Protein AF-0000000080324671 (afdb_homodimer)

Structure (mmCIF, N/CA/C/O backbone):
data_AF-0000000080324671-model_v1
#
loop_
_entity.id
_entity.type
_entity.pdbx_description
1 polymer 'ABC transporter ATP-binding protein'
#
loop_
_atom_site.group_PDB
_atom_site.id
_atom_site.type_symbol
_atom_site.label_atom_id
_atom_site.label_alt_id
_atom_site.label_comp_id
_atom_site.label_asym_id
_atom_site.label_entity_id
_atom_site.label_seq_id
_atom_site.pdbx_PDB_ins_code
_atom_site.Cartn_x
_atom_site.Cartn_y
_atom_site.Cartn_z
_atom_site.occupancy
_atom_site.B_iso_or_equiv
_atom_site.auth_seq_id
_atom_site.auth_comp_id
_atom_site.auth_asym_id
_atom_site.auth_atom_id
_atom_site.pdbx_PDB_model_num
ATOM 1 N N . MET A 1 1 ? -18.922 -28.234 24.234 1 49.34 1 MET A N 1
ATOM 2 C CA . MET A 1 1 ? -19.375 -27.359 23.141 1 49.34 1 MET A CA 1
ATOM 3 C C . MET A 1 1 ? -18.312 -26.328 22.781 1 49.34 1 MET A C 1
ATOM 5 O O . MET A 1 1 ? -17.609 -25.812 23.672 1 49.34 1 MET A O 1
ATOM 9 N N . SER A 1 2 ? -17.844 -26.25 21.547 1 72.81 2 SER A N 1
ATOM 10 C CA . SER A 1 2 ? -16.781 -25.391 21.047 1 72.81 2 SER A CA 1
ATOM 11 C C . SER A 1 2 ? -17.125 -23.922 21.203 1 72.81 2 SER A C 1
ATOM 13 O O . SER A 1 2 ? -18.281 -23.531 21.047 1 72.81 2 SER A O 1
ATOM 15 N N . PHE A 1 3 ? -16.328 -23.188 21.969 1 84.75 3 PHE A N 1
ATOM 16 C CA . PHE A 1 3 ? -16.547 -21.766 22.172 1 84.75 3 PHE A CA 1
ATOM 17 C C . PHE A 1 3 ? -16.766 -21.062 20.828 1 84.75 3 PHE A C 1
ATOM 19 O O . PHE A 1 3 ? -16.031 -21.297 19.875 1 84.75 3 PHE A O 1
ATOM 26 N N . PRO A 1 4 ? -17.875 -20.391 20.781 1 84.5 4 PRO A N 1
ATOM 27 C CA . PRO A 1 4 ? -18.141 -19.688 19.531 1 84.5 4 PRO A CA 1
ATOM 28 C C . PRO A 1 4 ? -17.047 -18.672 19.188 1 84.5 4 PRO A C 1
ATOM 30 O O . PRO A 1 4 ? -16.578 -17.938 20.062 1 84.5 4 PRO A O 1
ATOM 33 N N . PHE A 1 5 ? -16.609 -18.75 18.031 1 84.31 5 PHE A N 1
ATOM 34 C CA . PHE A 1 5 ? -15.539 -17.844 17.625 1 84.31 5 PHE A CA 1
ATOM 35 C C . PHE A 1 5 ? -15.992 -16.953 16.484 1 84.31 5 PHE A C 1
ATOM 37 O O . PHE A 1 5 ? -16.594 -17.422 15.516 1 84.31 5 PHE A O 1
ATOM 44 N N . TYR A 1 6 ? -15.891 -15.641 16.734 1 80.62 6 TYR A N 1
ATOM 45 C CA . TYR A 1 6 ? -16.094 -14.648 15.688 1 80.62 6 TYR A CA 1
ATOM 46 C C . TYR A 1 6 ? -14.805 -13.875 15.406 1 80.62 6 TYR A C 1
ATOM 48 O O . TYR A 1 6 ? -14.094 -13.477 16.344 1 80.62 6 TYR A O 1
ATOM 56 N N . LYS A 1 7 ? -14.461 -13.734 14.234 1 76.5 7 LYS A N 1
ATOM 57 C CA . LYS A 1 7 ? -13.273 -12.969 13.867 1 76.5 7 LYS A CA 1
ATOM 58 C C . LYS A 1 7 ? -13.594 -11.484 13.742 1 76.5 7 LYS A C 1
ATOM 60 O O . LYS A 1 7 ? -14.68 -11.109 13.297 1 76.5 7 LYS A O 1
ATOM 65 N N . GLN A 1 8 ? -12.594 -10.688 14.227 1 76.75 8 GLN A N 1
ATOM 66 C CA . GLN A 1 8 ? -12.797 -9.25 14.062 1 76.75 8 GLN A CA 1
ATOM 67 C C . GLN A 1 8 ? -12.578 -8.82 12.617 1 76.75 8 GLN A C 1
ATOM 69 O O . GLN A 1 8 ? -11.703 -9.352 11.93 1 76.75 8 GLN A O 1
ATOM 74 N N . PHE A 1 9 ? -13.391 -7.965 12.227 1 66.5 9 PHE A N 1
ATOM 75 C CA . PHE A 1 9 ? -13.312 -7.516 10.844 1 66.5 9 PHE A CA 1
ATOM 76 C C . PHE A 1 9 ? -12.422 -6.281 10.727 1 66.5 9 PHE A C 1
ATOM 78 O O . PHE A 1 9 ? -11.758 -6.086 9.711 1 66.5 9 PHE A O 1
ATOM 85 N N . ASP A 1 10 ? -12.5 -5.426 11.75 1 66.81 10 ASP A N 1
ATOM 86 C CA . ASP A 1 10 ? -11.711 -4.203 11.812 1 66.81 10 ASP A CA 1
ATOM 87 C C . ASP A 1 10 ? -10.688 -4.27 12.953 1 66.81 10 ASP A C 1
ATOM 89 O O . ASP A 1 10 ? -10.914 -4.949 13.953 1 66.81 10 ASP A O 1
ATOM 93 N N . LEU A 1 11 ? -9.594 -3.574 12.711 1 62.53 11 LEU A N 1
ATOM 94 C CA . LEU A 1 11 ? -8.555 -3.564 13.734 1 62.53 11 LEU A CA 1
ATOM 95 C C . LEU A 1 11 ? -9.102 -3.055 15.062 1 62.53 11 LEU A C 1
ATOM 97 O O . LEU A 1 11 ? -8.672 -3.506 16.125 1 62.53 11 LEU A O 1
ATOM 101 N N . MET A 1 12 ? -10.047 -2.209 14.922 1 66.5 12 MET A N 1
ATOM 102 C CA . MET A 1 12 ? -10.523 -1.56 16.141 1 66.5 12 MET A CA 1
ATOM 103 C C . MET A 1 12 ? -11.688 -2.33 16.75 1 66.5 12 MET A C 1
ATOM 105 O O . MET A 1 12 ? -12.195 -1.96 17.812 1 66.5 12 MET A O 1
ATOM 109 N N . ASP A 1 13 ? -11.984 -3.586 16.172 1 76 13 ASP A N 1
ATOM 110 C CA . ASP A 1 13 ? -13.211 -4.289 16.547 1 76 13 ASP A CA 1
ATOM 111 C C . ASP A 1 13 ? -12.922 -5.367 17.594 1 76 13 ASP A C 1
ATOM 113 O O . ASP A 1 13 ? -13.742 -6.262 17.812 1 76 13 ASP A O 1
ATOM 117 N N . CYS A 1 14 ? -11.812 -5.316 18.203 1 83.38 14 CYS A N 1
ATOM 118 C CA . CYS A 1 14 ? -11.5 -6.426 19.094 1 83.38 14 CYS A CA 1
ATOM 119 C C . CYS A 1 14 ? -12.477 -6.477 20.266 1 83.38 14 CYS A C 1
ATOM 121 O O . CYS A 1 14 ? -13 -7.539 20.609 1 83.38 14 CYS A O 1
ATOM 123 N N . GLY A 1 15 ? -12.781 -5.293 20.828 1 87.5 15 GLY A N 1
ATOM 124 C CA . GLY A 1 15 ? -13.68 -5.227 21.969 1 87.5 15 GLY A CA 1
ATOM 125 C C . GLY A 1 15 ? -15.086 -5.707 21.656 1 87.5 15 GLY A C 1
ATOM 126 O O . GLY A 1 15 ? -15.547 -6.691 22.234 1 87.5 15 GLY A O 1
ATOM 127 N N . PRO A 1 16 ? -15.664 -5.098 20.625 1 87.31 16 PRO A N 1
ATOM 128 C CA . PRO A 1 16 ? -17.016 -5.516 20.266 1 87.31 16 PRO A CA 1
ATOM 129 C C . PRO A 1 16 ? -17.094 -6.98 19.844 1 87.31 16 PRO A C 1
ATOM 131 O O . PRO A 1 16 ? -18.094 -7.66 20.125 1 87.31 16 PRO A O 1
ATOM 134 N N . THR A 1 17 ? -16.094 -7.441 19.266 1 88.56 17 THR A N 1
ATOM 135 C CA . THR A 1 17 ? -16.078 -8.828 18.812 1 88.56 17 THR A CA 1
ATOM 136 C C . THR A 1 17 ? -15.992 -9.781 20 1 88.56 17 THR A C 1
ATOM 138 O O . THR A 1 17 ? -16.609 -10.852 20 1 88.56 17 THR A O 1
ATOM 141 N N . CYS A 1 18 ? -15.242 -9.414 20.938 1 92 18 CYS A N 1
ATOM 142 C CA . CYS A 1 18 ? -15.164 -10.211 22.156 1 92 18 CYS A CA 1
ATOM 143 C C . CYS A 1 18 ? -16.531 -10.32 22.828 1 92 18 CYS A C 1
ATOM 145 O O . CYS A 1 18 ? -16.938 -11.406 23.25 1 92 18 CYS A O 1
ATOM 147 N N . LEU A 1 19 ? -17.188 -9.234 22.875 1 91.25 19 LEU A N 1
ATOM 148 C CA . LEU A 1 19 ? -18.516 -9.203 23.469 1 91.25 19 LEU A CA 1
ATOM 149 C C . LEU A 1 19 ? -19.5 -10.07 22.688 1 91.25 19 LEU A C 1
ATOM 151 O O . LEU A 1 19 ? -20.344 -10.75 23.266 1 91.25 19 LEU A O 1
ATOM 155 N N . ARG A 1 20 ? -19.297 -10.023 21.406 1 89.44 20 ARG A N 1
ATOM 156 C CA . ARG A 1 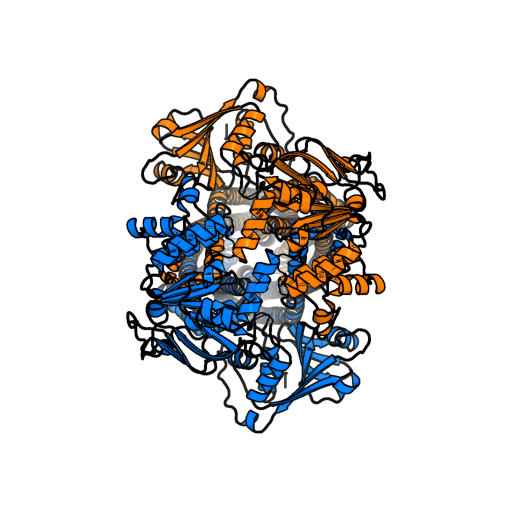20 ? -20.141 -10.844 20.547 1 89.44 20 ARG A CA 1
ATOM 157 C C . ARG A 1 20 ? -19.938 -12.328 20.828 1 89.44 20 ARG A C 1
ATOM 159 O O . ARG A 1 20 ? -20.891 -13.086 20.891 1 89.44 20 ARG A O 1
ATOM 166 N N . MET A 1 21 ? -18.781 -12.734 21.016 1 91.75 21 MET A N 1
ATOM 167 C CA . MET A 1 21 ? -18.453 -14.133 21.281 1 91.75 21 MET A CA 1
ATOM 168 C C . MET A 1 21 ? -19.047 -14.578 22.609 1 91.75 21 MET A C 1
ATOM 170 O O . MET A 1 21 ? -19.609 -15.672 22.703 1 91.75 21 MET A O 1
ATOM 174 N N . ILE A 1 22 ? -18.969 -13.773 23.562 1 92.69 22 ILE A N 1
ATOM 175 C CA . ILE A 1 22 ? -19.484 -14.117 24.891 1 92.69 22 ILE A CA 1
ATOM 176 C C . ILE A 1 22 ? -21.016 -14.172 24.859 1 92.69 22 ILE A C 1
ATOM 178 O O . ILE A 1 22 ? -21.625 -15.07 25.438 1 92.69 22 ILE A O 1
ATOM 182 N N . ALA A 1 23 ? -21.594 -13.234 24.172 1 91.19 23 ALA A N 1
ATOM 183 C CA . ALA A 1 23 ? -23.047 -13.234 24.047 1 91.19 23 ALA A CA 1
ATOM 184 C C . ALA A 1 23 ? -23.547 -14.516 23.375 1 91.19 23 ALA A C 1
ATOM 186 O O . ALA A 1 23 ? -24.531 -15.109 23.812 1 91.19 23 ALA A O 1
ATOM 187 N N . ARG A 1 24 ? -22.844 -14.836 22.406 1 89.06 24 ARG A N 1
ATOM 188 C CA . ARG A 1 24 ? -23.203 -16.062 21.703 1 89.06 24 ARG A CA 1
ATOM 189 C C . ARG A 1 24 ? -23.047 -17.281 22.594 1 89.06 24 ARG A C 1
ATOM 191 O O . ARG A 1 24 ? -23.812 -18.234 22.516 1 89.06 24 ARG A O 1
ATOM 198 N N . HIS A 1 25 ? -22.031 -17.297 23.297 1 90.62 25 HIS A N 1
ATOM 199 C CA . HIS A 1 25 ? -21.797 -18.391 24.25 1 90.62 25 HIS A CA 1
ATOM 200 C C . HIS A 1 25 ? -22.969 -18.562 25.203 1 90.62 25 HIS A C 1
ATOM 202 O O . HIS A 1 25 ? -23.359 -19.703 25.516 1 90.62 25 HIS A O 1
ATOM 208 N N . TYR A 1 26 ? -23.594 -17.531 25.578 1 90.19 26 TYR A N 1
ATOM 209 C CA . TYR A 1 26 ? -24.719 -17.594 26.5 1 90.19 26 TYR A CA 1
ATOM 210 C C . TYR A 1 26 ? -26.031 -17.703 25.734 1 90.19 26 TYR A C 1
ATOM 212 O O . TYR A 1 26 ? -27.109 -17.641 26.328 1 90.19 26 TYR A O 1
ATOM 220 N N . GLY A 1 27 ? -25.844 -17.766 24.328 1 84.94 27 GLY A N 1
ATOM 221 C CA . GLY A 1 27 ? -27 -18.203 23.547 1 84.94 27 GLY A CA 1
ATOM 222 C C . GLY A 1 27 ? -27.656 -17.078 22.766 1 84.94 27 GLY A C 1
ATOM 223 O O . GLY A 1 27 ? -28.734 -17.25 22.203 1 84.94 27 GLY A O 1
ATOM 224 N N . ARG A 1 28 ? -27.141 -15.914 22.844 1 86.62 28 ARG A N 1
ATOM 225 C CA . ARG A 1 28 ? -27.719 -14.805 22.078 1 86.62 28 ARG A CA 1
ATOM 226 C C . ARG A 1 28 ? -26.766 -14.312 21 1 86.62 28 ARG A C 1
ATOM 228 O O . ARG A 1 28 ? -25.547 -14.32 21.203 1 86.62 28 ARG A O 1
ATOM 235 N N . SER A 1 29 ? -27.344 -13.938 19.922 1 86.56 29 SER A N 1
ATOM 236 C CA . SER A 1 29 ? -26.531 -13.445 18.812 1 86.56 29 SER A CA 1
ATOM 237 C C . SER A 1 29 ? -26.781 -11.961 18.547 1 86.56 29 SER A C 1
ATOM 239 O O . SER A 1 29 ? -27.938 -11.516 18.547 1 86.56 29 SER A O 1
ATOM 241 N N . PHE A 1 30 ? -25.75 -11.188 18.5 1 85.19 30 PHE A N 1
ATOM 242 C CA . PHE A 1 30 ? -25.828 -9.766 18.188 1 85.19 30 PHE A CA 1
ATOM 243 C C . PHE A 1 30 ? -25.016 -9.445 16.938 1 85.19 30 PHE A C 1
ATOM 245 O O . PHE A 1 30 ? -24.016 -10.117 16.656 1 85.19 30 PHE A O 1
ATOM 252 N N . LYS A 1 31 ? -25.484 -8.445 16.297 1 81.06 31 LYS A N 1
ATOM 253 C CA . LYS A 1 31 ? -24.688 -7.93 15.18 1 81.06 31 LYS A CA 1
ATOM 254 C C . LYS A 1 31 ? -23.484 -7.133 15.672 1 81.06 31 LYS A C 1
ATOM 256 O O . LYS A 1 31 ? -23.578 -6.426 16.688 1 81.06 31 LYS A O 1
ATOM 261 N N . ILE A 1 32 ? -22.375 -7.285 14.914 1 81.06 32 ILE A N 1
ATOM 262 C CA . ILE A 1 32 ? -21.156 -6.594 15.328 1 81.06 32 ILE A CA 1
ATOM 263 C C . ILE A 1 32 ? -21.375 -5.082 15.266 1 81.06 32 ILE A C 1
ATOM 265 O O . ILE A 1 32 ? -20.828 -4.34 16.078 1 81.06 32 ILE A O 1
ATOM 269 N N . GLN A 1 33 ? -22.234 -4.684 14.375 1 74.5 33 GLN A N 1
ATOM 270 C CA . GLN A 1 33 ? -22.5 -3.256 14.219 1 74.5 33 GLN A CA 1
ATOM 271 C C . GLN A 1 33 ? -23.188 -2.688 15.461 1 74.5 33 GLN A C 1
ATOM 273 O O . GLN A 1 33 ? -22.875 -1.578 15.898 1 74.5 33 GLN A O 1
ATOM 278 N N . THR A 1 34 ? -24.125 -3.447 15.977 1 78.06 34 THR A N 1
ATOM 279 C CA . THR A 1 34 ? -24.828 -3.035 17.188 1 78.06 34 THR A CA 1
ATOM 280 C C . THR A 1 34 ? -23.859 -2.912 18.359 1 78.06 34 THR A C 1
ATOM 282 O O . THR A 1 34 ? -23.922 -1.942 19.109 1 78.06 34 THR A O 1
ATOM 285 N N . LEU A 1 35 ? -23 -3.836 18.375 1 85.38 35 LEU A N 1
ATOM 286 C CA . LEU A 1 35 ? -22.047 -3.834 19.484 1 85.38 35 LEU A CA 1
ATOM 287 C C . LEU A 1 35 ? -21.031 -2.709 19.328 1 85.38 35 LEU A C 1
ATOM 289 O O . LEU A 1 35 ? -20.562 -2.143 20.312 1 85.38 35 LEU A O 1
ATOM 293 N N . ARG A 1 36 ? -20.719 -2.387 18.141 1 80.44 36 ARG A N 1
ATOM 294 C CA . ARG A 1 36 ? -19.828 -1.258 17.875 1 80.44 36 ARG A CA 1
ATOM 295 C C . ARG A 1 36 ? -20.438 0.048 18.375 1 80.44 36 ARG A C 1
ATOM 297 O O . ARG A 1 36 ? -19.75 0.859 19 1 80.44 36 ARG A O 1
ATOM 304 N N . GLN A 1 37 ? -21.625 0.102 18.031 1 75.19 37 GLN A N 1
ATOM 305 C CA . GLN A 1 37 ? -22.344 1.313 18.422 1 75.19 37 GLN A CA 1
ATOM 306 C C . GLN A 1 37 ? -22.438 1.432 19.938 1 75.19 37 GLN A C 1
ATOM 308 O O . GLN A 1 37 ? -22.234 2.512 20.484 1 75.19 37 GLN A O 1
ATOM 313 N N . TYR A 1 38 ? -22.719 0.294 20.531 1 80.56 38 TYR A N 1
ATOM 314 C CA . TYR A 1 38 ? -22.859 0.305 21.984 1 80.56 38 TYR A CA 1
ATOM 315 C C . TYR A 1 38 ? -21.531 0.576 22.672 1 80.56 38 TYR A C 1
ATOM 317 O O . TYR A 1 38 ? -21.484 1.217 23.719 1 80.56 38 TYR A O 1
ATOM 325 N N . CYS A 1 39 ? -20.422 0.132 22 1 81.06 39 CYS A N 1
ATOM 326 C CA . CYS A 1 39 ? -19.094 0.336 22.562 1 81.06 39 CYS A CA 1
ATOM 327 C C . CYS A 1 39 ? -18.594 1.742 22.266 1 81.06 39 CYS A C 1
ATOM 329 O O . CYS A 1 39 ? -17.594 2.182 22.844 1 81.06 39 CYS A O 1
ATOM 331 N N . GLU A 1 40 ? -19.25 2.414 21.422 1 71 40 GLU A N 1
ATOM 332 C CA . GLU A 1 40 ? -18.859 3.752 20.984 1 71 40 GLU A CA 1
ATOM 333 C C . GLU A 1 40 ? -17.438 3.762 20.453 1 71 40 GLU A C 1
ATOM 335 O O . GLU A 1 40 ? -16.594 4.551 20.906 1 71 40 GLU A O 1
ATOM 340 N N . ILE A 1 41 ? -17.25 2.957 19.5 1 69 41 ILE A N 1
ATOM 341 C CA . ILE A 1 41 ? -15.93 2.742 18.922 1 69 41 ILE A CA 1
ATOM 342 C C . ILE A 1 41 ? -15.469 4.004 18.203 1 69 41 ILE A C 1
ATOM 344 O O . ILE A 1 41 ? -16.281 4.723 17.609 1 69 41 ILE A O 1
ATOM 348 N N . ASN A 1 42 ? -14.234 4.445 18.453 1 63.5 42 ASN A N 1
ATOM 349 C CA . ASN A 1 42 ? -13.617 5.555 17.734 1 63.5 42 ASN A CA 1
ATOM 350 C C . ASN A 1 42 ? -12.336 5.121 17.031 1 63.5 42 ASN A C 1
ATOM 352 O O . ASN A 1 42 ? -12.055 3.926 16.938 1 63.5 42 ASN A O 1
ATOM 356 N N . ARG A 1 43 ? -11.672 6.059 16.344 1 59.22 43 ARG A N 1
ATOM 357 C CA . ARG A 1 43 ? -10.453 5.762 15.594 1 59.22 43 ARG A CA 1
ATOM 358 C C . ARG A 1 43 ? -9.398 5.137 16.5 1 59.22 43 ARG A C 1
ATOM 360 O O . ARG A 1 43 ? -8.516 4.414 16.016 1 59.22 43 ARG A O 1
ATOM 367 N N . GLU A 1 44 ? -9.617 5.41 17.781 1 57.56 44 GLU A N 1
ATOM 368 C CA . GLU A 1 44 ? -8.641 4.883 18.734 1 57.56 44 GLU A CA 1
ATOM 369 C C . GLU A 1 44 ? -9.055 3.508 19.25 1 57.56 44 GLU A C 1
ATOM 371 O O . GLU A 1 44 ? -8.297 2.855 19.969 1 57.56 44 GLU A O 1
ATOM 376 N N . GLY A 1 45 ? -10.094 3.035 18.781 1 62.25 45 GLY A N 1
ATOM 377 C CA . GLY A 1 45 ? -10.609 1.754 19.25 1 62.25 45 GLY A CA 1
ATOM 378 C C . GLY A 1 45 ? -11.594 1.884 20.391 1 62.25 45 GLY A C 1
ATOM 379 O O . GLY A 1 45 ? -12.359 2.852 20.453 1 62.25 45 GLY A O 1
ATOM 380 N N . VAL A 1 46 ? -11.797 0.762 21.141 1 69.44 46 VAL A N 1
ATOM 381 C CA . VAL A 1 46 ? -12.758 0.733 22.234 1 69.44 46 VAL A CA 1
ATOM 382 C C . VAL A 1 46 ? -12.023 0.637 23.578 1 69.44 46 VAL A C 1
ATOM 384 O O . VAL A 1 46 ? -10.953 0.03 23.656 1 69.44 46 VAL A O 1
ATOM 387 N N . SER A 1 47 ? -12.484 1.449 24.5 1 73.31 47 SER A N 1
ATOM 388 C CA . SER A 1 47 ? -11.969 1.351 25.859 1 73.31 47 SER A CA 1
ATOM 389 C C . SER A 1 47 ? -12.68 0.256 26.656 1 73.31 47 SER A C 1
ATOM 391 O O . SER A 1 47 ? -13.727 -0.233 26.234 1 73.31 47 SER A O 1
ATOM 393 N N . LEU A 1 48 ? -12 -0.218 27.688 1 80.56 48 LEU A N 1
ATOM 394 C CA . LEU A 1 48 ? -12.633 -1.199 28.562 1 80.56 48 LEU A CA 1
ATOM 395 C C . LEU A 1 48 ? -13.977 -0.684 29.078 1 80.56 48 LEU A C 1
ATOM 397 O O . LEU A 1 48 ? -14.922 -1.455 29.234 1 80.56 48 LEU A O 1
ATOM 401 N N . LEU A 1 49 ? -13.961 0.593 29.266 1 77.56 49 LEU A N 1
ATOM 402 C CA . LEU A 1 49 ? -15.203 1.22 29.688 1 77.56 49 LEU A CA 1
ATOM 403 C C . LEU A 1 49 ? -16.266 1.113 28.609 1 77.56 49 LEU A C 1
ATOM 405 O O . LEU A 1 49 ? -17.438 0.882 28.906 1 77.56 49 LEU A O 1
ATOM 409 N N . GLY A 1 50 ? -15.859 1.314 27.469 1 81.38 50 GLY A N 1
ATOM 410 C CA . GLY A 1 50 ? -16.797 1.175 26.359 1 81.38 50 GLY A CA 1
ATOM 411 C C . GLY A 1 50 ? -17.391 -0.212 26.266 1 81.38 50 GLY A C 1
ATOM 412 O O . GLY A 1 50 ? -18.594 -0.354 26.016 1 81.38 50 GLY A O 1
ATOM 413 N N . ILE A 1 51 ? -16.562 -1.168 26.516 1 87.75 51 ILE A N 1
ATOM 414 C CA . ILE A 1 51 ? -17.031 -2.549 26.469 1 87.75 51 ILE A CA 1
ATOM 415 C C . ILE A 1 51 ? -17.984 -2.816 27.641 1 87.75 51 ILE A C 1
ATOM 417 O O . ILE A 1 51 ? -19 -3.498 27.484 1 87.75 51 ILE A O 1
ATOM 421 N N . HIS A 1 52 ? -17.609 -2.285 28.781 1 86.69 52 HIS A N 1
ATOM 422 C CA . HIS A 1 52 ? -18.438 -2.414 29.969 1 86.69 52 HIS A CA 1
ATOM 423 C C . HIS A 1 52 ? -19.844 -1.859 29.719 1 86.69 52 HIS A C 1
ATOM 425 O O . HIS A 1 52 ? -20.844 -2.529 30 1 86.69 52 HIS A O 1
ATOM 431 N N . ASN A 1 53 ? -19.828 -0.775 29.156 1 85.44 53 ASN A N 1
ATOM 432 C CA . ASN A 1 53 ? -21.109 -0.131 28.891 1 85.44 53 ASN A CA 1
ATOM 433 C C . ASN A 1 53 ? -21.938 -0.923 27.875 1 85.44 53 ASN A C 1
ATOM 435 O O . ASN A 1 53 ? -23.156 -1.072 28.031 1 85.44 53 ASN A O 1
ATOM 439 N N . ALA A 1 54 ? -21.266 -1.285 26.875 1 88.5 54 ALA A N 1
ATOM 440 C CA . ALA A 1 54 ? -21.953 -2.074 25.859 1 88.5 54 ALA A CA 1
ATOM 441 C C . ALA A 1 54 ? -22.5 -3.369 26.438 1 88.5 54 ALA A C 1
ATOM 443 O O . ALA A 1 54 ? -23.625 -3.773 26.125 1 88.5 54 ALA A O 1
ATOM 444 N N . ALA A 1 55 ? -21.766 -4.004 27.234 1 92 55 ALA A N 1
ATOM 445 C CA . ALA A 1 55 ? -22.172 -5.246 27.875 1 92 55 ALA A CA 1
ATOM 446 C C . ALA A 1 55 ? -23.391 -5.023 28.766 1 92 55 ALA A C 1
ATOM 448 O O . ALA A 1 55 ? -24.328 -5.836 28.766 1 92 55 ALA A O 1
ATOM 449 N N . GLU A 1 56 ? -23.422 -3.957 29.438 1 89.19 56 GLU A N 1
ATOM 450 C CA . GLU A 1 56 ? -24.547 -3.637 30.297 1 89.19 56 GLU A CA 1
ATOM 451 C C . GLU A 1 56 ? -25.797 -3.35 29.484 1 89.19 56 GLU A C 1
ATOM 453 O O . GLU A 1 56 ? -26.906 -3.723 29.875 1 89.19 56 GLU A O 1
ATOM 458 N N . LYS A 1 57 ? -25.578 -2.762 28.375 1 87 57 LYS A N 1
ATOM 459 C CA . LYS A 1 57 ? -26.703 -2.426 27.516 1 87 57 LYS A CA 1
ATOM 460 C C . LYS A 1 57 ? -27.359 -3.684 26.953 1 87 57 LYS A C 1
ATOM 462 O O . LYS A 1 57 ? -28.562 -3.705 26.703 1 87 57 LYS A O 1
ATOM 467 N N . ILE A 1 58 ? -26.578 -4.676 26.812 1 89.5 58 ILE A N 1
ATOM 468 C CA . ILE A 1 58 ? -27.156 -5.887 26.234 1 89.5 58 ILE A CA 1
ATOM 469 C C . ILE A 1 58 ? -27.609 -6.832 27.344 1 89.5 58 ILE A C 1
ATOM 471 O O . ILE A 1 58 ? -28.109 -7.922 27.062 1 89.5 58 ILE A O 1
ATOM 475 N N . GLY A 1 59 ? -27.391 -6.469 28.594 1 88.56 59 GLY A N 1
ATOM 476 C CA . GLY A 1 59 ? -28.031 -7.191 29.672 1 88.56 59 GLY A CA 1
ATOM 477 C C . GLY A 1 59 ? -27.047 -7.934 30.562 1 88.56 59 GLY A C 1
ATOM 478 O O . GLY A 1 59 ? -27.453 -8.805 31.344 1 88.56 59 GLY A O 1
ATOM 479 N N . PHE A 1 60 ? -25.812 -7.688 30.422 1 92.25 60 PHE A N 1
ATOM 480 C CA . PHE A 1 60 ? -24.828 -8.32 31.297 1 92.25 60 PHE A CA 1
ATOM 481 C C . PHE A 1 60 ? -24.562 -7.453 32.531 1 92.25 60 PHE A C 1
ATOM 483 O O . PHE A 1 60 ? -24.688 -6.23 32.469 1 92.25 60 PHE A O 1
ATOM 490 N N . GLU A 1 61 ? -24.297 -8.047 33.594 1 92.12 61 GLU A N 1
ATOM 491 C CA . GLU A 1 61 ? -23.625 -7.391 34.688 1 92.12 61 GLU A CA 1
ATOM 492 C C . GLU A 1 61 ? -22.109 -7.582 34.625 1 92.12 61 GLU A C 1
ATOM 494 O O . GLU A 1 61 ? -21.641 -8.68 34.312 1 92.12 61 GLU A O 1
ATOM 499 N N . THR A 1 62 ? -21.422 -6.473 34.625 1 91.31 62 THR A N 1
ATOM 500 C CA . THR A 1 62 ? -19.984 -6.574 34.406 1 91.31 62 THR A CA 1
ATOM 501 C C . THR A 1 62 ? -19.219 -6.156 35.656 1 91.31 62 THR A C 1
ATOM 503 O O . THR A 1 62 ? -19.719 -5.383 36.469 1 91.31 62 THR A O 1
ATOM 506 N N . ASP A 1 63 ? -18.078 -6.781 35.938 1 88.75 63 ASP A N 1
ATOM 507 C CA . ASP A 1 63 ? -17.125 -6.434 36.969 1 88.75 63 ASP A CA 1
ATOM 508 C C . ASP A 1 63 ? -15.711 -6.32 36.406 1 88.75 63 ASP A C 1
ATOM 510 O O . ASP A 1 63 ? -15.148 -7.309 35.938 1 88.75 63 ASP A O 1
ATOM 514 N N . ALA A 1 64 ? -15.25 -5.027 36.312 1 88.94 64 ALA A N 1
ATOM 515 C CA . ALA A 1 64 ? -13.875 -4.824 35.844 1 88.94 64 ALA A CA 1
ATOM 516 C C . ALA A 1 64 ? -12.891 -5.004 37 1 88.94 64 ALA A C 1
ATOM 518 O O . ALA A 1 64 ? -12.969 -4.293 38 1 88.94 64 ALA A O 1
ATOM 519 N N . ILE A 1 65 ? -11.953 -5.977 36.938 1 84.75 65 ILE A N 1
ATOM 520 C CA . ILE A 1 65 ? -11.062 -6.266 38.062 1 84.75 65 ILE A CA 1
ATOM 521 C C . ILE A 1 65 ? -9.617 -6.234 37.594 1 84.75 65 ILE A C 1
ATOM 523 O O . ILE A 1 65 ? -9.32 -6.555 36.438 1 84.75 65 ILE A O 1
ATOM 527 N N . ARG A 1 66 ? -8.836 -5.707 38.375 1 86.94 66 ARG A N 1
ATOM 528 C CA . ARG A 1 66 ? -7.387 -5.871 38.25 1 86.94 66 ARG A CA 1
ATOM 529 C C . ARG A 1 66 ? -6.883 -6.98 39.156 1 86.94 66 ARG A C 1
ATOM 531 O O . ARG A 1 66 ? -7.023 -6.898 40.406 1 86.94 66 ARG A O 1
ATOM 538 N N . THR A 1 67 ? -6.508 -8.023 38.625 1 86 67 THR A N 1
ATOM 539 C CA . THR A 1 67 ? -6.168 -9.18 39.438 1 86 67 THR A CA 1
ATOM 540 C C . THR A 1 67 ? -4.906 -9.867 38.906 1 86 67 THR A C 1
ATOM 542 O O . THR A 1 67 ? -4.41 -9.523 37.844 1 86 67 THR A O 1
ATOM 545 N N . ASP A 1 68 ? -4.32 -10.664 39.812 1 86.44 68 ASP A N 1
ATOM 546 C CA . ASP A 1 68 ? -3.182 -11.484 39.406 1 86.44 68 ASP A CA 1
ATOM 547 C C . ASP A 1 68 ? -3.643 -12.828 38.844 1 86.44 68 ASP A C 1
ATOM 549 O O . ASP A 1 68 ? -4.84 -13.055 38.656 1 86.44 68 ASP A O 1
ATOM 553 N N . LEU A 1 69 ? -2.727 -13.68 38.5 1 87.75 69 LEU A N 1
ATOM 554 C CA . LEU A 1 69 ? -3.008 -14.953 37.844 1 87.75 69 LEU A CA 1
ATOM 555 C C . LEU A 1 69 ? -3.895 -15.836 38.719 1 87.75 69 LEU A C 1
ATOM 557 O O . LEU A 1 69 ? -4.801 -16.5 38.219 1 87.75 69 LEU A O 1
ATOM 561 N N . GLU A 1 70 ? -3.627 -15.898 40.031 1 85.62 70 GLU A N 1
ATOM 562 C CA . GLU A 1 70 ? -4.406 -16.719 40.938 1 85.62 70 GLU A CA 1
ATOM 563 C C . GLU A 1 70 ? -5.848 -16.219 41.031 1 85.62 70 GLU A C 1
ATOM 565 O O . GLU A 1 70 ? -6.781 -17.031 41.125 1 85.62 70 GLU A O 1
ATOM 570 N N . GLY A 1 71 ? -6.004 -14.961 41.031 1 87.38 71 GLY A N 1
ATOM 571 C CA . GLY A 1 71 ? -7.34 -14.391 41.031 1 87.38 71 GLY A CA 1
ATOM 572 C C . GLY A 1 71 ? -8.133 -14.68 39.781 1 87.38 71 GLY A C 1
ATOM 573 O O . GLY A 1 71 ? -9.352 -14.852 39.844 1 87.38 71 GLY A O 1
ATOM 574 N N . LEU A 1 72 ? -7.465 -14.711 38.75 1 88.81 72 LEU A N 1
ATOM 575 C CA . LEU A 1 72 ? -8.109 -14.977 37.469 1 88.81 72 LEU A CA 1
ATOM 576 C C . LEU A 1 72 ? -8.609 -16.406 37.375 1 88.81 72 LEU A C 1
ATOM 578 O O . LEU A 1 72 ? -9.656 -16.688 36.781 1 88.81 72 LEU A O 1
ATOM 582 N N . LYS A 1 73 ? -7.891 -17.344 38 1 88.69 73 LYS A N 1
ATOM 583 C CA . LYS A 1 73 ? -8.273 -18.75 38 1 88.69 73 LYS A CA 1
ATOM 584 C C . LYS A 1 73 ? -9.578 -18.953 38.781 1 88.69 73 LYS A C 1
ATOM 586 O O . LYS A 1 73 ? -10.336 -19.891 38.469 1 88.69 73 LYS A O 1
ATOM 591 N N . ASP A 1 74 ? -9.836 -18.062 39.719 1 86.69 74 ASP A N 1
ATOM 592 C CA . ASP A 1 74 ? -11.031 -18.188 40.562 1 86.69 74 ASP A CA 1
ATOM 593 C C . ASP A 1 74 ? -12.211 -17.438 39.938 1 86.69 74 ASP A C 1
ATOM 595 O O . ASP A 1 74 ? -13.336 -17.531 40.406 1 86.69 74 ASP A O 1
ATOM 599 N N . ALA A 1 75 ? -11.93 -16.75 38.906 1 88.94 75 ALA A N 1
ATOM 600 C CA . ALA A 1 75 ? -12.969 -15.922 38.281 1 88.94 75 ALA A CA 1
ATOM 601 C C . ALA A 1 75 ? -13.883 -16.766 37.406 1 88.94 75 ALA A C 1
ATOM 603 O O . ALA A 1 75 ? -13.484 -17.812 36.906 1 88.94 75 ALA A O 1
ATOM 604 N N . GLU A 1 76 ? -15.078 -16.312 37.25 1 89 76 GLU A N 1
ATOM 605 C CA . GLU A 1 76 ? -16.031 -16.984 36.375 1 89 76 GLU A CA 1
ATOM 606 C C . GLU A 1 76 ? -15.727 -16.703 34.906 1 89 76 GLU A C 1
ATOM 608 O O . GLU A 1 76 ? -15.57 -15.547 34.531 1 89 76 GLU A O 1
ATOM 613 N N . LEU A 1 77 ? -15.648 -17.688 34.156 1 91.25 77 LEU A N 1
ATOM 614 C CA . LEU A 1 77 ? -15.375 -17.594 32.719 1 91.25 77 LEU A CA 1
ATOM 615 C C . LEU A 1 77 ? -16.625 -17.859 31.906 1 91.25 77 LEU A C 1
ATOM 617 O O . LEU A 1 77 ? -17.547 -18.547 32.375 1 91.25 77 LEU A O 1
ATOM 621 N N . PRO A 1 78 ? -16.719 -17.156 30.797 1 93.31 78 PRO A N 1
ATOM 622 C CA . PRO A 1 78 ? -15.703 -16.438 30.031 1 93.31 78 PRO A CA 1
ATOM 623 C C . PRO A 1 78 ? -15.555 -14.977 30.453 1 93.31 78 PRO A C 1
ATOM 625 O O . PRO A 1 78 ? -16.516 -14.359 30.906 1 93.31 78 PRO A O 1
ATOM 628 N N . ALA A 1 79 ? -14.289 -14.469 30.266 1 94.12 79 ALA A N 1
ATOM 629 C CA . ALA A 1 79 ? -13.984 -13.086 30.625 1 94.12 79 ALA A CA 1
ATOM 630 C C . ALA A 1 79 ? -13.188 -12.398 29.5 1 94.12 79 ALA A C 1
ATOM 632 O O . ALA A 1 79 ? -12.5 -13.062 28.734 1 94.12 79 ALA A O 1
ATOM 633 N N . ILE A 1 80 ? -13.367 -11.078 29.359 1 93.56 80 ILE A N 1
ATOM 634 C CA . ILE A 1 80 ? -12.609 -10.297 28.375 1 93.56 80 ILE A CA 1
ATOM 635 C C . ILE A 1 80 ? -11.336 -9.766 29.031 1 93.56 80 ILE A C 1
ATOM 637 O O . ILE A 1 80 ? -11.383 -9.164 30.109 1 93.56 80 ILE A O 1
ATOM 641 N N . LEU A 1 81 ? -10.227 -10.023 28.406 1 92.25 81 LEU A N 1
ATOM 642 C CA . LEU A 1 81 ? -8.938 -9.594 28.938 1 92.25 81 LEU A CA 1
ATOM 643 C C . LEU A 1 81 ? -8.359 -8.469 28.094 1 92.25 81 LEU A C 1
ATOM 645 O O . LEU A 1 81 ? -8.5 -8.469 26.859 1 92.25 81 LEU A O 1
ATOM 649 N N . HIS A 1 82 ? -7.875 -7.523 28.719 1 87.31 82 HIS A N 1
ATOM 650 C CA . HIS A 1 82 ? -7.055 -6.547 28.016 1 87.31 82 HIS A CA 1
ATOM 651 C C . HIS A 1 82 ? -5.703 -7.137 27.641 1 87.31 82 HIS A C 1
ATOM 653 O O . HIS A 1 82 ? -4.934 -7.555 28.5 1 87.31 82 HIS A O 1
ATOM 659 N N . TRP A 1 83 ? -5.492 -7.172 26.344 1 81.81 83 TRP A N 1
ATOM 660 C CA . TRP A 1 83 ? -4.398 -7.969 25.797 1 81.81 83 TRP A CA 1
ATOM 661 C C . TRP A 1 83 ? -3.34 -7.074 25.156 1 81.81 83 TRP A C 1
ATOM 663 O O . TRP A 1 83 ? -3.654 -6.242 24.297 1 81.81 83 TRP A O 1
ATOM 673 N N . ARG A 1 84 ? -2.162 -7.219 25.594 1 72.06 84 ARG A N 1
ATOM 674 C CA . ARG A 1 84 ? -1.011 -6.504 25.062 1 72.06 84 ARG A CA 1
ATOM 675 C C . ARG A 1 84 ? -1.277 -5.004 25 1 72.06 84 ARG A C 1
ATOM 677 O O . ARG A 1 84 ? -0.939 -4.352 24 1 72.06 84 ARG A O 1
ATOM 684 N N . GLN A 1 85 ? -2.051 -4.523 25.875 1 63.25 85 GLN A N 1
ATOM 685 C CA . GLN A 1 85 ? -2.342 -3.113 26.109 1 63.25 85 GLN A CA 1
ATOM 686 C C . GLN A 1 85 ? -3.068 -2.492 24.922 1 63.25 85 GLN A C 1
ATOM 688 O O . GLN A 1 85 ? -3.344 -1.29 24.922 1 63.25 85 GLN A O 1
ATOM 693 N N . ASN A 1 86 ? -3.221 -3.156 23.938 1 68 86 ASN A N 1
ATOM 694 C CA . ASN A 1 86 ? -3.871 -2.541 22.781 1 68 86 ASN A CA 1
ATOM 695 C C . ASN A 1 86 ? -4.855 -3.498 22.125 1 68 86 ASN A C 1
ATOM 697 O O . ASN A 1 86 ? -5.172 -3.348 20.938 1 68 86 ASN A O 1
ATOM 701 N N . HIS A 1 87 ? -5.191 -4.535 22.859 1 79.56 87 HIS A N 1
ATOM 702 C CA . HIS A 1 87 ? -6.051 -5.566 22.297 1 79.56 87 HIS A CA 1
ATOM 703 C C . HIS A 1 87 ? -6.914 -6.223 23.359 1 79.56 87 HIS A C 1
ATOM 705 O O . HIS A 1 87 ? -6.664 -6.051 24.562 1 79.56 87 HIS A O 1
ATOM 711 N N . PHE A 1 88 ? -8.039 -6.727 22.969 1 88 88 PHE A N 1
ATOM 712 C CA . PHE A 1 88 ? -8.906 -7.465 23.875 1 88 88 PHE A CA 1
ATOM 713 C C . PHE A 1 88 ? -9.102 -8.898 23.406 1 88 88 PHE A C 1
ATOM 715 O O . PHE A 1 88 ? -9.188 -9.156 22.203 1 88 88 PHE A O 1
ATOM 722 N N . VAL A 1 89 ? -9.07 -9.805 24.344 1 91.25 89 VAL A N 1
ATOM 723 C CA . VAL A 1 89 ? -9.297 -11.219 24.031 1 91.25 89 VAL A CA 1
ATOM 724 C C . VAL A 1 89 ? -10.258 -11.82 25.047 1 91.25 89 VAL A C 1
ATOM 726 O O . VAL A 1 89 ? -10.5 -11.242 26.109 1 91.25 89 VAL A O 1
ATOM 729 N N . VAL A 1 90 ? -10.883 -13.016 24.672 1 93.5 90 VAL A N 1
ATOM 730 C CA . VAL A 1 90 ? -11.797 -13.703 25.578 1 93.5 90 VAL A CA 1
ATOM 731 C C . VAL A 1 90 ? -11.125 -14.945 26.156 1 93.5 90 VAL A C 1
ATOM 733 O O . VAL A 1 90 ? -10.625 -15.797 25.406 1 93.5 90 VAL A O 1
ATOM 736 N N . LEU A 1 91 ? -10.969 -14.953 27.438 1 93.81 91 LEU A N 1
ATOM 737 C CA . LEU A 1 91 ? -10.57 -16.172 28.125 1 93.81 91 LEU A CA 1
ATOM 738 C C . LEU A 1 91 ? -11.781 -17.031 28.469 1 93.81 91 LEU A C 1
ATOM 740 O O . LEU A 1 91 ? -12.633 -16.641 29.266 1 93.81 91 LEU A O 1
ATOM 744 N N . TYR A 1 92 ? -11.867 -18.25 27.812 1 92.5 92 TYR A N 1
ATOM 745 C CA . TYR A 1 92 ? -13.117 -18.984 28 1 92.5 92 TYR A CA 1
ATOM 746 C C . TYR A 1 92 ? -12.891 -20.266 28.781 1 92.5 92 TYR A C 1
ATOM 748 O O . TYR A 1 92 ? -13.836 -20.875 29.281 1 92.5 92 TYR A O 1
ATOM 756 N N . LYS A 1 93 ? -11.656 -20.734 28.875 1 91.25 93 LYS A N 1
ATOM 757 C CA . LYS A 1 93 ? -11.422 -21.969 29.609 1 91.25 93 LYS A CA 1
ATOM 758 C C . LYS A 1 93 ? -10 -22.031 30.156 1 91.25 93 LYS A C 1
ATOM 760 O O . LYS A 1 93 ? -9.062 -21.562 29.516 1 91.25 93 LYS A O 1
ATOM 765 N N . ILE A 1 94 ? -9.867 -22.453 31.438 1 91.25 94 ILE A N 1
ATOM 766 C CA . ILE A 1 94 ? -8.57 -22.75 32.031 1 91.25 94 ILE A CA 1
ATOM 767 C C . ILE A 1 94 ? -8.516 -24.203 32.469 1 91.25 94 ILE A C 1
ATOM 769 O O . ILE A 1 94 ? -9.344 -24.656 33.25 1 91.25 94 ILE A O 1
ATOM 773 N N . LYS A 1 95 ? -7.652 -24.984 31.781 1 87.25 95 LYS A N 1
ATOM 774 C CA . LYS A 1 95 ? -7.527 -26.406 32.156 1 87.25 95 LYS A CA 1
ATOM 775 C C . LYS A 1 95 ? -6.059 -26.812 32.219 1 87.25 95 LYS A C 1
ATOM 777 O O . LYS A 1 95 ? -5.281 -26.578 31.312 1 87.25 95 LYS A O 1
ATOM 782 N N . ASN A 1 96 ? -5.648 -27.484 33.219 1 85.69 96 ASN A N 1
ATOM 783 C CA . ASN A 1 96 ? -4.309 -28.016 33.438 1 85.69 96 ASN A CA 1
ATOM 784 C C . ASN A 1 96 ? -3.238 -26.953 33.188 1 85.69 96 ASN A C 1
ATOM 786 O O . ASN A 1 96 ? -2.266 -27.188 32.469 1 85.69 96 ASN A O 1
ATOM 790 N N . ASN A 1 97 ? -3.412 -25.75 33.625 1 83.38 97 ASN A N 1
ATOM 791 C CA . ASN A 1 97 ? -2.492 -24.625 33.562 1 83.38 97 ASN A CA 1
ATOM 792 C C . ASN A 1 97 ? -2.309 -24.141 32.125 1 83.38 97 ASN A C 1
ATOM 794 O O . ASN A 1 97 ? -1.27 -23.578 31.781 1 83.38 97 ASN A O 1
ATOM 798 N N . LYS A 1 98 ? -3.287 -24.594 31.391 1 90.25 98 LYS A N 1
ATOM 799 C CA . LYS A 1 98 ? -3.346 -24.047 30.031 1 90.25 98 LYS A CA 1
ATOM 800 C C . LYS A 1 98 ? -4.52 -23.078 29.875 1 90.25 98 LYS A C 1
ATOM 802 O O . LYS A 1 98 ? -5.598 -23.312 30.422 1 90.25 98 LYS A O 1
ATOM 807 N N . PHE A 1 99 ? -4.27 -22.047 29.156 1 91.88 99 PHE A N 1
ATOM 808 C CA . PHE A 1 99 ? -5.258 -20.984 28.984 1 91.88 99 PHE A CA 1
ATOM 809 C C . PHE A 1 99 ? -5.809 -20.984 27.562 1 91.88 99 PHE A C 1
ATOM 811 O O . PHE A 1 99 ? -5.055 -20.859 26.594 1 91.88 99 PHE A O 1
ATOM 818 N N . TYR A 1 100 ? -7.137 -21.156 27.469 1 91.56 100 TYR A N 1
ATOM 819 C CA . TYR A 1 100 ? -7.816 -21.141 26.172 1 91.56 100 TYR A CA 1
ATOM 820 C C . TYR A 1 100 ? -8.406 -19.766 25.875 1 91.56 100 TYR A C 1
ATOM 822 O O . TYR A 1 100 ? -9.297 -19.297 26.578 1 91.56 100 TYR A O 1
ATOM 830 N N . LEU A 1 101 ? -7.863 -19.156 24.844 1 91.5 101 LEU A N 1
ATOM 831 C CA . LEU A 1 101 ? -8.266 -17.797 24.484 1 91.5 101 LEU A CA 1
ATOM 832 C C . LEU A 1 101 ? -8.945 -17.766 23.125 1 91.5 101 LEU A C 1
ATOM 834 O O . LEU A 1 101 ? -8.594 -18.547 22.234 1 91.5 101 LEU A O 1
ATOM 838 N N . ALA A 1 102 ? -9.984 -16.922 23.062 1 91.12 102 ALA A N 1
ATOM 839 C CA . ALA A 1 102 ? -10.57 -16.547 21.781 1 91.12 102 ALA A CA 1
ATOM 840 C C . ALA A 1 102 ? -10.148 -15.148 21.375 1 91.12 102 ALA A C 1
ATOM 842 O O . ALA A 1 102 ? -10.633 -14.156 21.938 1 91.12 102 ALA A O 1
ATOM 843 N N . ASP A 1 103 ? -9.297 -15.062 20.469 1 86.69 103 ASP A N 1
ATOM 844 C CA . ASP A 1 103 ? -8.797 -13.781 19.984 1 86.69 103 ASP A CA 1
ATOM 845 C C . ASP A 1 103 ? -9.516 -13.367 18.703 1 86.69 103 ASP A C 1
ATOM 847 O O . ASP A 1 103 ? -9.406 -14.047 17.672 1 86.69 103 ASP A O 1
ATOM 851 N N . PRO A 1 104 ? -10.227 -12.242 18.859 1 84.12 104 PRO A N 1
ATOM 852 C CA . PRO A 1 104 ? -10.938 -11.797 17.656 1 84.12 104 PRO A CA 1
ATOM 853 C C . PRO A 1 104 ? -10.016 -11.648 16.438 1 84.12 104 PRO A C 1
ATOM 855 O O . PRO A 1 104 ? -10.453 -11.836 15.305 1 84.12 104 PRO A O 1
ATOM 858 N N . GLY A 1 105 ? -8.883 -11.375 16.734 1 73.38 105 GLY A N 1
ATOM 859 C CA . GLY A 1 105 ? -7.938 -11.203 15.641 1 73.38 105 GLY A CA 1
ATOM 860 C C . GLY A 1 105 ? -7.285 -12.5 15.219 1 73.38 105 GLY A C 1
ATOM 861 O O . GLY A 1 105 ? -6.98 -12.695 14.039 1 73.38 105 GLY A O 1
ATOM 862 N N . ASN A 1 106 ? -7.086 -13.422 16.219 1 69.62 106 ASN A N 1
ATOM 863 C CA . ASN A 1 106 ? -6.199 -14.547 15.953 1 69.62 106 ASN A CA 1
ATOM 864 C C . ASN A 1 106 ? -6.918 -15.883 16.141 1 69.62 106 ASN A C 1
ATOM 866 O O . ASN A 1 106 ? -6.316 -16.953 16 1 69.62 106 ASN A O 1
ATOM 870 N N . GLY A 1 107 ? -8.094 -15.891 16.422 1 76.88 107 GLY A N 1
ATOM 871 C CA . GLY A 1 107 ? -8.852 -17.125 16.578 1 76.88 107 GLY A CA 1
ATOM 872 C C . GLY A 1 107 ? -8.727 -17.734 17.953 1 76.88 107 GLY A C 1
ATOM 873 O O . GLY A 1 107 ? -8.453 -17.031 18.922 1 76.88 107 GLY A O 1
ATOM 874 N N . LEU A 1 108 ? -9.039 -19.125 17.984 1 83.38 108 LEU A N 1
ATOM 875 C CA . LEU A 1 108 ? -8.961 -19.828 19.25 1 83.38 108 LEU A CA 1
ATOM 876 C C . LEU A 1 108 ? -7.535 -20.297 19.531 1 83.38 108 LEU A C 1
ATOM 878 O O . LEU A 1 108 ? -6.953 -21.031 18.719 1 83.38 108 LEU A O 1
ATOM 882 N N . ILE A 1 109 ? -6.945 -19.797 20.547 1 81.69 109 ILE A N 1
ATOM 883 C CA . ILE A 1 109 ? -5.543 -20.094 20.828 1 81.69 109 ILE A CA 1
ATOM 884 C C . ILE A 1 109 ? -5.41 -20.703 22.219 1 81.69 109 ILE A C 1
ATOM 886 O O . ILE A 1 109 ? -6.23 -20.438 23.094 1 81.69 109 ILE A O 1
ATOM 890 N N . ARG A 1 110 ? -4.445 -21.609 22.422 1 87.25 110 ARG A N 1
ATOM 891 C CA . ARG A 1 110 ? -4.074 -22.203 23.703 1 87.25 110 ARG A CA 1
ATOM 892 C C . ARG A 1 110 ? -2.686 -21.75 24.141 1 87.25 110 ARG A C 1
ATOM 894 O O . ARG A 1 110 ? -1.723 -21.859 23.375 1 87.25 110 ARG A O 1
ATOM 901 N N . LEU A 1 111 ? -2.559 -21.094 25.203 1 86.31 111 LEU A N 1
ATOM 902 C CA . LEU A 1 111 ? -1.275 -20.562 25.656 1 86.31 111 LEU A CA 1
ATOM 903 C C . LEU A 1 111 ? -0.868 -21.203 26.984 1 86.31 111 LEU A C 1
ATOM 905 O O . LEU A 1 111 ? -1.725 -21.609 27.766 1 86.31 111 LEU A O 1
ATOM 909 N N . ASN A 1 112 ? 0.456 -21.344 27.156 1 86.38 112 ASN A N 1
ATOM 910 C CA . ASN A 1 112 ? 0.991 -21.734 28.453 1 86.38 112 ASN A CA 1
ATOM 911 C C . ASN A 1 112 ? 1.01 -20.578 29.438 1 86.38 112 ASN A C 1
ATOM 913 O O . ASN A 1 112 ? 0.74 -19.438 29.047 1 86.38 112 ASN A O 1
ATOM 917 N N . THR A 1 113 ? 1.239 -20.891 30.641 1 87.44 113 THR A N 1
ATOM 918 C CA . THR A 1 113 ? 1.166 -19.891 31.719 1 87.44 113 THR A CA 1
ATOM 919 C C . THR A 1 113 ? 2.145 -18.75 31.469 1 87.44 113 THR A C 1
ATOM 921 O O . THR A 1 113 ? 1.798 -17.578 31.641 1 87.44 113 THR A O 1
ATOM 924 N N . GLU A 1 114 ? 3.246 -19.078 30.938 1 82.06 114 GLU A N 1
ATOM 925 C CA . GLU A 1 114 ? 4.266 -18.047 30.734 1 82.06 114 GLU A CA 1
ATOM 926 C C . GLU A 1 114 ? 3.863 -17.078 29.625 1 82.06 114 GLU A C 1
ATOM 928 O O . GLU A 1 114 ? 3.932 -15.867 29.797 1 82.06 114 GLU A O 1
ATOM 933 N N . ASP A 1 115 ? 3.42 -17.672 28.641 1 81.94 115 ASP A N 1
ATOM 934 C CA . ASP A 1 115 ? 3.025 -16.844 27.5 1 81.94 115 ASP A CA 1
ATOM 935 C C . ASP A 1 115 ? 1.8 -15.992 27.844 1 81.94 115 ASP A C 1
ATOM 937 O O . ASP A 1 115 ? 1.692 -14.852 27.406 1 81.94 115 ASP A O 1
ATOM 941 N N . PHE A 1 116 ? 1.024 -16.531 28.562 1 87.56 116 PHE A N 1
ATOM 942 C CA . PHE A 1 116 ? -0.206 -15.836 28.938 1 87.56 116 PHE A CA 1
ATOM 943 C C . PHE A 1 116 ? 0.095 -14.617 29.812 1 87.56 116 PHE A C 1
ATOM 945 O O . PHE A 1 116 ? -0.396 -13.523 29.531 1 87.56 116 PHE A O 1
ATOM 952 N N . VAL A 1 117 ? 0.973 -14.797 30.766 1 84.69 117 VAL A N 1
ATOM 953 C CA . VAL A 1 117 ? 1.267 -13.734 31.719 1 84.69 117 VAL A CA 1
ATOM 954 C C . VAL A 1 117 ? 2.014 -12.602 31.031 1 84.69 117 VAL A C 1
ATOM 956 O O . VAL A 1 117 ? 1.757 -11.422 31.297 1 84.69 117 VAL A O 1
ATOM 959 N N . ASN A 1 118 ? 2.742 -12.977 30.094 1 78.44 118 ASN A N 1
ATOM 960 C CA . ASN A 1 118 ? 3.543 -11.984 29.375 1 78.44 118 ASN A CA 1
ATOM 961 C C . ASN A 1 118 ? 2.672 -11.078 28.516 1 78.44 118 ASN A C 1
ATOM 963 O O . ASN A 1 118 ? 3.002 -9.906 28.312 1 78.44 118 ASN A O 1
ATOM 967 N N . ASN A 1 119 ? 1.598 -11.609 28.094 1 81.56 119 ASN A N 1
ATOM 968 C CA . ASN A 1 119 ? 0.753 -10.844 27.188 1 81.56 119 ASN A CA 1
ATOM 969 C C . ASN A 1 119 ? -0.375 -10.133 27.922 1 81.56 119 ASN A C 1
ATOM 971 O O . ASN A 1 119 ? -0.888 -9.117 27.453 1 81.56 119 ASN A O 1
ATOM 975 N N . TRP A 1 120 ? -0.705 -10.664 29.031 1 85.06 120 TRP A N 1
ATOM 976 C CA . TRP A 1 120 ? -1.868 -10.141 29.734 1 85.06 120 TRP A CA 1
ATOM 977 C C . TRP A 1 120 ? -1.456 -9.078 30.75 1 85.06 120 TRP A C 1
ATOM 979 O O . TRP A 1 120 ? -2.141 -8.062 30.906 1 85.06 120 TRP A O 1
ATOM 989 N N . THR A 1 121 ? -0.283 -9.266 31.344 1 76.69 121 THR A N 1
ATOM 990 C CA . THR A 1 121 ? 0.095 -8.367 32.438 1 76.69 121 THR A CA 1
ATOM 991 C C . THR A 1 121 ? 0.71 -7.086 31.875 1 76.69 121 THR A C 1
ATOM 993 O O . THR A 1 121 ? 1.349 -7.094 30.828 1 76.69 121 THR A O 1
ATOM 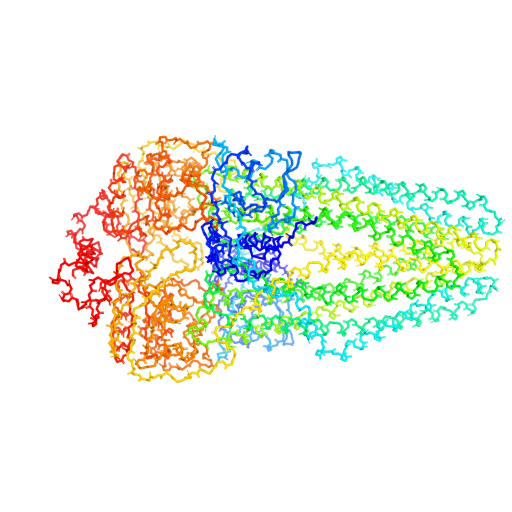996 N N . ASP A 1 122 ? 0.164 -5.961 32.25 1 59.47 122 ASP A N 1
ATOM 997 C CA . ASP A 1 122 ? 0.59 -4.625 31.828 1 59.47 122 ASP A CA 1
ATOM 998 C C . ASP A 1 122 ? 2.059 -4.387 32.188 1 59.47 122 ASP A C 1
ATOM 1000 O O . ASP A 1 122 ? 2.797 -3.783 31.391 1 59.47 122 ASP A O 1
ATOM 1004 N N . ARG A 1 123 ? 2.486 -4.387 33.75 1 51.22 123 ARG A N 1
ATOM 1005 C CA . ARG A 1 123 ? 3.795 -4.02 34.281 1 51.22 123 ARG A CA 1
ATOM 1006 C C . ARG A 1 123 ? 4.582 -5.254 34.688 1 51.22 123 ARG A C 1
ATOM 1008 O O . ARG A 1 123 ? 4.016 -6.199 35.25 1 51.22 123 ARG A O 1
ATOM 1015 N N . GLU A 1 124 ? 5.738 -5.457 34.156 1 50.28 124 GLU A N 1
ATOM 1016 C CA . GLU A 1 124 ? 6.648 -6.469 34.656 1 50.28 124 GLU A CA 1
ATOM 1017 C C . GLU A 1 124 ? 6.5 -6.617 36.188 1 50.28 124 GLU A C 1
ATOM 1019 O O . GLU A 1 124 ? 6.59 -7.727 36.719 1 50.28 124 GLU A O 1
ATOM 1024 N N . GLU A 1 125 ? 6.223 -5.449 36.875 1 51.94 125 GLU A N 1
ATOM 1025 C CA . GLU A 1 125 ? 6.449 -5.488 38.312 1 51.94 125 GLU A CA 1
ATOM 1026 C C . GLU A 1 125 ? 5.211 -5.996 39.031 1 51.94 125 GLU A C 1
ATOM 1028 O O . GLU A 1 125 ? 5.328 -6.652 40.094 1 51.94 125 GLU A O 1
ATOM 1033 N N . SER A 1 126 ? 3.992 -5.617 38.656 1 57.72 126 SER A N 1
ATOM 1034 C CA . SER A 1 126 ? 2.887 -5.938 39.562 1 57.72 126 SER A CA 1
ATOM 1035 C C . SER A 1 126 ? 2.256 -7.281 39.188 1 57.72 126 SER A C 1
ATOM 1037 O O . SER A 1 126 ? 1.538 -7.867 40 1 57.72 126 SER A O 1
ATOM 1039 N N . GLY A 1 127 ? 2.582 -7.863 38.188 1 67.06 127 GLY A N 1
ATOM 1040 C CA . GLY A 1 127 ? 2.039 -9.164 37.812 1 67.06 127 GLY A CA 1
ATOM 1041 C C . GLY A 1 127 ? 0.532 -9.148 37.656 1 67.06 127 GLY A C 1
ATOM 1042 O O . GLY A 1 127 ? -0.113 -10.195 37.719 1 67.06 127 GLY A O 1
ATOM 1043 N N . GLU A 1 128 ? -0.113 -8 37.688 1 81.06 128 GLU A N 1
ATOM 1044 C CA . GLU A 1 128 ? -1.568 -7.926 37.594 1 81.06 128 GLU A CA 1
ATOM 1045 C C . GLU A 1 128 ? -2.018 -7.512 36.188 1 81.06 128 GLU A C 1
ATOM 1047 O O . GLU A 1 128 ? -1.296 -6.805 35.5 1 81.06 128 GLU A O 1
ATOM 1052 N N . GLY A 1 129 ? -3.141 -8.086 35.781 1 85.44 129 GLY A N 1
ATOM 1053 C CA . GLY A 1 129 ? -3.771 -7.738 34.5 1 85.44 129 GLY A CA 1
ATOM 1054 C C . GLY A 1 129 ? -5.223 -7.316 34.656 1 85.44 129 GLY A C 1
ATOM 1055 O O . GLY A 1 129 ? -5.793 -7.426 35.75 1 85.44 129 GLY A O 1
ATOM 1056 N N . LEU A 1 130 ? -5.73 -6.664 33.594 1 87.5 130 LEU A N 1
ATOM 1057 C CA . LEU A 1 130 ? -7.109 -6.199 33.594 1 87.5 130 LEU A CA 1
ATOM 1058 C C . LEU A 1 130 ? -8.031 -7.23 32.969 1 87.5 130 LEU A C 1
ATOM 1060 O O . LEU A 1 130 ? -7.691 -7.832 31.953 1 87.5 130 LEU A O 1
ATOM 1064 N N . ALA A 1 131 ? -9.109 -7.535 33.688 1 91.12 131 ALA A N 1
ATOM 1065 C CA . ALA A 1 131 ? -10.117 -8.461 33.156 1 91.12 131 ALA A CA 1
ATOM 1066 C C . ALA A 1 131 ? -11.523 -7.926 33.406 1 91.12 131 ALA A C 1
ATOM 1068 O O . ALA A 1 131 ? -11.789 -7.27 34.406 1 91.12 131 ALA A O 1
ATOM 1069 N N . LEU A 1 132 ? -12.367 -8.109 32.438 1 92.69 132 LEU A N 1
ATOM 1070 C CA . LEU A 1 132 ? -13.781 -7.766 32.531 1 92.69 132 LEU A CA 1
ATOM 1071 C C . LEU A 1 132 ? -14.633 -9.023 32.656 1 92.69 132 LEU A C 1
ATOM 1073 O O . LEU A 1 132 ? -14.719 -9.812 31.719 1 92.69 132 LEU A O 1
ATOM 1077 N N . LEU A 1 133 ? -15.188 -9.211 33.812 1 94 133 LEU A N 1
ATOM 1078 C CA . LEU A 1 133 ? -16.062 -10.352 34.062 1 94 133 LEU A CA 1
ATOM 1079 C C . LEU A 1 133 ? -17.5 -10.023 33.656 1 94 133 LEU A C 1
ATOM 1081 O O . LEU A 1 133 ? -17.969 -8.906 33.906 1 94 133 LEU A O 1
ATOM 1085 N N . LEU A 1 134 ? -18.141 -10.922 33 1 93.56 134 LEU A N 1
ATOM 1086 C CA . LEU A 1 134 ? -19.5 -10.719 32.5 1 93.56 134 LEU A CA 1
ATOM 1087 C C . LEU A 1 134 ? -20.438 -11.781 33.062 1 93.56 134 LEU A C 1
ATOM 1089 O O . LEU A 1 134 ? -20.125 -12.977 33.031 1 93.56 134 LEU A O 1
ATOM 1093 N N . TYR A 1 135 ? -21.625 -11.344 33.625 1 91.56 135 TYR A N 1
ATOM 1094 C CA . TYR A 1 135 ? -22.656 -12.219 34.156 1 91.56 135 TYR A CA 1
ATOM 1095 C C . TYR A 1 135 ? -24 -11.961 33.469 1 91.56 135 TYR A C 1
ATOM 1097 O O . TYR A 1 135 ? -24.516 -10.844 33.531 1 91.56 135 TYR A O 1
ATOM 1105 N N . PRO A 1 136 ? -24.5 -12.977 32.844 1 92.44 136 PRO A N 1
ATOM 1106 C CA . PRO A 1 136 ? -25.797 -12.75 32.188 1 92.44 136 PRO A CA 1
ATOM 1107 C C . PRO A 1 136 ? -26.922 -12.5 33.188 1 92.44 136 PRO A C 1
ATOM 1109 O O . PRO A 1 136 ? -26.969 -13.141 34.25 1 92.44 136 PRO A O 1
ATOM 1112 N N . THR A 1 137 ? -27.719 -11.531 32.875 1 90.12 137 THR A N 1
ATOM 1113 C CA . THR A 1 137 ? -28.875 -11.219 33.688 1 90.12 137 THR A CA 1
ATOM 1114 C C . THR A 1 137 ? -30.172 -11.602 32.969 1 90.12 137 THR A C 1
ATOM 1116 O O . THR A 1 137 ? -30.125 -12.156 31.875 1 90.12 137 THR A O 1
ATOM 1119 N N . GLU A 1 138 ? -31.281 -11.414 33.625 1 85 138 GLU A N 1
ATOM 1120 C CA . GLU A 1 138 ? -32.594 -11.695 33.031 1 85 138 GLU A CA 1
ATOM 1121 C C . GLU A 1 138 ? -32.844 -10.828 31.797 1 85 138 GLU A C 1
ATOM 1123 O O . GLU A 1 138 ? -33.469 -11.266 30.844 1 85 138 GLU A O 1
ATOM 1128 N N . GLN A 1 139 ? -32.281 -9.742 31.828 1 86.69 139 GLN A N 1
ATOM 1129 C CA . GLN A 1 139 ? -32.438 -8.828 30.703 1 86.69 139 GLN A CA 1
ATOM 1130 C C . GLN A 1 139 ? -31.719 -9.359 29.453 1 86.69 139 GLN A C 1
ATOM 1132 O O . GLN A 1 139 ? -32.188 -9.172 28.344 1 86.69 139 GLN A O 1
ATOM 1137 N N . PHE A 1 140 ? -30.641 -9.977 29.719 1 90.69 140 PHE A N 1
ATOM 1138 C CA . PHE A 1 140 ? -29.906 -10.57 28.609 1 90.69 140 PHE A CA 1
ATOM 1139 C C . PHE A 1 140 ? -30.703 -11.688 27.953 1 90.69 140 PHE A C 1
ATOM 1141 O O . PHE A 1 140 ? -30.766 -11.781 26.734 1 90.69 140 PHE A O 1
ATOM 1148 N N . GLU A 1 141 ? -31.312 -12.461 28.781 1 85.44 141 GLU A N 1
ATOM 1149 C CA . GLU A 1 141 ? -32.062 -13.594 28.281 1 85.44 141 GLU A CA 1
ATOM 1150 C C . GLU A 1 141 ? -33.344 -13.133 27.531 1 85.44 141 GLU A C 1
ATOM 1152 O O . GLU A 1 141 ? -33.812 -13.836 26.656 1 85.44 141 GLU A O 1
ATOM 1157 N N . ALA A 1 142 ? -33.75 -11.945 27.797 1 78.44 142 ALA A N 1
ATOM 1158 C CA . ALA A 1 142 ? -34.969 -11.414 27.188 1 78.44 142 ALA A CA 1
ATOM 1159 C C . ALA A 1 142 ? -34.656 -10.766 25.844 1 78.44 142 ALA A C 1
ATOM 1161 O O . ALA A 1 142 ? -35.562 -10.5 25.062 1 78.44 142 ALA A O 1
ATOM 1162 N N . GLN A 1 143 ? -33.406 -10.555 25.516 1 80.31 143 GLN A N 1
ATOM 1163 C CA . GLN A 1 143 ? -33.031 -9.891 24.266 1 80.31 143 GLN A CA 1
ATOM 1164 C C . GLN A 1 143 ? -33.25 -10.812 23.078 1 80.31 143 GLN A C 1
ATOM 1166 O O . GLN A 1 143 ? -33.094 -12.031 23.188 1 80.31 143 GLN A O 1
ATOM 1171 N N . ALA A 1 144 ? -33.875 -10.273 21.953 1 74.12 144 ALA A N 1
ATOM 1172 C CA . ALA A 1 144 ? -34.094 -11.039 20.719 1 74.12 144 ALA A CA 1
ATOM 1173 C C . ALA A 1 144 ? -32.781 -11.234 19.969 1 74.12 144 ALA A C 1
ATOM 1175 O O . ALA A 1 144 ? -31.891 -10.383 20.016 1 74.12 144 ALA A O 1
ATOM 1176 N N . ASN A 1 145 ? -32.531 -12.328 19.359 1 73.81 145 ASN A N 1
ATOM 1177 C CA . ASN A 1 145 ? -31.375 -12.617 18.516 1 73.81 145 ASN A CA 1
ATOM 1178 C C . ASN A 1 145 ? -31.359 -11.734 17.266 1 73.81 145 ASN A C 1
ATOM 1180 O O . ASN A 1 145 ? -32.406 -11.578 16.609 1 73.81 145 ASN A O 1
ATOM 1184 N N . GLU A 1 146 ? -30.344 -10.922 17.141 1 68.56 146 GLU A N 1
ATOM 1185 C CA . GLU A 1 146 ? -30.203 -10.18 15.891 1 68.56 146 GLU A CA 1
ATOM 1186 C C . GLU A 1 146 ? -29.75 -11.086 14.758 1 68.56 146 GLU A C 1
ATOM 1188 O O . GLU A 1 146 ? -28.891 -11.953 14.953 1 68.56 146 GLU A O 1
ATOM 1193 N N . GLN A 1 147 ? -30.594 -11.375 13.836 1 54.22 147 GLN A N 1
ATOM 1194 C CA . GLN A 1 147 ? -30.203 -12.195 12.695 1 54.22 147 GLN A CA 1
ATOM 1195 C C . GLN A 1 147 ? -28.906 -11.68 12.07 1 54.22 147 GLN A C 1
ATOM 1197 O O . GLN A 1 147 ? -28.766 -10.484 11.797 1 54.22 147 GLN A O 1
ATOM 1202 N N . GLY A 1 148 ? -27.844 -12.258 12.453 1 51.5 148 GLY A N 1
ATOM 1203 C CA . GLY A 1 148 ? -26.531 -11.906 11.945 1 51.5 148 GLY A CA 1
ATOM 1204 C C . GLY A 1 148 ? -26.5 -11.688 10.445 1 51.5 148 GLY A C 1
ATOM 1205 O O . GLY A 1 148 ? -27.359 -12.195 9.727 1 51.5 148 GLY A O 1
ATOM 1206 N N . SER A 1 149 ? -26.094 -10.641 9.961 1 49.5 149 SER A N 1
ATOM 1207 C CA . SER A 1 149 ? -25.969 -10.422 8.523 1 49.5 149 SER A CA 1
ATOM 1208 C C . SER A 1 149 ? -25.109 -11.508 7.875 1 49.5 149 SER A C 1
ATOM 1210 O O . SER A 1 149 ? -23.922 -11.609 8.141 1 49.5 149 SER A O 1
ATOM 1212 N N . GLU A 1 150 ? -25.609 -12.727 7.77 1 52.28 150 GLU A N 1
ATOM 1213 C CA . GLU A 1 150 ? -24.922 -13.797 7.055 1 52.28 150 GLU A CA 1
ATOM 1214 C C . GLU A 1 150 ? -24.297 -13.273 5.766 1 52.28 150 GLU A C 1
ATOM 1216 O O . GLU A 1 150 ? -24.75 -12.289 5.195 1 52.28 150 GLU A O 1
ATOM 1221 N N . VAL A 1 151 ? -23.094 -13.734 5.57 1 57.91 151 VAL A N 1
ATOM 1222 C CA . VAL A 1 151 ? -22.438 -13.508 4.293 1 57.91 151 VAL A CA 1
ATOM 1223 C C . VAL A 1 151 ? -23.422 -13.711 3.15 1 57.91 151 VAL A C 1
ATOM 1225 O O . VAL A 1 151 ? -23.984 -14.797 2.994 1 57.91 151 VAL A O 1
ATOM 1228 N N . ARG A 1 152 ? -24.062 -12.742 2.598 1 61.69 152 ARG A N 1
ATOM 1229 C CA . ARG A 1 152 ? -25.031 -12.836 1.521 1 61.69 152 ARG A CA 1
ATOM 1230 C C . ARG A 1 152 ? -24.359 -13.133 0.188 1 61.69 152 ARG A C 1
ATOM 1232 O O . ARG A 1 152 ? -24.078 -12.211 -0.588 1 61.69 152 ARG A O 1
ATOM 1239 N N . TRP A 1 153 ? -23.703 -14.398 0.169 1 68.94 153 TRP A N 1
ATOM 1240 C CA . TRP A 1 153 ? -23.203 -14.805 -1.145 1 68.94 153 TRP A CA 1
ATOM 1241 C C . TRP A 1 153 ? -24.25 -14.508 -2.225 1 68.94 153 TRP A C 1
ATOM 1243 O O . TRP A 1 153 ? -23.906 -14.367 -3.4 1 68.94 153 TRP A O 1
ATOM 1253 N N . SER A 1 154 ? -25.484 -14.398 -1.794 1 67.38 154 SER A N 1
ATOM 1254 C CA . SER A 1 154 ? -26.594 -14.164 -2.715 1 67.38 154 SER A CA 1
ATOM 1255 C C . SER A 1 154 ? -26.438 -12.828 -3.439 1 67.38 154 SER A C 1
ATOM 1257 O O . SER A 1 154 ? -26.766 -12.719 -4.621 1 67.38 154 SER A O 1
ATOM 1259 N N . PHE A 1 155 ? -25.844 -11.961 -2.68 1 68.75 155 PHE A N 1
ATOM 1260 C CA . PHE A 1 155 ? -25.656 -10.656 -3.297 1 68.75 155 PHE A CA 1
ATOM 1261 C C . PHE A 1 155 ? -24.656 -10.742 -4.445 1 68.75 155 PHE A C 1
ATOM 1263 O O . PHE A 1 155 ? -24.844 -10.125 -5.496 1 68.75 155 PHE A O 1
ATOM 1270 N N . LEU A 1 156 ? -23.672 -11.531 -4.305 1 74 156 LEU A N 1
ATOM 1271 C CA . LEU A 1 156 ? -22.656 -11.68 -5.34 1 74 156 LEU A CA 1
ATOM 1272 C C . LEU A 1 156 ? -23.203 -12.469 -6.527 1 74 156 LEU A C 1
ATOM 1274 O O . LEU A 1 156 ? -22.859 -12.18 -7.676 1 74 156 LEU A O 1
ATOM 1278 N N . PHE A 1 157 ? -24.109 -13.414 -6.191 1 76.31 157 PHE A N 1
ATOM 1279 C CA . PHE A 1 157 ? -24.688 -14.227 -7.254 1 76.31 157 PHE A CA 1
ATOM 1280 C C . PHE A 1 157 ? -25.578 -13.383 -8.164 1 76.31 157 PHE A C 1
ATOM 1282 O O . PHE A 1 157 ? -25.75 -13.711 -9.336 1 76.31 157 PHE A O 1
ATOM 1289 N N . GLY A 1 158 ? -26.047 -12.312 -7.547 1 75.75 158 GLY A N 1
ATOM 1290 C CA . GLY A 1 158 ? -26.875 -11.406 -8.336 1 75.75 158 GLY A CA 1
ATOM 1291 C C . GLY A 1 158 ? -26.125 -10.773 -9.492 1 75.75 158 GLY A C 1
ATOM 1292 O O . GLY A 1 158 ? -26.672 -10.609 -10.578 1 75.75 158 GLY A O 1
ATOM 1293 N N . TYR A 1 159 ? -24.844 -10.531 -9.32 1 78.38 159 TYR A N 1
ATOM 1294 C CA . TYR A 1 159 ? -24.031 -9.93 -10.367 1 78.38 159 TYR A CA 1
ATOM 1295 C C . TYR A 1 159 ? -23.781 -10.914 -11.5 1 78.38 159 TYR A C 1
ATOM 1297 O O . TYR A 1 159 ? -23.703 -10.516 -12.672 1 78.38 159 TYR A O 1
ATOM 1305 N N . PHE A 1 160 ? -23.797 -12.195 -11.156 1 79.69 160 PHE A N 1
ATOM 1306 C CA . PHE A 1 160 ? -23.531 -13.219 -12.164 1 79.69 160 PHE A CA 1
ATOM 1307 C C . PHE A 1 160 ? -24.812 -13.57 -12.922 1 79.69 160 PHE A C 1
ATOM 1309 O O . PHE A 1 160 ? -24.766 -13.93 -14.102 1 79.69 160 PHE A O 1
ATOM 1316 N N . MET A 1 161 ? -25.969 -13.375 -12.273 1 80.88 161 MET A N 1
ATOM 1317 C CA . MET A 1 161 ? -27.25 -13.727 -12.875 1 80.88 161 MET A CA 1
ATOM 1318 C C . MET A 1 161 ? -27.609 -12.75 -13.992 1 80.88 161 MET A C 1
ATOM 1320 O O . MET A 1 161 ? -28.391 -13.078 -14.875 1 80.88 161 MET A O 1
ATOM 1324 N N . ALA A 1 162 ? -26.938 -11.578 -13.906 1 81.56 162 ALA A N 1
ATOM 1325 C CA . ALA A 1 162 ? -27.156 -10.617 -14.984 1 81.56 162 ALA A CA 1
ATOM 1326 C C . ALA A 1 162 ? -26.594 -11.125 -16.312 1 81.56 162 ALA A C 1
ATOM 1328 O O . ALA A 1 162 ? -27.031 -10.719 -17.375 1 81.56 162 ALA A O 1
ATOM 1329 N N . TYR A 1 163 ? -25.656 -12.055 -16.219 1 84.12 163 TYR A N 1
ATOM 1330 C CA . TYR A 1 163 ? -25.016 -12.633 -17.391 1 84.12 163 TYR A CA 1
ATOM 1331 C C . TYR A 1 163 ? -25.328 -14.125 -17.5 1 84.12 163 TYR A C 1
ATOM 1333 O O . TYR A 1 163 ? -24.453 -14.922 -17.859 1 84.12 163 TYR A O 1
ATOM 1341 N N . ARG A 1 164 ? -26.531 -14.516 -17.25 1 86.19 164 ARG A N 1
ATOM 1342 C CA . ARG A 1 164 ? -26.938 -15.914 -17.188 1 86.19 164 ARG A CA 1
ATOM 1343 C C . ARG A 1 164 ? -26.734 -16.594 -18.531 1 86.19 164 ARG A C 1
ATOM 1345 O O . ARG A 1 164 ? -26.312 -17.766 -18.594 1 86.19 164 ARG A O 1
ATOM 1352 N N . LYS A 1 165 ? -26.953 -15.859 -19.625 1 89.69 165 LYS A N 1
ATOM 1353 C CA . LYS A 1 165 ? -26.797 -16.453 -20.953 1 89.69 165 LYS A CA 1
ATOM 1354 C C . LYS A 1 165 ? -25.328 -16.812 -21.219 1 89.69 165 LYS A C 1
ATOM 1356 O O . LYS A 1 165 ? -25.047 -17.891 -21.734 1 89.69 165 LYS A O 1
ATOM 1361 N N . LEU A 1 166 ? -24.484 -15.969 -20.812 1 88.31 166 LEU A N 1
ATOM 1362 C CA . LEU A 1 166 ? -23.062 -16.219 -21.016 1 88.31 166 LEU A CA 1
ATOM 1363 C C . LEU A 1 166 ? -22.562 -17.328 -20.109 1 88.31 166 LEU A C 1
ATOM 1365 O O . LEU A 1 166 ? -21.688 -18.109 -20.484 1 88.31 166 LEU A O 1
ATOM 1369 N N . ILE A 1 167 ? -23.156 -17.453 -18.984 1 86.19 167 ILE A N 1
ATOM 1370 C CA . ILE A 1 167 ? -22.75 -18.5 -18.047 1 86.19 167 ILE A CA 1
ATOM 1371 C C . ILE A 1 167 ? -23.203 -19.875 -18.578 1 86.19 167 ILE A C 1
ATOM 1373 O O . ILE A 1 167 ? -22.469 -20.844 -18.484 1 86.19 167 ILE A O 1
ATOM 1377 N N . ILE A 1 168 ? -24.344 -19.922 -19.172 1 88.56 168 ILE A N 1
ATOM 1378 C CA . ILE A 1 168 ? -24.844 -21.156 -19.734 1 88.56 168 ILE A CA 1
ATOM 1379 C C . ILE A 1 168 ? -23.969 -21.578 -20.922 1 88.56 168 ILE A C 1
ATOM 1381 O O . ILE A 1 168 ? -23.656 -22.766 -21.078 1 88.56 168 ILE A O 1
ATOM 1385 N N . GLN A 1 169 ? -23.562 -20.562 -21.625 1 88.88 169 GLN A N 1
ATOM 1386 C CA . GLN A 1 169 ? -22.656 -20.859 -22.734 1 88.88 169 GLN A CA 1
ATOM 1387 C C . GLN A 1 169 ? -21.312 -21.375 -22.219 1 88.88 169 GLN A C 1
ATOM 1389 O O . GLN A 1 169 ? -20.703 -22.234 -22.844 1 88.88 169 GLN A O 1
ATOM 1394 N N . LEU A 1 170 ? -20.938 -20.844 -21.141 1 86.81 170 LEU A N 1
ATOM 1395 C CA . LEU A 1 170 ? -19.688 -21.297 -20.531 1 86.81 170 LEU A CA 1
ATOM 1396 C C . LEU A 1 170 ? -19.797 -22.734 -20.047 1 86.81 170 LEU A C 1
ATOM 1398 O O . LEU A 1 170 ? -18.875 -23.516 -20.219 1 86.81 170 LEU A O 1
ATOM 1402 N N . LEU A 1 171 ? -20.922 -23.125 -19.5 1 85.69 171 LEU A N 1
ATOM 1403 C CA . LEU A 1 171 ? -21.141 -24.484 -19.016 1 85.69 171 LEU A CA 1
ATOM 1404 C C . LEU A 1 171 ? -21.219 -25.484 -20.172 1 85.69 171 LEU A C 1
ATOM 1406 O O . LEU A 1 171 ? -20.719 -26.594 -20.062 1 85.69 171 LEU A O 1
ATOM 1410 N N . PHE A 1 172 ? -21.734 -25 -21.219 1 88.38 172 PHE A N 1
ATOM 1411 C CA . PHE A 1 172 ? -21.797 -25.828 -22.422 1 88.38 172 PHE A CA 1
ATOM 1412 C C . PHE A 1 172 ? -20.406 -26.031 -23 1 88.38 172 PHE A C 1
ATOM 1414 O O . PHE A 1 172 ? -20.078 -27.125 -23.484 1 88.38 172 PHE A O 1
ATOM 1421 N N . GLY A 1 173 ? -19.703 -24.969 -23 1 86.06 173 GLY A N 1
ATOM 1422 C CA . GLY A 1 173 ? -18.328 -25.094 -23.453 1 86.06 173 GLY A CA 1
ATOM 1423 C C . GLY A 1 173 ? -17.484 -26.016 -22.594 1 86.06 173 GLY A C 1
ATOM 1424 O O . GLY A 1 173 ? -16.641 -26.75 -23.109 1 86.06 173 GLY A O 1
ATOM 1425 N N . LEU A 1 174 ? -17.781 -26 -21.375 1 84.44 174 LEU A N 1
ATOM 1426 C CA . LEU A 1 174 ? -17.078 -26.875 -20.453 1 84.44 174 LEU A CA 1
ATOM 1427 C C . LEU A 1 174 ? -17.422 -28.344 -20.734 1 84.44 174 LEU A C 1
ATOM 1429 O O . LEU A 1 174 ? -16.531 -29.203 -20.734 1 84.44 174 LEU A O 1
ATOM 1433 N N . ALA A 1 175 ? -18.672 -28.594 -20.938 1 85.25 175 ALA A N 1
ATOM 1434 C CA . ALA A 1 175 ? -19.125 -29.953 -21.234 1 85.25 175 ALA A CA 1
ATOM 1435 C C . ALA A 1 175 ? -18.562 -30.438 -22.562 1 85.25 175 ALA A C 1
ATOM 1437 O O . ALA A 1 175 ? -18.094 -31.578 -22.656 1 85.25 175 ALA A O 1
ATOM 1438 N N . ALA A 1 176 ? -18.562 -29.562 -23.453 1 87.75 176 ALA A N 1
ATOM 1439 C CA . ALA A 1 176 ? -18.047 -29.922 -24.781 1 87.75 176 ALA A CA 1
ATOM 1440 C C . ALA A 1 176 ? -16.547 -30.188 -24.719 1 87.75 176 ALA A C 1
ATOM 1442 O O . ALA A 1 176 ? -16.062 -31.141 -25.328 1 87.75 176 ALA A O 1
ATOM 1443 N N . GLY A 1 177 ? -15.875 -29.344 -24.047 1 84.44 177 GLY A N 1
ATOM 1444 C CA . GLY A 1 177 ? -14.445 -29.547 -23.906 1 84.44 177 GLY A CA 1
ATOM 1445 C C . GLY A 1 177 ? -14.086 -30.828 -23.188 1 84.44 177 GLY A C 1
ATOM 1446 O O . GLY A 1 177 ? -13.164 -31.547 -23.594 1 84.44 177 GLY A O 1
ATOM 1447 N N . SER A 1 178 ? -14.844 -31.172 -22.188 1 82.56 178 SER A N 1
ATOM 1448 C CA . SER A 1 178 ? -14.609 -32.406 -21.422 1 82.56 178 SER A CA 1
ATOM 1449 C C . SER A 1 178 ? -14.922 -33.625 -22.25 1 82.56 178 SER A C 1
ATOM 1451 O O . SER A 1 178 ? -14.227 -34.656 -22.156 1 82.56 178 SER A O 1
ATOM 1453 N N . LEU A 1 179 ? -15.906 -33.531 -23.062 1 83.75 179 LEU A N 1
ATOM 1454 C CA . LEU A 1 179 ? -16.281 -34.656 -23.922 1 83.75 179 LEU A CA 1
ATOM 1455 C C . LEU A 1 179 ? -15.219 -34.938 -24.984 1 83.75 179 LEU A C 1
ATOM 1457 O O . LEU A 1 179 ? -14.922 -36.062 -25.297 1 83.75 179 LEU A O 1
ATOM 1461 N N . LEU A 1 180 ? -14.727 -33.844 -25.469 1 86.12 180 LEU A N 1
ATOM 1462 C CA . LEU A 1 180 ? -13.664 -33.969 -26.453 1 86.12 180 LEU A CA 1
ATOM 1463 C C . LEU A 1 180 ? -12.414 -34.594 -25.828 1 86.12 180 LEU A C 1
ATOM 1465 O O . LEU A 1 180 ? -11.703 -35.344 -26.484 1 86.12 180 LEU A O 1
ATOM 1469 N N . GLN A 1 181 ? -12.164 -34.312 -24.641 1 82.25 181 GLN A N 1
ATOM 1470 C CA . GLN A 1 181 ? -11 -34.844 -23.938 1 82.25 181 GLN A CA 1
ATOM 1471 C C . GLN A 1 181 ? -11.172 -36.312 -23.609 1 82.25 181 GLN A C 1
ATOM 1473 O O . GLN A 1 181 ? -10.195 -37.062 -23.562 1 82.25 181 GLN A O 1
ATOM 1478 N N . LEU A 1 182 ? -12.461 -36.719 -23.438 1 83.06 182 LEU A N 1
ATOM 1479 C CA . LEU A 1 182 ? -12.789 -38.094 -23.078 1 83.06 182 LEU A CA 1
ATOM 1480 C C . LEU A 1 182 ? -12.5 -39.031 -24.234 1 83.06 182 LEU A C 1
ATOM 1482 O O . LEU A 1 182 ? -12.273 -40.219 -24.031 1 83.06 182 LEU A O 1
ATOM 1486 N N . ILE A 1 183 ? -12.367 -38.469 -25.391 1 86.19 183 ILE A N 1
ATOM 1487 C CA . ILE A 1 183 ? -12.203 -39.312 -26.578 1 86.19 183 ILE A CA 1
ATOM 1488 C C . ILE A 1 183 ? -10.734 -39.688 -26.734 1 86.19 183 ILE A C 1
ATOM 1490 O O . ILE A 1 183 ? -10.422 -40.75 -27.266 1 86.19 183 ILE A O 1
ATOM 1494 N N . ALA A 1 184 ? -9.836 -39 -26.141 1 83.56 184 ALA A N 1
ATOM 1495 C CA . ALA A 1 184 ? -8.398 -39.156 -26.375 1 83.56 184 ALA A CA 1
ATOM 1496 C C . ALA A 1 184 ? -7.91 -40.531 -25.859 1 83.56 184 ALA A C 1
ATOM 1498 O O . ALA A 1 184 ? -7.195 -41.25 -26.578 1 83.56 184 ALA A O 1
ATOM 1499 N N . PRO A 1 185 ? -8.336 -40.938 -24.703 1 81.38 185 PRO A N 1
ATOM 1500 C CA . PRO A 1 185 ? -7.863 -42.25 -24.219 1 81.38 185 PRO A CA 1
ATOM 1501 C C . PRO A 1 185 ? -8.336 -43.406 -25.094 1 81.38 185 PRO A C 1
ATOM 1503 O O . PRO A 1 185 ? -7.602 -44.375 -25.281 1 81.38 185 PRO A O 1
ATOM 1506 N N . PHE A 1 186 ? -9.469 -43.344 -25.703 1 84.69 186 PHE A N 1
ATOM 1507 C CA . PHE A 1 186 ? -9.984 -44.406 -26.547 1 84.69 186 PHE A CA 1
ATOM 1508 C C . PHE A 1 186 ? -9.227 -44.469 -27.859 1 84.69 186 PHE A C 1
ATOM 1510 O O . PHE A 1 186 ? -9 -45.562 -28.391 1 84.69 186 PHE A O 1
ATOM 1517 N N . LEU A 1 187 ? -8.867 -43.312 -28.281 1 84.88 187 LEU A N 1
ATOM 1518 C CA . LEU A 1 187 ? -8.07 -43.281 -29.5 1 84.88 187 LEU A CA 1
ATOM 1519 C C . LEU A 1 187 ? -6.676 -43.875 -29.25 1 84.88 187 LEU A C 1
ATOM 1521 O O . LEU A 1 187 ? -6.129 -44.594 -30.094 1 84.88 187 LEU A O 1
ATOM 1525 N N . THR A 1 188 ? -6.141 -43.562 -28.109 1 82.12 188 THR A N 1
ATOM 1526 C CA . THR A 1 188 ? -4.832 -44.094 -27.75 1 82.12 188 THR A CA 1
ATOM 1527 C C . THR A 1 188 ? -4.895 -45.625 -27.578 1 82.12 188 THR A C 1
ATOM 1529 O O . THR A 1 188 ? -3.971 -46.344 -27.984 1 82.12 188 THR A O 1
ATOM 1532 N N . GLN A 1 189 ? -5.949 -46.062 -27 1 84.62 189 GLN A N 1
ATOM 1533 C CA . GLN A 1 189 ? -6.168 -47.5 -26.875 1 84.62 189 GLN A CA 1
ATOM 1534 C C . GLN A 1 189 ? -6.215 -48.188 -28.234 1 84.62 189 GLN A C 1
ATOM 1536 O O . GLN A 1 189 ? -5.621 -49.25 -28.422 1 84.62 189 GLN A O 1
ATOM 1541 N N . SER A 1 190 ? -6.867 -47.562 -29.203 1 86.75 190 SER A N 1
ATOM 1542 C CA . SER A 1 190 ? -7.039 -48.125 -30.531 1 86.75 190 SER A CA 1
ATOM 1543 C C . SER A 1 190 ? -5.715 -48.188 -31.281 1 86.75 190 SER A C 1
ATOM 1545 O O . SER A 1 190 ? -5.496 -49.062 -32.094 1 86.75 190 SER A O 1
ATOM 1547 N N . ILE A 1 191 ? -4.867 -47.312 -30.984 1 84.5 191 ILE A N 1
ATOM 1548 C CA . ILE A 1 191 ? -3.551 -47.312 -31.609 1 84.5 191 ILE A CA 1
ATOM 1549 C C . ILE A 1 191 ? -2.787 -48.562 -31.219 1 84.5 191 ILE A C 1
ATOM 1551 O O . ILE A 1 191 ? -2.17 -49.219 -32.062 1 84.5 191 ILE A O 1
ATOM 1555 N N . VAL A 1 192 ? -2.887 -48.938 -29.922 1 81.62 192 VAL A N 1
ATOM 1556 C CA . VAL A 1 192 ? -2.105 -50.031 -29.406 1 81.62 192 VAL A CA 1
ATOM 1557 C C . VAL A 1 192 ? -2.807 -51.375 -29.734 1 81.62 192 VAL A C 1
ATOM 1559 O O . VAL A 1 192 ? -2.201 -52.281 -30.312 1 81.62 192 VAL A O 1
ATOM 1562 N N . ASP A 1 193 ? -4.066 -51.438 -29.484 1 84.56 193 ASP A N 1
ATOM 1563 C CA . ASP A 1 193 ? -4.785 -52.688 -29.594 1 84.56 193 ASP A CA 1
ATOM 1564 C C . ASP A 1 193 ? -4.992 -53.062 -31.062 1 84.56 193 ASP A C 1
ATOM 1566 O O . ASP A 1 193 ? -4.922 -54.25 -31.422 1 84.56 193 ASP A O 1
ATOM 1570 N N . ILE A 1 194 ? -5.258 -52.062 -31.875 1 84.44 194 ILE A N 1
ATOM 1571 C CA . ILE A 1 194 ? -5.574 -52.375 -33.25 1 84.44 194 ILE A CA 1
ATOM 1572 C C . ILE A 1 194 ? -4.41 -51.938 -34.156 1 84.44 194 ILE A C 1
ATOM 1574 O O . ILE A 1 194 ? -3.947 -52.719 -35 1 84.44 194 ILE A O 1
ATOM 1578 N N . GLY A 1 195 ? -3.924 -50.875 -34.062 1 80.81 195 GLY A N 1
ATOM 1579 C CA . GLY A 1 195 ? -2.889 -50.344 -34.969 1 80.81 195 GLY A CA 1
ATOM 1580 C C . GLY A 1 195 ? -1.587 -51.125 -34.875 1 80.81 195 GLY A C 1
ATOM 1581 O O . GLY A 1 195 ? -1.151 -51.75 -35.844 1 80.81 195 GLY A O 1
ATOM 1582 N N . ILE A 1 196 ? -1.03 -51.219 -33.656 1 78 196 ILE A N 1
ATOM 1583 C CA . ILE A 1 196 ? 0.286 -51.812 -33.438 1 78 196 ILE A CA 1
ATOM 1584 C C . ILE A 1 196 ? 0.18 -53.344 -33.531 1 78 196 ILE A C 1
ATOM 1586 O O . ILE A 1 196 ? 0.994 -54 -34.188 1 78 196 ILE A O 1
ATOM 1590 N N . ASN A 1 197 ? -0.869 -53.844 -32.906 1 80 197 ASN A N 1
ATOM 1591 C CA . ASN A 1 197 ? -1.006 -55.281 -32.844 1 80 197 ASN A CA 1
ATOM 1592 C C . ASN A 1 197 ? -1.233 -55.906 -34.219 1 80 197 ASN A C 1
ATOM 1594 O O . ASN A 1 197 ? -0.745 -57 -34.531 1 80 197 ASN A O 1
ATOM 1598 N N . THR A 1 198 ? -1.942 -55.125 -35.125 1 83.88 198 THR A N 1
ATOM 1599 C CA . THR A 1 198 ? -2.219 -55.656 -36.438 1 83.88 198 THR A CA 1
ATOM 1600 C C . THR A 1 198 ? -1.228 -55.094 -37.469 1 83.88 198 THR A C 1
ATOM 1602 O O . THR A 1 198 ? -1.321 -55.406 -38.656 1 83.88 198 THR A O 1
ATOM 1605 N N . ARG A 1 199 ? -0.221 -54.344 -37.125 1 84.94 199 ARG A N 1
ATOM 1606 C CA . ARG A 1 199 ? 0.801 -53.719 -37.969 1 84.94 199 ARG A CA 1
ATOM 1607 C C . ARG A 1 199 ? 0.169 -52.969 -39.125 1 84.94 199 ARG A C 1
ATOM 1609 O O . ARG A 1 199 ? 0.588 -53.094 -40.281 1 84.94 199 ARG A O 1
ATOM 1616 N N . ASN A 1 200 ? -1.02 -52.312 -38.812 1 88.56 200 ASN A N 1
ATOM 1617 C CA . ASN A 1 200 ? -1.756 -51.531 -39.812 1 88.56 200 ASN A CA 1
ATOM 1618 C C . ASN A 1 200 ? -1.416 -50.062 -39.719 1 88.56 200 ASN A C 1
ATOM 1620 O O . ASN A 1 200 ? -2.027 -49.312 -38.938 1 88.56 200 ASN A O 1
ATOM 1624 N N . LEU A 1 201 ? -0.577 -49.562 -40.656 1 86.5 201 LEU A N 1
ATOM 1625 C CA . LEU A 1 201 ? -0.12 -48.188 -40.625 1 86.5 201 LEU A CA 1
ATOM 1626 C C . LEU A 1 201 ? -1.238 -47.25 -41.062 1 86.5 201 LEU A C 1
ATOM 1628 O O . LEU A 1 201 ? -1.303 -46.094 -40.594 1 86.5 201 LEU A O 1
ATOM 1632 N N . ASN A 1 202 ? -2.084 -47.719 -41.969 1 87.94 202 ASN A N 1
ATOM 1633 C CA . ASN A 1 202 ? -3.195 -46.875 -42.406 1 87.94 202 ASN A CA 1
ATOM 1634 C C . ASN A 1 202 ? -4.145 -46.531 -41.25 1 87.94 202 ASN A C 1
ATOM 1636 O O . ASN A 1 202 ? -4.68 -45.438 -41.188 1 87.94 202 ASN A O 1
ATOM 1640 N N . PHE A 1 203 ? -4.277 -47.469 -40.406 1 88.94 203 PHE A N 1
ATOM 1641 C CA . PHE A 1 203 ? -5.125 -47.25 -39.219 1 88.94 203 PHE A CA 1
ATOM 1642 C C . PHE A 1 203 ? -4.488 -46.219 -38.281 1 88.94 203 PHE A C 1
ATOM 1644 O O . PHE A 1 203 ? -5.18 -45.375 -37.719 1 88.94 203 PHE A O 1
ATOM 1651 N N . ILE A 1 204 ? -3.26 -46.281 -38.188 1 88.69 204 ILE A N 1
ATOM 1652 C CA . ILE A 1 204 ? -2.547 -45.344 -37.312 1 88.69 204 ILE A CA 1
ATOM 1653 C C . ILE A 1 204 ? -2.65 -43.938 -37.875 1 88.69 204 ILE A C 1
ATOM 1655 O O . ILE A 1 204 ? -2.83 -42.969 -37.125 1 88.69 204 ILE A O 1
ATOM 1659 N N . TYR A 1 205 ? -2.596 -43.781 -39.188 1 89.06 205 TYR A N 1
ATOM 1660 C CA . TYR A 1 205 ? -2.76 -42.469 -39.812 1 89.06 205 TYR A CA 1
ATOM 1661 C C . TYR A 1 205 ? -4.16 -41.938 -39.562 1 89.06 205 TYR A C 1
ATOM 1663 O O . TYR A 1 205 ? -4.332 -40.719 -39.312 1 89.06 205 TYR A O 1
ATOM 1671 N N . MET A 1 206 ? -5.09 -42.812 -39.625 1 89.81 206 MET A N 1
ATOM 1672 C CA . MET A 1 206 ? -6.469 -42.375 -39.406 1 89.81 206 MET A CA 1
ATOM 1673 C C . MET A 1 206 ? -6.648 -41.875 -37.969 1 89.81 206 MET A C 1
ATOM 1675 O O . MET A 1 206 ? -7.344 -40.906 -37.719 1 89.81 206 MET A O 1
ATOM 1679 N N . ILE A 1 207 ? -6.047 -42.531 -37.031 1 89.5 207 ILE A N 1
ATOM 1680 C CA . ILE A 1 207 ? -6.16 -42.125 -35.625 1 89.5 207 ILE A CA 1
ATOM 1681 C C . ILE A 1 207 ? -5.422 -40.812 -35.375 1 89.5 207 ILE A C 1
ATOM 1683 O O . ILE A 1 207 ? -5.859 -39.969 -34.594 1 89.5 207 ILE A O 1
ATOM 1687 N N . LEU A 1 208 ? -4.281 -40.656 -36.062 1 88.06 208 LEU A N 1
ATOM 1688 C CA . LEU A 1 208 ? -3.525 -39.406 -35.938 1 88.06 208 LEU A CA 1
ATOM 1689 C C . LEU A 1 208 ? -4.363 -38.219 -36.406 1 88.06 208 LEU A C 1
ATOM 1691 O O . LEU A 1 208 ? -4.348 -37.156 -35.781 1 88.06 208 LEU A O 1
ATOM 1695 N N . ILE A 1 209 ? -5.027 -38.406 -37.469 1 90.69 209 ILE A N 1
ATOM 1696 C CA . ILE A 1 209 ? -5.879 -37.344 -38 1 90.69 209 ILE A CA 1
ATOM 1697 C C . ILE A 1 209 ? -7.035 -37.094 -37.031 1 90.69 209 ILE A C 1
ATOM 1699 O O . ILE A 1 209 ? -7.395 -35.938 -36.781 1 90.69 209 ILE A O 1
ATOM 1703 N N . ALA A 1 210 ? -7.559 -38.156 -36.5 1 90.81 210 ALA A N 1
ATOM 1704 C CA . ALA A 1 210 ? -8.648 -38.031 -35.562 1 90.81 210 ALA A CA 1
ATOM 1705 C C . ALA A 1 210 ? -8.188 -37.281 -34.312 1 90.81 210 ALA A C 1
ATOM 1707 O O . ALA A 1 210 ? -8.906 -36.406 -33.781 1 90.81 210 ALA A O 1
ATOM 1708 N N . GLN A 1 211 ? -7.027 -37.625 -33.812 1 89.06 211 GLN A N 1
ATOM 1709 C CA . GLN A 1 211 ? -6.48 -36.938 -32.625 1 89.06 211 GLN A CA 1
ATOM 1710 C C . GLN A 1 211 ? -6.152 -35.5 -32.938 1 89.06 211 GLN A C 1
ATOM 1712 O O . GLN A 1 211 ? -6.328 -34.625 -32.094 1 89.06 211 GLN A O 1
ATOM 1717 N N . GLY A 1 212 ? -5.605 -35.219 -34.125 1 89.06 212 GLY A N 1
ATOM 1718 C CA . GLY A 1 212 ? -5.359 -33.844 -34.531 1 89.06 212 GLY A CA 1
ATOM 1719 C C . GLY A 1 212 ? -6.617 -33 -34.562 1 89.06 212 GLY A C 1
ATOM 1720 O O . GLY A 1 212 ? -6.613 -31.859 -34.094 1 89.06 212 GLY A O 1
ATOM 1721 N N . ALA A 1 213 ? -7.676 -33.625 -35.094 1 90.88 213 ALA A N 1
ATOM 1722 C CA . ALA A 1 213 ? -8.961 -32.938 -35.156 1 90.88 213 ALA A CA 1
ATOM 1723 C C . ALA A 1 213 ? -9.5 -32.656 -33.75 1 90.88 213 ALA A C 1
ATOM 1725 O O . ALA A 1 213 ? -10.102 -31.609 -33.5 1 90.88 213 ALA A O 1
ATOM 1726 N N . LEU A 1 214 ? -9.281 -33.562 -32.875 1 88.94 214 LEU A N 1
ATOM 1727 C CA . LEU A 1 214 ? -9.727 -33.406 -31.5 1 88.94 214 LEU A CA 1
ATOM 1728 C C . LEU A 1 214 ? -8.977 -32.281 -30.812 1 88.94 214 LEU A C 1
ATOM 1730 O O . LEU A 1 214 ? -9.562 -31.531 -30.031 1 88.94 214 LEU A O 1
ATOM 1734 N N . ILE A 1 215 ? -7.691 -32.219 -31.062 1 88.19 215 ILE A N 1
ATOM 1735 C CA . ILE A 1 215 ? -6.871 -31.172 -30.453 1 88.19 215 ILE A CA 1
ATOM 1736 C C . ILE A 1 215 ? -7.34 -29.797 -30.922 1 88.19 215 ILE A C 1
ATOM 1738 O O . ILE A 1 215 ? -7.488 -28.875 -30.125 1 88.19 215 ILE A O 1
ATOM 1742 N N . ILE A 1 216 ? -7.59 -29.688 -32.188 1 89.06 216 ILE A N 1
ATOM 1743 C CA . ILE A 1 216 ? -8.062 -28.422 -32.75 1 89.06 216 ILE A CA 1
ATOM 1744 C C . ILE A 1 216 ? -9.414 -28.062 -32.125 1 89.06 216 ILE A C 1
ATOM 1746 O O . ILE A 1 216 ? -9.664 -26.906 -31.797 1 89.06 216 ILE A O 1
ATOM 1750 N N . GLY A 1 217 ? -10.289 -29.062 -32.062 1 88.25 217 GLY A N 1
ATOM 1751 C CA . GLY A 1 217 ? -11.578 -28.844 -31.438 1 88.25 217 GLY A CA 1
ATOM 1752 C C . GLY A 1 217 ? -11.469 -28.406 -29.984 1 88.25 217 GLY A C 1
ATOM 1753 O O . GLY A 1 217 ? -12.141 -27.453 -29.578 1 88.25 217 GLY A O 1
ATOM 1754 N N . ARG A 1 218 ? -10.648 -28.984 -29.266 1 84.94 218 ARG A N 1
ATOM 1755 C CA . ARG A 1 218 ? -10.469 -28.672 -27.844 1 84.94 218 ARG A CA 1
ATOM 1756 C C . ARG A 1 218 ? -9.891 -27.281 -27.656 1 84.94 218 ARG A C 1
ATOM 1758 O O . ARG A 1 218 ? -10.328 -26.531 -26.781 1 84.94 218 ARG A O 1
ATOM 1765 N N . VAL A 1 219 ? -8.891 -26.953 -28.453 1 85.38 219 VAL A N 1
ATOM 1766 C CA . VAL A 1 219 ? -8.242 -25.656 -28.359 1 85.38 219 VAL A CA 1
ATOM 1767 C C . VAL A 1 219 ? -9.25 -24.562 -28.719 1 85.38 219 VAL A C 1
ATOM 1769 O O . VAL A 1 219 ? -9.266 -23.5 -28.094 1 85.38 219 VAL A O 1
ATOM 1772 N N . SER A 1 220 ? -10.062 -24.844 -29.688 1 88.75 220 SER A N 1
ATOM 1773 C CA . SER A 1 220 ? -11.086 -23.891 -30.094 1 88.75 220 SER A CA 1
ATOM 1774 C C . SER A 1 220 ? -12.094 -23.641 -28.984 1 88.75 220 SER A C 1
ATOM 1776 O O . SER A 1 220 ? -12.445 -22.5 -28.703 1 88.75 220 SER A O 1
ATOM 1778 N N . VAL A 1 221 ? -12.555 -24.656 -28.406 1 87.62 221 VAL A N 1
ATOM 1779 C CA . VAL A 1 221 ? -13.516 -24.547 -27.312 1 87.62 221 VAL A CA 1
ATOM 1780 C C . VAL A 1 221 ? -12.875 -23.812 -26.125 1 87.62 221 VAL A C 1
ATOM 1782 O O . VAL A 1 221 ? -13.523 -22.969 -25.5 1 87.62 221 VAL A O 1
ATOM 1785 N N . GLU A 1 222 ? -11.68 -24.125 -25.906 1 83.62 222 GLU A N 1
ATOM 1786 C CA . GLU A 1 222 ? -10.961 -23.484 -24.812 1 83.62 222 GLU A CA 1
ATOM 1787 C C . GLU A 1 222 ? -10.805 -21.984 -25.047 1 83.62 222 GLU A C 1
ATOM 1789 O O . GLU A 1 222 ? -10.93 -21.172 -24.125 1 83.62 222 GLU A O 1
ATOM 1794 N N . PHE A 1 223 ? -10.578 -21.672 -26.281 1 84.38 223 PHE A N 1
ATOM 1795 C CA . PHE A 1 223 ? -10.422 -20.266 -26.641 1 84.38 223 PHE A CA 1
ATOM 1796 C C . PHE A 1 223 ? -11.727 -19.5 -26.453 1 84.38 223 PHE A C 1
ATOM 1798 O O . PHE A 1 223 ? -11.734 -18.391 -25.922 1 84.38 223 PHE A O 1
ATOM 1805 N N . ILE A 1 224 ? -12.75 -20.047 -26.875 1 87.62 224 ILE A N 1
ATOM 1806 C CA . ILE A 1 224 ? -14.055 -19.422 -26.766 1 87.62 224 ILE A CA 1
ATOM 1807 C C . ILE A 1 224 ? -14.445 -19.266 -25.297 1 87.62 224 ILE A C 1
ATOM 1809 O O . ILE A 1 224 ? -14.93 -18.219 -24.875 1 87.62 224 ILE A O 1
ATOM 1813 N N . ARG A 1 225 ? -14.242 -20.25 -24.578 1 83.75 225 ARG A N 1
ATOM 1814 C CA . ARG A 1 225 ? -14.547 -20.234 -23.156 1 83.75 225 ARG A CA 1
ATOM 1815 C C . ARG A 1 225 ? -13.734 -19.156 -22.438 1 83.75 225 ARG A C 1
ATOM 1817 O O . ARG A 1 225 ? -14.258 -18.453 -21.578 1 83.75 225 ARG A O 1
ATOM 1824 N N . SER A 1 226 ? -12.5 -19.094 -22.766 1 81.69 226 SER A N 1
ATOM 1825 C CA . SER A 1 226 ? -11.625 -18.125 -22.109 1 81.69 226 SER A CA 1
ATOM 1826 C C . SER A 1 226 ? -12.062 -16.703 -22.406 1 81.69 226 SER A C 1
ATOM 1828 O O . SER A 1 226 ? -11.977 -15.828 -21.547 1 81.69 226 SER A O 1
ATOM 1830 N N . TRP A 1 227 ? -12.594 -16.562 -23.625 1 82.38 227 TRP A N 1
ATOM 1831 C CA . TRP A 1 227 ? -13.07 -15.242 -24.016 1 82.38 227 TRP A CA 1
ATOM 1832 C C . TRP A 1 227 ? -14.344 -14.875 -23.266 1 82.38 227 TRP A C 1
ATOM 1834 O O . TRP A 1 227 ? -14.516 -13.727 -22.844 1 82.38 227 TRP A O 1
ATOM 1844 N N . ILE A 1 228 ? -15.18 -15.789 -23.156 1 86 228 ILE A N 1
ATOM 1845 C CA . ILE A 1 228 ? -16.438 -15.555 -22.438 1 86 228 ILE A CA 1
ATOM 1846 C C . ILE A 1 228 ? -16.141 -15.273 -20.969 1 86 228 ILE A C 1
ATOM 1848 O O . ILE A 1 228 ? -16.719 -14.359 -20.375 1 86 228 ILE A O 1
ATOM 1852 N N . LEU A 1 229 ? -15.25 -16 -20.438 1 81.75 229 LEU A N 1
ATOM 1853 C CA . LEU A 1 229 ? -14.883 -15.82 -19.031 1 81.75 229 LEU A CA 1
ATOM 1854 C C . LEU A 1 229 ? -14.273 -14.445 -18.797 1 81.75 229 LEU A C 1
ATOM 1856 O O . LEU A 1 229 ? -14.562 -13.797 -17.797 1 81.75 229 LEU A O 1
ATOM 1860 N N . LEU A 1 230 ? -13.461 -14.039 -19.703 1 78.56 230 LEU A N 1
ATOM 1861 C CA . LEU A 1 230 ? -12.852 -12.719 -19.609 1 78.56 230 LEU A CA 1
ATOM 1862 C C . LEU A 1 230 ? -13.914 -11.625 -19.625 1 78.56 230 LEU A C 1
ATOM 1864 O O . LEU A 1 230 ? -13.859 -10.688 -18.828 1 78.56 230 LEU A O 1
ATOM 1868 N N . HIS A 1 231 ? -14.844 -11.797 -20.5 1 80.25 231 HIS A N 1
ATOM 1869 C CA . HIS A 1 231 ? -15.914 -10.812 -20.641 1 80.25 231 HIS A CA 1
ATOM 1870 C C . HIS A 1 231 ? -16.75 -10.719 -19.359 1 80.25 231 HIS A C 1
ATOM 1872 O O . HIS A 1 231 ? -17.047 -9.625 -18.891 1 80.25 231 HIS A O 1
ATOM 1878 N N . ILE A 1 232 ? -17.094 -11.781 -18.844 1 82.06 232 ILE A N 1
ATOM 1879 C CA . ILE A 1 232 ? -17.906 -11.82 -17.625 1 82.06 232 ILE A CA 1
ATOM 1880 C C . ILE A 1 232 ? -17.094 -11.273 -16.453 1 82.06 232 ILE A C 1
ATOM 1882 O O . ILE A 1 232 ? -17.609 -10.492 -15.648 1 82.06 232 ILE A O 1
ATOM 1886 N N . SER A 1 233 ? -15.82 -11.719 -16.344 1 78.81 233 SER A N 1
ATOM 1887 C CA . SER A 1 233 ? -14.969 -11.352 -15.219 1 78.81 233 SER A CA 1
ATOM 1888 C C . SER A 1 233 ? -14.773 -9.844 -15.141 1 78.81 233 SER A C 1
ATOM 1890 O O . SER A 1 233 ? -14.914 -9.242 -14.078 1 78.81 233 SER A O 1
ATOM 1892 N N . ILE A 1 234 ? -14.578 -9.242 -16.25 1 77.94 234 ILE A N 1
ATOM 1893 C CA . ILE A 1 234 ? -14.281 -7.812 -16.297 1 77.94 234 ILE A CA 1
ATOM 1894 C C . ILE A 1 234 ? -15.547 -7.02 -15.984 1 77.94 234 ILE A C 1
ATOM 1896 O O . ILE A 1 234 ? -15.516 -6.07 -15.195 1 77.94 234 ILE A O 1
ATOM 1900 N N . ARG A 1 235 ? -16.656 -7.391 -16.531 1 78.81 235 ARG A N 1
ATOM 1901 C CA . ARG A 1 235 ? -17.906 -6.66 -16.328 1 78.81 235 ARG A CA 1
ATOM 1902 C C . ARG A 1 235 ? -18.406 -6.797 -14.891 1 78.81 235 ARG A C 1
ATOM 1904 O O . ARG A 1 235 ? -18.875 -5.828 -14.297 1 78.81 235 ARG A O 1
ATOM 1911 N N . VAL A 1 236 ? -18.344 -7.918 -14.391 1 81.19 236 VAL A N 1
ATOM 1912 C CA . VAL A 1 236 ? -18.781 -8.156 -13.016 1 81.19 236 VAL A CA 1
ATOM 1913 C C . VAL A 1 236 ? -17.875 -7.406 -12.047 1 81.19 236 VAL A C 1
ATOM 1915 O O . VAL A 1 236 ? -18.344 -6.824 -11.062 1 81.19 236 VAL A O 1
ATOM 1918 N N . ASN A 1 237 ? -16.594 -7.43 -12.266 1 79.44 237 ASN A N 1
ATOM 1919 C CA . ASN A 1 237 ? -15.633 -6.727 -11.414 1 79.44 237 ASN A CA 1
ATOM 1920 C C . ASN A 1 237 ? -15.93 -5.23 -11.359 1 79.44 237 ASN A C 1
ATOM 1922 O O . ASN A 1 237 ? -15.93 -4.633 -10.281 1 79.44 237 ASN A O 1
ATOM 1926 N N . ILE A 1 238 ? -16.219 -4.656 -12.508 1 80.19 238 ILE A N 1
ATOM 1927 C CA . ILE A 1 238 ? -16.484 -3.225 -12.57 1 80.19 238 ILE A CA 1
ATOM 1928 C C . ILE A 1 238 ? -17.781 -2.904 -11.828 1 80.19 238 ILE A C 1
ATOM 1930 O O . ILE A 1 238 ? -17.859 -1.896 -11.125 1 80.19 238 ILE A O 1
ATOM 1934 N N . SER A 1 239 ? -18.719 -3.758 -12.016 1 82.88 239 SER A N 1
ATOM 1935 C CA . SER A 1 239 ? -20 -3.52 -11.375 1 82.88 239 SER A CA 1
ATOM 1936 C C . SER A 1 239 ? -19.891 -3.592 -9.859 1 82.88 239 SER A C 1
ATOM 1938 O O . SER A 1 239 ? -20.453 -2.762 -9.141 1 82.88 239 SER A O 1
ATOM 1940 N N . ILE A 1 240 ? -19.156 -4.523 -9.359 1 82 240 ILE A N 1
ATOM 1941 C CA . ILE A 1 240 ? -19 -4.688 -7.922 1 82 240 ILE A CA 1
ATOM 1942 C C . ILE A 1 240 ? -18.234 -3.492 -7.352 1 82 240 ILE A C 1
ATOM 1944 O O . ILE A 1 240 ? -18.625 -2.932 -6.324 1 82 240 ILE A O 1
ATOM 1948 N N . LEU A 1 241 ? -17.188 -3.096 -8 1 83.56 241 LEU A N 1
ATOM 1949 C CA . LEU A 1 241 ? -16.359 -1.992 -7.523 1 83.56 241 LEU A CA 1
ATOM 1950 C C . LEU A 1 241 ? -17.125 -0.678 -7.566 1 83.56 241 LEU A C 1
ATOM 1952 O O . LEU A 1 241 ? -17.016 0.148 -6.66 1 83.56 241 LEU A O 1
ATOM 1956 N N . THR A 1 242 ? -17.891 -0.51 -8.664 1 84.94 242 THR A N 1
ATOM 1957 C CA . THR A 1 242 ? -18.688 0.702 -8.805 1 84.94 242 THR A CA 1
ATOM 1958 C C . THR A 1 242 ? -19.734 0.779 -7.703 1 84.94 242 THR A C 1
ATOM 1960 O O . THR A 1 242 ? -19.953 1.837 -7.105 1 84.94 242 THR A O 1
ATOM 1963 N N . ASP A 1 243 ? -20.312 -0.299 -7.461 1 84.56 243 ASP A N 1
ATOM 1964 C CA . ASP A 1 243 ? -21.328 -0.33 -6.41 1 84.56 243 ASP A CA 1
ATOM 1965 C C . ASP A 1 243 ? -20.703 -0.038 -5.043 1 84.56 243 ASP A C 1
ATOM 1967 O O . ASP A 1 243 ? -21.344 0.589 -4.191 1 84.56 243 ASP A O 1
ATOM 1971 N N . PHE A 1 244 ? -19.562 -0.487 -4.852 1 86.44 244 PHE A N 1
ATOM 1972 C CA . PHE A 1 244 ? -18.875 -0.254 -3.592 1 86.44 244 PHE A CA 1
ATOM 1973 C C . PHE A 1 244 ? -18.562 1.228 -3.408 1 86.44 244 PHE A C 1
ATOM 1975 O O . PHE A 1 244 ? -18.781 1.783 -2.33 1 86.44 244 PHE A O 1
ATOM 1982 N N . ILE A 1 245 ? -18.125 1.855 -4.441 1 87.5 245 ILE A N 1
ATOM 1983 C CA . ILE A 1 245 ? -17.781 3.273 -4.367 1 87.5 245 ILE A CA 1
ATOM 1984 C C . ILE A 1 245 ? -19.062 4.094 -4.172 1 87.5 245 ILE A C 1
ATOM 1986 O O . ILE A 1 245 ? -19.062 5.078 -3.426 1 87.5 245 ILE A O 1
ATOM 1990 N N . ILE A 1 246 ? -20.094 3.709 -4.809 1 88.69 246 ILE A N 1
ATOM 1991 C CA . ILE A 1 246 ? -21.375 4.387 -4.652 1 88.69 246 ILE A CA 1
ATOM 1992 C C . ILE A 1 246 ? -21.844 4.27 -3.205 1 88.69 246 ILE A C 1
ATOM 1994 O O . ILE A 1 246 ? -22.312 5.254 -2.615 1 88.69 246 ILE A O 1
ATOM 1998 N N . LYS A 1 247 ? -21.703 3.104 -2.688 1 88.88 247 LYS A N 1
ATOM 1999 C CA . LYS A 1 247 ? -22.094 2.893 -1.296 1 88.88 247 LYS A CA 1
ATOM 2000 C C . LYS A 1 247 ? -21.25 3.752 -0.356 1 88.88 247 LYS A C 1
ATOM 2002 O O . LYS A 1 247 ? -21.781 4.34 0.591 1 88.88 247 LYS A O 1
ATOM 2007 N N . LEU A 1 248 ? -20.016 3.82 -0.581 1 89.06 248 LEU A N 1
ATOM 2008 C CA . LEU A 1 248 ? -19.125 4.629 0.24 1 89.06 248 LEU A CA 1
ATOM 2009 C C . LEU A 1 248 ? -19.547 6.094 0.223 1 89.06 248 LEU A C 1
ATOM 2011 O O . LEU A 1 248 ? -19.516 6.766 1.258 1 89.06 248 LEU A O 1
ATOM 2015 N N . MET A 1 249 ? -19.984 6.574 -0.961 1 90.38 249 MET A N 1
ATOM 2016 C CA . MET A 1 249 ? -20.359 7.977 -1.112 1 90.38 249 MET A CA 1
ATOM 2017 C C . MET A 1 249 ? -21.688 8.258 -0.426 1 90.38 249 MET A C 1
ATOM 2019 O O . MET A 1 249 ? -22 9.414 -0.105 1 90.38 249 MET A O 1
ATOM 2023 N N . LYS A 1 250 ? -22.406 7.223 -0.124 1 91.12 250 LYS A N 1
ATOM 2024 C CA . LYS A 1 250 ? -23.719 7.387 0.504 1 91.12 250 LYS A CA 1
ATOM 2025 C C . LYS A 1 250 ? -23.625 7.23 2.02 1 91.12 250 LYS A C 1
ATOM 2027 O O . LYS A 1 250 ? -24.594 7.488 2.736 1 91.12 250 LYS A O 1
ATOM 2032 N N . LEU A 1 251 ? -22.469 6.859 2.533 1 91.06 251 LEU A N 1
ATOM 2033 C CA . LEU A 1 251 ? -22.297 6.652 3.967 1 91.06 251 LEU A CA 1
ATOM 2034 C C . LEU A 1 251 ? -22.156 7.984 4.691 1 91.06 251 LEU A C 1
ATOM 2036 O O . LEU A 1 251 ? -21.734 8.977 4.098 1 91.06 251 LEU A O 1
ATOM 2040 N N . PRO A 1 252 ? -22.5 8.023 5.906 1 90.69 252 PRO A N 1
ATOM 2041 C CA . PRO A 1 252 ? -22.391 9.266 6.672 1 90.69 252 PRO A CA 1
ATOM 2042 C C . PRO A 1 252 ? -20.938 9.648 6.961 1 90.69 252 PRO A C 1
ATOM 2044 O O . PRO A 1 252 ? -20.062 8.789 6.949 1 90.69 252 PRO A O 1
ATOM 2047 N N . MET A 1 253 ? -20.766 10.875 7.258 1 88.06 253 MET A N 1
ATOM 2048 C CA . MET A 1 253 ? -19.438 11.406 7.523 1 88.06 253 MET A CA 1
ATOM 2049 C C . MET A 1 253 ? -18.828 10.781 8.773 1 88.06 253 MET A C 1
ATOM 2051 O O . MET A 1 253 ? -17.609 10.664 8.898 1 88.06 253 MET A O 1
ATOM 2055 N N . GLY A 1 254 ? -19.734 10.43 9.695 1 82.56 254 GLY A N 1
ATOM 2056 C CA . GLY A 1 254 ? -19.266 9.789 10.914 1 82.56 254 GLY A CA 1
ATOM 2057 C C . GLY A 1 254 ? -18.453 8.531 10.656 1 82.56 254 GLY A C 1
ATOM 2058 O O . GLY A 1 254 ? -17.516 8.219 11.398 1 82.56 254 GLY A O 1
ATOM 2059 N N . PHE A 1 255 ? -18.797 7.941 9.539 1 81.38 255 PHE A N 1
ATOM 2060 C CA . PHE A 1 255 ? -18.078 6.73 9.141 1 81.38 255 PHE A CA 1
ATOM 2061 C C . PHE A 1 255 ? -16.641 7.043 8.781 1 81.38 255 PHE A C 1
ATOM 2063 O O . PHE A 1 255 ? -15.719 6.32 9.188 1 81.38 255 PHE A O 1
ATOM 2070 N N . PHE A 1 256 ? -16.391 8.062 8.078 1 80.94 256 PHE A N 1
ATOM 2071 C CA . PHE A 1 256 ? -15.07 8.398 7.559 1 80.94 256 PHE A CA 1
ATOM 2072 C C . PHE A 1 256 ? -14.188 8.984 8.656 1 80.94 256 PHE A C 1
ATOM 2074 O O . PHE A 1 256 ? -12.961 8.938 8.57 1 80.94 256 PHE A O 1
ATOM 2081 N N . ASP A 1 257 ? -14.828 9.461 9.664 1 73.25 257 ASP A N 1
ATOM 2082 C CA . ASP A 1 257 ? -14.094 10.023 10.789 1 73.25 257 ASP A CA 1
ATOM 2083 C C . ASP A 1 257 ? -13.539 8.914 11.688 1 73.25 257 ASP A C 1
ATOM 2085 O O . ASP A 1 257 ? -12.547 9.125 12.398 1 73.25 257 ASP A O 1
ATOM 2089 N N . THR A 1 258 ? -14.227 7.793 11.688 1 65.44 258 THR A N 1
ATOM 2090 C CA . THR A 1 258 ? -13.875 6.715 12.609 1 65.44 258 THR A CA 1
ATOM 2091 C C . THR A 1 258 ? -12.953 5.707 11.93 1 65.44 258 THR A C 1
ATOM 2093 O O . THR A 1 258 ? -12.273 4.93 12.602 1 65.44 258 THR A O 1
ATOM 2096 N N . LYS A 1 259 ? -12.977 5.809 10.633 1 68.25 259 LYS A N 1
ATOM 2097 C CA . LYS A 1 259 ? -12.203 4.809 9.906 1 68.25 259 LYS A CA 1
ATOM 2098 C C . LYS A 1 259 ? -10.922 5.41 9.336 1 68.25 259 LYS A C 1
ATOM 2100 O O . LYS A 1 259 ? -10.898 6.59 8.969 1 68.25 259 LYS A O 1
ATOM 2105 N N . MET A 1 260 ? -9.953 4.609 9.344 1 61.81 260 MET A N 1
ATOM 2106 C CA . MET A 1 260 ? -8.711 5.027 8.695 1 61.81 260 MET A CA 1
ATOM 2107 C C . MET A 1 260 ? -8.805 4.848 7.184 1 61.81 260 MET A C 1
ATOM 2109 O O . MET A 1 260 ? -9.453 3.914 6.703 1 61.81 260 MET A O 1
ATOM 2113 N N . THR A 1 261 ? -8.203 5.785 6.453 1 72.31 261 THR A N 1
ATOM 2114 C CA . THR A 1 261 ? -8.172 5.715 4.996 1 72.31 261 THR A CA 1
ATOM 2115 C C . THR A 1 261 ? -7.613 4.371 4.531 1 72.31 261 THR A C 1
ATOM 2117 O O . THR A 1 261 ? -8.133 3.771 3.588 1 72.31 261 THR A O 1
ATOM 2120 N N . GLY A 1 262 ? -6.621 3.906 5.277 1 65.31 262 GLY A N 1
ATOM 2121 C CA . GLY A 1 262 ? -6.02 2.627 4.938 1 65.31 262 GLY A CA 1
ATOM 2122 C C . GLY A 1 262 ? -6.984 1.463 5.047 1 65.31 262 GLY A C 1
ATOM 2123 O O . GLY A 1 262 ? -6.941 0.533 4.238 1 65.31 262 GLY A O 1
ATOM 2124 N N . ASP A 1 263 ? -7.879 1.522 5.949 1 68.31 263 ASP A N 1
ATOM 2125 C CA . ASP A 1 263 ? -8.859 0.459 6.141 1 68.31 263 ASP A CA 1
ATOM 2126 C C . ASP A 1 263 ? -9.852 0.406 4.977 1 68.31 263 ASP A C 1
ATOM 2128 O O . ASP A 1 263 ? -10.219 -0.677 4.523 1 68.31 263 ASP A O 1
ATOM 2132 N N . ILE A 1 264 ? -10.211 1.596 4.605 1 79.69 264 ILE A N 1
ATOM 2133 C CA . ILE A 1 264 ? -11.148 1.663 3.492 1 79.69 264 ILE A CA 1
ATOM 2134 C C . ILE A 1 264 ? -10.477 1.163 2.215 1 79.69 264 ILE A C 1
ATOM 2136 O O . ILE A 1 264 ? -11.086 0.437 1.427 1 79.69 264 ILE A O 1
ATOM 2140 N N . MET A 1 265 ? -9.219 1.483 2.09 1 77.62 265 MET A N 1
ATOM 2141 C CA . MET A 1 265 ? -8.469 1.018 0.927 1 77.62 265 MET A CA 1
ATOM 2142 C C . MET A 1 265 ? -8.32 -0.5 0.947 1 77.62 265 MET A C 1
ATOM 2144 O O . MET A 1 265 ? -8.383 -1.148 -0.098 1 77.62 265 MET A O 1
ATOM 2148 N N . GLN A 1 266 ? -8.102 -1.072 2.088 1 71.94 266 GLN A N 1
ATOM 2149 C CA . GLN A 1 266 ? -7.973 -2.52 2.219 1 71.94 266 GLN A CA 1
ATOM 2150 C C . GLN A 1 266 ? -9.273 -3.223 1.854 1 71.94 266 GLN A C 1
ATOM 2152 O O . GLN A 1 266 ? -9.258 -4.301 1.257 1 71.94 266 GLN A O 1
ATOM 2157 N N . ARG A 1 267 ? -10.359 -2.625 2.184 1 75.94 267 ARG A N 1
ATOM 2158 C CA . ARG A 1 267 ? -11.648 -3.203 1.825 1 75.94 267 ARG A CA 1
ATOM 2159 C C . ARG A 1 267 ? -11.844 -3.201 0.313 1 75.94 267 ARG A C 1
ATOM 2161 O O . ARG A 1 267 ? -12.438 -4.129 -0.241 1 75.94 267 ARG A O 1
ATOM 2168 N N . MET A 1 268 ? -11.328 -2.143 -0.215 1 79 268 MET A N 1
ATOM 2169 C CA . MET A 1 268 ? -11.406 -2.088 -1.673 1 79 268 MET A CA 1
ATOM 2170 C C . MET A 1 268 ? -10.547 -3.18 -2.301 1 79 268 MET A C 1
ATOM 2172 O O . MET A 1 268 ? -10.938 -3.783 -3.303 1 79 268 MET A O 1
ATOM 2176 N N . ASN A 1 269 ? -9.438 -3.461 -1.674 1 75.25 269 ASN A N 1
ATOM 2177 C CA . ASN A 1 269 ? -8.562 -4.523 -2.152 1 75.25 269 ASN A CA 1
ATOM 2178 C C . ASN A 1 269 ? -9.18 -5.902 -1.927 1 75.25 269 ASN A C 1
ATOM 2180 O O . ASN A 1 269 ? -8.875 -6.848 -2.656 1 75.25 269 ASN A O 1
ATOM 2184 N N . ASP A 1 270 ? -9.945 -6.023 -0.902 1 76.19 270 ASP A N 1
ATOM 2185 C CA . ASP A 1 270 ? -10.664 -7.27 -0.641 1 76.19 270 ASP A CA 1
ATOM 2186 C C . ASP A 1 270 ? -11.578 -7.629 -1.811 1 76.19 270 ASP A C 1
ATOM 2188 O O . ASP A 1 270 ? -11.773 -8.812 -2.109 1 76.19 270 ASP A O 1
ATOM 2192 N N . GLN A 1 271 ? -12.055 -6.582 -2.414 1 77.31 271 GLN A N 1
ATOM 2193 C CA . GLN A 1 271 ? -12.898 -6.816 -3.584 1 77.31 271 GLN A CA 1
ATOM 2194 C C . GLN A 1 271 ? -12.117 -7.516 -4.691 1 77.31 271 GLN A C 1
ATOM 2196 O O . GLN A 1 271 ? -12.664 -8.359 -5.41 1 77.31 271 GLN A O 1
ATOM 2201 N N . LYS A 1 272 ? -10.828 -7.25 -4.789 1 74.69 272 LYS A N 1
ATOM 2202 C CA . LYS A 1 272 ? -9.992 -7.883 -5.805 1 74.69 272 LYS A CA 1
ATOM 2203 C C . LYS A 1 272 ? -9.836 -9.375 -5.531 1 74.69 272 LYS A C 1
ATOM 2205 O O . LYS A 1 272 ? -9.805 -10.188 -6.461 1 74.69 272 LYS A O 1
ATOM 2210 N N . LYS A 1 273 ? -9.758 -9.727 -4.32 1 76.12 273 LYS A N 1
ATOM 2211 C CA . LYS A 1 273 ? -9.656 -11.133 -3.939 1 76.12 273 LYS A CA 1
ATOM 2212 C C . LYS A 1 273 ? -10.922 -11.898 -4.32 1 76.12 273 LYS A C 1
ATOM 2214 O O . LYS A 1 273 ? -10.844 -13.031 -4.797 1 76.12 273 LYS A O 1
ATOM 2219 N N . ILE A 1 274 ? -12.023 -11.242 -4.094 1 79.12 274 ILE A N 1
ATOM 2220 C CA . ILE A 1 274 ? -13.305 -11.852 -4.43 1 79.12 274 ILE A CA 1
ATOM 2221 C C . ILE A 1 274 ? -13.414 -12.031 -5.941 1 79.12 274 ILE A C 1
ATOM 2223 O O . ILE A 1 274 ? -13.852 -13.078 -6.422 1 79.12 274 ILE A O 1
ATOM 2227 N N . GLU A 1 275 ? -12.938 -11.086 -6.574 1 76.19 275 GLU A N 1
ATOM 2228 C CA . GLU A 1 275 ? -12.969 -11.125 -8.031 1 76.19 275 GLU A CA 1
ATOM 2229 C C . GLU A 1 275 ? -12.078 -12.25 -8.57 1 76.19 275 GLU A C 1
ATOM 2231 O O . GLU A 1 275 ? -12.5 -13.008 -9.453 1 76.19 275 GLU A O 1
ATOM 2236 N N . THR A 1 276 ? -10.859 -12.305 -8.086 1 74.5 276 THR A N 1
ATOM 2237 C CA . THR A 1 276 ? -9.906 -13.312 -8.539 1 74.5 276 THR A CA 1
ATOM 2238 C C . THR A 1 276 ? -10.438 -14.719 -8.258 1 74.5 276 THR A C 1
ATOM 2240 O O . THR A 1 276 ? -10.242 -15.625 -9.07 1 74.5 276 THR A O 1
ATOM 2243 N N . PHE A 1 277 ? -11.148 -14.797 -7.176 1 80.94 277 PHE A N 1
ATOM 2244 C CA . PHE A 1 277 ? -11.719 -16.094 -6.816 1 80.94 277 PHE A CA 1
ATOM 2245 C C . PHE A 1 277 ? -12.867 -16.469 -7.746 1 80.94 277 PHE A C 1
ATOM 2247 O O . PHE A 1 277 ? -12.906 -17.578 -8.273 1 80.94 277 PHE A O 1
ATOM 2254 N N . LEU A 1 278 ? -13.727 -15.547 -7.938 1 74.38 278 LEU A N 1
ATOM 2255 C CA . LEU A 1 278 ? -14.938 -15.82 -8.688 1 74.38 278 LEU A CA 1
ATOM 2256 C C . LEU A 1 278 ? -14.633 -16 -10.172 1 74.38 278 LEU A C 1
ATOM 2258 O O . LEU A 1 278 ? -15.242 -16.844 -10.836 1 74.38 278 LEU A O 1
ATOM 2262 N N . THR A 1 279 ? -13.688 -15.242 -10.648 1 70.06 279 THR A N 1
ATOM 2263 C CA . THR A 1 279 ? -13.453 -15.25 -12.086 1 70.06 279 THR A CA 1
ATOM 2264 C C . THR A 1 279 ? -12.281 -16.172 -12.43 1 70.06 279 THR A C 1
ATOM 2266 O O . THR A 1 279 ? -12.117 -16.562 -13.586 1 70.06 279 THR A O 1
ATOM 2269 N N . GLY A 1 280 ? -11.453 -16.484 -11.469 1 73.69 280 GLY A N 1
ATOM 2270 C CA . GLY A 1 280 ? -10.297 -17.312 -11.742 1 73.69 280 GLY A CA 1
ATOM 2271 C C . GLY A 1 280 ? -10.43 -18.719 -11.188 1 73.69 280 GLY A C 1
ATOM 2272 O O . GLY A 1 280 ? -10.906 -19.625 -11.875 1 73.69 280 GLY A O 1
ATOM 2273 N N . THR A 1 281 ? -10.32 -18.844 -9.961 1 75.94 281 THR A N 1
ATOM 2274 C CA . THR A 1 281 ? -10.164 -20.125 -9.289 1 75.94 281 THR A CA 1
ATOM 2275 C C . THR A 1 281 ? -11.484 -20.891 -9.266 1 75.94 281 THR A C 1
ATOM 2277 O O . THR A 1 281 ? -11.508 -22.109 -9.492 1 75.94 281 THR A O 1
ATOM 2280 N N . ALA A 1 282 ? -12.609 -20.188 -9.078 1 77.06 282 ALA A N 1
ATOM 2281 C CA . ALA A 1 282 ? -13.898 -20.859 -8.945 1 77.06 282 ALA A CA 1
ATOM 2282 C C . ALA A 1 282 ? -14.328 -21.469 -10.273 1 77.06 282 ALA A C 1
ATOM 2284 O O . ALA A 1 282 ? -14.766 -22.625 -10.32 1 77.06 282 ALA A O 1
ATOM 2285 N N . LEU A 1 283 ? -14.18 -20.828 -11.289 1 72.31 283 LEU A N 1
ATOM 2286 C CA . LEU A 1 283 ? -14.609 -21.297 -12.594 1 72.31 283 LEU A CA 1
ATOM 2287 C C . LEU A 1 283 ? -13.703 -22.438 -13.086 1 72.31 283 LEU A C 1
ATOM 2289 O O . LEU A 1 283 ? -14.188 -23.422 -13.648 1 72.31 283 LEU A O 1
ATOM 2293 N N . THR A 1 284 ? -12.422 -22.312 -12.914 1 74.12 284 THR A N 1
ATOM 2294 C CA . THR A 1 284 ? -11.484 -23.344 -13.336 1 74.12 284 THR A CA 1
ATOM 2295 C C . THR A 1 284 ? -11.688 -24.625 -12.508 1 74.12 284 THR A C 1
ATOM 2297 O O . THR A 1 284 ? -11.547 -25.734 -13.031 1 74.12 284 THR A O 1
ATOM 2300 N N . THR A 1 285 ? -12.062 -24.422 -11.242 1 81.25 285 THR A N 1
ATOM 2301 C CA . THR A 1 285 ? -12.312 -25.578 -10.391 1 81.25 285 THR A CA 1
ATOM 2302 C C . THR A 1 285 ? -13.586 -26.312 -10.812 1 81.25 285 THR A C 1
ATOM 2304 O O . THR A 1 285 ? -13.656 -27.531 -10.734 1 81.25 285 THR A O 1
ATOM 2307 N N . LEU A 1 286 ? -14.477 -25.547 -11.266 1 77.38 286 LEU A N 1
ATOM 2308 C CA . LEU A 1 286 ? -15.695 -26.172 -11.773 1 77.38 286 LEU A CA 1
ATOM 2309 C C . LEU A 1 286 ? -15.391 -27.078 -12.969 1 77.38 286 LEU A C 1
ATOM 2311 O O . LEU A 1 286 ? -15.938 -28.172 -13.07 1 77.38 286 LEU A O 1
ATOM 2315 N N . PHE A 1 287 ? -14.523 -26.641 -13.781 1 76 287 PHE A N 1
ATOM 2316 C CA . PHE A 1 287 ? -14.078 -27.438 -14.914 1 76 287 PHE A CA 1
ATOM 2317 C C . PHE A 1 287 ? -13.352 -28.688 -14.438 1 76 287 PHE A C 1
ATOM 2319 O O . PHE A 1 287 ? -13.539 -29.781 -14.984 1 76 287 PHE A O 1
ATOM 2326 N N . SER A 1 288 ? -12.516 -28.484 -13.484 1 81.75 288 SER A N 1
ATOM 2327 C CA . SER A 1 288 ? -11.727 -29.594 -12.961 1 81.75 288 SER A CA 1
ATOM 2328 C C . SER A 1 288 ? -12.625 -30.641 -12.305 1 81.75 288 SER A C 1
ATOM 2330 O O . SER A 1 288 ? -12.391 -31.844 -12.453 1 81.75 288 SER A O 1
ATOM 2332 N N . ILE A 1 289 ? -13.656 -30.188 -11.656 1 83.31 289 ILE A N 1
ATOM 2333 C CA . ILE A 1 289 ? -14.586 -31.109 -11.008 1 83.31 289 ILE A CA 1
ATOM 2334 C C . ILE A 1 289 ? -15.352 -31.906 -12.062 1 83.31 289 ILE A C 1
ATOM 2336 O O . ILE A 1 289 ? -15.547 -33.125 -11.906 1 83.31 289 ILE A O 1
ATOM 2340 N N . PHE A 1 290 ? -15.703 -31.281 -13.078 1 82.75 290 PHE A N 1
ATOM 2341 C CA . PHE A 1 290 ? -16.391 -31.938 -14.172 1 82.75 290 PHE A CA 1
ATOM 2342 C C . PHE A 1 290 ? -15.5 -33 -14.812 1 82.75 290 PHE A C 1
ATOM 2344 O O . PHE A 1 290 ? -15.953 -34.125 -15.078 1 82.75 290 PHE A O 1
ATOM 2351 N N . ASN A 1 291 ? -14.281 -32.656 -15.055 1 82.44 291 ASN A N 1
ATOM 2352 C CA . ASN A 1 291 ? -13.328 -33.594 -15.625 1 82.44 291 ASN A CA 1
ATOM 2353 C C . ASN A 1 291 ? -13.086 -34.781 -14.688 1 82.44 291 ASN A C 1
ATOM 2355 O O . ASN A 1 291 ? -12.945 -35.906 -15.141 1 82.44 291 ASN A O 1
ATOM 2359 N N . LEU A 1 292 ? -12.977 -34.438 -13.445 1 85.81 292 LEU A N 1
ATOM 2360 C CA . LEU A 1 292 ? -12.766 -35.469 -12.453 1 85.81 292 LEU A CA 1
ATOM 2361 C C . LEU A 1 292 ? -13.922 -36.469 -12.469 1 85.81 292 LEU A C 1
ATOM 2363 O O . LEU A 1 292 ? -13.703 -37.688 -12.43 1 85.81 292 LEU A O 1
ATOM 2367 N N . LEU A 1 293 ? -15.117 -36 -12.586 1 85.25 293 LEU A N 1
ATOM 2368 C CA . LEU A 1 293 ? -16.297 -36.844 -12.578 1 85.25 293 LEU A CA 1
ATOM 2369 C C . LEU A 1 293 ? -16.359 -37.719 -13.836 1 85.25 293 LEU A C 1
ATOM 2371 O O . LEU A 1 293 ? -16.594 -38.906 -13.766 1 85.25 293 LEU A O 1
ATOM 2375 N N . ILE A 1 294 ? -16.109 -37.125 -14.945 1 84.81 294 ILE A N 1
ATOM 2376 C CA . ILE A 1 294 ? -16.219 -37.812 -16.234 1 84.81 294 ILE A CA 1
ATOM 2377 C C . ILE A 1 294 ? -15.148 -38.906 -16.312 1 84.81 294 ILE A C 1
ATOM 2379 O O . ILE A 1 294 ? -15.445 -40.031 -16.672 1 84.81 294 ILE A O 1
ATOM 2383 N N . PHE A 1 295 ? -13.898 -38.594 -16.031 1 87.5 295 PHE A N 1
ATOM 2384 C CA . PHE A 1 295 ? -12.812 -39.562 -16.125 1 87.5 295 PHE A CA 1
ATOM 2385 C C . PHE A 1 295 ? -12.977 -40.656 -15.078 1 87.5 295 PHE A C 1
ATOM 2387 O O . PHE A 1 295 ? -12.586 -41.812 -15.312 1 87.5 295 PHE A O 1
ATOM 2394 N N . SER A 1 296 ? -13.562 -40.25 -13.945 1 88.19 296 SER A N 1
ATOM 2395 C CA . SER A 1 296 ? -13.828 -41.281 -12.93 1 88.19 296 SER A CA 1
ATOM 2396 C C . SER A 1 296 ? -14.836 -42.312 -13.438 1 88.19 296 SER A C 1
ATOM 2398 O O . SER A 1 296 ? -14.695 -43.5 -13.18 1 88.19 296 SER A O 1
ATOM 2400 N N . ILE A 1 297 ? -15.773 -41.875 -14.203 1 88.06 297 ILE A N 1
ATOM 2401 C CA . ILE A 1 297 ? -16.781 -42.75 -14.766 1 88.06 297 ILE A CA 1
ATOM 2402 C C . ILE A 1 297 ? -16.141 -43.688 -15.812 1 88.06 297 ILE A C 1
ATOM 2404 O O . ILE A 1 297 ? -16.438 -44.875 -15.859 1 88.06 297 ILE A O 1
ATOM 2408 N N . VAL A 1 298 ? -15.25 -43.156 -16.578 1 88.5 298 VAL A N 1
ATOM 2409 C CA . VAL A 1 298 ? -14.578 -43.938 -17.609 1 88.5 298 VAL A CA 1
ATOM 2410 C C . VAL A 1 298 ? -13.703 -45 -16.969 1 88.5 298 VAL A C 1
ATOM 2412 O O . VAL A 1 298 ? -13.656 -46.156 -17.453 1 88.5 298 VAL A O 1
ATOM 2415 N N . ILE A 1 299 ? -12.984 -44.656 -15.93 1 89.94 299 ILE A N 1
ATOM 2416 C CA . ILE A 1 299 ? -12.133 -45.625 -15.242 1 89.94 299 ILE A CA 1
ATOM 2417 C C . ILE A 1 299 ? -12.977 -46.75 -14.648 1 89.94 299 ILE A C 1
ATOM 2419 O O . ILE A 1 299 ? -12.586 -47.906 -14.68 1 89.94 299 ILE A O 1
ATOM 2423 N N . ALA A 1 300 ? -14.141 -46.406 -14.172 1 91.19 300 ALA A N 1
ATOM 2424 C CA . ALA A 1 300 ? -15.062 -47.406 -13.617 1 91.19 300 ALA A CA 1
ATOM 2425 C C . ALA A 1 300 ? -15.523 -48.375 -14.703 1 91.19 300 ALA A C 1
ATOM 2427 O O . ALA A 1 300 ? -15.719 -49.562 -14.43 1 91.19 300 ALA A O 1
ATOM 2428 N N . TYR A 1 301 ? -15.641 -47.844 -15.906 1 88.12 301 TYR A N 1
ATOM 2429 C CA . TYR A 1 301 ? -16.047 -48.656 -17.031 1 88.12 301 TYR A CA 1
ATOM 2430 C C . TYR A 1 301 ? -14.945 -49.625 -17.422 1 88.12 301 TYR A C 1
ATOM 2432 O O . TYR A 1 301 ? -15.219 -50.781 -17.781 1 88.12 301 TYR A O 1
ATOM 2440 N N . TYR A 1 302 ? -13.672 -49.25 -17.328 1 87.25 302 TYR A N 1
ATOM 2441 C CA . TYR A 1 302 ? -12.555 -50.125 -17.672 1 87.25 302 TYR A CA 1
ATOM 2442 C C . TYR A 1 302 ? -12.367 -51.219 -16.625 1 87.25 302 TYR A C 1
ATOM 2444 O O . TYR A 1 302 ? -12.258 -52.406 -16.953 1 87.25 302 TYR A O 1
ATOM 2452 N N . ASN A 1 303 ? -12.227 -50.812 -15.344 1 92.06 303 ASN A N 1
ATOM 2453 C CA . ASN A 1 303 ? -12.008 -51.75 -14.242 1 92.06 303 ASN A CA 1
ATOM 2454 C C . ASN A 1 303 ? -12.453 -51.156 -12.906 1 92.06 303 ASN A C 1
ATOM 2456 O O . ASN A 1 303 ? -11.953 -50.125 -12.492 1 92.06 303 ASN A O 1
ATOM 2460 N N . LEU A 1 304 ? -13.258 -51.781 -12.172 1 92 304 LEU A N 1
ATOM 2461 C CA . LEU A 1 304 ? -13.836 -51.312 -10.922 1 92 304 LEU A CA 1
ATOM 2462 C C . LEU A 1 304 ? -12.797 -51.281 -9.805 1 92 304 LEU A C 1
ATOM 2464 O O . LEU A 1 304 ? -12.867 -50.469 -8.898 1 92 304 LEU A O 1
ATOM 2468 N N . THR A 1 305 ? -11.898 -52.25 -9.891 1 93.19 305 THR A N 1
ATOM 2469 C CA . THR A 1 305 ? -10.859 -52.281 -8.867 1 93.19 305 THR A CA 1
ATOM 2470 C C . THR A 1 305 ? -9.977 -51.062 -8.945 1 93.19 305 THR A C 1
ATOM 2472 O O . THR A 1 305 ? -9.633 -50.469 -7.914 1 93.19 305 THR A O 1
ATOM 2475 N N . ILE A 1 306 ? -9.633 -50.656 -10.188 1 93.5 306 ILE A N 1
ATOM 2476 C CA . ILE A 1 306 ? -8.812 -49.469 -10.398 1 93.5 306 ILE A CA 1
ATOM 2477 C C . ILE A 1 306 ? -9.586 -48.219 -9.953 1 93.5 306 ILE A C 1
ATOM 2479 O O . ILE A 1 306 ? -9.008 -47.312 -9.344 1 93.5 306 ILE A O 1
ATOM 2483 N N . PHE A 1 307 ? -10.859 -48.25 -10.125 1 93.19 307 PHE A N 1
ATOM 2484 C CA . PHE A 1 307 ? -11.719 -47.125 -9.742 1 93.19 307 PHE A CA 1
ATOM 2485 C C . PHE A 1 307 ? -11.727 -46.938 -8.234 1 93.19 307 PHE A C 1
ATOM 2487 O O . PHE A 1 307 ? -11.594 -45.812 -7.734 1 93.19 307 PHE A O 1
ATOM 2494 N N . PHE A 1 308 ? -11.812 -47.906 -7.516 1 93.94 308 PHE A N 1
ATOM 2495 C CA . PHE A 1 308 ? -11.875 -47.812 -6.062 1 93.94 308 PHE A CA 1
ATOM 2496 C C . PHE A 1 308 ? -10.531 -47.406 -5.484 1 93.94 308 PHE A C 1
ATOM 2498 O O . PHE A 1 308 ? -10.484 -46.688 -4.488 1 93.94 308 PHE A O 1
ATOM 2505 N N . VAL A 1 309 ? -9.461 -47.844 -6.086 1 93.31 309 VAL A N 1
ATOM 2506 C CA . VAL A 1 309 ? -8.141 -47.438 -5.637 1 93.31 309 VAL A CA 1
ATOM 2507 C C . VAL A 1 309 ? -7.965 -45.938 -5.883 1 93.31 309 VAL A C 1
ATOM 2509 O O . VAL A 1 309 ? -7.422 -45.219 -5.039 1 93.31 309 VAL A O 1
ATOM 2512 N N . PHE A 1 310 ? -8.484 -45.531 -7.039 1 91.62 310 PHE A N 1
ATOM 2513 C CA . PHE A 1 310 ? -8.414 -44.125 -7.367 1 91.62 310 PHE A CA 1
ATOM 2514 C C . PHE A 1 310 ? -9.25 -43.281 -6.395 1 91.62 310 PHE A C 1
ATOM 2516 O O . PHE A 1 310 ? -8.797 -42.25 -5.902 1 91.62 310 PHE A O 1
ATOM 2523 N N . LEU A 1 311 ? -10.375 -43.688 -6.055 1 91.06 311 LEU A N 1
ATOM 2524 C CA . LEU A 1 311 ? -11.281 -43 -5.164 1 91.06 311 LEU A CA 1
ATOM 2525 C C . LEU A 1 311 ? -10.711 -42.938 -3.748 1 91.06 311 LEU A C 1
ATOM 2527 O O . LEU A 1 311 ? -10.742 -41.875 -3.111 1 91.06 311 LEU A O 1
ATOM 2531 N N . THR A 1 312 ? -10.242 -44.031 -3.332 1 93.38 312 THR A N 1
ATOM 2532 C CA . THR A 1 312 ? -9.688 -44.094 -1.982 1 93.38 312 THR A CA 1
ATOM 2533 C C . THR A 1 312 ? -8.461 -43.219 -1.854 1 93.38 312 THR A C 1
ATOM 2535 O O . THR A 1 312 ? -8.297 -42.5 -0.85 1 93.38 312 THR A O 1
ATOM 2538 N N . SER A 1 313 ? -7.602 -43.219 -2.85 1 91.31 313 SER A N 1
ATOM 2539 C CA . SER A 1 313 ? -6.406 -42.406 -2.83 1 91.31 313 SER A CA 1
ATOM 2540 C C . SER A 1 313 ? -6.766 -40.906 -2.893 1 91.31 313 SER A C 1
ATOM 2542 O O . SER A 1 313 ? -6.102 -40.094 -2.271 1 91.31 313 SER A O 1
ATOM 2544 N N . SER A 1 314 ? -7.809 -40.594 -3.654 1 88.44 314 SER A N 1
ATOM 2545 C CA . SER A 1 314 ? -8.258 -39.219 -3.756 1 88.44 314 SER A CA 1
ATOM 2546 C C . SER A 1 314 ? -8.797 -38.719 -2.422 1 88.44 314 SER A C 1
ATOM 2548 O O . SER A 1 314 ? -8.539 -37.562 -2.035 1 88.44 314 SER A O 1
ATOM 2550 N N . VAL A 1 315 ? -9.5 -39.5 -1.719 1 89.19 315 VAL A N 1
ATOM 2551 C CA . VAL A 1 315 ? -10.039 -39.156 -0.41 1 89.19 315 VAL A CA 1
ATOM 2552 C C . VAL A 1 315 ? -8.898 -38.969 0.587 1 89.19 315 VAL A C 1
ATOM 2554 O O . VAL A 1 315 ? -8.922 -38.031 1.404 1 89.19 315 VAL A O 1
ATOM 2557 N N . LEU A 1 316 ? -7.926 -39.875 0.448 1 91.81 316 LEU A N 1
ATOM 2558 C CA . LEU A 1 316 ? -6.754 -39.75 1.31 1 91.81 316 LEU A CA 1
ATOM 2559 C C . LEU A 1 316 ? -5.98 -38.469 1.033 1 91.81 316 LEU A C 1
ATOM 2561 O O . LEU A 1 316 ? -5.477 -37.844 1.96 1 91.81 316 LEU A O 1
ATOM 2565 N N . TYR A 1 317 ? -5.91 -38.156 -0.206 1 88.38 317 TYR A N 1
ATOM 2566 C CA . TYR A 1 317 ? -5.227 -36.938 -0.613 1 88.38 317 TYR A CA 1
ATOM 2567 C C . TYR A 1 317 ? -5.918 -35.688 -0.039 1 88.38 317 TYR A C 1
ATOM 2569 O O . TYR A 1 317 ? -5.27 -34.844 0.561 1 88.38 317 TYR A O 1
ATOM 2577 N N . ILE A 1 318 ? -7.191 -35.594 -0.16 1 84.5 318 ILE A N 1
ATOM 2578 C CA . ILE A 1 318 ? -7.969 -34.469 0.331 1 84.5 318 ILE A CA 1
ATOM 2579 C C . ILE A 1 318 ? -7.902 -34.438 1.855 1 84.5 318 ILE A C 1
ATOM 2581 O O . ILE A 1 318 ? -7.781 -33.344 2.441 1 84.5 318 ILE A O 1
ATOM 2585 N N . GLY A 1 319 ? -8.023 -35.594 2.461 1 87.5 319 GLY A N 1
ATOM 2586 C CA . GLY A 1 319 ? -7.91 -35.688 3.908 1 87.5 319 GLY A CA 1
ATOM 2587 C C . GLY A 1 319 ? -6.57 -35.188 4.426 1 87.5 319 GLY A C 1
ATOM 2588 O O . GLY A 1 319 ? -6.508 -34.469 5.434 1 87.5 319 GLY A O 1
ATOM 2589 N N . TRP A 1 320 ? -5.469 -35.5 3.701 1 88.75 320 TRP A N 1
ATOM 2590 C CA . TRP A 1 320 ? -4.121 -35.062 4.059 1 88.75 320 TRP A CA 1
ATOM 2591 C C . TRP A 1 320 ? -4.004 -33.562 3.994 1 88.75 320 TRP A C 1
ATOM 2593 O O . TRP A 1 320 ? -3.445 -32.938 4.902 1 88.75 320 TRP A O 1
ATOM 2603 N N . ILE A 1 321 ? -4.598 -33 3.076 1 83.81 321 ILE A N 1
ATOM 2604 C CA . ILE A 1 321 ? -4.508 -31.547 2.881 1 83.81 321 ILE A CA 1
ATOM 2605 C C . ILE A 1 321 ? -5.324 -30.828 3.953 1 83.81 321 ILE A C 1
ATOM 2607 O O . ILE A 1 321 ? -4.887 -29.812 4.5 1 83.81 321 ILE A O 1
ATOM 2611 N N . THR A 1 322 ? -6.496 -31.359 4.309 1 83.62 322 THR A N 1
ATOM 2612 C CA . THR A 1 322 ? -7.402 -30.703 5.246 1 83.62 322 THR A CA 1
ATOM 2613 C C . THR A 1 322 ? -6.84 -30.75 6.664 1 83.62 322 THR A C 1
ATOM 2615 O O . THR A 1 322 ? -7.141 -29.891 7.488 1 83.62 322 THR A O 1
ATOM 2618 N N . LEU A 1 323 ? -6.031 -31.734 6.875 1 87 323 LEU A N 1
ATOM 2619 C CA . LEU A 1 323 ? -5.453 -31.906 8.203 1 87 323 LEU A CA 1
ATOM 2620 C C . LEU A 1 323 ? -4.535 -30.734 8.547 1 87 323 LEU A C 1
ATOM 2622 O O . LEU A 1 323 ? -4.395 -30.375 9.711 1 87 323 LEU A O 1
ATOM 2626 N N . PHE A 1 324 ? -3.898 -30.109 7.578 1 86.25 324 PHE A N 1
ATOM 2627 C CA . PHE A 1 324 ? -2.918 -29.062 7.797 1 86.25 324 PHE A CA 1
ATOM 2628 C C . PHE A 1 324 ? -3.57 -27.688 7.695 1 86.25 324 PHE A C 1
ATOM 2630 O O . PHE A 1 324 ? -2.941 -26.672 8 1 86.25 324 PHE A O 1
ATOM 2637 N N . LEU A 1 325 ? -4.781 -27.672 7.34 1 79.88 325 LEU A N 1
ATOM 2638 C CA . LEU A 1 325 ? -5.453 -26.406 7.102 1 79.88 325 LEU A CA 1
ATOM 2639 C C . LEU A 1 325 ? -5.562 -25.594 8.391 1 79.88 325 LEU A C 1
ATOM 2641 O O . LEU A 1 325 ? -5.352 -24.375 8.391 1 79.88 325 LEU A O 1
ATOM 2645 N N . LYS A 1 326 ? -5.832 -26.219 9.445 1 75.88 326 LYS A N 1
ATOM 2646 C CA . LYS A 1 326 ? -6.004 -25.531 10.727 1 75.88 326 LYS A CA 1
ATOM 2647 C C . LYS A 1 326 ? -4.688 -24.922 11.203 1 75.88 326 LYS A C 1
ATOM 2649 O O . LYS A 1 326 ? -4.652 -23.781 11.672 1 75.88 326 LYS A O 1
ATOM 2654 N N . ARG A 1 327 ? -3.646 -25.688 11.102 1 80.75 327 ARG A N 1
ATOM 2655 C CA . ARG A 1 327 ? -2.336 -25.203 11.523 1 80.75 327 ARG A CA 1
ATOM 2656 C C . ARG A 1 327 ? -1.86 -24.062 10.625 1 80.75 327 ARG A C 1
ATOM 2658 O O . ARG A 1 327 ? -1.245 -23.109 11.094 1 80.75 327 ARG A O 1
ATOM 2665 N N . ARG A 1 328 ? -2.158 -24.156 9.438 1 80.56 328 ARG A N 1
ATOM 2666 C CA . ARG A 1 328 ? -1.787 -23.125 8.484 1 80.56 328 ARG A CA 1
ATOM 2667 C C . ARG A 1 328 ? -2.5 -21.812 8.805 1 80.56 328 ARG A C 1
ATOM 2669 O O . ARG A 1 328 ? -1.905 -20.734 8.703 1 80.56 328 ARG A O 1
ATOM 2676 N N . LYS A 1 329 ? -3.701 -22 9.148 1 72.88 329 LYS A N 1
ATOM 2677 C CA . LYS A 1 329 ? -4.492 -20.812 9.492 1 72.88 329 LYS A CA 1
ATOM 2678 C C . LYS A 1 329 ? -3.861 -20.047 10.648 1 72.88 329 LYS A C 1
ATOM 2680 O O . LYS A 1 329 ? -3.768 -18.828 10.609 1 72.88 329 LYS A O 1
ATOM 2685 N N . VAL A 1 330 ? -3.377 -20.766 11.633 1 74.31 330 VAL A N 1
ATOM 2686 C CA . VAL A 1 330 ? -2.777 -20.156 12.812 1 74.31 330 VAL A CA 1
ATOM 2687 C C . VAL A 1 330 ? -1.463 -19.469 12.43 1 74.31 330 VAL A C 1
ATOM 2689 O O . VAL A 1 330 ? -1.202 -18.344 12.836 1 74.31 330 VAL A O 1
ATOM 2692 N N . LEU A 1 331 ? -0.645 -20.141 11.672 1 80.75 331 LEU A N 1
ATOM 2693 C CA . LEU A 1 331 ? 0.654 -19.609 11.273 1 80.75 331 LEU A CA 1
ATOM 2694 C C . LEU A 1 331 ? 0.49 -18.406 10.352 1 80.75 331 LEU A C 1
ATOM 2696 O O . LEU A 1 331 ? 1.249 -17.438 10.438 1 80.75 331 LEU A O 1
ATOM 2700 N N . ASN A 1 332 ? -0.483 -18.484 9.516 1 75.19 332 ASN A N 1
ATOM 2701 C CA . ASN A 1 332 ? -0.736 -17.375 8.602 1 75.19 332 ASN A CA 1
ATOM 2702 C C . ASN A 1 332 ? -1.171 -16.125 9.359 1 75.19 332 ASN A C 1
ATOM 2704 O O . ASN A 1 332 ? -0.765 -15.016 9.008 1 75.19 332 ASN A O 1
ATOM 2708 N N . TYR A 1 333 ? -1.87 -16.359 10.32 1 63.34 333 TYR A N 1
ATOM 2709 C CA . TYR A 1 333 ? -2.316 -15.242 11.141 1 63.34 333 TYR A CA 1
ATOM 2710 C C . TYR A 1 333 ? -1.14 -14.586 11.852 1 63.34 333 TYR A C 1
ATOM 2712 O O . TYR A 1 333 ? -1.022 -13.359 11.867 1 63.34 333 TYR A O 1
ATOM 2720 N N . LYS A 1 334 ? -0.344 -15.422 12.438 1 75.75 334 LYS A N 1
ATOM 2721 C CA . LYS A 1 334 ? 0.836 -14.898 13.117 1 75.75 334 LYS A CA 1
ATOM 2722 C C . LYS A 1 334 ? 1.76 -14.18 12.141 1 75.75 334 LYS A C 1
ATOM 2724 O O . LYS A 1 334 ? 2.32 -13.133 12.469 1 75.75 334 LYS A O 1
ATOM 2729 N N . SER A 1 335 ? 1.854 -14.742 11.016 1 81.06 335 SER A N 1
ATOM 2730 C CA . SER A 1 335 ? 2.689 -14.133 9.984 1 81.06 335 SER A CA 1
ATOM 2731 C C . SER A 1 335 ? 2.145 -12.773 9.57 1 81.06 335 SER A C 1
ATOM 2733 O O . SER A 1 335 ? 2.91 -11.82 9.383 1 81.06 335 SER A O 1
ATOM 2735 N N . PHE A 1 336 ? 0.872 -12.672 9.531 1 68.62 336 PHE A N 1
ATOM 2736 C CA . PHE A 1 336 ? 0.237 -11.422 9.141 1 68.62 336 PHE A CA 1
ATOM 2737 C C . PHE A 1 336 ? 0.439 -10.359 10.211 1 68.62 336 PHE A C 1
ATOM 2739 O O . PHE A 1 336 ? 0.718 -9.195 9.898 1 68.62 336 PHE A O 1
ATOM 2746 N N . GLU A 1 337 ? 0.292 -10.773 11.352 1 69.75 337 GLU A N 1
ATOM 2747 C CA . GLU A 1 337 ? 0.445 -9.852 12.469 1 69.75 337 GLU A CA 1
ATOM 2748 C C . GLU A 1 337 ? 1.857 -9.273 12.523 1 69.75 337 GLU A C 1
ATOM 2750 O O . GLU A 1 337 ? 2.035 -8.062 12.641 1 69.75 337 GLU A O 1
ATOM 2755 N N . ILE A 1 338 ? 2.824 -10.086 12.438 1 81.06 338 ILE A N 1
ATOM 2756 C CA . ILE A 1 338 ? 4.215 -9.656 12.523 1 81.06 338 ILE A CA 1
ATOM 2757 C C . ILE A 1 338 ? 4.582 -8.859 11.273 1 81.06 338 ILE A C 1
ATOM 2759 O O . ILE A 1 338 ? 5.348 -7.895 11.344 1 81.06 338 ILE A O 1
ATOM 2763 N N . SER A 1 339 ? 4.027 -9.258 10.18 1 81.62 339 SER A N 1
ATOM 2764 C CA . SER A 1 339 ? 4.281 -8.531 8.938 1 81.62 339 SER A CA 1
ATOM 2765 C C . SER A 1 339 ? 3.713 -7.113 9 1 81.62 339 SER A C 1
ATOM 2767 O O . SER A 1 339 ? 4.336 -6.172 8.508 1 81.62 339 SER A O 1
ATOM 2769 N N . ALA A 1 340 ? 2.533 -6.984 9.602 1 71.06 340 ALA A N 1
ATOM 2770 C CA . ALA A 1 340 ? 1.932 -5.668 9.773 1 71.06 340 ALA A CA 1
ATOM 2771 C C . ALA A 1 340 ? 2.797 -4.785 10.672 1 71.06 340 ALA A C 1
ATOM 2773 O O . ALA A 1 340 ? 3.012 -3.607 10.367 1 71.06 340 ALA A O 1
ATOM 2774 N N . LYS A 1 341 ? 3.242 -5.391 11.711 1 78.5 341 LYS A N 1
ATOM 2775 C CA . LYS A 1 341 ? 4.145 -4.676 12.609 1 78.5 341 LYS A CA 1
ATOM 2776 C C . LYS A 1 341 ? 5.426 -4.27 11.891 1 78.5 341 LYS A C 1
ATOM 2778 O O . LYS A 1 341 ? 5.941 -3.17 12.102 1 78.5 341 LYS A O 1
ATOM 2783 N N . ASN A 1 342 ? 5.918 -5.184 11.141 1 84.38 342 ASN A N 1
ATOM 2784 C CA . ASN A 1 342 ? 7.129 -4.91 10.367 1 84.38 342 ASN A CA 1
ATOM 2785 C C . ASN A 1 342 ? 6.918 -3.758 9.391 1 84.38 342 ASN A C 1
ATOM 2787 O O . ASN A 1 342 ? 7.773 -2.879 9.273 1 84.38 342 ASN A O 1
ATOM 2791 N N . GLN A 1 343 ? 5.867 -3.777 8.742 1 78.12 343 GLN A N 1
ATOM 2792 C CA . GLN A 1 343 ? 5.559 -2.719 7.781 1 78.12 343 GLN A CA 1
ATOM 2793 C C . GLN A 1 343 ? 5.422 -1.369 8.477 1 78.12 343 GLN A C 1
ATOM 2795 O O . GLN A 1 343 ? 5.914 -0.355 7.98 1 78.12 343 GLN A O 1
ATOM 2800 N N . SER A 1 344 ? 4.742 -1.362 9.57 1 77.5 344 SER A N 1
ATOM 2801 C CA . SER A 1 344 ? 4.582 -0.136 10.344 1 77.5 344 SER A CA 1
ATOM 2802 C C . SER A 1 344 ? 5.934 0.408 10.805 1 77.5 344 SER A C 1
ATOM 2804 O O . SER A 1 344 ? 6.172 1.616 10.75 1 77.5 344 SER A O 1
ATOM 2806 N N . THR A 1 345 ? 6.754 -0.489 11.258 1 85.25 345 THR A N 1
ATOM 2807 C CA . THR A 1 345 ? 8.07 -0.087 11.75 1 85.25 345 THR A CA 1
ATOM 2808 C C . THR A 1 345 ? 8.914 0.497 10.617 1 85.25 345 THR A C 1
ATOM 2810 O O . THR A 1 345 ? 9.641 1.472 10.82 1 85.25 345 THR A O 1
ATOM 2813 N N . VAL A 1 346 ? 8.828 -0.053 9.531 1 85.69 346 VAL A N 1
ATOM 2814 C CA . VAL A 1 346 ? 9.586 0.44 8.383 1 85.69 346 VAL A CA 1
ATOM 2815 C C . VAL A 1 346 ? 9.109 1.841 8.008 1 85.69 346 VAL A C 1
ATOM 2817 O O . VAL A 1 346 ? 9.922 2.727 7.727 1 85.69 346 VAL A O 1
ATOM 2820 N N . VAL A 1 347 ? 7.863 2.055 8.008 1 81.5 347 VAL A N 1
ATOM 2821 C CA . VAL A 1 347 ? 7.301 3.367 7.711 1 81.5 347 VAL A CA 1
ATOM 2822 C C . VAL A 1 347 ? 7.801 4.387 8.727 1 81.5 347 VAL A C 1
ATOM 2824 O O . VAL A 1 347 ? 8.156 5.512 8.367 1 81.5 347 VAL A O 1
ATOM 2827 N N . GLN A 1 348 ? 7.828 3.986 9.938 1 85.44 348 GLN A N 1
ATOM 2828 C CA . GLN A 1 348 ? 8.312 4.867 11 1 85.44 348 GLN A CA 1
ATOM 2829 C C . GLN A 1 348 ? 9.797 5.18 10.812 1 85.44 348 GLN A C 1
ATOM 2831 O O . GLN A 1 348 ? 10.234 6.305 11.07 1 85.44 348 GLN A O 1
ATOM 2836 N N . LEU A 1 349 ? 10.531 4.172 10.453 1 89.5 349 LEU A N 1
ATOM 2837 C CA . LEU A 1 349 ? 11.969 4.371 10.258 1 89.5 349 LEU A CA 1
ATOM 2838 C C . LEU A 1 349 ? 12.227 5.391 9.148 1 89.5 349 LEU A C 1
ATOM 2840 O O . LEU A 1 349 ? 13.094 6.25 9.289 1 89.5 349 LEU A O 1
ATOM 2844 N N . ILE A 1 350 ? 11.43 5.336 8.156 1 86.38 350 ILE A N 1
ATOM 2845 C CA . ILE A 1 350 ? 11.633 6.227 7.016 1 86.38 350 ILE A CA 1
ATOM 2846 C C . ILE A 1 350 ? 11.109 7.621 7.352 1 86.38 350 ILE A C 1
ATOM 2848 O O . ILE A 1 350 ? 11.797 8.617 7.121 1 86.38 350 ILE A O 1
ATOM 2852 N N . ALA A 1 351 ? 9.945 7.66 7.922 1 82.94 351 ALA A N 1
ATOM 2853 C CA . ALA A 1 351 ? 9.336 8.945 8.273 1 82.94 351 ALA A CA 1
ATOM 2854 C C . ALA A 1 351 ? 10.117 9.633 9.391 1 82.94 351 ALA A C 1
ATOM 2856 O O . ALA A 1 351 ? 10.18 10.859 9.445 1 82.94 351 ALA A O 1
ATOM 2857 N N . GLY A 1 352 ? 10.68 8.852 10.281 1 89.88 352 GLY A N 1
ATOM 2858 C CA . GLY A 1 352 ? 11.391 9.383 11.43 1 89.88 352 GLY A CA 1
ATOM 2859 C C . GLY A 1 352 ? 12.898 9.461 11.219 1 89.88 352 GLY A C 1
ATOM 2860 O O . GLY A 1 352 ? 13.656 9.586 12.18 1 89.88 352 GLY A O 1
ATOM 2861 N N . MET A 1 353 ? 13.32 9.445 9.992 1 91.25 353 MET A N 1
ATOM 2862 C CA . MET A 1 353 ? 14.75 9.391 9.711 1 91.25 353 MET A CA 1
ATOM 2863 C C . MET A 1 353 ? 15.453 10.641 10.25 1 91.25 353 MET A C 1
ATOM 2865 O O . MET A 1 353 ? 16.578 10.555 10.742 1 91.25 353 MET A O 1
ATOM 2869 N N . GLN A 1 354 ? 14.781 11.758 10.133 1 91.38 354 GLN A N 1
ATOM 2870 C CA . GLN A 1 354 ? 15.336 13 10.648 1 91.38 354 GLN A CA 1
ATOM 2871 C C . GLN A 1 354 ? 15.633 12.883 12.141 1 91.38 354 GLN A C 1
ATOM 2873 O O . GLN A 1 354 ? 16.734 13.195 12.586 1 91.38 354 GLN A O 1
ATOM 2878 N N . GLU A 1 355 ? 14.633 12.414 12.883 1 92.88 355 GLU A N 1
ATOM 2879 C CA . GLU A 1 355 ? 14.789 12.258 14.328 1 92.88 355 GLU A CA 1
ATOM 2880 C C . GLU A 1 355 ? 15.859 11.219 14.648 1 92.88 355 GLU A C 1
ATOM 2882 O O . GLU A 1 355 ? 16.594 11.359 15.625 1 92.88 355 GLU A O 1
ATOM 2887 N N . ILE A 1 356 ? 15.945 10.188 13.891 1 93.56 356 ILE A N 1
ATOM 2888 C CA . ILE A 1 356 ? 16.891 9.102 14.109 1 93.56 356 ILE A CA 1
ATOM 2889 C C . ILE A 1 356 ? 18.328 9.625 13.961 1 93.56 356 ILE A C 1
ATOM 2891 O O . ILE A 1 356 ? 19.188 9.336 14.797 1 93.56 356 ILE A O 1
ATOM 2895 N N . LYS A 1 357 ? 18.547 10.438 13.016 1 92.88 357 LYS A N 1
ATOM 2896 C CA . LYS A 1 357 ? 19.875 10.977 12.758 1 92.88 357 LYS A CA 1
ATOM 2897 C C . LYS A 1 357 ? 20.234 12.062 13.766 1 92.88 357 LYS A C 1
ATOM 2899 O O . LYS A 1 357 ? 21.391 12.148 14.203 1 92.88 357 LYS A O 1
ATOM 2904 N N . LEU A 1 358 ? 19.25 12.852 14.062 1 93.94 358 LEU A N 1
ATOM 2905 C CA . LEU A 1 358 ? 19.484 13.945 15 1 93.94 358 LEU A CA 1
ATOM 2906 C C . LEU A 1 358 ? 19.797 13.406 16.391 1 93.94 358 LEU A C 1
ATOM 2908 O O . LEU A 1 358 ? 20.516 14.039 17.172 1 93.94 358 LEU A O 1
ATOM 2912 N N . ASN A 1 359 ? 19.297 12.227 16.672 1 92.69 359 ASN A N 1
ATOM 2913 C CA . ASN A 1 359 ? 19.484 11.656 18 1 92.69 359 ASN A CA 1
ATOM 2914 C C . ASN A 1 359 ? 20.453 10.469 17.969 1 92.69 359 ASN A C 1
ATOM 2916 O O . ASN A 1 359 ? 20.609 9.773 18.969 1 92.69 359 ASN A O 1
ATOM 2920 N N . ASN A 1 360 ? 21.062 10.164 16.922 1 89.25 360 ASN A N 1
ATOM 2921 C CA . ASN A 1 360 ? 22.062 9.125 16.766 1 89.25 360 ASN A CA 1
ATOM 2922 C C . ASN A 1 360 ? 21.562 7.766 17.25 1 89.25 360 ASN A C 1
ATOM 2924 O O . ASN A 1 360 ? 22.25 7.074 18 1 89.25 360 ASN A O 1
ATOM 2928 N N . CYS A 1 361 ? 20.328 7.469 16.922 1 90.44 361 CYS A N 1
ATOM 2929 C CA . CYS A 1 361 ? 19.781 6.199 17.391 1 90.44 361 CYS A CA 1
ATOM 2930 C C . CYS A 1 361 ? 19.578 5.238 16.234 1 90.44 361 CYS A C 1
ATOM 2932 O O . CYS A 1 361 ? 18.625 4.445 16.234 1 90.44 361 CYS A O 1
ATOM 2934 N N . GLU A 1 362 ? 20.375 5.312 15.219 1 89.56 362 GLU A N 1
ATOM 2935 C CA . GLU A 1 362 ? 20.266 4.457 14.039 1 89.56 362 GLU A CA 1
ATOM 2936 C C . GLU A 1 362 ? 20.422 2.984 14.406 1 89.56 362 GLU A C 1
ATOM 2938 O O . GLU A 1 362 ? 19.625 2.145 13.977 1 89.56 362 GLU A O 1
ATOM 2943 N N . GLN A 1 363 ? 21.406 2.705 15.234 1 85.88 363 GLN A N 1
ATOM 2944 C CA . GLN A 1 363 ? 21.688 1.319 15.594 1 85.88 363 GLN A CA 1
ATOM 2945 C C . GLN A 1 363 ? 20.562 0.72 16.422 1 85.88 363 GLN A C 1
ATOM 2947 O O . GLN A 1 363 ? 20.141 -0.418 16.172 1 85.88 363 GLN A O 1
ATOM 2952 N N . GLN A 1 364 ? 20.109 1.499 17.297 1 87.19 364 GLN A N 1
ATOM 2953 C CA . GLN A 1 364 ? 19.031 1.01 18.156 1 87.19 364 GLN A CA 1
ATOM 2954 C C . GLN A 1 364 ? 17.781 0.724 17.344 1 87.19 364 GLN A C 1
ATOM 2956 O O . GLN A 1 364 ? 17.125 -0.311 17.531 1 87.19 364 GLN A O 1
ATOM 2961 N N . LYS A 1 365 ? 17.422 1.656 16.531 1 90.19 365 LYS A N 1
ATOM 2962 C CA . LYS A 1 365 ? 16.219 1.479 15.719 1 90.19 365 LYS A CA 1
ATOM 2963 C C . LYS A 1 365 ? 16.391 0.329 14.727 1 90.19 365 LYS A C 1
ATOM 2965 O O . LYS A 1 365 ? 15.43 -0.393 14.438 1 90.19 365 LYS A O 1
ATOM 2970 N N . ARG A 1 366 ? 17.625 0.122 14.297 1 87.19 366 ARG A N 1
ATOM 2971 C CA . ARG A 1 366 ? 17.922 -1.006 13.422 1 87.19 366 ARG A CA 1
ATOM 2972 C C . ARG A 1 366 ? 17.75 -2.332 14.148 1 87.19 366 ARG A C 1
ATOM 2974 O O . ARG A 1 366 ? 17.156 -3.271 13.609 1 87.19 366 ARG A O 1
ATOM 2981 N N . TRP A 1 367 ? 18.234 -2.367 15.312 1 86.62 367 TRP A N 1
ATOM 2982 C CA . TRP A 1 367 ? 18.125 -3.594 16.094 1 86.62 367 TRP A CA 1
ATOM 2983 C C . TRP A 1 367 ? 16.672 -3.939 16.391 1 86.62 367 TRP A C 1
ATOM 2985 O O . TRP A 1 367 ? 16.297 -5.113 16.359 1 86.62 367 TRP A O 1
ATOM 2995 N N . GLU A 1 368 ? 15.961 -2.918 16.672 1 87 368 GLU A N 1
ATOM 2996 C CA . GLU A 1 368 ? 14.539 -3.141 16.922 1 87 368 GLU A CA 1
ATOM 2997 C C . GLU A 1 368 ? 13.859 -3.732 15.68 1 87 368 GLU A C 1
ATOM 2999 O O . GLU A 1 368 ? 13.047 -4.656 15.797 1 87 368 GLU A O 1
ATOM 3004 N N . TRP A 1 369 ? 14.141 -3.199 14.578 1 89 369 TRP A N 1
ATOM 3005 C CA . TRP A 1 369 ? 13.57 -3.691 13.328 1 89 369 TRP A CA 1
ATOM 3006 C C . TRP A 1 369 ? 14.047 -5.109 13.031 1 89 369 TRP A C 1
ATOM 3008 O O . TRP A 1 369 ? 13.273 -5.949 12.57 1 89 369 TRP A O 1
ATOM 3018 N N . GLU A 1 370 ? 15.406 -5.363 13.281 1 86.56 370 GLU A N 1
ATOM 3019 C CA . GLU A 1 370 ? 15.969 -6.688 13.031 1 86.56 370 GLU A CA 1
ATOM 3020 C C . GLU A 1 370 ? 15.289 -7.75 13.891 1 86.56 370 GLU A C 1
ATOM 3022 O O . GLU A 1 370 ? 15.125 -8.891 13.453 1 86.56 370 GLU A O 1
ATOM 3027 N N . ASP A 1 371 ? 14.93 -7.301 14.977 1 86.25 371 ASP A N 1
ATOM 3028 C CA . ASP A 1 371 ? 14.25 -8.234 15.867 1 86.25 371 ASP A CA 1
ATOM 3029 C C . ASP A 1 371 ? 12.875 -8.625 15.32 1 86.25 371 ASP A C 1
ATOM 3031 O O . ASP A 1 371 ? 12.484 -9.789 15.367 1 86.25 371 ASP A O 1
ATOM 3035 N N . ILE A 1 372 ? 12.156 -7.648 14.883 1 87.44 372 ILE A N 1
ATOM 3036 C CA . ILE A 1 372 ? 10.844 -7.914 14.289 1 87.44 372 ILE A CA 1
ATOM 3037 C C . ILE A 1 372 ? 11.008 -8.773 13.047 1 87.44 372 ILE A C 1
ATOM 3039 O O . ILE A 1 372 ? 10.242 -9.719 12.828 1 87.44 372 ILE A O 1
ATOM 3043 N N . GLN A 1 373 ? 12.016 -8.484 12.344 1 85.62 373 GLN A N 1
ATOM 3044 C CA . GLN A 1 373 ? 12.297 -9.242 11.125 1 85.62 373 GLN A CA 1
ATOM 3045 C C . GLN A 1 373 ? 12.656 -10.688 11.445 1 85.62 373 GLN A C 1
ATOM 3047 O O . GLN A 1 373 ? 12.281 -11.609 10.711 1 85.62 373 GLN A O 1
ATOM 3052 N N . ALA A 1 374 ? 13.438 -10.859 12.477 1 82.94 374 ALA A N 1
ATOM 3053 C CA . ALA A 1 374 ? 13.797 -12.203 12.914 1 82.94 374 ALA A CA 1
ATOM 3054 C C . ALA A 1 374 ? 12.555 -12.992 13.32 1 82.94 374 ALA A C 1
ATOM 3056 O O . ALA A 1 374 ? 12.445 -14.188 13.023 1 82.94 374 ALA A O 1
ATOM 3057 N N . GLY A 1 375 ? 11.641 -12.32 13.945 1 85.44 375 GLY A N 1
ATOM 3058 C CA . GLY A 1 375 ? 10.375 -12.953 14.281 1 85.44 375 GLY A CA 1
ATOM 3059 C C . GLY A 1 375 ? 9.578 -13.383 13.07 1 85.44 375 GLY A C 1
ATOM 3060 O O . GLY A 1 375 ? 9.031 -14.484 13.031 1 85.44 375 GLY A O 1
ATOM 3061 N N . LEU A 1 376 ? 9.516 -12.539 12.125 1 83.81 376 LEU A N 1
ATOM 3062 C CA . LEU A 1 376 ? 8.82 -12.844 10.875 1 83.81 376 LEU A CA 1
ATOM 3063 C C . LEU A 1 376 ? 9.477 -14.023 10.164 1 83.81 376 LEU A C 1
ATOM 3065 O O . LEU A 1 376 ? 8.781 -14.891 9.625 1 83.81 376 LEU A O 1
ATOM 3069 N N . PHE A 1 377 ? 10.742 -14.039 10.289 1 80.75 377 PHE A N 1
ATOM 3070 C CA . PHE A 1 377 ? 11.508 -15.117 9.688 1 80.75 377 PHE A CA 1
ATOM 3071 C C . PHE A 1 377 ? 11.172 -16.453 10.336 1 80.75 377 PHE A C 1
ATOM 3073 O O . PHE A 1 377 ? 10.938 -17.453 9.641 1 80.75 377 PHE A O 1
ATOM 3080 N N . ASN A 1 378 ? 11.117 -16.438 11.531 1 85.56 378 ASN A N 1
ATOM 3081 C CA . ASN A 1 378 ? 10.852 -17.672 12.258 1 85.56 378 ASN A CA 1
ATOM 3082 C C . ASN A 1 378 ? 9.469 -18.234 11.93 1 85.56 378 ASN A C 1
ATOM 3084 O O . ASN A 1 378 ? 9.312 -19.438 11.766 1 85.56 378 ASN A O 1
ATOM 3088 N N . ILE A 1 379 ? 8.547 -17.391 11.797 1 85.12 379 ILE A N 1
ATOM 3089 C CA . ILE A 1 379 ? 7.191 -17.828 11.477 1 85.12 379 ILE A CA 1
ATOM 3090 C C . ILE A 1 379 ? 7.133 -18.297 10.023 1 85.12 379 ILE A C 1
ATOM 3092 O O . ILE A 1 379 ? 6.445 -19.266 9.711 1 85.12 379 ILE A O 1
ATOM 3096 N N . ASN A 1 380 ? 7.816 -17.656 9.133 1 81.38 380 ASN A N 1
ATOM 3097 C CA . ASN A 1 380 ? 7.848 -18.047 7.73 1 81.38 380 ASN A CA 1
ATOM 3098 C C . ASN A 1 380 ? 8.516 -19.406 7.539 1 81.38 380 ASN A C 1
ATOM 3100 O O . ASN A 1 380 ? 8.109 -20.188 6.68 1 81.38 380 ASN A O 1
ATOM 3104 N N . VAL A 1 381 ? 9.555 -19.688 8.375 1 81.62 381 VAL A N 1
ATOM 3105 C CA . VAL A 1 381 ? 10.211 -21 8.336 1 81.62 381 VAL A CA 1
ATOM 3106 C C . VAL A 1 381 ? 9.227 -22.078 8.75 1 81.62 381 VAL A C 1
ATOM 3108 O O . VAL A 1 381 ? 9.164 -23.141 8.133 1 81.62 381 VAL A O 1
ATOM 3111 N N . LYS A 1 382 ? 8.445 -21.766 9.719 1 86.19 382 LYS A N 1
ATOM 3112 C CA . LYS A 1 382 ? 7.445 -22.734 10.156 1 86.19 382 LYS A CA 1
ATOM 3113 C C . LYS A 1 382 ? 6.387 -22.953 9.086 1 86.19 382 LYS A C 1
ATOM 3115 O O . LYS A 1 382 ? 5.941 -24.078 8.875 1 86.19 382 LYS A O 1
ATOM 3120 N N . ASN A 1 383 ? 6.027 -21.891 8.422 1 82.62 383 ASN A N 1
ATOM 3121 C CA . ASN A 1 383 ? 5.07 -22 7.324 1 82.62 383 ASN A CA 1
ATOM 3122 C C . ASN A 1 383 ? 5.637 -22.812 6.164 1 82.62 383 ASN A C 1
ATOM 3124 O O . ASN A 1 383 ? 4.93 -23.641 5.574 1 82.62 383 ASN A O 1
ATOM 3128 N N . LEU A 1 384 ? 6.84 -22.562 5.906 1 76.81 384 LEU A N 1
ATOM 3129 C CA . LEU A 1 384 ? 7.496 -23.281 4.812 1 76.81 384 LEU A CA 1
ATOM 3130 C C . LEU A 1 384 ? 7.66 -24.75 5.148 1 76.81 384 LEU A C 1
ATOM 3132 O O . LEU A 1 384 ? 7.484 -25.609 4.281 1 76.81 384 LEU A O 1
ATOM 3136 N N . ALA A 1 385 ? 8 -25 6.379 1 83.5 385 ALA A N 1
ATOM 3137 C CA . ALA A 1 385 ? 8.109 -26.391 6.816 1 83.5 385 ALA A CA 1
ATOM 3138 C C . ALA A 1 385 ? 6.77 -27.109 6.691 1 83.5 385 ALA A C 1
ATOM 3140 O O . ALA A 1 385 ? 6.711 -28.25 6.211 1 83.5 385 ALA A O 1
ATOM 3141 N N . LEU A 1 386 ? 5.758 -26.453 7.102 1 86.38 386 LEU A N 1
ATOM 3142 C CA . LEU A 1 386 ? 4.426 -27.031 6.992 1 86.38 386 LEU A CA 1
ATOM 3143 C C . LEU A 1 386 ? 4.059 -27.281 5.535 1 86.38 386 LEU A C 1
ATOM 3145 O O . LEU A 1 386 ? 3.469 -28.312 5.215 1 86.38 386 LEU A O 1
ATOM 3149 N N . ASN A 1 387 ? 4.391 -26.406 4.676 1 82.25 387 ASN A N 1
ATOM 3150 C CA . ASN A 1 387 ? 4.148 -26.578 3.248 1 82.25 387 ASN A CA 1
ATOM 3151 C C . ASN A 1 387 ? 4.93 -27.766 2.682 1 82.25 387 ASN A C 1
ATOM 3153 O O . ASN A 1 387 ? 4.422 -28.5 1.834 1 82.25 387 ASN A O 1
ATOM 3157 N N . GLN A 1 388 ? 6.121 -27.938 3.199 1 77.75 388 GLN A N 1
ATOM 3158 C CA . GLN A 1 388 ? 6.953 -29.031 2.74 1 77.75 388 GLN A CA 1
ATOM 3159 C C . GLN A 1 388 ? 6.383 -30.375 3.186 1 77.75 388 GLN A C 1
ATOM 3161 O O . GLN A 1 388 ? 6.379 -31.344 2.418 1 77.75 388 GLN A O 1
ATOM 3166 N N . TYR A 1 389 ? 5.859 -30.375 4.348 1 85.44 389 TYR A N 1
ATOM 3167 C CA . TYR A 1 389 ? 5.227 -31.594 4.824 1 85.44 389 TYR A CA 1
ATOM 3168 C C . TYR A 1 389 ? 3.977 -31.922 4.016 1 85.44 389 TYR A C 1
ATOM 3170 O O . TYR A 1 389 ? 3.74 -33.062 3.662 1 85.44 389 TYR A O 1
ATOM 3178 N N . GLN A 1 390 ? 3.324 -30.922 3.799 1 84.31 390 GLN A N 1
ATOM 3179 C CA . GLN A 1 390 ? 2.104 -31.109 3.021 1 84.31 390 GLN A CA 1
ATOM 3180 C C . GLN A 1 390 ? 2.422 -31.562 1.602 1 84.31 390 GLN A C 1
ATOM 3182 O O . GLN A 1 390 ? 1.807 -32.5 1.094 1 84.31 390 GLN A O 1
ATOM 3187 N N . GLN A 1 391 ? 3.354 -30.938 0.961 1 80.31 391 GLN A N 1
ATOM 3188 C CA . GLN A 1 391 ? 3.723 -31.281 -0.408 1 80.31 391 GLN A CA 1
ATOM 3189 C C . GLN A 1 391 ? 4.355 -32.656 -0.477 1 80.31 391 GLN A C 1
ATOM 3191 O O . GLN A 1 391 ? 4.07 -33.438 -1.393 1 80.31 391 GLN A O 1
ATOM 3196 N N . GLY A 1 392 ? 5.277 -32.906 0.483 1 81.56 392 GLY A N 1
ATOM 3197 C CA . GLY A 1 392 ? 5.898 -34.219 0.529 1 81.56 392 GLY A CA 1
ATOM 3198 C C . GLY A 1 392 ? 4.898 -35.375 0.688 1 81.56 392 GLY A C 1
ATOM 3199 O O . GLY A 1 392 ? 4.957 -36.344 -0.035 1 81.56 392 GLY A O 1
ATOM 3200 N N . GLY A 1 393 ? 3.945 -35.156 1.606 1 84.81 393 GLY A N 1
ATOM 3201 C CA . GLY A 1 393 ? 2.906 -36.156 1.791 1 84.81 393 GLY A CA 1
ATOM 3202 C C . GLY A 1 393 ? 1.992 -36.312 0.589 1 84.81 393 GLY A C 1
ATOM 3203 O O . GLY A 1 393 ? 1.599 -37.406 0.228 1 84.81 393 GLY A O 1
ATOM 3204 N N . SER A 1 394 ? 1.69 -35.188 -0.001 1 85.12 394 SER A N 1
ATOM 3205 C CA . SER A 1 394 ? 0.84 -35.219 -1.187 1 85.12 394 SER A CA 1
ATOM 3206 C C . SER A 1 394 ? 1.523 -35.938 -2.344 1 85.12 394 SER A C 1
ATOM 3208 O O . SER A 1 394 ? 0.88 -36.688 -3.084 1 85.12 394 SER A O 1
ATOM 3210 N N . LEU A 1 395 ? 2.795 -35.719 -2.537 1 82.75 395 LEU A N 1
ATOM 3211 C CA . LEU A 1 395 ? 3.559 -36.375 -3.582 1 82.75 395 LEU A CA 1
ATOM 3212 C C . LEU A 1 395 ? 3.596 -37.906 -3.348 1 82.75 395 LEU A C 1
ATOM 3214 O O . LEU A 1 395 ? 3.469 -38.688 -4.293 1 82.75 395 LEU A O 1
ATOM 3218 N N . PHE A 1 396 ? 3.736 -38.219 -2.145 1 84.88 396 PHE A N 1
ATOM 3219 C CA . PHE A 1 396 ? 3.779 -39.625 -1.782 1 84.88 396 PHE A CA 1
ATOM 3220 C C . PHE A 1 396 ? 2.455 -40.312 -2.102 1 84.88 396 PHE A C 1
ATOM 3222 O O . PHE A 1 396 ? 2.434 -41.406 -2.684 1 84.88 396 PHE A O 1
ATOM 3229 N N . ILE A 1 397 ? 1.399 -39.688 -1.766 1 88.62 397 ILE A N 1
ATOM 3230 C CA . ILE A 1 397 ? 0.08 -40.281 -1.991 1 88.62 397 ILE A CA 1
ATOM 3231 C C . ILE A 1 397 ? -0.195 -40.375 -3.49 1 88.62 397 ILE A C 1
ATOM 3233 O O . ILE A 1 397 ? -0.658 -41.406 -3.984 1 88.62 397 ILE A O 1
ATOM 3237 N N . ASN A 1 398 ? 0.156 -39.312 -4.199 1 85.75 398 ASN A N 1
ATOM 3238 C CA . ASN A 1 398 ? -0.109 -39.281 -5.633 1 85.75 398 ASN A CA 1
ATOM 3239 C C . ASN A 1 398 ? 0.749 -40.312 -6.387 1 85.75 398 ASN A C 1
ATOM 3241 O O . ASN A 1 398 ? 0.25 -41.031 -7.258 1 85.75 398 ASN A O 1
ATOM 3245 N N . GLU A 1 399 ? 1.989 -40.312 -6.133 1 83.25 399 GLU A N 1
ATOM 3246 C CA . GLU A 1 399 ? 2.877 -41.281 -6.789 1 83.25 399 GLU A CA 1
ATOM 3247 C C . GLU A 1 399 ? 2.529 -42.719 -6.402 1 83.25 399 GLU A C 1
ATOM 3249 O O . GLU A 1 399 ? 2.609 -43.625 -7.23 1 83.25 399 GLU A O 1
ATOM 3254 N N . GLY A 1 400 ? 2.229 -42.844 -5.09 1 86.19 400 GLY A N 1
ATOM 3255 C CA . GLY A 1 400 ? 1.773 -44.156 -4.656 1 86.19 400 GLY A CA 1
ATOM 3256 C C . GLY A 1 400 ? 0.523 -44.625 -5.375 1 86.19 400 GLY A C 1
ATOM 3257 O O . GLY A 1 400 ? 0.427 -45.781 -5.773 1 86.19 400 GLY A O 1
ATOM 3258 N N . LYS A 1 401 ? -0.38 -43.75 -5.52 1 89.62 401 LYS A N 1
ATOM 3259 C CA . LYS A 1 401 ? -1.603 -44.031 -6.262 1 89.62 401 LYS A CA 1
ATOM 3260 C C . LYS A 1 401 ? -1.29 -44.438 -7.703 1 89.62 401 LYS A C 1
ATOM 3262 O O . LYS A 1 401 ? -1.824 -45.406 -8.211 1 89.62 401 LYS A O 1
ATOM 3267 N N . ASN A 1 402 ? -0.448 -43.688 -8.391 1 85.75 402 ASN A N 1
ATOM 3268 C CA . ASN A 1 402 ? -0.085 -43.969 -9.773 1 85.75 402 ASN A CA 1
ATOM 3269 C C . ASN A 1 402 ? 0.582 -45.344 -9.906 1 85.75 402 ASN A C 1
ATOM 3271 O O . ASN A 1 402 ? 0.31 -46.094 -10.859 1 85.75 402 ASN A O 1
ATOM 3275 N N . LEU A 1 403 ? 1.421 -45.656 -8.961 1 86.12 403 LEU A N 1
ATOM 3276 C CA . LEU A 1 403 ? 2.123 -46.938 -8.969 1 86.12 403 LEU A CA 1
ATOM 3277 C C . LEU A 1 403 ? 1.146 -48.094 -8.773 1 86.12 403 LEU A C 1
ATOM 3279 O O . LEU A 1 403 ? 1.228 -49.125 -9.469 1 86.12 403 LEU A O 1
ATOM 3283 N N . LEU A 1 404 ? 0.293 -47.938 -7.84 1 89.69 404 LEU A N 1
ATOM 3284 C CA . LEU A 1 404 ? -0.674 -49 -7.543 1 89.69 404 LEU A CA 1
ATOM 3285 C C . LEU A 1 404 ? -1.599 -49.219 -8.734 1 89.69 404 LEU A C 1
ATOM 3287 O O . LEU A 1 404 ? -1.933 -50.375 -9.047 1 89.69 404 LEU A O 1
ATOM 3291 N N . ILE A 1 405 ? -1.992 -48.188 -9.328 1 90.31 405 ILE A N 1
ATOM 3292 C CA . ILE A 1 405 ? -2.889 -48.312 -10.477 1 90.31 405 ILE A CA 1
ATOM 3293 C C . ILE A 1 405 ? -2.148 -48.969 -11.648 1 90.31 405 ILE A C 1
ATOM 3295 O O . ILE A 1 405 ? -2.711 -49.812 -12.359 1 90.31 405 ILE A O 1
ATOM 3299 N N . ALA A 1 406 ? -0.931 -48.5 -11.867 1 84.5 406 ALA A N 1
ATOM 3300 C CA . ALA A 1 406 ? -0.126 -49.125 -12.914 1 84.5 406 ALA A CA 1
ATOM 3301 C C . ALA A 1 406 ? 0.011 -50.625 -12.688 1 84.5 406 ALA A C 1
ATOM 3303 O O . ALA A 1 406 ? -0.076 -51.438 -13.633 1 84.5 406 ALA A O 1
ATOM 3304 N N . PHE A 1 407 ? 0.196 -51 -11.477 1 86.38 407 PHE A N 1
ATOM 3305 C CA . PHE A 1 407 ? 0.323 -52.406 -11.117 1 86.38 407 PHE A CA 1
ATOM 3306 C C . PHE A 1 407 ? -0.982 -53.156 -11.367 1 86.38 407 PHE A C 1
ATOM 3308 O O . PHE A 1 407 ? -0.982 -54.25 -11.961 1 86.38 407 PHE A O 1
ATOM 3315 N N . LEU A 1 408 ? -2.002 -52.656 -10.93 1 90.12 408 LEU A N 1
ATOM 3316 C CA . LEU A 1 408 ? -3.297 -53.312 -11.094 1 90.12 408 LEU A CA 1
ATOM 3317 C C . LEU A 1 408 ? -3.672 -53.406 -12.57 1 90.12 408 LEU A C 1
ATOM 3319 O O . LEU A 1 408 ? -4.289 -54.375 -12.992 1 90.12 408 LEU A O 1
ATOM 3323 N N . SER A 1 409 ? -3.318 -52.406 -13.32 1 89 409 SER A N 1
ATOM 3324 C CA . SER A 1 409 ? -3.59 -52.438 -14.758 1 89 409 SER A CA 1
ATOM 3325 C C . SER A 1 409 ? -2.771 -53.531 -15.453 1 89 409 SER A C 1
ATOM 3327 O O . SER A 1 409 ? -3.283 -54.25 -16.312 1 89 409 SER A O 1
ATOM 3329 N N . ALA A 1 410 ? -1.484 -53.625 -15.102 1 85.81 410 ALA A N 1
ATOM 3330 C CA . ALA A 1 410 ? -0.625 -54.656 -15.664 1 85.81 410 ALA A CA 1
ATOM 3331 C C . ALA A 1 410 ? -1.143 -56.062 -15.32 1 85.81 410 ALA A C 1
ATOM 3333 O O . ALA A 1 410 ? -1.142 -56.969 -16.156 1 85.81 410 ALA A O 1
ATOM 3334 N N . ARG A 1 411 ? -1.496 -56.188 -14.062 1 87.81 411 ARG A N 1
ATOM 3335 C CA . ARG A 1 411 ? -2.055 -57.469 -13.625 1 87.81 411 ARG A CA 1
ATOM 3336 C C . ARG A 1 411 ? -3.332 -57.812 -14.391 1 87.81 411 ARG A C 1
ATOM 3338 O O . ARG A 1 411 ? -3.551 -58.969 -14.773 1 87.81 411 ARG A O 1
ATOM 3345 N N . ALA A 1 412 ? -4.145 -56.844 -14.648 1 90.06 412 ALA A N 1
ATOM 3346 C CA . ALA A 1 412 ? -5.395 -57.062 -15.375 1 90.06 412 ALA A CA 1
ATOM 3347 C C . ALA A 1 412 ? -5.129 -57.438 -16.828 1 90.06 412 ALA A C 1
ATOM 3349 O O . ALA A 1 412 ? -5.891 -58.219 -17.422 1 90.06 412 ALA A O 1
ATOM 3350 N N . VAL A 1 413 ? -4.109 -56.969 -17.391 1 87.19 413 VAL A N 1
ATOM 3351 C CA . VAL A 1 413 ? -3.746 -57.312 -18.766 1 87.19 413 VAL A CA 1
ATOM 3352 C C . VAL A 1 413 ? -3.246 -58.75 -18.812 1 87.19 413 VAL A C 1
ATOM 3354 O O . VAL A 1 413 ? -3.604 -59.5 -19.734 1 87.19 413 VAL A O 1
ATOM 3357 N N . ILE A 1 414 ? -2.389 -59.188 -17.859 1 86.56 414 ILE A N 1
ATOM 3358 C CA . ILE A 1 414 ? -1.808 -60.531 -17.828 1 86.56 414 ILE A CA 1
ATOM 3359 C C . ILE A 1 414 ? -2.914 -61.562 -17.656 1 86.56 414 ILE A C 1
ATOM 3361 O O . ILE A 1 414 ? -2.891 -62.625 -18.297 1 86.56 414 ILE A O 1
ATOM 3365 N N . TYR A 1 415 ? -3.848 -61.219 -16.766 1 88.69 415 TYR A N 1
ATOM 3366 C CA . TYR A 1 415 ? -4.93 -62.188 -16.516 1 88.69 415 TYR A CA 1
ATOM 3367 C C . TYR A 1 415 ? -5.984 -62.094 -17.609 1 88.69 415 TYR A C 1
ATOM 3369 O O . TYR A 1 415 ? -6.934 -62.906 -17.625 1 88.69 415 TYR A O 1
ATOM 3377 N N . GLY A 1 416 ? -5.938 -61.156 -18.594 1 86 416 GLY A N 1
ATOM 3378 C CA . GLY A 1 416 ? -6.809 -61.094 -19.75 1 86 416 GLY A CA 1
ATOM 3379 C C . GLY A 1 416 ? -8.039 -60.25 -19.531 1 86 416 GLY A C 1
ATOM 3380 O O . GLY A 1 416 ? -8.953 -60.219 -20.359 1 86 416 GLY A O 1
ATOM 3381 N N . ASP A 1 417 ? -8.125 -59.562 -18.438 1 88.12 417 ASP A N 1
ATOM 3382 C CA . ASP A 1 417 ? -9.289 -58.75 -18.109 1 88.12 417 ASP A CA 1
ATOM 3383 C C . ASP A 1 417 ? -9.258 -57.406 -18.859 1 88.12 417 ASP A C 1
ATOM 3385 O O . ASP A 1 417 ? -10.289 -56.75 -19.016 1 88.12 417 ASP A O 1
ATOM 3389 N N . MET A 1 418 ? -8.102 -57 -19.266 1 88.5 418 MET A N 1
ATOM 3390 C CA . MET A 1 418 ? -7.906 -55.75 -20 1 88.5 418 MET A CA 1
ATOM 3391 C C . MET A 1 418 ? -6.887 -55.938 -21.109 1 88.5 418 MET A C 1
ATOM 3393 O O . MET A 1 418 ? -6.035 -56.812 -21.047 1 88.5 418 MET A O 1
ATOM 3397 N N . THR A 1 419 ? -7.133 -55.125 -22.141 1 87.38 419 THR A N 1
ATOM 3398 C CA . THR A 1 419 ? -6.156 -55.156 -23.219 1 87.38 419 THR A CA 1
ATOM 3399 C C . THR A 1 419 ? -4.977 -54.25 -22.922 1 87.38 419 THR A C 1
ATOM 3401 O O . THR A 1 419 ? -5.039 -53.438 -22 1 87.38 419 THR A O 1
ATOM 3404 N N . LEU A 1 420 ? -3.898 -54.469 -23.641 1 84.06 420 LEU A N 1
ATOM 3405 C CA . LEU A 1 420 ? -2.734 -53.594 -23.484 1 84.06 420 LEU A CA 1
ATOM 3406 C C . LEU A 1 420 ? -3.078 -52.156 -23.828 1 84.06 420 LEU A C 1
ATOM 3408 O O . LEU A 1 420 ? -2.598 -51.219 -23.172 1 84.06 420 LEU A O 1
ATOM 3412 N N . GLY A 1 421 ? -3.859 -51.969 -24.812 1 83.56 421 GLY A N 1
ATOM 3413 C CA . GLY A 1 421 ? -4.324 -50.625 -25.156 1 83.56 421 GLY A CA 1
ATOM 3414 C C . GLY A 1 421 ? -5.145 -49.969 -24.047 1 83.56 421 GLY A C 1
ATOM 3415 O O . GLY A 1 421 ? -5.027 -48.781 -23.797 1 83.56 421 GLY A O 1
ATOM 3416 N N . ALA A 1 422 ? -5.922 -50.812 -23.422 1 87.06 422 ALA A N 1
ATOM 3417 C CA . ALA A 1 422 ? -6.723 -50.312 -22.312 1 87.06 422 ALA A CA 1
ATOM 3418 C C . ALA A 1 422 ? -5.832 -49.844 -21.156 1 87.06 422 ALA A C 1
ATOM 3420 O O . ALA A 1 422 ? -6.16 -48.875 -20.453 1 87.06 422 ALA A O 1
ATOM 3421 N N . MET A 1 423 ? -4.777 -50.531 -20.953 1 86.44 423 MET A N 1
ATOM 3422 C CA . MET A 1 423 ? -3.836 -50.125 -19.906 1 86.44 423 MET A CA 1
ATOM 3423 C C . MET A 1 423 ? -3.223 -48.781 -20.219 1 86.44 423 MET A C 1
ATOM 3425 O O . MET A 1 423 ? -3.115 -47.938 -19.328 1 86.44 423 MET A O 1
ATOM 3429 N N . VAL A 1 424 ? -2.818 -48.531 -21.438 1 82.25 424 VAL A N 1
ATOM 3430 C CA . VAL A 1 424 ? -2.229 -47.25 -21.844 1 82.25 424 VAL A CA 1
ATOM 3431 C C . VAL A 1 424 ? -3.262 -46.156 -21.703 1 82.25 424 VAL A C 1
ATOM 3433 O O . VAL A 1 424 ? -2.932 -45.031 -21.266 1 82.25 424 VAL A O 1
ATOM 3436 N N . ALA A 1 425 ? -4.48 -46.469 -22 1 85 425 ALA A N 1
ATOM 3437 C CA . ALA A 1 425 ? -5.562 -45.5 -21.859 1 85 425 ALA A CA 1
ATOM 3438 C C . ALA A 1 425 ? -5.773 -45.125 -20.391 1 85 425 ALA A C 1
ATOM 3440 O O . ALA A 1 425 ? -5.98 -43.969 -20.062 1 85 425 ALA A O 1
ATOM 3441 N N . VAL A 1 426 ? -5.766 -46.094 -19.531 1 86.38 426 VAL A N 1
ATOM 3442 C CA . VAL A 1 426 ? -5.949 -45.875 -18.094 1 86.38 426 VAL A CA 1
ATOM 3443 C C . VAL A 1 426 ? -4.805 -45 -17.562 1 86.38 426 VAL A C 1
ATOM 3445 O O . VAL A 1 426 ? -5.023 -44.125 -16.734 1 86.38 426 VAL A O 1
ATOM 3448 N N . GLN A 1 427 ? -3.621 -45.25 -18.031 1 81.5 427 GLN A N 1
ATOM 3449 C CA . GLN A 1 427 ? -2.477 -44.438 -17.609 1 81.5 427 GLN A CA 1
ATOM 3450 C C . GLN A 1 427 ? -2.633 -43 -18.047 1 81.5 427 GLN A C 1
ATOM 3452 O O . GLN A 1 427 ? -2.268 -42.062 -17.312 1 81.5 427 GLN A O 1
ATOM 3457 N N . TYR A 1 428 ? -3.104 -42.781 -19.219 1 78.12 428 TYR A N 1
ATOM 3458 C CA . TYR A 1 428 ? -3.373 -41.438 -19.719 1 78.12 428 TYR A CA 1
ATOM 3459 C C . TYR A 1 428 ? -4.391 -40.719 -18.844 1 78.12 428 TYR A C 1
ATOM 3461 O O . TYR A 1 428 ? -4.203 -39.562 -18.484 1 78.12 428 TYR A O 1
ATOM 3469 N N . ILE A 1 429 ? -5.418 -41.406 -18.484 1 85.19 429 ILE A N 1
ATOM 3470 C CA . ILE A 1 429 ? -6.5 -40.844 -17.688 1 85.19 429 ILE A CA 1
ATOM 3471 C C . ILE A 1 429 ? -5.973 -40.438 -16.312 1 85.19 429 ILE A C 1
ATOM 3473 O O . ILE A 1 429 ? -6.293 -39.344 -15.797 1 85.19 429 ILE A O 1
ATOM 3477 N N . ILE A 1 430 ? -5.207 -41.25 -15.758 1 83.44 430 ILE A N 1
ATOM 3478 C CA . ILE A 1 430 ? -4.656 -40.969 -14.438 1 83.44 430 ILE A CA 1
ATOM 3479 C C . ILE A 1 430 ? -3.779 -39.719 -14.5 1 83.44 430 ILE A C 1
ATOM 3481 O O . ILE A 1 430 ? -3.789 -38.875 -13.578 1 83.44 430 ILE A O 1
ATOM 3485 N N . GLY A 1 431 ? -3.004 -39.594 -15.57 1 75.69 431 GLY A N 1
ATOM 3486 C CA . GLY A 1 431 ? -2.201 -38.406 -15.766 1 75.69 431 GLY A CA 1
ATOM 3487 C C . GLY A 1 431 ? -3.029 -37.125 -15.836 1 75.69 431 GLY A C 1
ATOM 3488 O O . GLY A 1 431 ? -2.631 -36.094 -15.305 1 75.69 431 GLY A O 1
ATOM 3489 N N . GLN A 1 432 ? -4.203 -37.219 -16.375 1 76.88 432 GLN A N 1
ATOM 3490 C CA . GLN A 1 432 ? -5.09 -36.062 -16.531 1 76.88 432 GLN A CA 1
ATOM 3491 C C . GLN A 1 432 ? -5.773 -35.719 -15.203 1 76.88 432 GLN A C 1
ATOM 3493 O O . GLN A 1 432 ? -6.164 -34.594 -14.977 1 76.88 432 GLN A O 1
ATOM 3498 N N . LEU A 1 433 ? -5.918 -36.688 -14.352 1 81.75 433 LEU A N 1
ATOM 3499 C CA . LEU A 1 433 ? -6.68 -36.5 -13.125 1 81.75 433 LEU A CA 1
ATOM 3500 C C . LEU A 1 433 ? -5.801 -35.938 -12.016 1 81.75 433 LEU A C 1
ATOM 3502 O O . LEU A 1 433 ? -6.305 -35.5 -10.969 1 81.75 433 LEU A O 1
ATOM 3506 N N . ASN A 1 434 ? -4.508 -35.812 -12.25 1 75.38 434 ASN A N 1
ATOM 3507 C CA . ASN A 1 434 ? -3.609 -35.281 -11.234 1 75.38 434 ASN A CA 1
ATOM 3508 C C . ASN A 1 434 ? -3.822 -33.781 -11.031 1 75.38 434 ASN A C 1
ATOM 3510 O O . ASN A 1 434 ? -3.857 -33.312 -9.898 1 75.38 434 ASN A O 1
ATOM 3514 N N . SER A 1 435 ? -4.066 -33.062 -12.031 1 77.56 435 SER A N 1
ATOM 3515 C CA . SER A 1 435 ? -4.176 -31.594 -11.977 1 77.56 435 SER A CA 1
ATOM 3516 C C . SER A 1 435 ? -5.453 -31.172 -11.258 1 77.56 435 SER A C 1
ATOM 3518 O O . SER A 1 435 ? -5.41 -30.328 -10.359 1 77.56 435 SER A O 1
ATOM 3520 N N . PRO A 1 436 ? -6.605 -31.797 -11.516 1 76.38 436 PRO A N 1
ATOM 3521 C CA . PRO A 1 436 ? -7.848 -31.406 -10.844 1 76.38 436 PRO A CA 1
ATOM 3522 C C . PRO A 1 436 ? -7.77 -31.547 -9.328 1 76.38 436 PRO A C 1
ATOM 3524 O O . PRO A 1 436 ? -8.32 -30.719 -8.594 1 76.38 436 PRO A O 1
ATOM 3527 N N . ILE A 1 437 ? -7.047 -32.5 -8.898 1 75.56 437 ILE A N 1
ATOM 3528 C CA . ILE A 1 437 ? -6.941 -32.719 -7.465 1 75.56 437 ILE A CA 1
ATOM 3529 C C . ILE A 1 437 ? -6.121 -31.625 -6.812 1 75.56 437 ILE A C 1
ATOM 3531 O O . ILE A 1 437 ? -6.48 -31.125 -5.742 1 75.56 437 ILE A O 1
ATOM 3535 N N . GLU A 1 438 ? -5.098 -31.203 -7.5 1 75.06 438 GLU A N 1
ATOM 3536 C CA . GLU A 1 438 ? -4.254 -30.125 -7.008 1 75.06 438 GLU A CA 1
ATOM 3537 C C . GLU A 1 438 ? -5.008 -28.797 -7.012 1 75.06 438 GLU A C 1
ATOM 3539 O O . GLU A 1 438 ? -4.832 -27.969 -6.109 1 75.06 438 GLU A O 1
ATOM 3544 N N . GLN A 1 439 ? -5.816 -28.578 -7.98 1 78.69 439 GLN A N 1
ATOM 3545 C CA . GLN A 1 439 ? -6.59 -27.359 -8.109 1 78.69 439 GLN A CA 1
ATOM 3546 C C . GLN A 1 439 ? -7.625 -27.234 -7 1 78.69 439 GLN A C 1
ATOM 3548 O O . GLN A 1 439 ? -7.992 -26.125 -6.598 1 78.69 439 GLN A O 1
ATOM 3553 N N . MET A 1 440 ? -8.055 -28.328 -6.473 1 76.31 440 MET A N 1
ATOM 3554 C CA . MET A 1 440 ? -9.031 -28.312 -5.387 1 76.31 440 MET A CA 1
ATOM 3555 C C . MET A 1 440 ? -8.445 -27.672 -4.129 1 76.31 440 MET A C 1
ATOM 3557 O O . MET A 1 440 ? -9.156 -27 -3.385 1 76.31 440 MET A O 1
ATOM 3561 N N . LEU A 1 441 ? -7.215 -27.922 -4.016 1 72.5 441 LEU A N 1
ATOM 3562 C CA . LEU A 1 441 ? -6.543 -27.281 -2.883 1 72.5 441 LEU A CA 1
ATOM 3563 C C . LEU A 1 441 ? -6.57 -25.766 -3.01 1 72.5 441 LEU A C 1
ATOM 3565 O O . LEU A 1 441 ? -6.879 -25.062 -2.043 1 72.5 441 LEU A O 1
ATOM 3569 N N . GLY A 1 442 ? -6.219 -25.281 -4.172 1 74.12 442 GLY A N 1
ATOM 3570 C CA . GLY A 1 442 ? -6.262 -23.859 -4.422 1 74.12 442 GLY A CA 1
ATOM 3571 C C . GLY A 1 442 ? -7.652 -23.266 -4.27 1 74.12 442 GLY A C 1
ATOM 3572 O O . GLY A 1 442 ? -7.805 -22.141 -3.77 1 74.12 442 GLY A O 1
ATOM 3573 N N . PHE A 1 443 ? -8.648 -24.016 -4.543 1 81.56 443 PHE A N 1
ATOM 3574 C CA . PHE A 1 443 ? -10.039 -23.578 -4.434 1 81.56 443 PHE A CA 1
ATOM 3575 C C . PHE A 1 443 ? -10.438 -23.406 -2.973 1 81.56 443 PHE A C 1
ATOM 3577 O O . PHE A 1 443 ? -11.07 -22.422 -2.611 1 81.56 443 PHE A O 1
ATOM 3584 N N . ILE A 1 444 ? -10.047 -24.391 -2.244 1 78.06 444 ILE A N 1
ATOM 3585 C CA . ILE A 1 444 ? -10.438 -24.344 -0.837 1 78.06 444 ILE A CA 1
ATOM 3586 C C . ILE A 1 444 ? -9.797 -23.125 -0.164 1 78.06 444 ILE A C 1
ATOM 3588 O O . ILE A 1 444 ? -10.469 -22.406 0.58 1 78.06 444 ILE A O 1
ATOM 3592 N N . GLN A 1 445 ? -8.617 -22.922 -0.464 1 72.31 445 GLN A N 1
ATOM 3593 C CA . GLN A 1 445 ? -7.926 -21.781 0.101 1 72.31 445 GLN A CA 1
ATOM 3594 C C . GLN A 1 445 ? -8.516 -20.469 -0.421 1 72.31 445 GLN A C 1
ATOM 3596 O O . GLN A 1 445 ? -8.758 -19.531 0.35 1 72.31 445 GLN A O 1
ATOM 3601 N N . GLY A 1 446 ? -8.727 -20.406 -1.723 1 77.88 446 GLY A N 1
ATOM 3602 C CA . GLY A 1 446 ? -9.328 -19.234 -2.328 1 77.88 446 GLY A CA 1
ATOM 3603 C C . GLY A 1 446 ? -10.719 -18.938 -1.811 1 77.88 446 GLY A C 1
ATOM 3604 O O . GLY A 1 446 ? -11.078 -17.766 -1.603 1 77.88 446 GLY A O 1
ATOM 3605 N N . PHE A 1 447 ? -11.406 -19.953 -1.502 1 78.69 447 PHE A N 1
ATOM 3606 C CA . PHE A 1 447 ? -12.773 -19.828 -1 1 78.69 447 PHE A CA 1
ATOM 3607 C C . PHE A 1 447 ? -12.773 -19.219 0.397 1 78.69 447 PHE A C 1
ATOM 3609 O O . PHE A 1 447 ? -13.594 -18.344 0.696 1 78.69 447 PHE A O 1
ATOM 3616 N N . GLN A 1 448 ? -11.992 -19.688 1.184 1 73 448 GLN A N 1
ATOM 3617 C CA . GLN A 1 448 ? -11.906 -19.172 2.545 1 73 448 GLN A CA 1
ATOM 3618 C C . GLN A 1 448 ? -11.523 -17.688 2.547 1 73 448 GLN A C 1
ATOM 3620 O O . GLN A 1 448 ? -12.102 -16.891 3.283 1 73 448 GLN A O 1
ATOM 3625 N N . ASP A 1 449 ? -10.57 -17.359 1.694 1 72.94 449 ASP A N 1
ATOM 3626 C CA . ASP A 1 449 ? -10.133 -15.969 1.601 1 72.94 449 ASP A CA 1
ATOM 3627 C C . ASP A 1 449 ? -11.25 -15.07 1.08 1 72.94 449 ASP A C 1
ATOM 3629 O O . ASP A 1 449 ? -11.453 -13.961 1.578 1 72.94 449 ASP A O 1
ATOM 3633 N N . ALA A 1 450 ? -11.906 -15.531 0.078 1 77.44 450 ALA A N 1
ATOM 3634 C CA . ALA A 1 450 ? -13.016 -14.781 -0.502 1 77.44 450 ALA A CA 1
ATOM 3635 C C . ALA A 1 450 ? -14.148 -14.609 0.506 1 77.44 450 ALA A C 1
ATOM 3637 O O . ALA A 1 450 ? -14.805 -13.562 0.534 1 77.44 450 ALA A O 1
ATOM 3638 N N . LYS A 1 451 ? -14.344 -15.625 1.276 1 76.62 451 LYS A N 1
ATOM 3639 C CA . LYS A 1 451 ? -15.398 -15.57 2.287 1 76.62 451 LYS A CA 1
ATOM 3640 C C . LYS A 1 451 ? -15.109 -14.484 3.322 1 76.62 451 LYS A C 1
ATOM 3642 O O . LYS A 1 451 ? -16 -13.711 3.676 1 76.62 451 LYS A O 1
ATOM 3647 N N . ILE A 1 452 ? -13.984 -14.43 3.783 1 70.06 452 ILE A N 1
ATOM 3648 C CA . ILE A 1 452 ? -13.578 -13.414 4.754 1 70.06 452 ILE A CA 1
ATOM 3649 C C . ILE A 1 452 ? -13.719 -12.023 4.141 1 70.06 452 ILE A C 1
ATOM 3651 O O . ILE A 1 452 ? -14.25 -11.109 4.781 1 70.06 452 ILE A O 1
ATOM 3655 N N . SER A 1 453 ? -13.195 -11.883 2.885 1 75.56 453 SER A N 1
ATOM 3656 C CA . SER A 1 453 ? -13.281 -10.609 2.189 1 75.56 453 SER A CA 1
ATOM 3657 C C . SER A 1 453 ? -14.734 -10.188 1.983 1 75.56 453 SER A C 1
ATOM 3659 O O . SER A 1 453 ? -15.062 -9 2.082 1 75.56 453 SER A O 1
ATOM 3661 N N . LEU A 1 454 ? -15.562 -11.117 1.741 1 77.44 454 LEU A N 1
ATOM 3662 C CA . LEU A 1 454 ? -16.984 -10.828 1.528 1 77.44 454 LEU A CA 1
ATOM 3663 C C . LEU A 1 454 ? -17.641 -10.391 2.824 1 77.44 454 LEU A C 1
ATOM 3665 O O . LEU A 1 454 ? -18.516 -9.508 2.814 1 77.44 454 LEU A O 1
ATOM 3669 N N . GLU A 1 455 ? -17.312 -11.008 3.826 1 71.94 455 GLU A N 1
ATOM 3670 C CA . GLU A 1 455 ? -17.859 -10.625 5.129 1 71.94 455 GLU A CA 1
ATOM 3671 C C . GLU A 1 455 ? -17.5 -9.18 5.465 1 71.94 455 GLU A C 1
ATOM 3673 O O . GLU A 1 455 ? -18.328 -8.43 5.992 1 71.94 455 GLU A O 1
ATOM 3678 N N . ARG A 1 456 ? -16.297 -8.836 5.133 1 70.94 456 ARG A N 1
ATOM 3679 C CA . ARG A 1 456 ? -15.852 -7.473 5.387 1 70.94 456 ARG A CA 1
ATOM 3680 C C . ARG A 1 456 ? -16.594 -6.473 4.5 1 70.94 456 ARG A C 1
ATOM 3682 O O . ARG A 1 456 ? -16.969 -5.391 4.957 1 70.94 456 ARG A O 1
ATOM 3689 N N . LEU A 1 457 ? -16.781 -6.82 3.33 1 76.5 457 LEU A N 1
ATOM 3690 C CA . LEU A 1 457 ? -17.516 -5.949 2.408 1 76.5 457 LEU A CA 1
ATOM 3691 C C . LEU A 1 457 ? -18.984 -5.832 2.811 1 76.5 457 LEU A C 1
ATOM 3693 O O . LEU A 1 457 ? -19.578 -4.758 2.689 1 76.5 457 LEU A O 1
ATOM 3697 N N . ASN A 1 458 ? -19.516 -6.926 3.23 1 74.88 458 ASN A N 1
ATOM 3698 C CA . ASN A 1 458 ? -20.922 -6.949 3.629 1 74.88 458 ASN A CA 1
ATOM 3699 C C . ASN A 1 458 ? -21.172 -6.035 4.824 1 74.88 458 ASN A C 1
ATOM 3701 O O . ASN A 1 458 ? -22.266 -5.477 4.957 1 74.88 458 ASN A O 1
ATOM 3705 N N . GLU A 1 459 ? -20.219 -5.875 5.586 1 72.19 459 GLU A N 1
ATOM 3706 C CA . GLU A 1 459 ? -20.344 -4.965 6.719 1 72.19 459 GLU A CA 1
ATOM 3707 C C . GLU A 1 459 ? -20.594 -3.533 6.254 1 72.19 459 GLU A C 1
ATOM 3709 O O . GLU A 1 459 ? -21.406 -2.816 6.848 1 72.19 459 GLU A O 1
ATOM 3714 N N . ILE A 1 460 ? -19.922 -3.178 5.273 1 79.06 460 ILE A N 1
ATOM 3715 C CA . ILE A 1 460 ? -20.078 -1.821 4.754 1 79.06 460 ILE A CA 1
ATOM 3716 C C . ILE A 1 460 ? -21.438 -1.683 4.062 1 79.06 460 ILE A C 1
ATOM 3718 O O . ILE A 1 460 ? -22.109 -0.657 4.195 1 79.06 460 ILE A O 1
ATOM 3722 N N . TYR A 1 461 ? -21.891 -2.715 3.418 1 77.75 461 TYR A N 1
ATOM 3723 C CA . TYR A 1 461 ? -23.141 -2.68 2.674 1 77.75 461 TYR A CA 1
ATOM 3724 C C . TYR A 1 461 ? -24.328 -2.664 3.617 1 77.75 461 TYR A C 1
ATOM 3726 O O . TYR A 1 461 ? -25.406 -2.152 3.271 1 77.75 461 TYR A O 1
ATOM 3734 N N . GLN A 1 462 ? -24.078 -3.148 4.746 1 75.06 462 GLN A N 1
ATOM 3735 C CA . GLN A 1 462 ? -25.172 -3.232 5.699 1 75.06 462 GLN A CA 1
ATOM 3736 C C . GLN A 1 462 ? -25.312 -1.939 6.496 1 75.06 462 GLN A C 1
ATOM 3738 O O . GLN A 1 462 ? -26.328 -1.721 7.164 1 75.06 462 GLN A O 1
ATOM 3743 N N . MET A 1 463 ? -24.375 -1.117 6.305 1 80 463 MET A N 1
ATOM 3744 C CA . MET A 1 463 ? -24.469 0.164 7 1 80 463 MET A CA 1
ATOM 3745 C C . MET A 1 463 ? -25.531 1.056 6.355 1 80 463 MET A C 1
ATOM 3747 O O . MET A 1 463 ? -25.719 1.016 5.141 1 80 463 MET A O 1
ATOM 3751 N N . ASP A 1 464 ? -26.125 1.805 7.211 1 82.94 464 ASP A N 1
ATOM 3752 C CA . ASP A 1 464 ? -27.172 2.682 6.711 1 82.94 464 ASP A CA 1
ATOM 3753 C C . ASP A 1 464 ? -26.594 3.863 5.941 1 82.94 464 ASP A C 1
ATOM 3755 O O . ASP A 1 464 ? -25.547 4.406 6.324 1 82.94 464 ASP A O 1
ATOM 3759 N N . ASP A 1 465 ? -27.281 4.211 4.906 1 88.19 465 ASP A N 1
ATOM 3760 C CA . ASP A 1 465 ? -26.906 5.395 4.137 1 88.19 465 ASP A CA 1
ATOM 3761 C C . ASP A 1 465 ? -27.203 6.672 4.918 1 88.19 465 ASP A C 1
ATOM 3763 O O . ASP A 1 465 ? -27.969 6.656 5.879 1 88.19 465 ASP A O 1
ATOM 3767 N N . GLU A 1 466 ? -26.453 7.684 4.539 1 89.38 466 GLU A N 1
ATOM 3768 C CA . GLU A 1 466 ? -26.719 8.977 5.156 1 89.38 466 GLU A CA 1
ATOM 3769 C C . GLU A 1 466 ? -28.188 9.383 4.977 1 89.38 466 GLU A C 1
ATOM 3771 O O . GLU A 1 466 ? -28.828 9.852 5.922 1 89.38 466 GLU A O 1
ATOM 3776 N N . GLU A 1 467 ? -28.656 9.211 3.756 1 87.38 467 GLU A N 1
ATOM 3777 C CA . GLU A 1 467 ? -30.078 9.391 3.469 1 87.38 467 GLU A CA 1
ATOM 3778 C C . GLU A 1 467 ? -30.781 8.047 3.303 1 87.38 467 GLU A C 1
ATOM 3780 O O . GLU A 1 467 ? -30.562 7.348 2.314 1 87.38 467 GLU A O 1
ATOM 3785 N N . GLN A 1 468 ? -31.5 7.691 4.262 1 81.25 468 GLN A N 1
ATOM 3786 C CA . GLN A 1 468 ? -32.188 6.406 4.191 1 81.25 468 GLN A CA 1
ATOM 3787 C C . GLN A 1 468 ? -33.219 6.387 3.061 1 81.25 468 GLN A C 1
ATOM 3789 O O . GLN A 1 468 ? -33.969 7.348 2.877 1 81.25 468 GLN A O 1
ATOM 3794 N N . PRO A 1 469 ? -33.062 5.258 2.412 1 75.38 469 PRO A N 1
ATOM 3795 C CA . PRO A 1 469 ? -34.031 5.141 1.322 1 75.38 469 PRO A CA 1
ATOM 3796 C C . PRO A 1 469 ? -35.469 5.035 1.823 1 75.38 469 PRO A C 1
ATOM 3798 O O . PRO A 1 469 ? -35.719 4.402 2.852 1 75.38 469 PRO A O 1
ATOM 3801 N N . GLY A 1 470 ? -36.344 5.773 1.351 1 69.44 470 GLY A N 1
ATOM 3802 C CA . GLY A 1 470 ? -37.75 5.691 1.714 1 69.44 470 GLY A CA 1
ATOM 3803 C C . GLY A 1 470 ? -38.25 6.895 2.5 1 69.44 470 GLY A C 1
ATOM 3804 O O . GLY A 1 470 ? -39.438 7.145 2.58 1 69.44 470 GLY A O 1
ATOM 3805 N N . GLN A 1 471 ? -37.25 7.508 3.197 1 77.5 471 GLN A N 1
ATOM 3806 C CA . GLN A 1 471 ? -37.656 8.703 3.932 1 77.5 471 GLN A CA 1
ATOM 3807 C C . GLN A 1 471 ? -37.875 9.883 2.988 1 77.5 471 GLN A C 1
ATOM 3809 O O . GLN A 1 471 ? -37.156 10.039 2.006 1 77.5 471 GLN A O 1
ATOM 3814 N N . GLU A 1 472 ? -39.031 10.5 3.172 1 80.38 472 GLU A N 1
ATOM 3815 C CA . GLU A 1 472 ? -39.312 11.695 2.381 1 80.38 472 GLU A CA 1
ATOM 3816 C C . GLU A 1 472 ? -38.5 12.891 2.881 1 80.38 472 GLU A C 1
ATOM 3818 O O . GLU A 1 472 ? -38.594 13.266 4.055 1 80.38 472 GLU A O 1
ATOM 3823 N N . TRP A 1 473 ? -37.688 13.391 2.113 1 86.06 473 TRP A N 1
ATOM 3824 C CA . TRP A 1 473 ? -36.844 14.539 2.463 1 86.06 473 TRP A CA 1
ATOM 3825 C C . TRP A 1 473 ? -37.375 15.812 1.789 1 86.06 473 TRP A C 1
ATOM 3827 O O . TRP A 1 473 ? -37.875 15.766 0.663 1 86.06 473 TRP A O 1
ATOM 3837 N N . ASN A 1 474 ? -37.281 16.875 2.535 1 86.25 474 ASN A N 1
ATOM 3838 C CA . ASN A 1 474 ? -37.531 18.188 1.931 1 86.25 474 ASN A CA 1
ATOM 3839 C C . ASN A 1 474 ? -36.344 18.656 1.113 1 86.25 474 ASN A C 1
ATOM 3841 O O . ASN A 1 474 ? -35.25 18.844 1.651 1 86.25 474 ASN A O 1
ATOM 3845 N N . GLU A 1 475 ? -36.531 18.891 -0.095 1 87.56 475 GLU A N 1
ATOM 3846 C CA . GLU A 1 475 ? -35.438 19.266 -0.985 1 87.56 475 GLU A CA 1
ATOM 3847 C C . GLU A 1 475 ? -35.281 20.781 -1.047 1 87.56 475 GLU A C 1
ATOM 3849 O O . GLU A 1 475 ? -34.281 21.281 -1.552 1 87.56 475 GLU A O 1
ATOM 3854 N N . ASN A 1 476 ? -36.219 21.469 -0.425 1 86.5 476 ASN A N 1
ATOM 3855 C CA . ASN A 1 476 ? -36.156 22.922 -0.459 1 86.5 476 ASN A CA 1
ATOM 3856 C C . ASN A 1 476 ? -35.719 23.5 0.888 1 86.5 476 ASN A C 1
ATOM 3858 O O . ASN A 1 476 ? -36.375 23.234 1.912 1 86.5 476 ASN A O 1
ATOM 3862 N N . VAL A 1 477 ? -34.688 24.203 0.861 1 89.69 477 VAL A N 1
ATOM 3863 C CA . VAL A 1 477 ? -34.219 24.891 2.053 1 89.69 477 VAL A CA 1
ATOM 3864 C C . VAL A 1 477 ? -34.906 26.25 2.16 1 89.69 477 VAL A C 1
ATOM 3866 O O . VAL A 1 477 ? -34.969 27 1.185 1 89.69 477 VAL A O 1
ATOM 3869 N N . PRO A 1 478 ? -35.5 26.469 3.311 1 85.25 478 PRO A N 1
ATOM 3870 C CA . PRO A 1 478 ? -36.125 27.797 3.457 1 85.25 478 PRO A CA 1
ATOM 3871 C C . PRO A 1 478 ? -35.125 28.938 3.256 1 85.25 478 PRO A C 1
ATOM 3873 O O . PRO A 1 478 ? -34.062 28.953 3.869 1 85.25 478 PRO A O 1
ATOM 3876 N N . ALA A 1 479 ? -35.438 29.781 2.309 1 78 479 ALA A N 1
ATOM 3877 C CA . ALA A 1 479 ? -34.531 30.859 1.938 1 78 479 ALA A CA 1
ATOM 3878 C C . ALA A 1 479 ? -34.594 31.984 2.977 1 78 479 ALA A C 1
ATOM 3880 O O . ALA A 1 479 ? -35.656 32.344 3.482 1 78 479 ALA A O 1
ATOM 3881 N N . GLY A 1 480 ? -33.469 32.438 3.326 1 78.06 480 GLY A N 1
ATOM 3882 C CA . GLY A 1 480 ? -33.375 33.656 4.109 1 78.06 480 GLY A CA 1
ATOM 3883 C C . GLY A 1 480 ? -33.844 33.5 5.543 1 78.06 480 GLY A C 1
ATOM 3884 O O . GLY A 1 480 ? -34.562 34.344 6.074 1 78.06 480 GLY A O 1
ATOM 3885 N N . GLN A 1 481 ? -33.562 32.344 6.09 1 86.81 481 GLN A N 1
ATOM 3886 C CA . GLN A 1 481 ? -33.938 32.125 7.477 1 86.81 481 GLN A CA 1
ATOM 3887 C C . GLN A 1 481 ? -32.719 31.969 8.367 1 86.81 481 GLN A C 1
ATOM 3889 O O . GLN A 1 481 ? -31.625 31.656 7.891 1 86.81 481 GLN A O 1
ATOM 3894 N N . GLY A 1 482 ? -32.906 32.375 9.594 1 93.75 482 GLY A N 1
ATOM 3895 C CA . GLY A 1 482 ? -31.844 32.188 10.578 1 93.75 482 GLY A CA 1
ATOM 3896 C C . GLY A 1 482 ? -31.766 30.75 11.086 1 93.75 482 GLY A C 1
ATOM 3897 O O . GLY A 1 482 ? -32.531 29.891 10.641 1 93.75 482 GLY A O 1
ATOM 3898 N N . LEU A 1 483 ? -30.75 30.453 11.867 1 96.3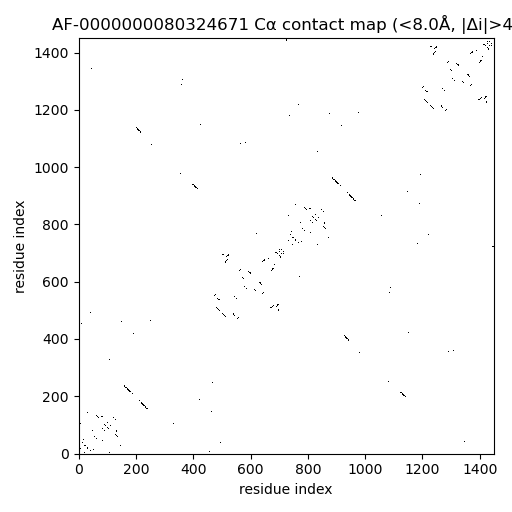1 483 LEU A N 1
ATOM 3899 C CA . LEU A 1 483 ? -30.562 29.141 12.461 1 96.31 483 LEU A CA 1
ATOM 3900 C C . LEU A 1 483 ? -30.766 29.188 13.969 1 96.31 483 LEU A C 1
ATOM 3902 O O . LEU A 1 483 ? -30.453 30.188 14.617 1 96.31 483 LEU A O 1
ATOM 3906 N N . SER A 1 484 ? -31.359 28.172 14.492 1 96 484 SER A N 1
ATOM 3907 C CA . SER A 1 484 ? -31.578 28.094 15.93 1 96 484 SER A CA 1
ATOM 3908 C C . SER A 1 484 ? -31.141 26.734 16.484 1 96 484 SER A C 1
ATOM 3910 O O . SER A 1 484 ? -31.531 25.688 15.953 1 96 484 SER A O 1
ATOM 3912 N N . ILE A 1 485 ? -30.281 26.781 17.438 1 96.69 485 ILE A N 1
ATOM 3913 C CA . ILE A 1 485 ? -29.844 25.594 18.172 1 96.69 485 ILE A CA 1
ATOM 3914 C C . ILE A 1 485 ? -30.547 25.547 19.516 1 96.69 485 ILE A C 1
ATOM 3916 O O . ILE A 1 485 ? -30.484 26.5 20.297 1 96.69 485 ILE A O 1
ATOM 3920 N N . GLU A 1 486 ? -31.234 24.453 19.766 1 96.44 486 GLU A N 1
ATOM 3921 C CA . GLU A 1 486 ? -32.031 24.328 21 1 96.44 486 GLU A CA 1
ATOM 3922 C C . GLU A 1 486 ? -31.516 23.172 21.859 1 96.44 486 GLU A C 1
ATOM 3924 O O . GLU A 1 486 ? -31.719 22 21.5 1 96.44 486 GLU A O 1
ATOM 3929 N N . HIS A 1 487 ? -30.984 23.516 23.031 1 95.81 487 HIS A N 1
ATOM 3930 C CA . HIS A 1 487 ? -30.562 22.562 24.062 1 95.81 487 HIS A CA 1
ATOM 3931 C C . HIS A 1 487 ? -29.766 21.406 23.453 1 95.81 487 HIS A C 1
ATOM 3933 O O . HIS A 1 487 ? -30.094 20.234 23.672 1 95.81 487 HIS A O 1
ATOM 3939 N N . LEU A 1 488 ? -28.812 21.828 22.75 1 95.38 488 LEU A N 1
ATOM 3940 C CA . LEU A 1 488 ? -28.031 20.859 21.969 1 95.38 488 LEU A CA 1
ATOM 3941 C C . LEU A 1 488 ? -26.922 20.25 22.828 1 95.38 488 LEU A C 1
ATOM 3943 O O . LEU A 1 488 ? -26.156 20.969 23.484 1 95.38 488 LEU A O 1
ATOM 3947 N N . SER A 1 489 ? -26.859 18.969 22.922 1 95.19 489 SER A N 1
ATOM 3948 C CA . SER A 1 489 ? -25.781 18.203 23.562 1 95.19 489 SER A CA 1
ATOM 3949 C C . SER A 1 489 ? -25.219 17.156 22.609 1 95.19 489 SER A C 1
ATOM 3951 O O . SER A 1 489 ? -25.953 16.562 21.828 1 95.19 489 SER A O 1
ATOM 3953 N N . PHE A 1 490 ? -23.938 17.062 22.625 1 92.81 490 PHE A N 1
ATOM 3954 C CA . PHE A 1 490 ? -23.297 16.141 21.703 1 92.81 490 PHE A CA 1
ATOM 3955 C C . PHE A 1 490 ? -22.047 15.539 22.312 1 92.81 490 PHE A C 1
ATOM 3957 O O . PHE A 1 490 ? -21.297 16.234 23 1 92.81 490 PHE A O 1
ATOM 3964 N N . ARG A 1 491 ? -21.938 14.297 22.094 1 84.69 491 ARG A N 1
ATOM 3965 C CA . ARG A 1 491 ? -20.734 13.547 22.484 1 84.69 491 ARG A CA 1
ATOM 3966 C C . ARG A 1 491 ? -20.219 12.703 21.312 1 84.69 491 ARG A C 1
ATOM 3968 O O . ARG A 1 491 ? -21 12.039 20.625 1 84.69 491 ARG A O 1
ATOM 3975 N N . TYR A 1 492 ? -18.875 12.891 20.953 1 76.75 492 TYR A N 1
ATOM 3976 C CA . TYR A 1 492 ? -18.297 12.031 19.922 1 76.75 492 TYR A CA 1
ATOM 3977 C C . TYR A 1 492 ? -18.328 10.57 20.344 1 76.75 492 TYR A C 1
ATOM 3979 O O . TYR A 1 492 ? -18.312 10.266 21.547 1 76.75 492 TYR A O 1
ATOM 3987 N N . PRO A 1 493 ? -18.391 9.781 19.25 1 67.5 493 PRO A N 1
ATOM 3988 C CA . PRO A 1 493 ? -18.406 8.367 19.609 1 67.5 493 PRO A CA 1
ATOM 3989 C C . PRO A 1 493 ? -17.156 7.93 20.375 1 67.5 493 PRO A C 1
ATOM 3991 O O . PRO A 1 493 ? -16.062 8.406 20.078 1 67.5 493 PRO A O 1
ATOM 3994 N N . GLY A 1 494 ? -17.203 7.184 21.453 1 58.28 494 GLY A N 1
ATOM 3995 C CA . GLY A 1 494 ? -16.141 6.699 22.312 1 58.28 494 GLY A CA 1
ATOM 3996 C C . GLY A 1 494 ? -16.516 6.656 23.781 1 58.28 494 GLY A C 1
ATOM 3997 O O . GLY A 1 494 ? -17.156 7.586 24.281 1 58.28 494 GLY A O 1
ATOM 3998 N N . THR A 1 495 ? -16.516 5.492 24.359 1 48.44 495 THR A N 1
ATOM 3999 C CA . THR A 1 495 ? -16.969 5.332 25.734 1 48.44 495 THR A CA 1
ATOM 4000 C C . THR A 1 495 ? -16.125 6.164 26.688 1 48.44 495 THR A C 1
ATOM 4002 O O . THR A 1 495 ? -14.891 6.129 26.625 1 48.44 495 THR A O 1
ATOM 4005 N N . GLY A 1 496 ? -16.734 6.957 27.438 1 51.88 496 GLY A N 1
ATOM 4006 C CA . GLY A 1 496 ? -16.047 7.773 28.438 1 51.88 496 GLY A CA 1
ATOM 4007 C C . GLY A 1 496 ? -15.805 9.195 27.969 1 51.88 496 GLY A C 1
ATOM 4008 O O . GLY A 1 496 ? -15.406 10.055 28.75 1 51.88 496 GLY A O 1
ATOM 4009 N N . ASN A 1 497 ? -16.062 9.273 26.672 1 61.25 497 ASN A N 1
ATOM 4010 C CA . ASN A 1 497 ? -15.891 10.641 26.203 1 61.25 497 ASN A CA 1
ATOM 4011 C C . ASN A 1 497 ? -16.906 11.586 26.828 1 61.25 497 ASN A C 1
ATOM 4013 O O . ASN A 1 497 ? -18.062 11.211 27.031 1 61.25 497 ASN A O 1
ATOM 4017 N N . LEU A 1 498 ? -16.312 12.547 27.344 1 66.44 498 LEU A N 1
ATOM 4018 C CA . LEU A 1 498 ? -17.172 13.586 27.891 1 66.44 498 LEU A CA 1
ATOM 4019 C C . LEU A 1 498 ? -17.891 14.352 26.781 1 66.44 498 LEU A C 1
ATOM 4021 O O . LEU A 1 498 ? -17.422 14.352 25.641 1 66.44 498 LEU A O 1
ATOM 4025 N N . ALA A 1 499 ? -19.047 14.789 27.188 1 82.31 499 ALA A N 1
ATOM 4026 C CA . ALA A 1 499 ? -19.797 15.617 26.25 1 82.31 499 ALA A CA 1
ATOM 4027 C C . ALA A 1 499 ? -18.969 16.828 25.812 1 82.31 499 ALA A C 1
ATOM 4029 O O . ALA A 1 499 ? -18.422 17.547 26.672 1 82.31 499 ALA A O 1
ATOM 4030 N N . VAL A 1 500 ? -18.812 16.938 24.562 1 85.62 500 VAL A N 1
ATOM 4031 C CA . VAL A 1 500 ? -18.062 18.062 24.031 1 85.62 500 VAL A CA 1
ATOM 4032 C C . VAL A 1 500 ? -18.922 19.328 24.094 1 85.62 500 VAL A C 1
ATOM 4034 O O . VAL A 1 500 ? -18.422 20.422 24.328 1 85.62 500 VAL A O 1
ATOM 4037 N N . LEU A 1 501 ? -20.234 19.125 23.859 1 93.19 501 LEU A N 1
ATOM 4038 C CA . LEU A 1 501 ? -21.203 20.219 23.953 1 93.19 501 LEU A CA 1
ATOM 4039 C C . LEU A 1 501 ? -22.281 19.875 24.984 1 93.19 501 LEU A C 1
ATOM 4041 O O . LEU A 1 501 ? -22.797 18.75 25 1 93.19 501 LEU A O 1
ATOM 4045 N N . LYS A 1 502 ? -22.531 20.844 25.844 1 94.25 502 LYS A N 1
ATOM 4046 C CA . LYS A 1 502 ? -23.484 20.641 26.922 1 94.25 502 LYS A CA 1
ATOM 4047 C C . LYS A 1 502 ? -24.594 21.672 26.875 1 94.25 502 LYS A C 1
ATOM 4049 O O . LYS A 1 502 ? -24.406 22.812 27.328 1 94.25 502 LYS A O 1
ATOM 4054 N N . ASP A 1 503 ? -25.688 21.297 26.484 1 94.19 503 ASP A N 1
ATOM 4055 C CA . ASP A 1 503 ? -26.922 22.094 26.547 1 94.19 503 ASP A CA 1
ATOM 4056 C C . ASP A 1 503 ? -26.703 23.469 25.922 1 94.19 503 ASP A C 1
ATOM 4058 O O . ASP A 1 503 ? -26.969 24.484 26.562 1 94.19 503 ASP A O 1
ATOM 4062 N N . ILE A 1 504 ? -26.359 23.484 24.734 1 95.56 504 ILE A N 1
ATOM 4063 C CA . ILE A 1 504 ? -26.062 24.719 24.016 1 95.56 504 ILE A CA 1
ATOM 4064 C C . ILE A 1 504 ? -27.344 25.25 23.359 1 95.56 504 ILE A C 1
ATOM 4066 O O . ILE A 1 504 ? -28.031 24.516 22.656 1 95.56 504 ILE A O 1
ATOM 4070 N N . SER A 1 505 ? -27.688 26.422 23.719 1 96.25 505 SER A N 1
ATOM 4071 C CA . SER A 1 505 ? -28.75 27.141 23.031 1 96.25 505 SER A CA 1
ATOM 4072 C C . SER A 1 505 ? -28.25 28.438 22.406 1 96.25 505 SER A C 1
ATOM 4074 O O . SER A 1 505 ? -27.688 29.281 23.109 1 96.25 505 SER A O 1
ATOM 4076 N N . LEU A 1 506 ? -28.422 28.531 21.094 1 95.94 506 LEU A N 1
ATOM 4077 C CA . LEU A 1 506 ? -27.875 29.672 20.375 1 95.94 506 LEU A CA 1
ATOM 4078 C C . LEU A 1 506 ? -28.75 30.047 19.188 1 95.94 506 LEU A C 1
ATOM 4080 O O . LEU A 1 506 ? -29.234 29.172 18.469 1 95.94 506 LEU A O 1
ATOM 4084 N N . HIS A 1 507 ? -28.969 31.312 19.109 1 95.44 507 HIS A N 1
ATOM 4085 C CA . HIS A 1 507 ? -29.703 31.828 17.953 1 95.44 507 HIS A CA 1
ATOM 4086 C C . HIS A 1 507 ? -28.797 32.594 17.016 1 95.44 507 HIS A C 1
ATOM 4088 O O . HIS A 1 507 ? -28.109 33.531 17.453 1 95.44 507 HIS A O 1
ATOM 4094 N N . ILE A 1 508 ? -28.828 32.219 15.766 1 96.12 508 ILE A N 1
ATOM 4095 C CA . ILE A 1 508 ? -28.047 32.906 14.719 1 96.12 508 ILE A CA 1
ATOM 4096 C C . ILE A 1 508 ? -28.984 33.625 13.758 1 96.12 508 ILE A C 1
ATOM 4098 O O . ILE A 1 508 ? -29.609 33 12.898 1 96.12 508 ILE A O 1
ATOM 4102 N N . PRO A 1 509 ? -28.984 34.875 13.883 1 94.44 509 PRO A N 1
ATOM 4103 C CA . PRO A 1 509 ? -29.953 35.656 13.078 1 94.44 509 PRO A CA 1
ATOM 4104 C C . PRO A 1 509 ? -29.625 35.625 11.586 1 94.44 509 PRO A C 1
ATOM 4106 O O . PRO A 1 509 ? -28.453 35.5 11.211 1 94.44 509 PRO A O 1
ATOM 4109 N N . GLN A 1 510 ? -30.641 35.812 10.742 1 94.25 510 GLN A N 1
ATOM 4110 C CA . GLN A 1 510 ? -30.5 35.844 9.289 1 94.25 510 GLN A CA 1
ATOM 4111 C C . GLN A 1 510 ? -29.688 37.062 8.836 1 94.25 510 GLN A C 1
ATOM 4113 O O . GLN A 1 510 ? -29.891 38.156 9.352 1 94.25 510 GLN A O 1
ATOM 4118 N N . GLY A 1 511 ? -28.766 36.812 7.941 1 93.31 511 GLY A N 1
ATOM 4119 C CA . GLY A 1 511 ? -28.062 37.906 7.277 1 93.31 511 GLY A CA 1
ATOM 4120 C C . GLY A 1 511 ? -27.016 38.562 8.164 1 93.31 511 GLY A C 1
ATOM 4121 O O . GLY A 1 511 ? -26.547 39.656 7.855 1 93.31 511 GLY A O 1
ATOM 4122 N N . LYS A 1 512 ? -26.75 37.906 9.281 1 94.5 512 LYS A N 1
ATOM 4123 C CA . LYS A 1 512 ? -25.766 38.469 10.211 1 94.5 512 LYS A CA 1
ATOM 4124 C C . LYS A 1 512 ? -24.594 37.531 10.398 1 94.5 512 LYS A C 1
ATOM 4126 O O . LYS A 1 512 ? -24.641 36.375 10.008 1 94.5 512 LYS A O 1
ATOM 4131 N N . THR A 1 513 ? -23.531 38.125 10.938 1 94.81 513 THR A N 1
ATOM 4132 C CA . THR A 1 513 ? -22.312 37.375 11.18 1 94.81 513 THR A CA 1
ATOM 4133 C C . THR A 1 513 ? -22.188 37 12.656 1 94.81 513 THR A C 1
ATOM 4135 O O . THR A 1 513 ? -22.219 37.906 13.516 1 94.81 513 THR A O 1
ATOM 4138 N N . THR A 1 514 ? -22.141 35.75 12.938 1 95.56 514 THR A N 1
ATOM 4139 C CA . THR A 1 514 ? -21.922 35.25 14.289 1 95.56 514 THR A CA 1
ATOM 4140 C C . THR A 1 514 ? -20.531 34.625 14.414 1 95.56 514 THR A C 1
ATOM 4142 O O . THR A 1 514 ? -20.172 33.75 13.633 1 95.56 514 THR A O 1
ATOM 4145 N N . ALA A 1 515 ? -19.734 35.062 15.367 1 94.38 515 ALA A N 1
ATOM 4146 C CA . ALA A 1 515 ? -18.406 34.531 15.602 1 94.38 515 ALA A CA 1
ATOM 4147 C C . ALA A 1 515 ? -18.359 33.688 16.859 1 94.38 515 ALA A C 1
ATOM 4149 O O . ALA A 1 515 ? -18.969 34.031 17.875 1 94.38 515 ALA A O 1
ATOM 4150 N N . ILE A 1 516 ? -17.781 32.562 16.734 1 93.19 516 ILE A N 1
ATOM 4151 C CA . ILE A 1 516 ? -17.594 31.688 17.875 1 93.19 516 ILE A CA 1
ATOM 4152 C C . ILE A 1 516 ? -16.125 31.656 18.266 1 93.19 516 ILE A C 1
ATOM 4154 O O . ILE A 1 516 ? -15.258 31.312 17.453 1 93.19 516 ILE A O 1
ATOM 4158 N N . VAL A 1 517 ? -15.859 32.031 19.531 1 88.88 517 VAL A N 1
ATOM 4159 C CA . VAL A 1 517 ? -14.484 32.062 20.016 1 88.88 517 VAL A CA 1
ATOM 4160 C C . VAL A 1 517 ? -14.359 31.25 21.281 1 88.88 517 VAL A C 1
ATOM 4162 O O . VAL A 1 517 ? -15.359 30.953 21.938 1 88.88 517 VAL A O 1
ATOM 4165 N N . GLY A 1 518 ? -13.211 30.812 21.531 1 81.81 518 GLY A N 1
ATOM 4166 C CA . GLY A 1 518 ? -12.938 30 22.703 1 81.81 518 GLY A CA 1
ATOM 4167 C C . GLY A 1 518 ? -11.602 29.281 22.641 1 81.81 518 GLY A C 1
ATOM 4168 O O . GLY A 1 518 ? -10.898 29.359 21.641 1 81.81 518 GLY A O 1
ATOM 4169 N N . MET A 1 519 ? -11.359 28.641 23.703 1 72 519 MET A N 1
ATOM 4170 C CA . MET A 1 519 ? -10.102 27.891 23.781 1 72 519 MET A CA 1
ATOM 4171 C C . MET A 1 519 ? -10.148 26.656 22.891 1 72 519 MET A C 1
ATOM 4173 O O . MET A 1 519 ? -11.219 26.25 22.438 1 72 519 MET A O 1
ATOM 4177 N N . SER A 1 520 ? -8.961 26.188 22.578 1 69 520 SER A N 1
ATOM 4178 C CA . SER A 1 520 ? -8.891 24.953 21.812 1 69 520 SER A CA 1
ATOM 4179 C C . SER A 1 520 ? -9.594 23.797 22.547 1 69 520 SER A C 1
ATOM 4181 O O . SER A 1 520 ? -9.438 23.641 23.75 1 69 520 SER A O 1
ATOM 4183 N N . GLY A 1 521 ? -10.43 23.141 21.875 1 73.19 521 GLY A N 1
ATOM 4184 C CA . GLY A 1 521 ? -11.133 22.016 22.469 1 73.19 521 GLY A CA 1
ATOM 4185 C C . GLY A 1 521 ? -12.445 22.406 23.109 1 73.19 521 GLY A C 1
ATOM 4186 O O . GLY A 1 521 ? -13.117 21.562 23.719 1 73.19 521 GLY A O 1
ATOM 4187 N N . SER A 1 522 ? -12.773 23.641 22.984 1 80.31 522 SER A N 1
ATOM 4188 C CA . SER A 1 522 ? -13.992 24.109 23.625 1 80.31 522 SER A CA 1
ATOM 4189 C C . SER A 1 522 ? -15.234 23.625 22.891 1 80.31 522 SER A C 1
ATOM 4191 O O . SER A 1 522 ? -16.344 23.688 23.422 1 80.31 522 SER A O 1
ATOM 4193 N N . GLY A 1 523 ? -15.102 23.141 21.672 1 87.12 523 GLY A N 1
ATOM 4194 C CA . GLY A 1 523 ? -16.234 22.594 20.922 1 87.12 523 GLY A CA 1
ATOM 4195 C C . GLY A 1 523 ? -16.625 23.438 19.734 1 87.12 523 GLY A C 1
ATOM 4196 O O . GLY A 1 523 ? -17.656 23.203 19.094 1 87.12 523 GLY A O 1
ATOM 4197 N N . LYS A 1 524 ? -15.867 24.422 19.391 1 89.75 524 LYS A N 1
ATOM 4198 C CA . LYS A 1 524 ? -16.172 25.344 18.297 1 89.75 524 LYS A CA 1
ATOM 4199 C C . LYS A 1 524 ? -16.391 24.594 16.984 1 89.75 524 LYS A C 1
ATOM 4201 O O . LYS A 1 524 ? -17.422 24.766 16.328 1 89.75 524 LYS A O 1
ATOM 4206 N N . THR A 1 525 ? -15.438 23.719 16.625 1 88.94 525 THR A N 1
ATOM 4207 C CA . THR A 1 525 ? -15.492 22.953 15.383 1 88.94 525 THR A CA 1
ATOM 4208 C C . THR A 1 525 ? -16.656 21.969 15.406 1 88.94 525 THR A C 1
ATOM 4210 O O . THR A 1 525 ? -17.281 21.719 14.375 1 88.94 525 THR A O 1
ATOM 4213 N N . THR A 1 526 ? -16.984 21.469 16.562 1 91.38 526 THR A N 1
ATOM 4214 C CA . THR A 1 526 ? -18.062 20.5 16.703 1 91.38 526 THR A CA 1
ATOM 4215 C C . THR A 1 526 ? -19.422 21.141 16.375 1 91.38 526 THR A C 1
ATOM 4217 O O . THR A 1 526 ? -20.281 20.5 15.766 1 91.38 526 THR A O 1
ATOM 4220 N N . ILE A 1 527 ? -19.578 22.375 16.781 1 94.38 527 ILE A N 1
ATOM 4221 C CA . ILE A 1 527 ? -20.812 23.078 16.469 1 94.38 527 ILE A CA 1
ATOM 4222 C C . ILE A 1 527 ? -21 23.172 14.961 1 94.38 527 ILE A C 1
ATOM 4224 O O . ILE A 1 527 ? -22.094 22.906 14.445 1 94.38 527 ILE A O 1
ATOM 4228 N N . LEU A 1 528 ? -19.953 23.469 14.258 1 94.56 528 LEU A N 1
ATOM 4229 C CA . LEU A 1 528 ? -20.031 23.578 12.805 1 94.56 528 LEU A CA 1
ATOM 4230 C C . LEU A 1 528 ? -20.344 22.234 12.164 1 94.56 528 LEU A C 1
ATOM 4232 O O . LEU A 1 528 ? -21.141 22.156 11.227 1 94.56 528 LEU A O 1
ATOM 4236 N N . LYS A 1 529 ? -19.734 21.234 12.672 1 93.62 529 LYS A N 1
ATOM 4237 C CA . LYS A 1 529 ? -19.953 19.891 12.125 1 93.62 529 LYS A CA 1
ATOM 4238 C C . LYS A 1 529 ? -21.406 19.469 12.305 1 93.62 529 LYS A C 1
ATOM 4240 O O . LYS A 1 529 ? -21.969 18.781 11.445 1 93.62 529 LYS A O 1
ATOM 4245 N N . LEU A 1 530 ? -21.969 19.844 13.398 1 95.12 530 LEU A N 1
ATOM 4246 C CA . LEU A 1 530 ? -23.375 19.516 13.648 1 95.12 530 LEU A CA 1
ATOM 4247 C C . LEU A 1 530 ? -24.297 20.328 12.742 1 95.12 530 LEU A C 1
ATOM 4249 O O . LEU A 1 530 ? -25.281 19.812 12.227 1 95.12 530 LEU A O 1
ATOM 4253 N N . LEU A 1 531 ? -23.906 21.578 12.586 1 96 531 LEU A N 1
ATOM 4254 C CA . LEU A 1 531 ? -24.703 22.438 11.703 1 96 531 LEU A CA 1
ATOM 4255 C C . LEU A 1 531 ? -24.656 21.922 10.266 1 96 531 LEU A C 1
ATOM 4257 O O . LEU A 1 531 ? -25.625 22.078 9.523 1 96 531 LEU A O 1
ATOM 4261 N N . LEU A 1 532 ? -23.578 21.312 9.953 1 95.62 532 LEU A N 1
ATOM 4262 C CA . LEU A 1 532 ? -23.391 20.797 8.602 1 95.62 532 LEU A CA 1
ATOM 4263 C C . LEU A 1 532 ? -23.891 19.359 8.5 1 95.62 532 LEU A C 1
ATOM 4265 O O . LEU A 1 532 ? -23.75 18.719 7.461 1 95.62 532 LEU A O 1
ATOM 4269 N N . ARG A 1 533 ? -24.312 18.812 9.57 1 94.06 533 ARG A N 1
ATOM 4270 C CA . ARG A 1 533 ? -24.953 17.5 9.672 1 94.06 533 ARG A CA 1
ATOM 4271 C C . ARG A 1 533 ? -23.938 16.391 9.438 1 94.06 533 ARG A C 1
ATOM 4273 O O . ARG A 1 533 ? -24.25 15.375 8.797 1 94.06 533 ARG A O 1
ATOM 4280 N N . PHE A 1 534 ? -22.766 16.656 9.883 1 91.56 534 PHE A N 1
ATOM 4281 C CA . PHE A 1 534 ? -21.797 15.562 9.898 1 91.56 534 PHE A CA 1
ATOM 4282 C C . PHE A 1 534 ? -22.203 14.484 10.891 1 91.56 534 PHE A C 1
ATOM 4284 O O . PHE A 1 534 ? -21.938 13.305 10.688 1 91.56 534 PHE A O 1
ATOM 4291 N N . TYR A 1 535 ? -22.812 14.984 11.992 1 90.62 535 TYR A N 1
ATOM 4292 C CA . TYR A 1 535 ? -23.266 14.133 13.078 1 90.62 535 TYR A CA 1
ATOM 4293 C C . TYR A 1 535 ? -24.688 14.492 13.492 1 90.62 535 TYR A C 1
ATOM 4295 O O . TYR A 1 535 ? -25.172 15.586 13.188 1 90.62 535 TYR A O 1
ATOM 4303 N N . LYS A 1 536 ? -25.281 13.508 14.109 1 89.69 536 LYS A N 1
ATOM 4304 C CA . LYS A 1 536 ? -26.562 13.766 14.742 1 89.69 536 LYS A CA 1
ATOM 4305 C C . LYS A 1 536 ? -26.391 14.078 16.234 1 89.69 536 LYS A C 1
ATOM 4307 O O . LYS A 1 536 ? -25.625 13.414 16.922 1 89.69 536 LYS A O 1
ATOM 4312 N N . PRO A 1 537 ? -27.016 15.172 16.594 1 93.38 537 PRO A N 1
ATOM 4313 C CA . PRO A 1 537 ? -26.906 15.492 18.031 1 93.38 537 PRO A CA 1
ATOM 4314 C C . PRO A 1 537 ? -27.547 14.43 18.922 1 93.38 537 PRO A C 1
ATOM 4316 O O . PRO A 1 537 ? -28.484 13.75 18.5 1 93.38 537 PRO A O 1
ATOM 4319 N N . ASP A 1 538 ? -27.047 14.336 20.141 1 89.75 538 ASP A N 1
ATOM 4320 C CA . ASP A 1 538 ? -27.594 13.391 21.109 1 89.75 538 ASP A CA 1
ATOM 4321 C C . ASP A 1 538 ? -28.938 13.891 21.672 1 89.75 538 ASP A C 1
ATOM 4323 O O . ASP A 1 538 ? -29.859 13.102 21.859 1 89.75 538 ASP A O 1
ATOM 4327 N N . GLN A 1 539 ? -28.875 15.094 22.062 1 93.06 539 GLN A N 1
ATOM 4328 C CA . GLN A 1 539 ? -30.062 15.773 22.547 1 93.06 539 GLN A CA 1
ATOM 4329 C C . GLN A 1 539 ? -30.219 17.156 21.906 1 93.06 539 GLN A C 1
ATOM 4331 O O . GLN A 1 539 ? -29.234 17.734 21.438 1 93.06 539 GLN A O 1
ATOM 4336 N N . GLY A 1 540 ? -31.453 17.5 21.766 1 94.62 540 GLY A N 1
ATOM 4337 C CA . GLY A 1 540 ? -31.734 18.812 21.219 1 94.62 540 GLY A CA 1
ATOM 4338 C C . GLY A 1 540 ? -32.031 18.797 19.734 1 94.62 540 GLY A C 1
ATOM 4339 O O . GLY A 1 540 ? -32.25 17.734 19.156 1 94.62 540 GLY A O 1
ATOM 4340 N N . ALA A 1 541 ? -32.156 20 19.203 1 94.75 541 ALA A N 1
ATOM 4341 C CA . ALA A 1 541 ? -32.5 20.078 17.781 1 94.75 541 ALA A CA 1
ATOM 4342 C C . ALA A 1 541 ? -31.922 21.359 17.156 1 94.75 541 ALA A C 1
ATOM 4344 O O . ALA A 1 541 ? -31.656 22.344 17.859 1 94.75 541 ALA A O 1
ATOM 4345 N N . ILE A 1 542 ? -31.734 21.25 15.914 1 96.25 542 ILE A N 1
ATOM 4346 C CA . ILE A 1 542 ? -31.328 22.391 15.102 1 96.25 542 ILE A CA 1
ATOM 4347 C C . ILE A 1 542 ? -32.438 22.734 14.094 1 96.25 542 ILE A C 1
ATOM 4349 O O . ILE A 1 542 ? -32.969 21.828 13.445 1 96.25 542 ILE A O 1
ATOM 4353 N N . LYS A 1 543 ? -32.719 24.016 14.047 1 95.56 543 LYS A N 1
ATOM 4354 C CA . LYS A 1 543 ? -33.812 24.453 13.172 1 95.56 543 LYS A CA 1
ATOM 4355 C C . LYS A 1 543 ? -33.344 25.547 12.219 1 95.56 543 LYS A C 1
ATOM 4357 O O . LYS A 1 543 ? -32.5 26.359 12.578 1 95.56 543 LYS A O 1
ATOM 4362 N N . ILE A 1 544 ? -33.875 25.516 11.047 1 94.69 544 ILE A N 1
ATOM 4363 C CA . ILE A 1 544 ? -33.781 26.609 10.078 1 94.69 544 ILE A CA 1
ATOM 4364 C C . ILE A 1 544 ? -35.125 27.328 9.961 1 94.69 544 ILE A C 1
ATOM 4366 O O . ILE A 1 544 ? -36.031 26.812 9.312 1 94.69 544 ILE A O 1
ATOM 4370 N N . GLY A 1 545 ? -35.125 28.469 10.469 1 90.75 545 GLY A N 1
ATOM 4371 C CA . GLY A 1 545 ? -36.438 29.047 10.625 1 90.75 545 GLY A CA 1
ATOM 4372 C C . GLY A 1 545 ? -37.344 28.234 11.523 1 90.75 545 GLY A C 1
ATOM 4373 O O . GLY A 1 545 ? -37.062 28.047 12.703 1 90.75 545 GLY A O 1
ATOM 4374 N N . THR A 1 546 ? -38.375 27.641 10.836 1 87.81 546 THR A N 1
ATOM 4375 C CA . THR A 1 546 ? -39.344 26.828 11.602 1 87.81 546 THR A CA 1
ATOM 4376 C C . THR A 1 546 ? -39.156 25.344 11.266 1 87.81 546 THR A C 1
ATOM 4378 O O . THR A 1 546 ? -39.656 24.484 11.992 1 87.81 546 THR A O 1
ATOM 4381 N N . ALA A 1 547 ? -38.375 25.141 10.312 1 91.62 547 ALA A N 1
ATOM 4382 C CA . ALA A 1 547 ? -38.219 23.766 9.867 1 91.62 547 ALA A CA 1
ATOM 4383 C C . ALA A 1 547 ? -37.062 23.078 10.586 1 91.62 547 ALA A C 1
ATOM 4385 O O . ALA A 1 547 ? -36.031 23.703 10.828 1 91.62 547 ALA A O 1
ATOM 4386 N N . SER A 1 548 ? -37.25 21.844 10.844 1 93.06 548 SER A N 1
ATOM 4387 C CA . SER A 1 548 ? -36.188 21.062 11.453 1 93.06 548 SER A CA 1
ATOM 4388 C C . SER A 1 548 ? -35.125 20.688 10.43 1 93.06 548 SER A C 1
ATOM 4390 O O . SER A 1 548 ? -35.438 20.312 9.305 1 93.06 548 SER A O 1
ATOM 4392 N N . LEU A 1 549 ? -33.906 20.828 10.797 1 93.75 549 LEU A N 1
ATOM 4393 C CA . LEU A 1 549 ? -32.781 20.484 9.906 1 93.75 549 LEU A CA 1
ATOM 4394 C C . LEU A 1 549 ? -32.844 19 9.531 1 93.75 549 LEU A C 1
ATOM 4396 O O . LEU A 1 549 ? -32.406 18.625 8.438 1 93.75 549 LEU A O 1
ATOM 4400 N N . ASP A 1 550 ? -33.438 18.188 10.352 1 90.88 550 ASP A N 1
ATOM 4401 C CA . ASP A 1 550 ? -33.5 16.734 10.156 1 90.88 550 ASP A CA 1
ATOM 4402 C C . ASP A 1 550 ? -34.438 16.375 9.031 1 90.88 550 ASP A C 1
ATOM 4404 O O . ASP A 1 550 ? -34.406 15.258 8.5 1 90.88 550 ASP A O 1
ATOM 4408 N N . SER A 1 551 ? -35.281 17.281 8.656 1 89.69 551 SER A N 1
ATOM 4409 C CA . SER A 1 551 ? -36.281 17.016 7.621 1 89.69 551 SER A CA 1
ATOM 4410 C C . SER A 1 551 ? -35.75 17.438 6.246 1 89.69 551 SER A C 1
ATOM 4412 O O . SER A 1 551 ? -36.344 17.062 5.223 1 89.69 551 SER A O 1
ATOM 4414 N N . ILE A 1 552 ? -34.719 18.125 6.223 1 92.44 552 ILE A N 1
ATOM 4415 C CA . ILE A 1 552 ? -34.156 18.625 4.969 1 92.44 552 ILE A CA 1
ATOM 4416 C C . ILE A 1 552 ? -33.125 17.641 4.434 1 92.44 552 ILE A C 1
ATOM 4418 O O . ILE A 1 552 ? -32.375 17.047 5.203 1 92.44 552 ILE A O 1
ATOM 4422 N N . SER A 1 553 ? -33.188 17.469 3.154 1 91.88 553 SER A N 1
ATOM 4423 C CA . SER A 1 553 ? -32.219 16.594 2.52 1 91.88 553 SER A CA 1
ATOM 4424 C C . SER A 1 553 ? -30.781 17.094 2.709 1 91.88 553 SER A C 1
ATOM 4426 O O . SER A 1 553 ? -30.547 18.312 2.721 1 91.88 553 SER A O 1
ATOM 4428 N N . TYR A 1 554 ? -29.797 16.188 2.848 1 93.56 554 TYR A N 1
ATOM 4429 C CA . TYR A 1 554 ? -28.391 16.531 3.023 1 93.56 554 TYR A CA 1
ATOM 4430 C C . TYR A 1 554 ? -27.875 17.328 1.827 1 93.56 554 TYR A C 1
ATOM 4432 O O . TYR A 1 554 ? -27.188 18.328 1.991 1 93.56 554 TYR A O 1
ATOM 4440 N N . LYS A 1 555 ? -28.281 16.859 0.677 1 90.38 555 LYS A N 1
ATOM 4441 C CA . LYS A 1 555 ? -27.812 17.484 -0.564 1 90.38 555 LYS A CA 1
ATOM 4442 C C . LYS A 1 555 ? -28.328 18.906 -0.688 1 90.38 555 LYS A C 1
ATOM 4444 O O . LYS A 1 555 ? -27.562 19.812 -1.062 1 90.38 555 LYS A O 1
ATOM 4449 N N . ALA A 1 556 ? -29.547 19.094 -0.324 1 91.38 556 ALA A N 1
ATOM 4450 C CA . ALA A 1 556 ? -30.141 20.422 -0.421 1 91.38 556 ALA A CA 1
ATOM 4451 C C . ALA A 1 556 ? -29.516 21.391 0.575 1 91.38 556 ALA A C 1
ATOM 4453 O O . ALA A 1 556 ? -29.188 22.531 0.228 1 91.38 556 ALA A O 1
ATOM 4454 N N . TRP A 1 557 ? -29.328 20.938 1.743 1 94.75 557 TRP A N 1
ATOM 4455 C CA . TRP A 1 557 ? -28.766 21.797 2.789 1 94.75 557 TRP A CA 1
ATOM 4456 C C . TRP A 1 557 ? -27.328 22.156 2.475 1 94.75 557 TRP A C 1
ATOM 4458 O O . TRP A 1 557 ? -26.969 23.344 2.469 1 94.75 557 TRP A O 1
ATOM 4468 N N . ARG A 1 558 ? -26.547 21.172 2.17 1 94.62 558 ARG A N 1
ATOM 4469 C CA . ARG A 1 558 ? -25.125 21.391 1.923 1 94.62 558 ARG A CA 1
ATOM 4470 C C . ARG A 1 558 ? -24.922 22.156 0.624 1 94.62 558 ARG A C 1
ATOM 4472 O O . ARG A 1 558 ? -23.906 22.859 0.466 1 94.62 558 ARG A O 1
ATOM 4479 N N . GLY A 1 559 ? -25.891 22.047 -0.246 1 91.94 559 GLY A N 1
ATOM 4480 C CA . GLY A 1 559 ? -25.844 22.828 -1.471 1 91.94 559 GLY A CA 1
ATOM 4481 C C . GLY A 1 559 ? -25.969 24.328 -1.229 1 91.94 559 GLY A C 1
ATOM 4482 O O . GLY A 1 559 ? -25.422 25.125 -1.991 1 91.94 559 GLY A O 1
ATOM 4483 N N . GLU A 1 560 ? -26.547 24.656 -0.126 1 93.69 560 GLU A N 1
ATOM 4484 C CA . GLU A 1 560 ? -26.766 26.062 0.207 1 93.69 560 GLU A CA 1
ATOM 4485 C C . GLU A 1 560 ? -25.703 26.562 1.185 1 93.69 560 GLU A C 1
ATOM 4487 O O . GLU A 1 560 ? -25.766 27.719 1.63 1 93.69 560 GLU A O 1
ATOM 4492 N N . CYS A 1 561 ? -24.766 25.75 1.438 1 95.62 561 CYS A N 1
ATOM 4493 C CA . CYS A 1 561 ? -23.75 26.109 2.422 1 95.62 561 CYS A CA 1
ATOM 4494 C C . CYS A 1 561 ? -22.391 26.25 1.764 1 95.62 561 CYS A C 1
ATOM 4496 O O . CYS A 1 561 ? -21.984 25.406 0.966 1 95.62 561 CYS A O 1
ATOM 4498 N N . GLY A 1 562 ? -21.75 27.359 1.921 1 95.38 562 GLY A N 1
ATOM 4499 C CA . GLY A 1 562 ? -20.328 27.516 1.641 1 95.38 562 GLY A CA 1
ATOM 4500 C C . GLY A 1 562 ? -19.453 27.266 2.852 1 95.38 562 GLY A C 1
ATOM 4501 O O . GLY A 1 562 ? -19.625 27.922 3.889 1 95.38 562 GLY A O 1
ATOM 4502 N N . VAL A 1 563 ? -18.547 26.312 2.682 1 95.75 563 VAL A N 1
ATOM 4503 C CA . VAL A 1 563 ? -17.875 25.859 3.893 1 95.75 563 VAL A CA 1
ATOM 4504 C C . VAL A 1 563 ? -16.375 25.844 3.676 1 95.75 563 VAL A C 1
ATOM 4506 O O . VAL A 1 563 ? -15.891 25.453 2.605 1 95.75 563 VAL A O 1
ATOM 4509 N N . VAL A 1 564 ? -15.641 26.359 4.625 1 94.31 564 VAL A N 1
ATOM 4510 C CA . VAL A 1 564 ? -14.195 26.203 4.73 1 94.31 564 VAL A CA 1
ATOM 4511 C C . VAL A 1 564 ? -13.836 25.578 6.078 1 94.31 564 VAL A C 1
ATOM 4513 O O . VAL A 1 564 ? -13.953 26.234 7.121 1 94.31 564 VAL A O 1
ATOM 4516 N N . MET A 1 565 ? -13.43 24.375 5.992 1 91.06 565 MET A N 1
ATOM 4517 C CA . MET A 1 565 ? -13.07 23.672 7.223 1 91.06 565 MET A CA 1
ATOM 4518 C C . MET A 1 565 ? -11.578 23.828 7.512 1 91.06 565 MET A C 1
ATOM 4520 O O . MET A 1 565 ? -10.797 24.156 6.621 1 91.06 565 MET A O 1
ATOM 4524 N N . GLN A 1 566 ? -11.258 23.516 8.734 1 79.94 566 GLN A N 1
ATOM 4525 C CA . GLN A 1 566 ? -9.859 23.562 9.156 1 79.94 566 GLN A CA 1
ATOM 4526 C C . GLN A 1 566 ? -9.016 22.578 8.367 1 79.94 566 GLN A C 1
ATOM 4528 O O . GLN A 1 566 ? -7.887 22.875 7.973 1 79.94 566 GLN A O 1
ATOM 4533 N N . ASP A 1 567 ? -9.609 21.375 8.141 1 79.12 567 ASP A N 1
ATOM 4534 C CA . ASP A 1 567 ? -8.914 20.312 7.418 1 79.12 567 ASP A CA 1
ATOM 4535 C C . ASP A 1 567 ? -9.438 20.203 5.992 1 79.12 567 ASP A C 1
ATOM 4537 O O . ASP A 1 567 ? -9.812 19.109 5.555 1 79.12 567 ASP A O 1
ATOM 4541 N N . GLY A 1 568 ? -9.312 21.328 5.266 1 86.5 568 GLY A N 1
ATOM 4542 C CA . GLY A 1 568 ? -9.781 21.297 3.889 1 86.5 568 GLY A CA 1
ATOM 4543 C C . GLY A 1 568 ? -8.898 20.453 2.979 1 86.5 568 GLY A C 1
ATOM 4544 O O . GLY A 1 568 ? -7.742 20.188 3.307 1 86.5 568 GLY A O 1
ATOM 4545 N N . PHE A 1 569 ? -9.508 19.953 1.857 1 88.56 569 PHE A N 1
ATOM 4546 C CA . PHE A 1 569 ? -8.797 19.062 0.942 1 88.56 569 PHE A CA 1
ATOM 4547 C C . PHE A 1 569 ? -8.805 19.625 -0.473 1 88.56 569 PHE A C 1
ATOM 4549 O O . PHE A 1 569 ? -9.82 20.172 -0.924 1 88.56 569 PHE A O 1
ATOM 4556 N N . ILE A 1 570 ? -7.621 19.547 -1.102 1 89.62 570 ILE A N 1
ATOM 4557 C CA . ILE A 1 570 ? -7.492 19.953 -2.498 1 89.62 570 ILE A CA 1
ATOM 4558 C C . ILE A 1 570 ? -7.281 18.719 -3.373 1 89.62 570 ILE A C 1
ATOM 4560 O O . ILE A 1 570 ? -6.426 17.891 -3.082 1 89.62 570 ILE A O 1
ATOM 4564 N N . PHE A 1 571 ? -8.07 18.641 -4.445 1 88.56 571 PHE A N 1
ATOM 4565 C CA . PHE A 1 571 ? -7.992 17.5 -5.352 1 88.56 571 PHE A CA 1
ATOM 4566 C C . PHE A 1 571 ? -6.848 17.672 -6.344 1 88.56 571 PHE A C 1
ATOM 4568 O O . PHE A 1 571 ? -6.43 18.797 -6.625 1 88.56 571 PHE A O 1
ATOM 4575 N N . SER A 1 572 ? -6.32 16.547 -6.832 1 84 572 SER A N 1
ATOM 4576 C CA . SER A 1 572 ? -5.352 16.594 -7.922 1 84 572 SER A CA 1
ATOM 4577 C C . SER A 1 572 ? -6.023 16.938 -9.25 1 84 572 SER A C 1
ATOM 4579 O O . SER A 1 572 ? -6.355 16.047 -10.031 1 84 572 SER A O 1
ATOM 4581 N N . ASP A 1 573 ? -6.195 18.078 -9.414 1 85.69 573 ASP A N 1
ATOM 4582 C CA . ASP A 1 573 ? -6.887 18.641 -10.57 1 85.69 573 ASP A CA 1
ATOM 4583 C C . ASP A 1 573 ? -6.441 20.078 -10.836 1 85.69 573 ASP A C 1
ATOM 4585 O O . ASP A 1 573 ? -5.555 20.594 -10.148 1 85.69 573 ASP A O 1
ATOM 4589 N N . THR A 1 574 ? -6.973 20.703 -11.82 1 86.56 574 THR A N 1
ATOM 4590 C CA . THR A 1 574 ? -6.625 22.078 -12.148 1 86.56 574 THR A CA 1
ATOM 4591 C C . THR A 1 574 ? -7.16 23.031 -11.086 1 86.56 574 THR A C 1
ATOM 4593 O O . THR A 1 574 ? -8.055 22.688 -10.32 1 86.56 574 THR A O 1
ATOM 4596 N N . ILE A 1 575 ? -6.586 24.234 -11.047 1 91.31 575 ILE A N 1
ATOM 4597 C CA . ILE A 1 575 ? -7.039 25.266 -10.117 1 91.31 575 ILE A CA 1
ATOM 4598 C C . ILE A 1 575 ? -8.508 25.594 -10.391 1 91.31 575 ILE A C 1
ATOM 4600 O O . ILE A 1 575 ? -9.297 25.719 -9.453 1 91.31 575 ILE A O 1
ATOM 4604 N N . GLU A 1 576 ? -8.875 25.625 -11.625 1 92.81 576 GLU A N 1
ATOM 4605 C CA . GLU A 1 576 ? -10.258 25.906 -12.008 1 92.81 576 GLU A CA 1
ATOM 4606 C C . GLU A 1 576 ? -11.211 24.875 -11.43 1 92.81 576 GLU A C 1
ATOM 4608 O O . GLU A 1 576 ? -12.242 25.219 -10.852 1 92.81 576 GLU A O 1
ATOM 4613 N N . HIS A 1 577 ? -10.859 23.641 -11.531 1 90.88 577 HIS A N 1
ATOM 4614 C CA . HIS A 1 577 ? -11.742 22.562 -11.094 1 90.88 577 HIS A CA 1
ATOM 4615 C C . HIS A 1 577 ? -11.742 22.422 -9.578 1 90.88 577 HIS A C 1
ATOM 4617 O O . HIS A 1 577 ? -12.656 21.812 -9.008 1 90.88 577 HIS A O 1
ATOM 4623 N N . ASN A 1 578 ? -10.703 22.938 -8.945 1 93 578 ASN A N 1
ATOM 4624 C CA . ASN A 1 578 ? -10.68 22.922 -7.488 1 93 578 ASN A CA 1
ATOM 4625 C C . ASN A 1 578 ? -11.539 24.047 -6.898 1 93 578 ASN A C 1
ATOM 4627 O O . ASN A 1 578 ? -12 23.938 -5.762 1 93 578 ASN A O 1
ATOM 4631 N N . ILE A 1 579 ? -11.664 25.109 -7.699 1 95.25 579 ILE A N 1
ATOM 4632 C CA . ILE A 1 579 ? -12.516 26.203 -7.25 1 95.25 579 ILE A CA 1
ATOM 4633 C C . ILE A 1 579 ? -13.969 25.922 -7.625 1 95.25 579 ILE A C 1
ATOM 4635 O O . ILE A 1 579 ? -14.859 26 -6.777 1 95.25 579 ILE A O 1
ATOM 4639 N N . ALA A 1 580 ? -14.133 25.609 -8.875 1 93.56 580 ALA A N 1
ATOM 4640 C CA . ALA A 1 580 ? -15.453 25.234 -9.367 1 93.56 580 ALA A CA 1
ATOM 4641 C C . ALA A 1 580 ? -15.656 23.734 -9.305 1 93.56 580 ALA A C 1
ATOM 4643 O O . ALA A 1 580 ? -15.844 23.078 -10.344 1 93.56 580 ALA A O 1
ATOM 4644 N N . VAL A 1 581 ? -15.766 23.266 -8.094 1 87.69 581 VAL A N 1
ATOM 4645 C CA . VAL A 1 581 ? -15.836 21.812 -7.918 1 87.69 581 VAL A CA 1
ATOM 4646 C C . VAL A 1 581 ? -17.203 21.297 -8.367 1 87.69 581 VAL A C 1
ATOM 4648 O O . VAL A 1 581 ? -18.234 21.812 -7.93 1 87.69 581 VAL A O 1
ATOM 4651 N N . GLY A 1 582 ? -17.422 20.469 -9.312 1 76.94 582 GLY A N 1
ATOM 4652 C CA . GLY A 1 582 ? -18.672 19.844 -9.719 1 76.94 582 GLY A CA 1
ATOM 4653 C C . GLY A 1 582 ? -19.281 20.5 -10.945 1 76.94 582 GLY A C 1
ATOM 4654 O O . GLY A 1 582 ? -20.297 20.031 -11.461 1 76.94 582 GLY A O 1
ATOM 4655 N N . GLU A 1 583 ? -18.766 21.672 -11.203 1 80.75 583 GLU A N 1
ATOM 4656 C CA . GLU A 1 583 ? -19.281 22.375 -12.375 1 80.75 583 GLU A CA 1
ATOM 4657 C C . GLU A 1 583 ? -18.234 22.469 -13.477 1 80.75 583 GLU A C 1
ATOM 4659 O O . GLU A 1 583 ? -17.188 23.109 -13.297 1 80.75 583 GLU A O 1
ATOM 4664 N N . SER A 1 584 ? -18.406 21.75 -14.484 1 77.5 584 SER A N 1
ATOM 4665 C CA . SER A 1 584 ? -17.531 21.828 -15.641 1 77.5 584 SER A CA 1
ATOM 4666 C C . SER A 1 584 ? -18.312 22.062 -16.922 1 77.5 584 SER A C 1
ATOM 4668 O O . SER A 1 584 ? -19.156 21.25 -17.297 1 77.5 584 SER A O 1
ATOM 4670 N N . PRO A 1 585 ? -18.141 23.344 -17.578 1 81.19 585 PRO A N 1
ATOM 4671 C CA . PRO A 1 585 ? -17.141 24.391 -17.328 1 81.19 585 PRO A CA 1
ATOM 4672 C C . PRO A 1 585 ? -17.578 25.359 -16.234 1 81.19 585 PRO A C 1
ATOM 4674 O O . PRO A 1 585 ? -18.766 25.516 -15.977 1 81.19 585 PRO A O 1
ATOM 4677 N N . ALA A 1 586 ? -16.672 25.922 -15.602 1 90.94 586 ALA A N 1
ATOM 4678 C CA . ALA A 1 586 ? -16.938 26.891 -14.539 1 90.94 586 ALA A CA 1
ATOM 4679 C C . ALA A 1 586 ? -17.531 28.172 -15.102 1 90.94 586 ALA A C 1
ATOM 4681 O O . ALA A 1 586 ? -17.281 28.531 -16.25 1 90.94 586 ALA A O 1
ATOM 4682 N N . ASP A 1 587 ? -18.422 28.797 -14.367 1 92.56 587 ASP A N 1
ATOM 4683 C CA . ASP A 1 587 ? -18.938 30.109 -14.719 1 92.56 587 ASP A CA 1
ATOM 4684 C C . ASP A 1 587 ? -17.844 31.172 -14.586 1 92.56 587 ASP A C 1
ATOM 4686 O O . ASP A 1 587 ? -17.359 31.438 -13.484 1 92.56 587 ASP A O 1
ATOM 4690 N N . PRO A 1 588 ? -17.5 31.766 -15.68 1 93.5 588 PRO A N 1
ATOM 4691 C CA . PRO A 1 588 ? -16.359 32.688 -15.664 1 93.5 588 PRO A CA 1
ATOM 4692 C C . PRO A 1 588 ? -16.562 33.844 -14.719 1 93.5 588 PRO A C 1
ATOM 4694 O O . PRO A 1 588 ? -15.617 34.281 -14.062 1 93.5 588 PRO A O 1
ATOM 4697 N N . GLU A 1 589 ? -17.766 34.375 -14.648 1 93.81 589 GLU A N 1
ATOM 4698 C CA . GLU A 1 589 ? -18.031 35.531 -13.781 1 93.81 589 GLU A CA 1
ATOM 4699 C C . GLU A 1 589 ? -17.906 35.125 -12.312 1 93.81 589 GLU A C 1
ATOM 4701 O O . GLU A 1 589 ? -17.297 35.844 -11.523 1 93.81 589 GLU A O 1
ATOM 4706 N N . LYS A 1 590 ? -18.516 34.062 -11.961 1 94.88 590 LYS A N 1
ATOM 4707 C CA . LYS A 1 590 ? -18.422 33.562 -10.594 1 94.88 590 LYS A CA 1
ATOM 4708 C C . LYS A 1 590 ? -16.969 33.25 -10.219 1 94.88 590 LYS A C 1
ATOM 4710 O O . LYS A 1 590 ? -16.547 33.5 -9.094 1 94.88 590 LYS A O 1
ATOM 4715 N N . LEU A 1 591 ? -16.312 32.719 -11.172 1 96.06 591 LEU A N 1
ATOM 4716 C CA . LEU A 1 591 ? -14.93 32.344 -10.953 1 96.06 591 LEU A CA 1
ATOM 4717 C C . LEU A 1 591 ? -14.062 33.594 -10.703 1 96.06 591 LEU A C 1
ATOM 4719 O O . LEU A 1 591 ? -13.25 33.594 -9.781 1 96.06 591 LEU A O 1
ATOM 4723 N N . LYS A 1 592 ? -14.227 34.594 -11.523 1 95.5 592 LYS A N 1
ATOM 4724 C CA . LYS A 1 592 ? -13.477 35.812 -11.359 1 95.5 592 LYS A CA 1
ATOM 4725 C C . LYS A 1 592 ? -13.766 36.469 -10.008 1 95.5 592 LYS A C 1
ATOM 4727 O O . LYS A 1 592 ? -12.859 36.969 -9.352 1 95.5 592 LYS A O 1
ATOM 4732 N N . HIS A 1 593 ? -14.992 36.438 -9.695 1 95.94 593 HIS A N 1
ATOM 4733 C CA . HIS A 1 593 ? -15.406 37 -8.414 1 95.94 593 HIS A CA 1
ATOM 4734 C C . HIS A 1 593 ? -14.773 36.25 -7.254 1 95.94 593 HIS A C 1
ATOM 4736 O O . HIS A 1 593 ? -14.258 36.875 -6.316 1 95.94 593 HIS A O 1
ATOM 4742 N N . ALA A 1 594 ? -14.844 34.938 -7.273 1 96.75 594 ALA A N 1
ATOM 4743 C CA . ALA A 1 594 ? -14.281 34.094 -6.219 1 96.75 594 ALA A CA 1
ATOM 4744 C C . ALA A 1 594 ? -12.781 34.312 -6.082 1 96.75 594 ALA A C 1
ATOM 4746 O O . ALA A 1 594 ? -12.258 34.406 -4.969 1 96.75 594 ALA A O 1
ATOM 4747 N N . ILE A 1 595 ? -12.109 34.469 -7.172 1 96.38 595 ILE A N 1
ATOM 4748 C CA . ILE A 1 595 ? -10.664 34.656 -7.203 1 96.38 595 ILE A CA 1
ATOM 4749 C C . ILE A 1 595 ? -10.312 36 -6.578 1 96.38 595 ILE A C 1
ATOM 4751 O O . ILE A 1 595 ? -9.344 36.125 -5.828 1 96.38 595 ILE A O 1
ATOM 4755 N N . ARG A 1 596 ? -11.109 36.969 -6.875 1 95.38 596 ARG A N 1
ATOM 4756 C CA . ARG A 1 596 ? -10.898 38.312 -6.336 1 95.38 596 ARG A CA 1
ATOM 4757 C C . ARG A 1 596 ? -11.102 38.312 -4.824 1 95.38 596 ARG A C 1
ATOM 4759 O O . ARG A 1 596 ? -10.266 38.844 -4.086 1 95.38 596 ARG A O 1
ATOM 4766 N N . ILE A 1 597 ? -12.156 37.719 -4.398 1 94.94 597 ILE A N 1
ATOM 4767 C CA . ILE A 1 597 ? -12.492 37.75 -2.979 1 94.94 597 ILE A CA 1
ATOM 4768 C C . ILE A 1 597 ? -11.414 37 -2.188 1 94.94 597 ILE A C 1
ATOM 4770 O O . ILE A 1 597 ? -11.023 37.438 -1.105 1 94.94 597 ILE A O 1
ATOM 4774 N N . ALA A 1 598 ? -10.945 35.906 -2.729 1 94.81 598 ALA A N 1
ATOM 4775 C CA . ALA A 1 598 ? -9.945 35.094 -2.043 1 94.81 598 ALA A CA 1
ATOM 4776 C C . ALA A 1 598 ? -8.547 35.688 -2.24 1 94.81 598 ALA A C 1
ATOM 4778 O O . ALA A 1 598 ? -7.578 35.188 -1.658 1 94.81 598 ALA A O 1
ATOM 4779 N N . ASN A 1 599 ? -8.398 36.688 -3.025 1 93.06 599 ASN A N 1
ATOM 4780 C CA . ASN A 1 599 ? -7.125 37.344 -3.299 1 93.06 599 ASN A CA 1
ATOM 4781 C C . ASN A 1 599 ? -6.066 36.344 -3.771 1 93.06 599 ASN A C 1
ATOM 4783 O O . ASN A 1 599 ? -4.965 36.312 -3.223 1 93.06 599 ASN A O 1
ATOM 4787 N N . ILE A 1 600 ? -6.402 35.562 -4.727 1 91.69 600 ILE A N 1
ATOM 4788 C CA . ILE A 1 600 ? -5.461 34.531 -5.18 1 91.69 600 ILE A CA 1
ATOM 4789 C C . ILE A 1 600 ? -5.113 34.781 -6.648 1 91.69 600 ILE A C 1
ATOM 4791 O O . ILE A 1 600 ? -4.461 33.938 -7.281 1 91.69 600 ILE A O 1
ATOM 4795 N N . GLN A 1 601 ? -5.477 35.906 -7.188 1 93 601 GLN A N 1
ATOM 4796 C CA . GLN A 1 601 ? -5.234 36.219 -8.586 1 93 601 GLN A CA 1
ATOM 4797 C C . GLN A 1 601 ? -3.742 36.281 -8.891 1 93 601 GLN A C 1
ATOM 4799 O O . GLN A 1 601 ? -3.287 35.781 -9.914 1 93 601 GLN A O 1
ATOM 4804 N N . ASP A 1 602 ? -3.062 36.906 -8 1 86.12 602 ASP A N 1
ATOM 4805 C CA . ASP A 1 602 ? -1.625 37.031 -8.203 1 86.12 602 ASP A CA 1
ATOM 4806 C C . ASP A 1 602 ? -0.936 35.688 -8.312 1 86.12 602 ASP A C 1
ATOM 4808 O O . ASP A 1 602 ? -0.026 35.5 -9.117 1 86.12 602 ASP A O 1
ATOM 4812 N N . PHE A 1 603 ? -1.317 34.75 -7.422 1 82.12 603 PHE A N 1
ATOM 4813 C CA . PHE A 1 603 ? -0.753 33.406 -7.441 1 82.12 603 PHE A CA 1
ATOM 4814 C C . PHE A 1 603 ? -1.062 32.719 -8.766 1 82.12 603 PHE A C 1
ATOM 4816 O O . PHE A 1 603 ? -0.182 32.094 -9.367 1 82.12 603 PHE A O 1
ATOM 4823 N N . ILE A 1 604 ? -2.266 32.906 -9.266 1 89.06 604 ILE A N 1
ATOM 4824 C CA . ILE A 1 604 ? -2.709 32.25 -10.5 1 89.06 604 ILE A CA 1
ATOM 4825 C C . ILE A 1 604 ? -1.949 32.844 -11.688 1 89.06 604 ILE A C 1
ATOM 4827 O O . ILE A 1 604 ? -1.521 32.094 -12.578 1 89.06 604 ILE A O 1
ATOM 4831 N N . ASP A 1 605 ? -1.733 34.094 -11.633 1 85 605 ASP A N 1
ATOM 4832 C CA . ASP A 1 605 ? -1.058 34.781 -12.734 1 85 605 ASP A CA 1
ATOM 4833 C C . ASP A 1 605 ? 0.427 34.438 -12.773 1 85 605 ASP A C 1
ATOM 4835 O O . ASP A 1 605 ? 1.063 34.531 -13.82 1 85 605 ASP A O 1
ATOM 4839 N N . SER A 1 606 ? 0.87 34.094 -11.648 1 74.56 606 SER A N 1
ATOM 4840 C CA . SER A 1 606 ? 2.287 33.75 -11.555 1 74.56 606 SER A CA 1
ATOM 4841 C C . SER A 1 606 ? 2.57 32.375 -12.141 1 74.56 606 SER A C 1
ATOM 4843 O O . SER A 1 606 ? 3.717 32.031 -12.461 1 74.56 606 SER A O 1
ATOM 4845 N N . LEU A 1 607 ? 1.529 31.672 -12.258 1 74.81 607 LEU A N 1
ATOM 4846 C CA . LEU A 1 607 ? 1.692 30.328 -12.789 1 74.81 607 LEU A CA 1
ATOM 4847 C C . LEU A 1 607 ? 1.614 30.328 -14.312 1 74.81 607 LEU A C 1
ATOM 4849 O O . LEU A 1 607 ? 0.741 30.969 -14.898 1 74.81 607 LEU A O 1
ATOM 4853 N N . PRO A 1 608 ? 2.418 29.562 -14.922 1 63.16 608 PRO A N 1
ATOM 4854 C CA . PRO A 1 608 ? 2.453 29.547 -16.391 1 63.16 608 PRO A CA 1
ATOM 4855 C C . PRO A 1 608 ? 1.124 29.125 -17 1 63.16 608 PRO A C 1
ATOM 4857 O O . PRO A 1 608 ? 0.726 29.656 -18.047 1 63.16 608 PRO A O 1
ATOM 4860 N N . ARG A 1 609 ? 0.421 28.25 -16.406 1 75.62 609 ARG A N 1
ATOM 4861 C CA . ARG A 1 609 ? -0.827 27.734 -16.953 1 75.62 609 ARG A CA 1
ATOM 4862 C C . ARG A 1 609 ? -2.033 28.375 -16.281 1 75.62 609 ARG A C 1
ATOM 4864 O O . ARG A 1 609 ? -3.17 27.953 -16.5 1 75.62 609 ARG A O 1
ATOM 4871 N N . GLY A 1 610 ? -1.695 29.172 -15.5 1 82.88 610 GLY A N 1
ATOM 4872 C CA . GLY A 1 610 ? -2.777 29.875 -14.828 1 82.88 610 GLY A CA 1
ATOM 4873 C C . GLY A 1 610 ? -3.783 28.953 -14.18 1 82.88 610 GLY A C 1
ATOM 4874 O O . GLY A 1 610 ? -3.406 28.047 -13.422 1 82.88 610 GLY A O 1
ATOM 4875 N N . LEU A 1 611 ? -5.055 29.078 -14.664 1 88.5 611 LEU A N 1
ATOM 4876 C CA . LEU A 1 611 ? -6.172 28.328 -14.086 1 88.5 611 LEU A CA 1
ATOM 4877 C C . LEU A 1 611 ? -6.082 26.844 -14.438 1 88.5 611 LEU A C 1
ATOM 4879 O O . LEU A 1 611 ? -6.664 26 -13.758 1 88.5 611 LEU A O 1
ATOM 4883 N N . ASN A 1 612 ? -5.363 26.578 -15.328 1 82.38 612 ASN A N 1
ATOM 4884 C CA . ASN A 1 612 ? -5.262 25.203 -15.797 1 82.38 612 ASN A CA 1
ATOM 4885 C C . ASN A 1 612 ? -4.09 24.469 -15.141 1 82.38 612 ASN A C 1
ATOM 4887 O O . ASN A 1 612 ? -3.826 23.312 -15.445 1 82.38 612 ASN A O 1
ATOM 4891 N N . THR A 1 613 ? -3.514 25.125 -14.219 1 79.75 613 THR A N 1
ATOM 4892 C CA . THR A 1 613 ? -2.396 24.516 -13.516 1 79.75 613 THR A CA 1
ATOM 4893 C C . THR A 1 613 ? -2.883 23.375 -12.617 1 79.75 613 THR A C 1
ATOM 4895 O O . THR A 1 613 ? -3.859 23.531 -11.883 1 79.75 613 THR A O 1
ATOM 4898 N N . MET A 1 614 ? -2.26 22.25 -12.773 1 77.5 614 MET A N 1
ATOM 4899 C CA . MET A 1 614 ? -2.58 21.109 -11.93 1 77.5 614 MET A CA 1
ATOM 4900 C C . MET A 1 614 ? -1.982 21.266 -10.539 1 77.5 614 MET A C 1
ATOM 4902 O O . MET A 1 614 ? -0.796 21.578 -10.398 1 77.5 614 MET A O 1
ATOM 4906 N N . ILE A 1 615 ? -2.807 21.078 -9.516 1 79.62 615 ILE A N 1
ATOM 4907 C CA . ILE A 1 615 ? -2.344 21.188 -8.141 1 79.62 615 ILE A CA 1
ATOM 4908 C C . ILE A 1 615 ? -2.775 19.953 -7.348 1 79.62 615 ILE A C 1
ATOM 4910 O O . ILE A 1 615 ? -3.525 19.109 -7.852 1 79.62 615 ILE A O 1
ATOM 4914 N N . GLY A 1 616 ? -2.25 19.781 -6.055 1 71.69 616 GLY A N 1
ATOM 4915 C CA . GLY A 1 616 ? -2.578 18.641 -5.211 1 71.69 616 GLY A CA 1
ATOM 4916 C C . GLY A 1 616 ? -1.42 17.688 -5.027 1 71.69 616 GLY A C 1
ATOM 4917 O O . GLY A 1 616 ? -0.265 18.047 -5.27 1 71.69 616 GLY A O 1
ATOM 4918 N N . ALA A 1 617 ? -1.785 16.547 -4.508 1 60.16 617 ALA A N 1
ATOM 4919 C CA . ALA A 1 617 ? -0.758 15.57 -4.164 1 60.16 617 ALA A CA 1
ATOM 4920 C C . ALA A 1 617 ? 0.098 15.227 -5.379 1 60.16 617 ALA A C 1
ATOM 4922 O O . ALA A 1 617 ? 1.304 15 -5.254 1 60.16 617 ALA A O 1
ATOM 4923 N N . GLU A 1 618 ? -0.549 15.234 -6.488 1 51.12 618 GLU A N 1
ATOM 4924 C CA . GLU A 1 618 ? 0.158 14.859 -7.711 1 51.12 618 GLU A CA 1
ATOM 4925 C C . GLU A 1 618 ? 0.638 16.094 -8.469 1 51.12 618 GLU A C 1
ATOM 4927 O O . GLU A 1 618 ? 1.287 15.969 -9.516 1 51.12 618 GLU A O 1
ATOM 4932 N N . GLY A 1 619 ? 0.281 17.281 -8.016 1 48.84 619 GLY A N 1
ATOM 4933 C CA . GLY A 1 619 ? 0.625 18.5 -8.719 1 48.84 619 GLY A CA 1
ATOM 4934 C C . GLY A 1 619 ? 1.633 19.359 -7.973 1 48.84 619 GLY A C 1
ATOM 4935 O O . GLY A 1 619 ? 2.383 18.844 -7.137 1 48.84 619 GLY A O 1
ATOM 4936 N N . ASN A 1 620 ? 1.646 20.547 -8.43 1 48.94 620 ASN A N 1
ATOM 4937 C CA . ASN A 1 620 ? 2.52 21.516 -7.793 1 48.94 620 ASN A CA 1
ATOM 4938 C C . ASN A 1 620 ? 2.17 21.703 -6.32 1 48.94 620 ASN A C 1
ATOM 4940 O O . ASN A 1 620 ? 0.995 21.703 -5.953 1 48.94 620 ASN A O 1
ATOM 4944 N N . GLY A 1 621 ? 3.117 21.516 -5.477 1 59.41 621 GLY A N 1
ATOM 4945 C CA . GLY A 1 621 ? 2.912 21.766 -4.059 1 59.41 621 GLY A CA 1
ATOM 4946 C C . GLY A 1 621 ? 2.469 23.172 -3.75 1 59.41 621 GLY A C 1
ATOM 4947 O O . GLY A 1 621 ? 2.92 24.125 -4.395 1 59.41 621 GLY A O 1
ATOM 4948 N N . ILE A 1 622 ? 1.234 23.359 -3.184 1 68.25 622 ILE A N 1
ATOM 4949 C CA . ILE A 1 622 ? 0.746 24.672 -2.781 1 68.25 622 ILE A CA 1
ATOM 4950 C C . ILE A 1 622 ? 1.019 24.891 -1.295 1 68.25 622 ILE A C 1
ATOM 4952 O O . ILE A 1 622 ? 1.077 23.938 -0.521 1 68.25 622 ILE A O 1
ATOM 4956 N N . SER A 1 623 ? 1.362 26.141 -0.995 1 66.38 623 SER A N 1
ATOM 4957 C CA . SER A 1 623 ? 1.562 26.484 0.407 1 66.38 623 SER A CA 1
ATOM 4958 C C . SER A 1 623 ? 0.257 26.406 1.19 1 66.38 623 SER A C 1
ATOM 4960 O O . SER A 1 623 ? -0.824 26.344 0.601 1 66.38 623 SER A O 1
ATOM 4962 N N . GLN A 1 624 ? 0.333 26.344 2.438 1 73.94 624 GLN A N 1
ATOM 4963 C CA . GLN A 1 624 ? -0.851 26.266 3.289 1 73.94 624 GLN A CA 1
ATOM 4964 C C . GLN A 1 624 ? -1.73 27.5 3.102 1 73.94 624 GLN A C 1
ATOM 4966 O O . GLN A 1 624 ? -2.959 27.406 3.143 1 73.94 624 GLN A O 1
ATOM 4971 N N . GLY A 1 625 ? -1.104 28.656 3.008 1 78.5 625 GLY A N 1
ATOM 4972 C CA . GLY A 1 625 ? -1.869 29.875 2.768 1 78.5 625 GLY A CA 1
ATOM 4973 C C . GLY A 1 625 ? -2.623 29.859 1.45 1 78.5 625 GLY A C 1
ATOM 4974 O O . GLY A 1 625 ? -3.771 30.297 1.379 1 78.5 625 GLY A O 1
ATOM 4975 N N . GLN A 1 626 ? -1.941 29.375 0.466 1 80.75 626 GLN A N 1
ATOM 4976 C CA . GLN A 1 626 ? -2.58 29.266 -0.841 1 80.75 626 GLN A CA 1
ATOM 4977 C C . GLN A 1 626 ? -3.727 28.25 -0.809 1 80.75 626 GLN A C 1
ATOM 4979 O O . GLN A 1 626 ? -4.762 28.453 -1.445 1 80.75 626 GLN A O 1
ATOM 4984 N N . LEU A 1 627 ? -3.523 27.203 -0.083 1 86.88 627 LEU A N 1
ATOM 4985 C CA . LEU A 1 627 ? -4.562 26.203 0.085 1 86.88 627 LEU A CA 1
ATOM 4986 C C . LEU A 1 627 ? -5.809 26.797 0.723 1 86.88 627 LEU A C 1
ATOM 4988 O O . LEU A 1 627 ? -6.93 26.562 0.264 1 86.88 627 LEU A O 1
ATOM 4992 N N . GLN A 1 628 ? -5.613 27.562 1.691 1 88 628 GLN A N 1
ATOM 4993 C CA . GLN A 1 628 ? -6.73 28.203 2.379 1 88 628 GLN A CA 1
ATOM 4994 C C . GLN A 1 628 ? -7.461 29.172 1.459 1 88 628 GLN A C 1
ATOM 4996 O O . GLN A 1 628 ? -8.695 29.234 1.466 1 88 628 GLN A O 1
ATOM 5001 N N . ARG A 1 629 ? -6.695 29.938 0.739 1 91.94 629 ARG A N 1
ATOM 5002 C CA . ARG A 1 629 ? -7.297 30.891 -0.191 1 91.94 629 ARG A CA 1
ATOM 5003 C C . ARG A 1 629 ? -8.102 30.172 -1.267 1 91.94 629 ARG A C 1
ATOM 5005 O O . ARG A 1 629 ? -9.164 30.641 -1.679 1 91.94 629 ARG A O 1
ATOM 5012 N N . MET A 1 630 ? -7.613 29.047 -1.656 1 92.88 630 MET A N 1
ATOM 5013 C CA . MET A 1 630 ? -8.328 28.25 -2.641 1 92.88 630 MET A CA 1
ATOM 5014 C C . MET A 1 630 ? -9.641 27.734 -2.068 1 92.88 630 MET A C 1
ATOM 5016 O O . MET A 1 630 ? -10.656 27.688 -2.768 1 92.88 630 MET A O 1
ATOM 5020 N N . LEU A 1 631 ? -9.609 27.312 -0.87 1 94.5 631 LEU A N 1
ATOM 5021 C CA . LEU A 1 631 ? -10.812 26.828 -0.214 1 94.5 631 LEU A CA 1
ATOM 5022 C C . LEU A 1 631 ? -11.836 27.938 -0.052 1 94.5 631 LEU A C 1
ATOM 5024 O O . LEU A 1 631 ? -13.047 27.719 -0.188 1 94.5 631 LEU A O 1
ATOM 5028 N N . ILE A 1 632 ? -11.32 29.109 0.255 1 95.25 632 ILE A N 1
ATOM 5029 C CA . ILE A 1 632 ? -12.211 30.266 0.364 1 95.25 632 ILE A CA 1
ATOM 5030 C C . ILE A 1 632 ? -12.844 30.547 -0.994 1 95.25 632 ILE A C 1
ATOM 5032 O O . ILE A 1 632 ? -14.055 30.781 -1.082 1 95.25 632 ILE A O 1
ATOM 5036 N N . ALA A 1 633 ? -11.992 30.516 -2.027 1 96.06 633 ALA A N 1
ATOM 5037 C CA . ALA A 1 633 ? -12.508 30.734 -3.377 1 96.06 633 ALA A CA 1
ATOM 5038 C C . ALA A 1 633 ? -13.594 29.719 -3.715 1 96.06 633 ALA A C 1
ATOM 5040 O O . ALA A 1 633 ? -14.602 30.078 -4.336 1 96.06 633 ALA A O 1
ATOM 5041 N N . ARG A 1 634 ? -13.406 28.547 -3.326 1 95.62 634 ARG A N 1
ATOM 5042 C CA . ARG A 1 634 ? -14.375 27.469 -3.564 1 95.62 634 ARG A CA 1
ATOM 5043 C C . ARG A 1 634 ? -15.703 27.766 -2.873 1 95.62 634 ARG A C 1
ATOM 5045 O O . ARG A 1 634 ? -16.766 27.594 -3.467 1 95.62 634 ARG A O 1
ATOM 5052 N N . ALA A 1 635 ? -15.641 28.172 -1.661 1 95.81 635 ALA A N 1
ATOM 5053 C CA . ALA A 1 635 ? -16.844 28.484 -0.893 1 95.81 635 ALA A CA 1
ATOM 5054 C C . ALA A 1 635 ? -17.578 29.672 -1.508 1 95.81 635 ALA A C 1
ATOM 5056 O O . ALA A 1 635 ? -18.812 29.688 -1.559 1 95.81 635 ALA A O 1
ATOM 5057 N N . VAL A 1 636 ? -16.828 30.672 -1.965 1 96.25 636 VAL A N 1
ATOM 5058 C CA . VAL A 1 636 ? -17.406 31.875 -2.541 1 96.25 636 VAL A CA 1
ATOM 5059 C C . VAL A 1 636 ? -18.062 31.547 -3.885 1 96.25 636 VAL A C 1
ATOM 5061 O O . VAL A 1 636 ? -19.125 32.062 -4.211 1 96.25 636 VAL A O 1
ATOM 5064 N N . TYR A 1 637 ? -17.375 30.719 -4.637 1 96.31 637 TYR A N 1
ATOM 5065 C CA . TYR A 1 637 ? -17.859 30.359 -5.961 1 96.31 637 TYR A CA 1
ATOM 5066 C C . TYR A 1 637 ? -19.266 29.766 -5.879 1 96.31 637 TYR A C 1
ATOM 5068 O O . TYR A 1 637 ? -20.094 29.984 -6.77 1 96.31 637 TYR A O 1
ATOM 5076 N N . LYS A 1 638 ? -19.516 29.047 -4.887 1 93.44 638 LYS A N 1
ATOM 5077 C CA . LYS A 1 638 ? -20.797 28.359 -4.699 1 93.44 638 LYS A CA 1
ATOM 5078 C C . LYS A 1 638 ? -21.938 29.359 -4.523 1 93.44 638 LYS A C 1
ATOM 5080 O O . LYS A 1 638 ? -23.109 29.047 -4.758 1 93.44 638 LYS A O 1
ATOM 5085 N N . ASP A 1 639 ? -21.594 30.609 -4.141 1 92.06 639 ASP A N 1
ATOM 5086 C CA . ASP A 1 639 ? -22.562 31.672 -3.887 1 92.06 639 ASP A CA 1
ATOM 5087 C C . ASP A 1 639 ? -23.656 31.188 -2.922 1 92.06 639 ASP A C 1
ATOM 5089 O O . ASP A 1 639 ? -24.844 31.266 -3.24 1 92.06 639 ASP A O 1
ATOM 5093 N N . PRO A 1 640 ? -23.312 30.828 -1.712 1 94.38 640 PRO A N 1
ATOM 5094 C CA . PRO A 1 640 ? -24.234 30.219 -0.742 1 94.38 640 PRO A CA 1
ATOM 5095 C C . PRO A 1 640 ? -24.984 31.25 0.081 1 94.38 640 PRO A C 1
ATOM 5097 O O . PRO A 1 640 ? -24.578 32.406 0.142 1 94.38 640 PRO A O 1
ATOM 5100 N N . GLN A 1 641 ? -26.031 30.812 0.723 1 94.44 641 GLN A N 1
ATOM 5101 C CA . GLN A 1 641 ? -26.781 31.656 1.648 1 94.44 641 GLN A CA 1
ATOM 5102 C C . GLN A 1 641 ? -26.203 31.578 3.057 1 94.44 641 GLN A C 1
ATOM 5104 O O . GLN A 1 641 ? -26.281 32.562 3.816 1 94.44 641 GLN A O 1
ATOM 5109 N N . TYR A 1 642 ? -25.719 30.469 3.303 1 96.5 642 TYR A N 1
ATOM 5110 C CA . TYR A 1 642 ? -25.094 30.234 4.605 1 96.5 642 TYR A CA 1
ATOM 5111 C C . TYR A 1 642 ? -23.594 29.984 4.461 1 96.5 642 TYR A C 1
ATOM 5113 O O . TYR A 1 642 ? -23.156 29.25 3.576 1 96.5 642 TYR A O 1
ATOM 5121 N N . ILE A 1 643 ? -22.828 30.609 5.262 1 95.81 643 ILE A N 1
ATOM 5122 C CA . ILE A 1 643 ? -21.375 30.469 5.18 1 95.81 643 ILE A CA 1
ATOM 5123 C C . ILE A 1 643 ? -20.828 29.984 6.516 1 95.81 643 ILE A C 1
ATOM 5125 O O . ILE A 1 643 ? -21.172 30.516 7.57 1 95.81 643 ILE A O 1
ATOM 5129 N N . PHE A 1 644 ? -20.062 28.938 6.484 1 96.69 644 PHE A N 1
ATOM 5130 C CA . PHE A 1 644 ? -19.422 28.391 7.664 1 96.69 644 PHE A CA 1
ATOM 5131 C C . PHE A 1 644 ? -17.906 28.391 7.492 1 96.69 644 PHE A C 1
ATOM 5133 O O . PHE A 1 644 ? -17.359 27.688 6.625 1 96.69 644 PHE A O 1
ATOM 5140 N N . PHE A 1 645 ? -17.156 29.125 8.32 1 94.25 645 PHE A N 1
ATOM 5141 C CA . PHE A 1 645 ? -15.703 29.219 8.258 1 94.25 645 PHE A CA 1
ATOM 5142 C C . PHE A 1 645 ? -15.078 28.734 9.562 1 94.25 645 PHE A C 1
ATOM 5144 O O . PHE A 1 645 ? -15.32 29.312 10.625 1 94.25 645 PHE A O 1
ATOM 5151 N N . ASP A 1 646 ? -14.312 27.656 9.477 1 91.5 646 ASP A N 1
ATOM 5152 C CA . ASP A 1 646 ? -13.602 27.109 10.641 1 91.5 646 ASP A CA 1
ATOM 5153 C C . ASP A 1 646 ? -12.109 27.438 10.57 1 91.5 646 ASP A C 1
ATOM 5155 O O . ASP A 1 646 ? -11.328 26.672 10 1 91.5 646 ASP A O 1
ATOM 5159 N N . GLU A 1 647 ? -11.664 28.469 11.227 1 81.38 647 GLU A N 1
ATOM 5160 C CA . GLU A 1 647 ? -10.281 28.938 11.258 1 81.38 647 GLU A CA 1
ATOM 5161 C C . GLU A 1 647 ? -9.719 29.078 9.844 1 81.38 647 GLU A C 1
ATOM 5163 O O . GLU A 1 647 ? -8.617 28.609 9.562 1 81.38 647 GLU A O 1
ATOM 5168 N N . ALA A 1 648 ? -10.422 29.672 9.031 1 77.81 648 ALA A N 1
ATOM 5169 C CA . ALA A 1 648 ? -10.156 29.719 7.598 1 77.81 648 ALA A CA 1
ATOM 5170 C C . ALA A 1 648 ? -9.008 30.672 7.281 1 77.81 648 ALA A C 1
ATOM 5172 O O . ALA A 1 648 ? -8.5 30.688 6.156 1 77.81 648 ALA A O 1
ATOM 5173 N N . THR A 1 649 ? -8.516 31.438 8.273 1 73.81 649 THR A N 1
ATOM 5174 C CA . THR A 1 649 ? -7.488 32.438 7.965 1 73.81 649 THR A CA 1
ATOM 5175 C C . THR A 1 649 ? -6.262 32.219 8.852 1 73.81 649 THR A C 1
ATOM 5177 O O . THR A 1 649 ? -5.41 33.125 8.945 1 73.81 649 THR A O 1
ATOM 5180 N N . ASN A 1 650 ? -6.203 31.078 9.461 1 69.5 650 ASN A N 1
ATOM 5181 C CA . ASN A 1 650 ? -5.152 30.859 10.453 1 69.5 650 ASN A CA 1
ATOM 5182 C C . ASN A 1 650 ? -3.779 30.75 9.797 1 69.5 650 ASN A C 1
ATOM 5184 O O . ASN A 1 650 ? -2.766 31.094 10.414 1 69.5 650 ASN A O 1
ATOM 5188 N N . SER A 1 651 ? -3.787 30.281 8.594 1 65.69 651 SER A N 1
ATOM 5189 C CA . SER A 1 651 ? -2.504 30.031 7.941 1 65.69 651 SER A CA 1
ATOM 5190 C C . SER A 1 651 ? -2.105 31.188 7.031 1 65.69 651 SER A C 1
ATOM 5192 O O . SER A 1 651 ? -1.11 31.094 6.309 1 65.69 651 SER A O 1
ATOM 5194 N N . LEU A 1 652 ? -2.832 32.25 7.141 1 70 652 LEU A N 1
ATOM 5195 C CA . LEU A 1 652 ? -2.564 33.375 6.273 1 70 652 LEU A CA 1
ATOM 5196 C C . LEU A 1 652 ? -1.654 34.406 6.965 1 70 652 LEU A C 1
ATOM 5198 O O . LEU A 1 652 ? -1.702 34.562 8.188 1 70 652 LEU A O 1
ATOM 5202 N N . ASP A 1 653 ? -0.805 35 6.18 1 65.56 653 ASP A N 1
ATOM 5203 C CA . ASP A 1 653 ? -0.029 36.125 6.707 1 65.56 653 ASP A CA 1
ATOM 5204 C C . ASP A 1 653 ? -0.917 37.344 6.945 1 65.56 653 ASP A C 1
ATOM 5206 O O . ASP A 1 653 ? -2.016 37.438 6.391 1 65.56 653 ASP A O 1
ATOM 5210 N N . ALA A 1 654 ? -0.379 38.281 7.715 1 64.75 654 ALA A N 1
ATOM 5211 C CA . ALA A 1 654 ? -1.163 39.406 8.211 1 64.75 654 ALA A CA 1
ATOM 5212 C C . ALA A 1 654 ? -1.693 40.25 7.055 1 64.75 654 ALA A C 1
ATOM 5214 O O . ALA A 1 654 ? -2.85 40.688 7.07 1 64.75 654 ALA A O 1
ATOM 5215 N N . ASN A 1 655 ? -0.902 40.469 6.07 1 67.19 655 ASN A N 1
ATOM 5216 C CA . ASN A 1 655 ? -1.33 41.312 4.953 1 67.19 655 ASN A CA 1
ATOM 5217 C C . ASN A 1 655 ? -2.438 40.625 4.145 1 67.19 655 ASN A C 1
ATOM 5219 O O . ASN A 1 655 ? -3.439 41.281 3.812 1 67.19 655 ASN A O 1
ATOM 5223 N N . ASN A 1 656 ? -2.246 39.469 3.826 1 75.06 656 ASN A N 1
ATOM 5224 C CA . ASN A 1 656 ? -3.254 38.719 3.086 1 75.06 656 ASN A CA 1
ATOM 5225 C C . ASN A 1 656 ? -4.531 38.531 3.9 1 75.06 656 ASN A C 1
ATOM 5227 O O . ASN A 1 656 ? -5.637 38.562 3.35 1 75.06 656 ASN A O 1
ATOM 5231 N N . GLU A 1 657 ? -4.281 38.312 5.145 1 79 657 GLU A N 1
ATOM 5232 C CA . GLU A 1 657 ? -5.441 38.188 6.016 1 79 657 GLU A CA 1
ATOM 5233 C C . GLU A 1 657 ? -6.312 39.438 5.996 1 79 657 GLU A C 1
ATOM 5235 O O . GLU A 1 657 ? -7.539 39.344 5.902 1 79 657 GLU A O 1
ATOM 5240 N N . TRP A 1 658 ? -5.645 40.5 6.07 1 76.62 658 TRP A N 1
ATOM 5241 C CA . TRP A 1 658 ? -6.367 41.781 6.082 1 76.62 658 TRP A CA 1
ATOM 5242 C C . TRP A 1 658 ? -7.141 41.969 4.781 1 76.62 658 TRP A C 1
ATOM 5244 O O . TRP A 1 658 ? -8.32 42.344 4.801 1 76.62 658 TRP A O 1
ATOM 5254 N N . MET A 1 659 ? -6.52 41.781 3.668 1 83.75 659 MET A N 1
ATOM 5255 C CA . MET A 1 659 ? -7.152 41.969 2.363 1 83.75 659 MET A CA 1
ATOM 5256 C C . MET A 1 659 ? -8.328 41 2.188 1 83.75 659 MET A C 1
ATOM 5258 O O . MET A 1 659 ? -9.398 41.406 1.729 1 83.75 659 MET A O 1
ATOM 5262 N N . ILE A 1 660 ? -8.141 39.812 2.535 1 89.31 660 ILE A N 1
ATOM 5263 C CA . ILE A 1 660 ? -9.164 38.781 2.359 1 89.31 660 ILE A CA 1
ATOM 5264 C C . ILE A 1 660 ? -10.344 39.062 3.287 1 89.31 660 ILE A C 1
ATOM 5266 O O . ILE A 1 660 ? -11.5 38.906 2.889 1 89.31 660 ILE A O 1
ATOM 5270 N N . MET A 1 661 ? -10.016 39.469 4.469 1 86 661 MET A N 1
ATOM 5271 C CA . MET A 1 661 ? -11.086 39.75 5.422 1 86 661 MET A CA 1
ATOM 5272 C C . MET A 1 661 ? -11.93 40.938 4.965 1 86 661 MET A C 1
ATOM 5274 O O . MET A 1 661 ? -13.148 40.938 5.141 1 86 661 MET A O 1
ATOM 5278 N N . ASN A 1 662 ? -11.281 41.906 4.438 1 87.19 662 ASN A N 1
ATOM 5279 C CA . ASN A 1 662 ? -12.023 43.031 3.91 1 87.19 662 ASN A CA 1
ATOM 5280 C C . ASN A 1 662 ? -12.93 42.625 2.752 1 87.19 662 ASN A C 1
ATOM 5282 O O . ASN A 1 662 ? -14.07 43.094 2.654 1 87.19 662 ASN A O 1
ATOM 5286 N N . ASN A 1 663 ? -12.406 41.844 1.885 1 92.5 663 ASN A N 1
ATOM 5287 C CA . ASN A 1 663 ? -13.203 41.344 0.773 1 92.5 663 ASN A CA 1
ATOM 5288 C C . ASN A 1 663 ? -14.352 40.469 1.262 1 92.5 663 ASN A C 1
ATOM 5290 O O . ASN A 1 663 ? -15.461 40.531 0.723 1 92.5 663 ASN A O 1
ATOM 5294 N N . LEU A 1 664 ? -14.062 39.719 2.23 1 92.5 664 LEU A N 1
ATOM 5295 C CA . LEU A 1 664 ? -15.062 38.781 2.768 1 92.5 664 LEU A CA 1
ATOM 5296 C C . LEU A 1 664 ? -16.172 39.562 3.465 1 92.5 664 LEU A C 1
ATOM 5298 O O . LEU A 1 664 ? -17.328 39.125 3.445 1 92.5 664 LEU A O 1
ATOM 5302 N N . LYS A 1 665 ? -15.828 40.656 4.094 1 89.94 665 LYS A N 1
ATOM 5303 C CA . LYS A 1 665 ? -16.859 41.469 4.742 1 89.94 665 LYS A CA 1
ATOM 5304 C C . LYS A 1 665 ? -17.938 41.875 3.754 1 89.94 665 LYS A C 1
ATOM 5306 O O . LYS A 1 665 ? -19.125 41.844 4.074 1 89.94 665 LYS A O 1
ATOM 5311 N N . GLU A 1 666 ? -17.438 42.219 2.621 1 91.56 666 GLU A N 1
ATOM 5312 C CA . GLU A 1 666 ? -18.375 42.562 1.566 1 91.56 666 GLU A CA 1
ATOM 5313 C C . GLU A 1 666 ? -19.203 41.375 1.132 1 91.56 666 GLU A C 1
ATOM 5315 O O . GLU A 1 666 ? -20.406 41.469 0.918 1 91.56 666 GLU A O 1
ATOM 5320 N N . PHE A 1 667 ? -18.609 40.312 1.024 1 94.19 667 PHE A N 1
ATOM 5321 C CA . PHE A 1 667 ? -19.266 39.094 0.577 1 94.19 667 PHE A CA 1
ATOM 5322 C C . PHE A 1 667 ? -20.25 38.562 1.631 1 94.19 667 PHE A C 1
ATOM 5324 O O . PHE A 1 667 ? -21.281 38 1.297 1 94.19 667 PHE A O 1
ATOM 5331 N N . PHE A 1 668 ? -19.969 38.812 2.893 1 94.19 668 PHE A N 1
ATOM 5332 C CA . PHE A 1 668 ? -20.781 38.344 4.012 1 94.19 668 PHE A CA 1
ATOM 5333 C C . PHE A 1 668 ? -22.078 39.125 4.121 1 94.19 668 PHE A C 1
ATOM 5335 O O . PHE A 1 668 ? -23.031 38.656 4.754 1 94.19 668 PHE A O 1
ATOM 5342 N N . THR A 1 669 ? -22.062 40.281 3.531 1 92.12 669 THR A N 1
ATOM 5343 C CA . THR A 1 669 ? -23.234 41.156 3.68 1 92.12 669 THR A CA 1
ATOM 5344 C C . THR A 1 669 ? -24.484 40.469 3.131 1 92.12 669 THR A C 1
ATOM 5346 O O . THR A 1 669 ? -24.516 40.031 1.978 1 92.12 669 THR A O 1
ATOM 5349 N N . GLY A 1 670 ? -25.438 40.344 3.939 1 91.56 670 GLY A N 1
ATOM 5350 C CA . GLY A 1 670 ? -26.719 39.781 3.529 1 91.56 670 GLY A CA 1
ATOM 5351 C C . GLY A 1 670 ? -26.766 38.281 3.68 1 91.56 670 GLY A C 1
ATOM 5352 O O . GLY A 1 670 ? -27.797 37.656 3.412 1 91.56 670 GLY A O 1
ATOM 5353 N N . ARG A 1 671 ? -25.75 37.688 4.059 1 94.38 671 ARG A N 1
ATOM 5354 C CA . ARG A 1 671 ? -25.688 36.219 4.219 1 94.38 671 ARG A CA 1
ATOM 5355 C C . ARG A 1 671 ? -25.531 35.844 5.691 1 94.38 671 ARG A C 1
ATOM 5357 O O . ARG A 1 671 ? -25.109 36.656 6.508 1 94.38 671 ARG A O 1
ATOM 5364 N N . THR A 1 672 ? -26.047 34.719 6.043 1 95.81 672 THR A N 1
ATOM 5365 C CA . THR A 1 672 ? -25.875 34.219 7.402 1 95.81 672 THR A CA 1
ATOM 5366 C C . THR A 1 672 ? -24.516 33.531 7.566 1 95.81 672 THR A C 1
ATOM 5368 O O . THR A 1 672 ? -24.234 32.531 6.926 1 95.81 672 THR A O 1
ATOM 5371 N N . VAL A 1 673 ? -23.672 34.125 8.398 1 95.44 673 VAL A N 1
ATOM 5372 C CA . VAL A 1 673 ? -22.266 33.688 8.453 1 95.44 673 VAL A CA 1
ATOM 5373 C C . VAL A 1 673 ? -21.922 33.25 9.867 1 95.44 673 VAL A C 1
ATOM 5375 O O . VAL A 1 673 ? -22.297 33.906 10.844 1 95.44 673 VAL A O 1
ATOM 5378 N N . ILE A 1 674 ? -21.359 32.094 9.969 1 95.88 674 ILE A N 1
ATOM 5379 C CA . ILE A 1 674 ? -20.797 31.594 11.219 1 95.88 674 ILE A CA 1
ATOM 5380 C C . ILE A 1 674 ? -19.281 31.406 11.07 1 95.88 674 ILE A C 1
ATOM 5382 O O . ILE A 1 674 ? -18.828 30.641 10.219 1 95.88 674 ILE A O 1
ATOM 5386 N N . ILE A 1 675 ? -18.516 32.062 11.914 1 93.69 675 ILE A N 1
ATOM 5387 C CA . ILE A 1 675 ? -17.062 32 11.812 1 93.69 675 ILE A CA 1
ATOM 5388 C C . ILE A 1 675 ? -16.469 31.562 13.148 1 93.69 675 ILE A C 1
ATOM 5390 O O . ILE A 1 675 ? -16.812 32.094 14.203 1 93.69 675 ILE A O 1
ATOM 5394 N N . VAL A 1 676 ? -15.688 30.531 13.055 1 90.69 676 VAL A N 1
ATOM 5395 C CA . VAL A 1 676 ? -14.867 30.125 14.195 1 90.69 676 VAL A CA 1
ATOM 5396 C C . VAL A 1 676 ? -13.453 30.672 14.039 1 90.69 676 VAL A C 1
ATOM 5398 O O . VAL A 1 676 ? -12.797 30.438 13.016 1 90.69 676 VAL A O 1
ATOM 5401 N N . ALA A 1 677 ? -12.992 31.531 14.922 1 77.81 677 ALA A N 1
ATOM 5402 C CA . ALA A 1 677 ? -11.672 32.125 14.773 1 77.81 677 ALA A CA 1
ATOM 5403 C C . ALA A 1 677 ? -10.961 32.219 16.125 1 77.81 677 ALA A C 1
ATOM 5405 O O . ALA A 1 677 ? -11.594 32.188 17.172 1 77.81 677 ALA A O 1
ATOM 5406 N N . HIS A 1 678 ? -9.75 32.281 15.984 1 63.38 678 HIS A N 1
ATOM 5407 C CA . HIS A 1 678 ? -8.906 32.531 17.156 1 63.38 678 HIS A CA 1
ATOM 5408 C C . HIS A 1 678 ? -8.336 33.938 17.125 1 63.38 678 HIS A C 1
ATOM 5410 O O . HIS A 1 678 ? -7.926 34.469 18.172 1 63.38 678 HIS A O 1
ATOM 5416 N N . ARG A 1 679 ? -8.422 34.469 16.016 1 65.31 679 ARG A N 1
ATOM 5417 C CA . ARG A 1 679 ? -7.797 35.75 15.852 1 65.31 679 ARG A CA 1
ATOM 5418 C C . ARG A 1 679 ? -8.812 36.875 16.016 1 65.31 679 ARG A C 1
ATOM 5420 O O . ARG A 1 679 ? -9.945 36.781 15.531 1 65.31 679 ARG A O 1
ATOM 5427 N N . LEU A 1 680 ? -8.398 37.906 16.641 1 69.62 680 LEU A N 1
ATOM 5428 C CA . LEU A 1 680 ? -9.258 39.031 16.969 1 69.62 680 LEU A CA 1
ATOM 5429 C C . LEU A 1 680 ? -9.695 39.781 15.711 1 69.62 680 LEU A C 1
ATOM 5431 O O . LEU A 1 680 ? -10.82 40.281 15.641 1 69.62 680 LEU A O 1
ATOM 5435 N N . SER A 1 681 ? -8.898 39.844 14.703 1 68.62 681 SER A N 1
ATOM 5436 C CA . SER A 1 681 ? -9.195 40.594 13.484 1 68.62 681 SER A CA 1
ATOM 5437 C C . SER A 1 681 ? -10.43 40.031 12.781 1 68.62 681 SER A C 1
ATOM 5439 O O . SER A 1 681 ? -11.172 40.781 12.148 1 68.62 681 SER A O 1
ATOM 5441 N N . THR A 1 682 ? -10.695 38.844 12.977 1 73.88 682 THR A N 1
ATOM 5442 C CA . THR A 1 682 ? -11.805 38.188 12.297 1 73.88 682 THR A CA 1
ATOM 5443 C C . THR A 1 682 ? -13.086 38.281 13.125 1 73.88 682 THR A C 1
ATOM 5445 O O . THR A 1 682 ? -14.188 38.156 12.594 1 73.88 682 THR A O 1
ATOM 5448 N N . VAL A 1 683 ? -12.867 38.562 14.398 1 81.19 683 VAL A N 1
ATOM 5449 C CA . VAL A 1 683 ? -14 38.438 15.312 1 81.19 683 VAL A CA 1
ATOM 5450 C C . VAL A 1 683 ? -14.516 39.844 15.68 1 81.19 683 VAL A C 1
ATOM 5452 O O . VAL A 1 683 ? -15.688 40 16.047 1 81.19 683 VAL A O 1
ATOM 5455 N N . LYS A 1 684 ? -13.719 40.812 15.555 1 80.5 684 LYS A N 1
ATOM 5456 C CA . LYS A 1 684 ? -14.023 42.156 16.062 1 80.5 684 LYS A CA 1
ATOM 5457 C C . LYS A 1 684 ? -15.266 42.75 15.383 1 80.5 684 LYS A C 1
ATOM 5459 O O . LYS A 1 684 ? -16.062 43.438 16.016 1 80.5 684 LYS A O 1
ATOM 5464 N N . ASP A 1 685 ? -15.469 42.438 14.141 1 82.5 685 ASP A N 1
ATOM 5465 C CA . ASP A 1 685 ? -16.547 43.062 13.367 1 82.5 685 ASP A CA 1
ATOM 5466 C C . ASP A 1 685 ? -17.781 42.188 13.336 1 82.5 685 ASP A C 1
ATOM 5468 O O . ASP A 1 685 ? -18.75 42.469 12.625 1 82.5 685 ASP A O 1
ATOM 5472 N N . ALA A 1 686 ? -17.844 41.156 14.062 1 91.62 686 ALA A N 1
ATOM 5473 C CA . ALA A 1 686 ? -19 40.25 14.078 1 91.62 686 ALA A CA 1
ATOM 5474 C C . ALA A 1 686 ? -20.188 40.906 14.789 1 91.62 686 ALA A C 1
ATOM 5476 O O . ALA A 1 686 ? -20 41.688 15.719 1 91.62 686 ALA A O 1
ATOM 5477 N N . ASP A 1 687 ? -21.375 40.562 14.359 1 93.25 687 ASP A N 1
ATOM 5478 C CA . ASP A 1 687 ? -22.594 41.094 14.969 1 93.25 687 ASP A CA 1
ATOM 5479 C C . ASP A 1 687 ? -22.844 40.438 16.328 1 93.25 687 ASP A C 1
ATOM 5481 O O . ASP A 1 687 ? -23.469 41.062 17.203 1 93.25 687 ASP A O 1
ATOM 5485 N N . ASN A 1 688 ? -22.516 39.281 16.422 1 94 688 ASN A N 1
ATOM 5486 C CA . ASN A 1 688 ? -22.656 38.5 17.656 1 94 688 ASN A CA 1
ATOM 5487 C C . ASN A 1 688 ? -21.453 37.594 17.906 1 94 688 ASN A C 1
ATOM 5489 O O . ASN A 1 688 ? -21.031 36.875 17.016 1 94 688 ASN A O 1
ATOM 5493 N N . ILE A 1 689 ? -20.906 37.781 19.047 1 94.19 689 ILE A N 1
ATOM 5494 C CA . ILE A 1 689 ? -19.75 36.969 19.438 1 94.19 689 ILE A CA 1
ATOM 5495 C C . ILE A 1 689 ? -20.156 36.031 20.562 1 94.19 689 ILE A C 1
ATOM 5497 O O . ILE A 1 689 ? -20.719 36.438 21.562 1 94.19 689 ILE A O 1
ATOM 5501 N N . VAL A 1 690 ? -19.891 34.781 20.297 1 94.69 690 VAL A N 1
ATOM 5502 C CA . VAL A 1 690 ? -20.219 33.75 21.266 1 94.69 690 VAL A CA 1
ATOM 5503 C C . VAL A 1 690 ? -18.922 33.156 21.828 1 94.69 690 VAL A C 1
ATOM 5505 O O . VAL A 1 690 ? -18.094 32.656 21.062 1 94.69 690 VAL A O 1
ATOM 5508 N N . VAL A 1 691 ? -18.781 33.219 23.141 1 93 691 VAL A N 1
ATOM 5509 C CA . VAL A 1 691 ? -17.594 32.656 23.781 1 93 691 VAL A CA 1
ATOM 5510 C C . VAL A 1 691 ? -17.922 31.281 24.359 1 93 691 VAL A C 1
ATOM 5512 O O . VAL A 1 691 ? -18.828 31.156 25.188 1 93 691 VAL A O 1
ATOM 5515 N N . LEU A 1 692 ? -17.203 30.328 23.844 1 91.75 692 LEU A N 1
ATOM 5516 C CA . LEU A 1 692 ? -17.391 28.938 24.281 1 91.75 692 LEU A CA 1
ATOM 5517 C C . LEU A 1 692 ? -16.281 28.516 25.234 1 91.75 692 LEU A C 1
ATOM 5519 O O . LEU A 1 692 ? -15.102 28.812 24.984 1 91.75 692 LEU A O 1
ATOM 5523 N N . ASP A 1 693 ? -16.688 27.922 26.328 1 88.5 693 ASP A N 1
ATOM 5524 C CA . ASP A 1 693 ? -15.734 27.359 27.281 1 88.5 693 ASP A CA 1
ATOM 5525 C C . ASP A 1 693 ? -16.203 25.984 27.766 1 88.5 693 ASP A C 1
ATOM 5527 O O . ASP A 1 693 ? -17.297 25.859 28.312 1 88.5 693 ASP A O 1
ATOM 5531 N N . LYS A 1 694 ? -15.375 25 27.625 1 85.94 694 LYS A N 1
ATOM 5532 C CA . LYS A 1 694 ? -15.617 23.641 28.062 1 85.94 694 LYS A CA 1
ATOM 5533 C C . LYS A 1 694 ? -17 23.156 27.641 1 85.94 694 LYS A C 1
ATOM 5535 O O . LYS A 1 694 ? -17.734 22.578 28.438 1 85.94 694 LYS A O 1
ATOM 5540 N N . GLY A 1 695 ? -17.422 23.562 26.5 1 91.31 695 GLY A N 1
ATOM 5541 C CA . GLY A 1 695 ? -18.641 23.016 25.906 1 91.31 695 GLY A CA 1
ATOM 5542 C C . GLY A 1 695 ? -19.875 23.828 26.234 1 91.31 695 GLY A C 1
ATOM 5543 O O . GLY A 1 695 ? -21 23.438 25.891 1 91.31 695 GLY A O 1
ATOM 5544 N N . LYS A 1 696 ? -19.672 24.953 26.953 1 93.81 696 LYS A N 1
ATOM 5545 C CA . LYS A 1 696 ? -20.797 25.812 27.328 1 93.81 696 LYS A CA 1
ATOM 5546 C C . LYS A 1 696 ? -20.578 27.25 26.859 1 93.81 696 LYS A C 1
ATOM 5548 O O . LYS A 1 696 ? -19.453 27.703 26.75 1 93.81 696 LYS A O 1
ATOM 5553 N N . ILE A 1 697 ? -21.703 27.891 26.594 1 94.75 697 ILE A N 1
ATOM 5554 C CA . ILE A 1 697 ? -21.625 29.312 26.266 1 94.75 697 ILE A CA 1
ATOM 5555 C C . ILE A 1 697 ? -21.531 30.125 27.547 1 94.75 697 ILE A C 1
ATOM 5557 O O . ILE A 1 697 ? -22.438 30.078 28.391 1 94.75 697 ILE A O 1
ATOM 5561 N N . ILE A 1 698 ? -20.516 30.922 27.656 1 93.25 698 ILE A N 1
ATOM 5562 C CA . ILE A 1 698 ? -20.297 31.656 28.891 1 93.25 698 ILE A CA 1
ATOM 5563 C C . ILE A 1 698 ? -20.594 33.125 28.688 1 93.25 698 ILE A C 1
ATOM 5565 O O . ILE A 1 698 ? -20.906 33.844 29.641 1 93.25 698 ILE A O 1
ATOM 5569 N N . GLU A 1 699 ? -20.219 33.656 27.531 1 93.88 699 GLU A N 1
ATOM 5570 C CA . GLU A 1 699 ? -20.453 35.031 27.203 1 93.88 699 GLU A CA 1
ATOM 5571 C C . GLU A 1 699 ? -20.984 35.188 25.781 1 93.88 699 GLU A C 1
ATOM 5573 O O . GLU A 1 699 ? -20.703 34.375 24.906 1 93.88 699 GLU A O 1
ATOM 5578 N N . GLN A 1 700 ? -21.891 36.156 25.594 1 94.12 700 GLN A N 1
ATOM 5579 C CA . GLN A 1 700 ? -22.438 36.469 24.281 1 94.12 700 GLN A CA 1
ATOM 5580 C C . GLN A 1 700 ? -22.703 37.969 24.125 1 94.12 700 GLN A C 1
ATOM 5582 O O . GLN A 1 700 ? -23.156 38.625 25.062 1 94.12 700 GLN A O 1
ATOM 5587 N N . GLY A 1 701 ? -22.281 38.5 23.016 1 93.06 701 GLY A N 1
ATOM 5588 C CA . GLY A 1 701 ? -22.5 39.938 22.766 1 93.06 701 GLY A CA 1
ATOM 5589 C C . GLY A 1 701 ? -21.609 40.469 21.672 1 93.06 701 GLY A C 1
ATOM 5590 O O . GLY A 1 701 ? -21.094 39.719 20.844 1 93.06 701 GLY A O 1
ATOM 5591 N N . THR A 1 702 ? -21.531 41.75 21.516 1 92.12 702 THR A N 1
ATOM 5592 C CA . THR A 1 702 ? -20.656 42.406 20.562 1 92.12 702 THR A CA 1
ATOM 5593 C C . THR A 1 702 ? -19.266 42.625 21.141 1 92.12 702 THR A C 1
ATOM 5595 O O . THR A 1 702 ? -19.047 42.406 22.328 1 92.12 702 THR A O 1
ATOM 5598 N N . HIS A 1 703 ? -18.391 43 20.312 1 89.25 703 HIS A N 1
ATOM 5599 C CA . HIS A 1 703 ? -17 43.188 20.719 1 89.25 703 HIS A CA 1
ATOM 5600 C C . HIS A 1 703 ? -16.922 44.219 21.844 1 89.25 703 HIS A C 1
ATOM 5602 O O . HIS A 1 703 ? -16.25 44 22.859 1 89.25 703 HIS A O 1
ATOM 5608 N N . GLN A 1 704 ? -17.641 45.25 21.703 1 86.94 704 GLN A N 1
ATOM 5609 C CA . GLN A 1 704 ? -17.609 46.344 22.672 1 86.94 704 GLN A CA 1
ATOM 5610 C C . GLN A 1 704 ? -18.25 45.906 23.984 1 86.94 704 GLN A C 1
ATOM 5612 O O . GLN A 1 704 ? -17.703 46.188 25.062 1 86.94 704 GLN A O 1
ATOM 5617 N N . GLU A 1 705 ? -19.312 45.219 23.859 1 91.25 705 GLU A N 1
ATOM 5618 C CA . GLU A 1 705 ? -20.031 44.781 25.047 1 91.25 705 GLU A CA 1
ATOM 5619 C C . GLU A 1 705 ? -19.203 43.781 25.859 1 91.25 705 GLU A C 1
ATOM 5621 O O . GLU A 1 705 ? -19.109 43.906 27.078 1 91.25 705 GLU A O 1
ATOM 5626 N N . LEU A 1 706 ? -18.562 42.938 25.156 1 90.12 706 LEU A N 1
ATOM 5627 C CA . LEU A 1 706 ? -17.859 41.844 25.828 1 90.12 706 LEU A CA 1
ATOM 5628 C C . LEU A 1 706 ? -16.531 42.344 26.406 1 90.12 706 LEU A C 1
ATOM 5630 O O . LEU A 1 706 ? -16.062 41.844 27.422 1 90.12 706 LEU A O 1
ATOM 5634 N N . THR A 1 707 ? -15.961 43.281 25.766 1 86.75 707 THR A N 1
ATOM 5635 C CA . THR A 1 707 ? -14.734 43.875 26.297 1 86.75 707 THR A CA 1
ATOM 5636 C C . THR A 1 707 ? -15.023 44.625 27.578 1 86.75 707 THR A C 1
ATOM 5638 O O . THR A 1 707 ? -14.203 44.656 28.5 1 86.75 707 THR A O 1
ATOM 5641 N N . ASN A 1 708 ? -16.141 45.219 27.625 1 86.12 708 ASN A N 1
ATOM 5642 C CA . ASN A 1 708 ? -16.531 46 28.781 1 86.12 708 ASN A CA 1
ATOM 5643 C C . ASN A 1 708 ? -16.906 45.125 29.969 1 86.12 708 ASN A C 1
ATOM 5645 O O . ASN A 1 708 ? -16.75 45.531 31.125 1 86.12 708 ASN A O 1
ATOM 5649 N N . LEU A 1 709 ? -17.266 43.969 29.641 1 88.38 709 LEU A N 1
ATOM 5650 C CA . LEU A 1 709 ? -17.672 43.031 30.688 1 88.38 709 LEU A CA 1
ATOM 5651 C C . LEU A 1 709 ? -16.453 42.469 31.406 1 88.38 709 LEU A C 1
ATOM 5653 O O . LEU A 1 709 ? -16.562 41.969 32.531 1 88.38 709 LEU A O 1
ATOM 5657 N N . LYS A 1 710 ? -15.18 42.594 30.875 1 83.81 710 LYS A N 1
ATOM 5658 C CA . LYS A 1 710 ? -13.914 42.125 31.438 1 83.81 710 LYS A CA 1
ATOM 5659 C C . LYS A 1 710 ? -13.992 40.688 31.875 1 83.81 710 LYS A C 1
ATOM 5661 O O . LYS A 1 710 ? -13.586 40.312 32.969 1 83.81 710 LYS A O 1
ATOM 5666 N N . GLY A 1 711 ? -14.672 39.938 31.125 1 86.75 711 GLY A N 1
ATOM 5667 C CA . GLY A 1 711 ? -14.781 38.5 31.406 1 86.75 711 GLY A CA 1
ATOM 5668 C C . GLY A 1 711 ? -13.812 37.656 30.594 1 86.75 711 GLY A C 1
ATOM 5669 O O . GLY A 1 711 ? -12.641 38.031 30.453 1 86.75 711 GLY A O 1
ATOM 5670 N N . ALA A 1 712 ? -14.305 36.5 30.125 1 83.25 712 ALA A N 1
ATOM 5671 C CA . ALA A 1 712 ? -13.461 35.531 29.406 1 83.25 712 ALA A CA 1
ATOM 5672 C C . ALA A 1 712 ? -12.992 36.125 28.078 1 83.25 712 ALA A C 1
ATOM 5674 O O . ALA A 1 712 ? -11.844 35.906 27.672 1 83.25 712 ALA A O 1
ATOM 5675 N N . TYR A 1 713 ? -13.836 36.781 27.469 1 85.69 713 TYR A N 1
ATOM 5676 C CA . TYR A 1 713 ? -13.508 37.406 26.188 1 85.69 713 TYR A CA 1
ATOM 5677 C C . TYR A 1 713 ? -12.422 38.469 26.344 1 85.69 713 TYR A C 1
ATOM 5679 O O . TYR A 1 713 ? -11.492 38.531 25.531 1 85.69 713 TYR A O 1
ATOM 5687 N N . TYR A 1 714 ? -12.602 39.219 27.328 1 81.12 714 TYR A N 1
ATOM 5688 C CA . TYR A 1 714 ? -11.625 40.25 27.609 1 81.12 714 TYR A CA 1
ATOM 5689 C C . TYR A 1 714 ? -10.242 39.656 27.844 1 81.12 714 TYR A C 1
ATOM 5691 O O . TYR A 1 714 ? -9.242 40.188 27.359 1 81.12 714 TYR A O 1
ATOM 5699 N N . LEU A 1 715 ? -10.242 38.594 28.516 1 74.88 715 LEU A N 1
ATOM 5700 C CA . LEU A 1 715 ? -8.977 37.938 28.812 1 74.88 715 LEU A CA 1
ATOM 5701 C C . LEU A 1 715 ? -8.344 37.406 27.531 1 74.88 715 LEU A C 1
ATOM 5703 O O . LEU A 1 715 ? -7.121 37.406 27.391 1 74.88 715 LEU A O 1
ATOM 5707 N N . LEU A 1 716 ? -9.211 36.875 26.734 1 74.81 716 LEU A N 1
ATOM 5708 C CA . LEU A 1 716 ? -8.719 36.344 25.469 1 74.81 716 LEU A CA 1
ATOM 5709 C C . LEU A 1 716 ? -8.102 37.469 24.625 1 74.81 716 LEU A C 1
ATOM 5711 O O . LEU A 1 716 ? -7.043 37.25 24.016 1 74.81 716 LEU A O 1
ATOM 5715 N N . VAL A 1 717 ? -8.711 38.594 24.609 1 72.19 717 VAL A N 1
ATOM 5716 C CA . VAL A 1 717 ? -8.266 39.75 23.828 1 72.19 717 VAL A CA 1
ATOM 5717 C C . VAL A 1 717 ? -7 40.344 24.438 1 72.19 717 VAL A C 1
ATOM 5719 O O . VAL A 1 717 ? -6.051 40.656 23.734 1 72.19 717 VAL A O 1
ATOM 5722 N N . LYS A 1 718 ? -7.051 40.406 25.734 1 66.62 718 LYS A N 1
ATOM 5723 C CA . LYS A 1 718 ? -5.91 40.969 26.453 1 66.62 718 LYS A CA 1
ATOM 5724 C C . LYS A 1 718 ? -4.656 40.125 26.234 1 66.62 718 LYS A C 1
ATOM 5726 O O . LYS A 1 718 ? -3.572 40.688 26 1 66.62 718 LYS A O 1
ATOM 5731 N N . ASN A 1 719 ? -4.867 38.938 26.406 1 60.91 719 ASN A N 1
ATOM 5732 C CA . ASN A 1 719 ? -3.736 38.031 26.25 1 60.91 719 ASN A CA 1
ATOM 5733 C C . ASN A 1 719 ? -3.178 38.094 24.828 1 60.91 719 ASN A C 1
ATOM 5735 O O . ASN A 1 719 ? -1.97 37.938 24.625 1 60.91 719 ASN A O 1
ATOM 5739 N N . GLN A 1 720 ? -4.004 38.219 23.953 1 60 720 GLN A N 1
ATOM 5740 C CA . GLN A 1 720 ? -3.559 38.312 22.562 1 60 720 GLN A CA 1
ATOM 5741 C C . GLN A 1 720 ? -2.854 39.625 22.312 1 60 720 GLN A C 1
ATOM 5743 O O . GLN A 1 720 ? -1.888 39.688 21.547 1 60 720 GLN A O 1
ATOM 5748 N N . LEU A 1 721 ? -3.465 40.688 23 1 52.09 721 LEU A N 1
ATOM 5749 C CA . LEU A 1 721 ? -2.869 42 22.859 1 52.09 721 LEU A CA 1
ATOM 5750 C C . LEU A 1 721 ? -1.569 42.094 23.641 1 52.09 721 LEU A C 1
ATOM 5752 O O . LEU A 1 721 ? -0.613 42.75 23.203 1 52.09 721 LEU A O 1
ATOM 5756 N N . GLU A 1 722 ? -1.674 41.625 24.938 1 44.12 722 GLU A N 1
ATOM 5757 C CA . GLU A 1 722 ? -0.455 41.688 25.75 1 44.12 722 GLU A CA 1
ATOM 5758 C C . GLU A 1 722 ? 0.667 40.875 25.078 1 44.12 722 GLU A C 1
ATOM 5760 O O . GLU A 1 722 ? 1.844 41.219 25.219 1 44.12 722 GLU A O 1
ATOM 5765 N N . LEU A 1 723 ? 0.326 39.781 24.625 1 40.88 723 LEU A N 1
ATOM 5766 C CA . LEU A 1 723 ? 1.34 39.094 23.859 1 40.88 723 LEU A CA 1
ATOM 5767 C C . LEU A 1 723 ? 1.868 39.938 22.719 1 40.88 723 LEU A C 1
ATOM 5769 O O . LEU A 1 723 ? 2.996 39.75 22.266 1 40.88 723 LEU A O 1
ATOM 5773 N N . GLY A 1 724 ? 1.159 41 22.234 1 36.94 724 GLY A N 1
ATOM 5774 C CA . GLY A 1 724 ? 1.639 41.969 21.297 1 36.94 724 GLY A CA 1
ATOM 5775 C C . GLY A 1 724 ? 2.15 43.25 21.969 1 36.94 724 GLY A C 1
ATOM 5776 O O . GLY A 1 724 ? 2.732 44.125 21.312 1 36.94 724 GLY A O 1
ATOM 5777 N N . THR A 1 725 ? 1.809 43.688 23.234 1 35.41 725 THR A N 1
ATOM 5778 C CA . THR A 1 725 ? 2.336 44.875 23.875 1 35.41 725 THR A CA 1
ATOM 5779 C C . THR A 1 725 ? 3.635 44.594 24.609 1 35.41 725 THR A C 1
ATOM 5781 O O . THR A 1 725 ? 3.76 43.531 25.25 1 35.41 725 THR A O 1
ATOM 5784 N N . MET B 1 1 ? 20.078 2.447 -36.688 1 49.16 1 MET B N 1
ATOM 5785 C CA . MET B 1 1 ? 20.531 2.154 -35.344 1 49.16 1 MET B CA 1
ATOM 5786 C C . MET B 1 1 ? 19.422 2.449 -34.312 1 49.16 1 MET B C 1
ATOM 5788 O O . MET B 1 1 ? 18.688 3.422 -34.469 1 49.16 1 MET B O 1
ATOM 5792 N N . SER B 1 2 ? 19 1.509 -33.5 1 72.94 2 SER B N 1
ATOM 5793 C CA . SER B 1 2 ? 17.906 1.584 -32.531 1 72.94 2 SER B CA 1
ATOM 5794 C C . SER B 1 2 ? 18.188 2.645 -31.484 1 72.94 2 SER B C 1
ATOM 5796 O O . SER B 1 2 ? 19.328 2.83 -31.062 1 72.94 2 SER B O 1
ATOM 5798 N N . PHE B 1 3 ? 17.328 3.66 -31.406 1 84.62 3 PHE B N 1
ATOM 5799 C CA . PHE B 1 3 ? 17.484 4.715 -30.406 1 84.62 3 PHE B CA 1
ATOM 5800 C C . PHE B 1 3 ? 17.703 4.121 -29.016 1 84.62 3 PHE B C 1
ATOM 5802 O O . PHE B 1 3 ? 17.016 3.18 -28.625 1 84.62 3 PHE B O 1
ATOM 5809 N N . PRO B 1 4 ? 18.781 4.531 -28.453 1 84.31 4 PRO B N 1
ATOM 5810 C CA . PRO B 1 4 ? 19.047 4.008 -27.109 1 84.31 4 PRO B CA 1
ATOM 5811 C C . PRO B 1 4 ? 17.922 4.316 -26.125 1 84.31 4 PRO B C 1
ATOM 5813 O O . PRO B 1 4 ? 17.406 5.43 -26.109 1 84.31 4 PRO B O 1
ATOM 5816 N N . PHE B 1 5 ? 17.531 3.344 -25.484 1 83.88 5 PHE B N 1
ATOM 5817 C CA . PHE B 1 5 ? 16.438 3.527 -24.531 1 83.88 5 PHE B CA 1
ATOM 5818 C C . PHE B 1 5 ? 16.875 3.213 -23.109 1 83.88 5 PHE B C 1
ATOM 5820 O O . PHE B 1 5 ? 17.531 2.197 -22.875 1 83.88 5 PHE B O 1
ATOM 5827 N N . TYR B 1 6 ? 16.703 4.223 -22.25 1 80.12 6 TYR B N 1
ATOM 5828 C CA . TYR B 1 6 ? 16.891 4.027 -20.828 1 80.12 6 TYR B CA 1
ATOM 5829 C C . TYR B 1 6 ? 15.57 4.215 -20.062 1 80.12 6 TYR B C 1
ATOM 5831 O O . TYR B 1 6 ? 14.82 5.152 -20.344 1 80.12 6 TYR B O 1
ATOM 5839 N N . LYS B 1 7 ? 15.266 3.359 -19.234 1 76.19 7 LYS B N 1
ATOM 5840 C CA . LYS B 1 7 ? 14.055 3.482 -18.438 1 76.19 7 LYS B CA 1
ATOM 5841 C C . LYS B 1 7 ? 14.305 4.324 -17.188 1 76.19 7 LYS B C 1
ATOM 5843 O O . LYS B 1 7 ? 15.391 4.281 -16.609 1 76.19 7 LYS B O 1
ATOM 5848 N N . GLN B 1 8 ? 13.234 5.137 -16.891 1 76.44 8 GLN B N 1
ATOM 5849 C CA . GLN B 1 8 ? 13.375 5.91 -15.656 1 76.44 8 GLN B CA 1
ATOM 5850 C C . GLN B 1 8 ? 13.18 5.031 -14.422 1 76.44 8 GLN B C 1
ATOM 5852 O O . GLN B 1 8 ? 12.344 4.121 -14.43 1 76.44 8 GLN B O 1
ATOM 5857 N N . PHE B 1 9 ? 13.969 5.289 -13.492 1 66.31 9 PHE B N 1
ATOM 5858 C CA . PHE B 1 9 ? 13.906 4.48 -12.289 1 66.31 9 PHE B CA 1
ATOM 5859 C C . PHE B 1 9 ? 12.961 5.105 -11.266 1 66.31 9 PHE B C 1
ATOM 5861 O O . PHE B 1 9 ? 12.297 4.391 -10.516 1 66.31 9 PHE B O 1
ATOM 5868 N N . ASP B 1 10 ? 12.969 6.441 -11.219 1 66.62 10 ASP B N 1
ATOM 5869 C CA . ASP B 1 10 ? 12.109 7.203 -10.32 1 66.62 10 ASP B CA 1
ATOM 5870 C C . ASP B 1 10 ? 11.062 7.996 -11.094 1 66.62 10 ASP B C 1
ATOM 5872 O O . ASP B 1 10 ? 11.297 8.383 -12.242 1 66.62 10 ASP B O 1
ATOM 5876 N N . LEU B 1 11 ? 9.945 8.18 -10.422 1 62.34 11 LEU B N 1
ATOM 5877 C CA . LEU B 1 11 ? 8.867 8.93 -11.07 1 62.34 11 LEU B CA 1
ATOM 5878 C C . LEU B 1 11 ? 9.344 10.312 -11.484 1 62.34 11 LEU B C 1
ATOM 5880 O O . LEU B 1 11 ? 8.898 10.852 -12.5 1 62.34 11 LEU B O 1
ATOM 5884 N N . MET B 1 12 ? 10.25 10.773 -10.719 1 66.25 12 MET B N 1
ATOM 5885 C CA . MET B 1 12 ? 10.648 12.156 -10.961 1 66.25 12 MET B CA 1
ATOM 5886 C C . MET B 1 12 ? 11.836 12.227 -11.914 1 66.25 12 MET B C 1
ATOM 5888 O O . MET B 1 12 ? 12.297 13.312 -12.266 1 66.25 12 MET B O 1
ATOM 5892 N N . ASP B 1 13 ? 12.219 11.023 -12.539 1 75.56 13 ASP B N 1
ATOM 5893 C CA . ASP B 1 13 ? 13.461 10.953 -13.297 1 75.56 13 ASP B CA 1
ATOM 5894 C C . ASP B 1 13 ? 13.203 11.086 -14.797 1 75.56 13 ASP B C 1
ATOM 5896 O O . ASP B 1 13 ? 14.062 10.758 -15.617 1 75.56 13 ASP B O 1
ATOM 5900 N N . CYS B 1 14 ? 12.07 11.539 -15.156 1 82.75 14 CYS B N 1
ATOM 5901 C CA . CYS B 1 14 ? 11.781 11.539 -16.594 1 82.75 14 CYS B CA 1
ATOM 5902 C C . CYS B 1 14 ? 12.719 12.477 -17.328 1 82.75 14 CYS B C 1
ATOM 5904 O O . CYS B 1 14 ? 13.289 12.109 -18.359 1 82.75 14 CYS B O 1
ATOM 5906 N N . GLY B 1 15 ? 12.961 13.656 -16.75 1 87.44 15 GLY B N 1
ATOM 5907 C CA . GLY B 1 15 ? 13.812 14.641 -17.391 1 87.44 15 GLY B CA 1
ATOM 5908 C C . GLY B 1 15 ? 15.25 14.172 -17.547 1 87.44 15 GLY B C 1
ATOM 5909 O O . GLY B 1 15 ? 15.75 14.039 -18.656 1 87.44 15 GLY B O 1
ATOM 5910 N N . PRO B 1 16 ? 15.828 13.781 -16.406 1 87.12 16 PRO B N 1
ATOM 5911 C CA . PRO B 1 16 ? 17.219 13.32 -16.484 1 87.12 16 PRO B CA 1
ATOM 5912 C C . PRO B 1 16 ? 17.375 12.086 -17.375 1 87.12 16 PRO B C 1
ATOM 5914 O O . PRO B 1 16 ? 18.391 11.945 -18.062 1 87.12 16 PRO B O 1
ATOM 5917 N N . THR B 1 17 ? 16.422 11.289 -17.406 1 88.38 17 THR B N 1
ATOM 5918 C CA . THR B 1 17 ? 16.484 10.078 -18.203 1 88.38 17 THR B CA 1
ATOM 5919 C C . THR B 1 17 ? 16.406 10.414 -19.688 1 88.38 17 THR B C 1
ATOM 5921 O O . THR B 1 17 ? 17.078 9.781 -20.516 1 88.38 17 THR B O 1
ATOM 5924 N N . CYS B 1 18 ? 15.617 11.328 -20 1 91.88 18 CYS B N 1
ATOM 5925 C CA . CYS B 1 18 ? 15.539 11.781 -21.391 1 91.88 18 CYS B CA 1
ATOM 5926 C C . CYS B 1 18 ? 16.891 12.312 -21.859 1 91.88 18 CYS B C 1
ATOM 5928 O O . CYS B 1 18 ? 17.344 11.992 -22.969 1 91.88 18 CYS B O 1
ATOM 5930 N N . LEU B 1 19 ? 17.484 13.062 -21.016 1 91.25 19 LEU B N 1
ATOM 5931 C CA . LEU B 1 19 ? 18.797 13.625 -21.344 1 91.25 19 LEU B CA 1
ATOM 5932 C C . LEU B 1 19 ? 19.828 12.523 -21.5 1 91.25 19 LEU B C 1
ATOM 5934 O O . LEU B 1 19 ? 20.703 12.602 -22.375 1 91.25 19 LEU B O 1
ATOM 5938 N N . ARG B 1 20 ? 19.672 11.547 -20.672 1 89.31 20 ARG B N 1
ATOM 5939 C CA . ARG B 1 20 ? 20.578 10.406 -20.766 1 89.31 20 ARG B CA 1
ATOM 5940 C C . ARG B 1 20 ? 20.438 9.703 -22.109 1 89.31 20 ARG B C 1
ATOM 5942 O O . ARG B 1 20 ? 21.438 9.328 -22.719 1 89.31 20 ARG B O 1
ATOM 5949 N N . MET B 1 21 ? 19.297 9.531 -22.578 1 91.62 21 MET B N 1
ATOM 5950 C CA . MET B 1 21 ? 19.016 8.859 -23.844 1 91.62 21 MET B CA 1
ATOM 5951 C C . MET B 1 21 ? 19.609 9.656 -25 1 91.62 21 MET B C 1
ATOM 5953 O O . MET B 1 21 ? 20.219 9.078 -25.906 1 91.62 21 MET B O 1
ATOM 5957 N N . ILE B 1 22 ? 19.469 10.891 -24.969 1 92.62 22 ILE B N 1
ATOM 5958 C CA . ILE B 1 22 ? 19.953 11.742 -26.047 1 92.62 22 ILE B CA 1
ATOM 5959 C C . ILE B 1 22 ? 21.469 11.766 -26.031 1 92.62 22 ILE B C 1
ATOM 5961 O O . ILE B 1 22 ? 22.109 11.703 -27.094 1 92.62 22 ILE B O 1
ATOM 5965 N N . ALA B 1 23 ? 22.031 11.852 -24.875 1 91 23 ALA B N 1
ATOM 5966 C CA . ALA B 1 23 ? 23.484 11.828 -24.766 1 91 23 ALA B CA 1
ATOM 5967 C C . ALA B 1 23 ? 24.062 10.539 -25.344 1 91 23 ALA B C 1
ATOM 5969 O O . ALA B 1 23 ? 25.062 10.57 -26.062 1 91 23 ALA B O 1
ATOM 5970 N N . ARG B 1 24 ? 23.406 9.547 -25.016 1 88.94 24 ARG B N 1
ATOM 5971 C CA . ARG B 1 24 ? 23.859 8.25 -25.516 1 88.94 24 ARG B CA 1
ATOM 5972 C C . ARG B 1 24 ? 23.719 8.188 -27.047 1 88.94 24 ARG B C 1
ATOM 5974 O O . ARG B 1 24 ? 24.547 7.574 -27.719 1 88.94 24 ARG B O 1
ATOM 5981 N N . HIS B 1 25 ? 22.703 8.672 -27.516 1 90.56 25 HIS B N 1
ATOM 5982 C CA . HIS B 1 25 ? 22.484 8.727 -28.953 1 90.56 25 HIS B CA 1
ATOM 5983 C C . HIS B 1 25 ? 23.641 9.422 -29.656 1 90.56 25 HIS B C 1
ATOM 5985 O O . HIS B 1 25 ? 24.062 8.992 -30.734 1 90.56 25 HIS B O 1
ATOM 5991 N N . TYR B 1 26 ? 24.188 10.391 -29.078 1 90.06 26 TYR B N 1
ATOM 5992 C CA . TYR B 1 26 ? 25.281 11.133 -29.672 1 90.06 26 TYR B CA 1
ATOM 5993 C C . TYR B 1 26 ? 26.625 10.539 -29.266 1 90.06 26 TYR B C 1
ATOM 5995 O O . TYR B 1 26 ? 27.688 11.109 -29.562 1 90.06 26 TYR B O 1
ATOM 6003 N N . GLY B 1 27 ? 26.484 9.391 -28.438 1 84.75 27 GLY B N 1
ATOM 6004 C CA . GLY B 1 27 ? 27.688 8.578 -28.281 1 84.75 27 GLY B CA 1
ATOM 6005 C C . GLY B 1 27 ? 28.297 8.688 -26.906 1 84.75 27 GLY B C 1
ATOM 6006 O O . GLY B 1 27 ? 29.406 8.188 -26.672 1 84.75 27 GLY B O 1
ATOM 6007 N N . ARG B 1 28 ? 27.75 9.43 -26.031 1 86.5 28 ARG B N 1
ATOM 6008 C CA . ARG B 1 28 ? 28.297 9.547 -24.688 1 86.5 28 ARG B CA 1
ATOM 6009 C C . ARG B 1 28 ? 27.344 8.961 -23.656 1 86.5 28 ARG B C 1
ATOM 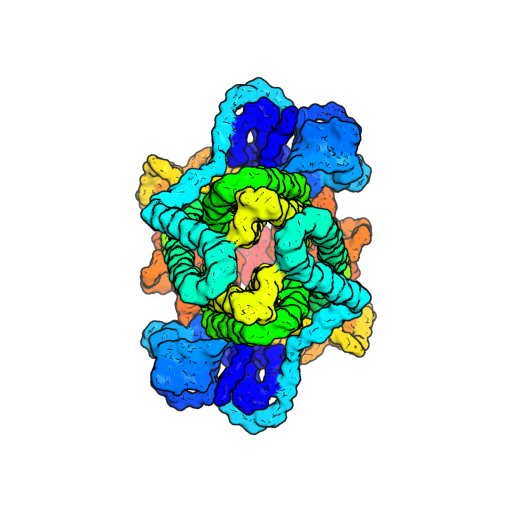6011 O O . ARG B 1 28 ? 26.109 9.047 -23.812 1 86.5 28 ARG B O 1
ATOM 6018 N N . SER B 1 29 ? 27.922 8.375 -22.672 1 86.5 29 SER B N 1
ATOM 6019 C CA . SER B 1 29 ? 27.125 7.77 -21.609 1 86.5 29 SER B CA 1
ATOM 6020 C C . SER B 1 29 ? 27.328 8.5 -20.281 1 86.5 29 SER B C 1
ATOM 6022 O O . SER B 1 29 ? 28.453 8.828 -19.906 1 86.5 29 SER B O 1
ATOM 6024 N N . PHE B 1 30 ? 26.25 8.891 -19.656 1 85 30 PHE B N 1
ATOM 6025 C CA . PHE B 1 30 ? 26.266 9.539 -18.344 1 85 30 PHE B CA 1
ATOM 6026 C C . PHE B 1 30 ? 25.469 8.727 -17.344 1 85 30 PHE B C 1
ATOM 6028 O O . PHE B 1 30 ? 24.5 8.039 -17.703 1 85 30 PHE B O 1
ATOM 6035 N N . LYS B 1 31 ? 25.938 8.781 -16.125 1 79.81 31 LYS B N 1
ATOM 6036 C CA . LYS B 1 31 ? 25.156 8.188 -15.055 1 79.81 31 LYS B CA 1
ATOM 6037 C C . LYS B 1 31 ? 23.906 9.016 -14.758 1 79.81 31 LYS B C 1
ATOM 6039 O O . LYS B 1 31 ? 23.938 10.242 -14.828 1 79.81 31 LYS B O 1
ATOM 6044 N N . ILE B 1 32 ? 22.812 8.297 -14.445 1 80.81 32 ILE B N 1
ATOM 6045 C CA . ILE B 1 32 ? 21.547 8.984 -14.188 1 80.81 32 ILE B CA 1
ATOM 6046 C C . ILE B 1 32 ? 21.703 9.891 -12.961 1 80.81 32 ILE B C 1
ATOM 6048 O O . ILE B 1 32 ? 21.094 10.961 -12.898 1 80.81 32 ILE B O 1
ATOM 6052 N N . GLN B 1 33 ? 22.562 9.5 -12.07 1 74.31 33 GLN B N 1
ATOM 6053 C CA . GLN B 1 33 ? 22.766 10.281 -10.852 1 74.31 33 GLN B CA 1
ATOM 6054 C C . GLN B 1 33 ? 23.375 11.641 -11.164 1 74.31 33 GLN B C 1
ATOM 6056 O O . GLN B 1 33 ? 23 12.648 -10.57 1 74.31 33 GLN B O 1
ATOM 6061 N N . THR B 1 34 ? 24.328 11.625 -12.07 1 78 34 THR B N 1
ATOM 6062 C CA . THR B 1 34 ? 24.969 12.867 -12.477 1 78 34 THR B CA 1
ATOM 6063 C C . THR B 1 34 ? 23.969 13.805 -13.133 1 78 34 THR B C 1
ATOM 6065 O O . THR B 1 34 ? 23.953 15.008 -12.844 1 78 34 THR B O 1
ATOM 6068 N N . LEU B 1 35 ? 23.156 13.195 -13.883 1 85.12 35 LEU B N 1
ATOM 6069 C CA . LEU B 1 35 ? 22.172 14.016 -14.586 1 85.12 35 LEU B CA 1
ATOM 6070 C C . LEU B 1 35 ? 21.109 14.531 -13.633 1 85.12 35 LEU B C 1
ATOM 6072 O O . LEU B 1 35 ? 20.578 15.633 -13.812 1 85.12 35 LEU B O 1
ATOM 6076 N N . ARG B 1 36 ? 20.812 13.789 -12.641 1 80.19 36 ARG B N 1
ATOM 6077 C CA . ARG B 1 36 ? 19.875 14.227 -11.609 1 80.19 36 ARG B CA 1
ATOM 6078 C C . ARG B 1 36 ? 20.406 15.461 -10.883 1 80.19 36 ARG B C 1
ATOM 6080 O O . ARG B 1 36 ? 19.672 16.406 -10.641 1 80.19 36 ARG B O 1
ATOM 6087 N N . GLN B 1 37 ? 21.609 15.281 -10.609 1 75 37 GLN B N 1
ATOM 6088 C CA . GLN B 1 37 ? 22.25 16.375 -9.891 1 75 37 GLN B CA 1
ATOM 6089 C C . GLN B 1 37 ? 22.297 17.641 -10.742 1 75 37 GLN B C 1
ATOM 6091 O O . GLN B 1 37 ? 22.016 18.734 -10.242 1 75 37 GLN B O 1
ATOM 6096 N N . TYR B 1 38 ? 22.609 17.422 -11.992 1 80.31 38 TYR B N 1
ATOM 6097 C CA . TYR B 1 38 ? 22.719 18.578 -12.883 1 80.31 38 TYR B CA 1
ATOM 6098 C C . TYR B 1 38 ? 21.344 19.203 -13.125 1 80.31 38 TYR B C 1
ATOM 6100 O O . TYR B 1 38 ? 21.25 20.422 -13.281 1 80.31 38 TYR B O 1
ATOM 6108 N N . CYS B 1 39 ? 20.297 18.344 -13.078 1 80.75 39 CYS B N 1
ATOM 6109 C CA . CYS B 1 39 ? 18.938 18.844 -13.289 1 80.75 39 CYS B CA 1
ATOM 6110 C C . CYS B 1 39 ? 18.375 19.453 -12.016 1 80.75 39 CYS B C 1
ATOM 6112 O O . CYS B 1 39 ? 17.344 20.125 -12.047 1 80.75 39 CYS B O 1
ATOM 6114 N N . GLU B 1 40 ? 19.031 19.234 -10.961 1 70.81 40 GLU B N 1
ATOM 6115 C CA . GLU B 1 40 ? 18.594 19.719 -9.656 1 70.81 40 GLU B CA 1
ATOM 6116 C C . GLU B 1 40 ? 17.172 19.219 -9.344 1 70.81 40 GLU B C 1
ATOM 6118 O O . GLU B 1 40 ? 16.297 20.016 -9.023 1 70.81 40 GLU B O 1
ATOM 6123 N N . ILE B 1 41 ? 17.062 17.969 -9.383 1 68.88 41 ILE B N 1
ATOM 6124 C CA . ILE B 1 41 ? 15.766 17.328 -9.227 1 68.88 41 ILE B CA 1
ATOM 6125 C C . ILE B 1 41 ? 15.258 17.516 -7.793 1 68.88 41 ILE B C 1
ATOM 6127 O O . ILE B 1 41 ? 16.047 17.531 -6.848 1 68.88 41 ILE B O 1
ATOM 6131 N N . ASN B 1 42 ? 14.008 17.922 -7.621 1 63.66 42 ASN B N 1
ATOM 6132 C CA . ASN B 1 42 ? 13.359 18.016 -6.316 1 63.66 42 ASN B CA 1
ATOM 6133 C C . ASN B 1 42 ? 12.117 17.125 -6.246 1 63.66 42 ASN B C 1
ATOM 6135 O O . ASN B 1 42 ? 11.891 16.297 -7.129 1 63.66 42 ASN B O 1
ATOM 6139 N N . ARG B 1 43 ? 11.43 17.141 -5.094 1 58.88 43 ARG B N 1
ATOM 6140 C CA . ARG B 1 43 ? 10.25 16.312 -4.887 1 58.88 43 ARG B CA 1
ATOM 6141 C C . ARG B 1 43 ? 9.195 16.562 -5.957 1 58.88 43 ARG B C 1
ATOM 6143 O O . ARG B 1 43 ? 8.359 15.703 -6.242 1 58.88 43 ARG B O 1
ATOM 6150 N N . GLU B 1 44 ? 9.375 17.75 -6.547 1 57.56 44 GLU B N 1
ATOM 6151 C CA . GLU B 1 44 ? 8.391 18.109 -7.566 1 57.56 44 GLU B CA 1
ATOM 6152 C C . GLU B 1 44 ? 8.859 17.688 -8.953 1 57.56 44 GLU B C 1
ATOM 6154 O O . GLU B 1 44 ? 8.109 17.797 -9.93 1 57.56 44 GLU B O 1
ATOM 6159 N N . GLY B 1 45 ? 9.922 17.078 -9.023 1 62.31 45 GLY B N 1
ATOM 6160 C CA . GLY B 1 45 ? 10.484 16.672 -10.297 1 62.31 45 GLY B CA 1
ATOM 6161 C C . GLY B 1 45 ? 11.438 17.703 -10.883 1 62.31 45 GLY B C 1
ATOM 6162 O O . GLY B 1 45 ? 12.148 18.391 -10.148 1 62.31 45 GLY B O 1
ATOM 6163 N N . VAL B 1 46 ? 11.664 17.609 -12.234 1 69.5 46 VAL B N 1
ATOM 6164 C CA . VAL B 1 46 ? 12.602 18.5 -12.914 1 69.5 46 VAL B CA 1
ATOM 6165 C C . VAL B 1 46 ? 11.836 19.453 -13.836 1 69.5 46 VAL B C 1
ATOM 6167 O O . VAL B 1 46 ? 10.797 19.078 -14.391 1 69.5 46 VAL B O 1
ATOM 6170 N N . SER B 1 47 ? 12.219 20.703 -13.766 1 73.19 47 SER B N 1
ATOM 6171 C CA . SER B 1 47 ? 11.664 21.672 -14.695 1 73.19 47 SER B CA 1
ATOM 6172 C C . SER B 1 47 ? 12.406 21.656 -16.031 1 73.19 47 SER B C 1
ATOM 6174 O O . SER B 1 47 ? 13.492 21.078 -16.125 1 73.19 47 SER B O 1
ATOM 6176 N N . LEU B 1 48 ? 11.719 22.141 -17.047 1 80.44 48 LEU B N 1
ATOM 6177 C CA . LEU B 1 48 ? 12.375 22.25 -18.344 1 80.44 48 LEU B CA 1
ATOM 6178 C C . LEU B 1 48 ? 13.672 23.047 -18.234 1 80.44 48 LEU B C 1
ATOM 6180 O O . LEU B 1 48 ? 14.648 22.734 -18.922 1 80.44 48 LEU B O 1
ATOM 6184 N N . LEU B 1 49 ? 13.594 23.969 -17.375 1 77.38 49 LEU B N 1
ATOM 6185 C CA . LEU B 1 49 ? 14.789 24.766 -17.125 1 77.38 49 LEU B CA 1
ATOM 6186 C C . LEU B 1 49 ? 15.891 23.922 -16.516 1 77.38 49 LEU B C 1
ATOM 6188 O O . LEU B 1 49 ? 17.062 24.078 -16.859 1 77.38 49 LEU B O 1
ATOM 6192 N N . GLY B 1 50 ? 15.508 23.125 -15.641 1 81.25 50 GLY B N 1
ATOM 6193 C CA . GLY B 1 50 ? 16.469 22.234 -15.039 1 81.25 50 GLY B CA 1
ATOM 6194 C C . GLY B 1 50 ? 17.156 21.328 -16.047 1 81.25 50 GLY B C 1
ATOM 6195 O O . GLY B 1 50 ? 18.359 21.109 -15.984 1 81.25 50 GLY B O 1
ATOM 6196 N N . ILE B 1 51 ? 16.359 20.875 -16.984 1 87.62 51 ILE B N 1
ATOM 6197 C CA . ILE B 1 51 ? 16.891 20.016 -18.016 1 87.62 51 ILE B CA 1
ATOM 6198 C C . ILE B 1 51 ? 17.828 20.812 -18.938 1 87.62 51 ILE B C 1
ATOM 6200 O O . ILE B 1 51 ? 18.875 20.312 -19.344 1 87.62 51 ILE B O 1
ATOM 6204 N N . HIS B 1 52 ? 17.391 22.016 -19.234 1 86.56 52 HIS B N 1
ATOM 6205 C CA . HIS B 1 52 ? 18.188 22.906 -20.062 1 86.56 52 HIS B CA 1
ATOM 6206 C C . HIS B 1 52 ? 19.562 23.125 -19.438 1 86.56 52 HIS B C 1
ATOM 6208 O O . HIS B 1 52 ? 20.594 22.984 -20.125 1 86.56 52 HIS B O 1
ATOM 6214 N N . ASN B 1 53 ? 19.531 23.359 -18.234 1 85.25 53 ASN B N 1
ATOM 6215 C CA . ASN B 1 53 ? 20.781 23.625 -17.531 1 85.25 53 ASN B CA 1
ATOM 6216 C C . ASN B 1 53 ? 21.672 22.375 -17.516 1 85.25 53 ASN B C 1
ATOM 6218 O O . ASN B 1 53 ? 22.891 22.484 -17.703 1 85.25 53 ASN B O 1
ATOM 6222 N N . ALA B 1 54 ? 21.047 21.344 -17.203 1 88.44 54 ALA B N 1
ATOM 6223 C CA . ALA B 1 54 ? 21.797 20.094 -17.172 1 88.44 54 ALA B CA 1
ATOM 6224 C C . ALA B 1 54 ? 22.391 19.766 -18.531 1 88.44 54 ALA B C 1
ATOM 6226 O O . ALA B 1 54 ? 23.531 19.328 -18.625 1 88.44 54 ALA B O 1
ATOM 6227 N N . ALA B 1 55 ? 21.656 19.953 -19.531 1 92 55 ALA B N 1
ATOM 6228 C CA . ALA B 1 55 ? 22.109 19.719 -20.891 1 92 55 ALA B CA 1
ATOM 6229 C C . ALA B 1 55 ? 23.297 20.609 -21.25 1 92 55 ALA B C 1
ATOM 6231 O O . ALA B 1 55 ? 24.266 20.156 -21.875 1 92 55 ALA B O 1
ATOM 6232 N N . GLU B 1 56 ? 23.25 21.812 -20.828 1 89.12 56 GLU B N 1
ATOM 6233 C CA . GLU B 1 56 ? 24.344 22.75 -21.094 1 89.12 56 GLU B CA 1
ATOM 6234 C C . GLU B 1 56 ? 25.609 22.344 -20.344 1 89.12 56 GLU B C 1
ATOM 6236 O O . GLU B 1 56 ? 26.719 22.484 -20.859 1 89.12 56 GLU B O 1
ATOM 6241 N N . LYS B 1 57 ? 25.375 21.828 -19.203 1 86.88 57 LYS B N 1
ATOM 6242 C CA . LYS B 1 57 ? 26.516 21.422 -18.391 1 86.88 57 LYS B CA 1
ATOM 6243 C C . LYS B 1 57 ? 27.25 20.234 -19.016 1 86.88 57 LYS B C 1
ATOM 6245 O O . LYS B 1 57 ? 28.469 20.094 -18.859 1 86.88 57 LYS B O 1
ATOM 6250 N N . ILE B 1 58 ? 26.531 19.469 -19.703 1 89.38 58 ILE B N 1
ATOM 6251 C CA . ILE B 1 58 ? 27.156 18.297 -20.281 1 89.38 58 ILE B CA 1
ATOM 6252 C C . ILE B 1 58 ? 27.625 18.594 -21.703 1 89.38 58 ILE B C 1
ATOM 6254 O O . ILE B 1 58 ? 28.188 17.734 -22.375 1 89.38 58 ILE B O 1
ATOM 6258 N N . GLY B 1 59 ? 27.359 19.797 -22.203 1 88.62 59 GLY B N 1
ATOM 6259 C CA . GLY B 1 59 ? 28 20.234 -23.438 1 88.62 59 GLY B CA 1
ATOM 6260 C C . GLY B 1 59 ? 27.031 20.422 -24.578 1 88.62 59 GLY B C 1
ATOM 6261 O O . GLY B 1 59 ? 27.438 20.516 -25.75 1 88.62 59 GLY B O 1
ATOM 6262 N N . PHE B 1 60 ? 25.781 20.406 -24.328 1 92.19 60 PHE B N 1
ATOM 6263 C CA . PHE B 1 60 ? 24.797 20.641 -25.391 1 92.19 60 PHE B CA 1
ATOM 6264 C C . PHE B 1 60 ? 24.453 22.125 -25.469 1 92.19 60 PHE B C 1
ATOM 6266 O O . PHE B 1 60 ? 24.516 22.844 -24.469 1 92.19 60 PHE B O 1
ATOM 6273 N N . GLU B 1 61 ? 24.188 22.562 -26.594 1 92.06 61 GLU B N 1
ATOM 6274 C CA . GLU B 1 61 ? 23.438 23.797 -26.781 1 92.06 61 GLU B CA 1
ATOM 6275 C C . GLU B 1 61 ? 21.938 23.531 -26.906 1 92.06 61 GLU B C 1
ATOM 6277 O O . GLU B 1 61 ? 21.531 22.594 -27.594 1 92.06 61 GLU B O 1
ATOM 6282 N N . THR B 1 62 ? 21.203 24.203 -26.062 1 91.31 62 THR B N 1
ATOM 6283 C CA . THR B 1 62 ? 19.766 23.891 -26.031 1 91.31 62 THR B CA 1
ATOM 6284 C C . THR B 1 62 ? 18.938 25.078 -26.5 1 91.31 62 THR B C 1
ATOM 6286 O O . THR B 1 62 ? 19.375 26.234 -26.391 1 91.31 62 THR B O 1
ATOM 6289 N N . ASP B 1 63 ? 17.844 24.828 -27.172 1 88.69 63 ASP B N 1
ATOM 6290 C CA . ASP B 1 63 ? 16.828 25.812 -27.562 1 88.69 63 ASP B CA 1
ATOM 6291 C C . ASP B 1 63 ? 15.438 25.359 -27.156 1 88.69 63 ASP B C 1
ATOM 6293 O O . ASP B 1 63 ? 14.938 24.344 -27.641 1 88.69 63 ASP B O 1
ATOM 6297 N N . ALA B 1 64 ? 14.906 26.078 -26.094 1 88.94 64 ALA B N 1
ATOM 6298 C CA . ALA B 1 64 ? 13.539 25.781 -25.688 1 88.94 64 ALA B CA 1
ATOM 6299 C C . ALA B 1 64 ? 12.531 26.516 -26.562 1 88.94 64 ALA B C 1
ATOM 6301 O O . ALA B 1 64 ? 12.547 27.734 -26.641 1 88.94 64 ALA B O 1
ATOM 6302 N N . ILE B 1 65 ? 11.648 25.812 -27.312 1 84.5 65 ILE B N 1
ATOM 6303 C CA . ILE B 1 65 ? 10.734 26.453 -28.25 1 84.5 65 ILE B CA 1
ATOM 6304 C C . ILE B 1 65 ? 9.305 26.031 -27.953 1 84.5 65 ILE B C 1
ATOM 6306 O O . ILE B 1 65 ? 9.062 24.922 -27.484 1 84.5 65 ILE B O 1
ATOM 6310 N N . ARG B 1 66 ? 8.469 26.922 -28.047 1 86.81 66 ARG B N 1
ATOM 6311 C CA . ARG B 1 66 ? 7.035 26.641 -28.125 1 86.81 66 ARG B CA 1
ATOM 6312 C C . ARG B 1 66 ? 6.551 26.641 -29.562 1 86.81 66 ARG B C 1
ATOM 6314 O O . ARG B 1 66 ? 6.641 27.656 -30.25 1 86.81 66 ARG B O 1
ATOM 6321 N N . THR B 1 67 ? 6.242 25.531 -30.047 1 86 67 THR B N 1
ATOM 6322 C CA . THR B 1 67 ? 5.93 25.438 -31.469 1 86 67 THR B CA 1
ATOM 6323 C C . THR B 1 67 ? 4.723 24.531 -31.703 1 86 67 THR B C 1
ATOM 6325 O O . THR B 1 67 ? 4.246 23.875 -30.766 1 86 67 THR B O 1
ATOM 6328 N N . ASP B 1 68 ? 4.141 24.688 -32.875 1 86.44 68 ASP B N 1
ATOM 6329 C CA . ASP B 1 68 ? 3.061 23.812 -33.281 1 86.44 68 ASP B CA 1
ATOM 6330 C C . ASP B 1 68 ? 3.605 22.562 -34 1 86.44 68 ASP B C 1
ATOM 6332 O O . ASP B 1 68 ? 4.82 22.344 -34.031 1 86.44 68 ASP B O 1
ATOM 6336 N N . LEU B 1 69 ? 2.742 21.719 -34.469 1 87.69 69 LEU B N 1
ATOM 6337 C CA . LEU B 1 69 ? 3.109 20.438 -35.062 1 87.69 69 LEU B CA 1
ATOM 6338 C C . LEU B 1 69 ? 4.008 20.625 -36.281 1 87.69 69 LEU B C 1
ATOM 6340 O O . LEU B 1 69 ? 4.957 19.859 -36.469 1 87.69 69 LEU B O 1
ATOM 6344 N N . GLU B 1 70 ? 3.707 21.594 -37.125 1 85.62 70 GLU B N 1
ATOM 6345 C CA . GLU B 1 70 ? 4.496 21.859 -38.344 1 85.62 70 GLU B CA 1
ATOM 6346 C C . GLU B 1 70 ? 5.902 22.312 -37.969 1 85.62 70 GLU B C 1
ATOM 6348 O O . GLU B 1 70 ? 6.875 21.938 -38.625 1 85.62 70 GLU B O 1
ATOM 6353 N N . GLY B 1 71 ? 5.996 23.094 -36.969 1 87.38 71 GLY B N 1
ATOM 6354 C CA . GLY B 1 71 ? 7.301 23.547 -36.531 1 87.38 71 GLY B CA 1
ATOM 6355 C C . GLY B 1 71 ? 8.148 22.422 -35.938 1 87.38 71 GLY B C 1
ATOM 6356 O O . GLY B 1 71 ? 9.375 22.422 -36.094 1 87.38 71 GLY B O 1
ATOM 6357 N N . LEU B 1 72 ? 7.516 21.547 -35.344 1 88.81 72 LEU B N 1
ATOM 6358 C CA . LEU B 1 72 ? 8.219 20.422 -34.75 1 88.81 72 LEU B CA 1
ATOM 6359 C C . LEU B 1 72 ? 8.797 19.5 -35.812 1 88.81 72 LEU B C 1
ATOM 6361 O O . LEU B 1 72 ? 9.867 18.922 -35.625 1 88.81 72 LEU B O 1
ATOM 6365 N N . LYS B 1 73 ? 8.102 19.359 -36.906 1 88.62 73 LYS B N 1
ATOM 6366 C CA . LYS B 1 73 ? 8.562 18.516 -38.031 1 88.62 73 LYS B CA 1
ATOM 6367 C C . LYS B 1 73 ? 9.844 19.062 -38.625 1 88.62 73 LYS B C 1
ATOM 6369 O O . LYS B 1 73 ? 10.656 18.312 -39.156 1 88.62 73 LYS B O 1
ATOM 6374 N N . ASP B 1 74 ? 10.023 20.375 -38.531 1 86.56 74 ASP B N 1
ATOM 6375 C CA . ASP B 1 74 ? 11.195 21.016 -39.125 1 86.56 74 ASP B CA 1
ATOM 6376 C C . ASP B 1 74 ? 12.352 21.062 -38.125 1 86.56 74 ASP B C 1
ATOM 6378 O O . ASP B 1 74 ? 13.469 21.438 -38.469 1 86.56 74 ASP B O 1
ATOM 6382 N N . ALA B 1 75 ? 12.086 20.656 -36.938 1 89 75 ALA B N 1
ATOM 6383 C CA . ALA B 1 75 ? 13.102 20.75 -35.906 1 89 75 ALA B CA 1
ATOM 6384 C C . ALA B 1 75 ? 14.086 19.578 -36 1 89 75 ALA B C 1
ATOM 6386 O O . ALA B 1 75 ? 13.75 18.516 -36.5 1 89 75 ALA B O 1
ATOM 6387 N N . GLU B 1 76 ? 15.25 19.828 -35.531 1 88.88 76 GLU B N 1
ATOM 6388 C CA . GLU B 1 76 ? 16.266 18.781 -35.5 1 88.88 76 GLU B CA 1
ATOM 6389 C C . GLU B 1 76 ? 15.992 17.781 -34.375 1 88.88 76 GLU B C 1
ATOM 6391 O O . GLU B 1 76 ? 15.797 18.188 -33.219 1 88.88 76 GLU B O 1
ATOM 6396 N N . LEU B 1 77 ? 15.992 16.562 -34.656 1 91.19 77 LEU B N 1
ATOM 6397 C CA . LEU B 1 77 ? 15.758 15.492 -33.719 1 91.19 77 LEU B CA 1
ATOM 6398 C C . LEU B 1 77 ? 17.047 14.758 -33.375 1 91.19 77 LEU B C 1
ATOM 6400 O O . LEU B 1 77 ? 17.984 14.758 -34.188 1 91.19 77 LEU B O 1
ATOM 6404 N N . PRO B 1 78 ? 17.156 14.336 -32.156 1 93.19 78 PRO B N 1
ATOM 6405 C CA . PRO B 1 78 ? 16.125 14.109 -31.141 1 93.19 78 PRO B CA 1
ATOM 6406 C C . PRO B 1 78 ? 15.891 15.344 -30.25 1 93.19 78 PRO B C 1
ATOM 6408 O O . PRO B 1 78 ? 16.812 16.141 -30.047 1 93.19 78 PRO B O 1
ATOM 6411 N N . ALA B 1 79 ? 14.609 15.438 -29.766 1 94.06 79 ALA B N 1
ATOM 6412 C CA . ALA B 1 79 ? 14.227 16.547 -28.891 1 94.06 79 ALA B CA 1
ATOM 6413 C C . ALA B 1 79 ? 13.438 16.062 -27.688 1 94.06 79 ALA B C 1
ATOM 6415 O O . ALA B 1 79 ? 12.797 15.008 -27.734 1 94.06 79 ALA B O 1
ATOM 6416 N N . ILE B 1 80 ? 13.562 16.781 -26.547 1 93.56 80 ILE B N 1
ATOM 6417 C CA . ILE B 1 80 ? 12.797 16.469 -25.344 1 93.56 80 ILE B CA 1
ATOM 6418 C C . ILE B 1 80 ? 11.477 17.234 -25.359 1 93.56 80 ILE B C 1
ATOM 6420 O O . ILE B 1 80 ? 11.453 18.438 -25.562 1 93.56 80 ILE B O 1
ATOM 6424 N N . LEU B 1 81 ? 10.406 16.516 -25.203 1 92.12 81 LEU B N 1
ATOM 6425 C CA . LEU B 1 81 ? 9.078 17.109 -25.219 1 92.12 81 LEU B CA 1
ATOM 6426 C C . LEU B 1 81 ? 8.477 17.125 -23.812 1 92.12 81 LEU B C 1
ATOM 6428 O O . LEU B 1 81 ? 8.656 16.172 -23.047 1 92.12 81 LEU B O 1
ATOM 6432 N N . HIS B 1 82 ? 7.914 18.188 -23.484 1 87.19 82 HIS B N 1
ATOM 6433 C CA . HIS B 1 82 ? 7.07 18.203 -22.297 1 87.19 82 HIS B CA 1
ATOM 6434 C C . HIS B 1 82 ? 5.762 17.453 -22.547 1 87.19 82 HIS B C 1
ATOM 6436 O O . HIS B 1 82 ? 4.988 17.828 -23.422 1 87.19 82 HIS B O 1
ATOM 6442 N N . TRP B 1 83 ? 5.586 16.406 -21.766 1 81.56 83 TRP B N 1
ATOM 6443 C CA . TRP B 1 83 ? 4.551 15.43 -22.078 1 81.56 83 TRP B CA 1
ATOM 6444 C C . TRP B 1 83 ? 3.473 15.43 -21 1 81.56 83 TRP B C 1
ATOM 6446 O O . TRP B 1 83 ? 3.775 15.289 -19.812 1 81.56 83 TRP B O 1
ATOM 6456 N N . ARG B 1 84 ? 2.287 15.625 -21.406 1 71.81 84 ARG B N 1
ATOM 6457 C CA . ARG B 1 84 ? 1.12 15.586 -20.531 1 71.81 84 ARG B CA 1
ATOM 6458 C C . ARG B 1 84 ? 1.315 16.484 -19.312 1 71.81 84 ARG B C 1
ATOM 6460 O O . ARG B 1 84 ? 0.977 16.094 -18.188 1 71.81 84 ARG B O 1
ATOM 6467 N N . GLN B 1 85 ? 2.033 17.516 -19.469 1 63.25 85 GLN B N 1
ATOM 6468 C CA . GLN B 1 85 ? 2.248 18.594 -18.516 1 63.25 85 GLN B CA 1
ATOM 6469 C C . GLN B 1 85 ? 2.98 18.094 -17.266 1 63.25 85 GLN B C 1
ATOM 6471 O O . GLN B 1 85 ? 3.199 18.859 -16.328 1 63.25 85 GLN B O 1
ATOM 6476 N N . ASN B 1 86 ? 3.201 16.906 -17.172 1 67.88 86 ASN B N 1
ATOM 6477 C CA . ASN B 1 86 ? 3.861 16.438 -15.969 1 67.88 86 ASN B CA 1
ATOM 6478 C C . ASN B 1 86 ? 4.91 15.375 -16.281 1 67.88 86 ASN B C 1
ATOM 6480 O O . ASN B 1 86 ? 5.25 14.555 -15.422 1 67.88 86 ASN B O 1
ATOM 6484 N N . HIS B 1 87 ? 5.277 15.312 -17.547 1 79.5 87 HIS B N 1
ATOM 6485 C CA . HIS B 1 87 ? 6.203 14.273 -17.984 1 79.5 87 HIS B CA 1
ATOM 6486 C C . HIS B 1 87 ? 7.066 14.758 -19.156 1 79.5 87 HIS B C 1
ATOM 6488 O O . HIS B 1 87 ? 6.773 15.781 -19.766 1 79.5 87 HIS B O 1
ATOM 6494 N N . PHE B 1 88 ? 8.227 14.188 -19.297 1 87.94 88 PHE B N 1
ATOM 6495 C CA . PHE B 1 88 ? 9.102 14.492 -20.422 1 87.94 88 PHE B CA 1
ATOM 6496 C C . PHE B 1 88 ? 9.383 13.234 -21.234 1 87.94 88 PHE B C 1
ATOM 6498 O O . PHE B 1 88 ? 9.516 12.141 -20.688 1 87.94 88 PHE B O 1
ATOM 6505 N N . VAL B 1 89 ? 9.367 13.406 -22.531 1 91.19 89 VAL B N 1
ATOM 6506 C CA . VAL B 1 89 ? 9.664 12.297 -23.422 1 91.19 89 VAL B CA 1
ATOM 6507 C C . VAL B 1 89 ? 10.625 12.773 -24.516 1 91.19 89 VAL B C 1
ATOM 6509 O O . VAL B 1 89 ? 10.805 13.977 -24.719 1 91.19 89 VAL B O 1
ATOM 6512 N N . VAL B 1 90 ? 11.32 11.773 -25.219 1 93.44 90 VAL B N 1
ATOM 6513 C CA . VAL B 1 90 ? 12.234 12.102 -26.297 1 93.44 90 VAL B CA 1
ATOM 6514 C C . VAL B 1 90 ? 11.609 11.75 -27.641 1 93.44 90 VAL B C 1
ATOM 6516 O O . VAL B 1 90 ? 11.18 10.609 -27.844 1 93.44 90 VAL B O 1
ATOM 6519 N N . LEU B 1 91 ? 11.406 12.734 -28.453 1 93.75 91 LEU B N 1
ATOM 6520 C CA . LEU B 1 91 ? 11.047 12.492 -29.844 1 93.75 91 LEU B CA 1
ATOM 6521 C C . LEU B 1 91 ? 12.289 12.289 -30.703 1 93.75 91 LEU B C 1
ATOM 6523 O O . LEU B 1 91 ? 13.094 13.211 -30.859 1 93.75 91 LEU B O 1
ATOM 6527 N N . TYR B 1 92 ? 12.453 11.047 -31.234 1 92.44 92 TYR B N 1
ATOM 6528 C CA . TYR B 1 92 ? 13.727 10.812 -31.906 1 92.44 92 TYR B CA 1
ATOM 6529 C C . TYR B 1 92 ? 13.539 10.617 -33.406 1 92.44 92 TYR B C 1
ATOM 6531 O O . TYR B 1 92 ? 14.5 10.68 -34.156 1 92.44 92 TYR B O 1
ATOM 6539 N N . LYS B 1 93 ? 12.328 10.336 -33.844 1 91.19 93 LYS B N 1
ATOM 6540 C CA . LYS B 1 93 ? 12.141 10.125 -35.281 1 91.19 93 LYS B CA 1
ATOM 6541 C C . LYS B 1 93 ? 10.703 10.438 -35.688 1 91.19 93 LYS B C 1
ATOM 6543 O O . LYS B 1 93 ? 9.766 10.18 -34.938 1 91.19 93 LYS B O 1
ATOM 6548 N N . ILE B 1 94 ? 10.539 11.164 -36.812 1 91.19 94 ILE B N 1
ATOM 6549 C CA . ILE B 1 94 ? 9.234 11.375 -37.438 1 91.19 94 ILE B CA 1
ATOM 6550 C C . ILE B 1 94 ? 9.234 10.805 -38.844 1 91.19 94 ILE B C 1
ATOM 6552 O O . ILE B 1 94 ? 10.055 11.188 -39.688 1 91.19 94 ILE B O 1
ATOM 6556 N N . LYS B 1 95 ? 8.445 9.742 -39.062 1 87.19 95 LYS B N 1
ATOM 6557 C CA . LYS B 1 95 ? 8.375 9.141 -40.375 1 87.19 95 LYS B CA 1
ATOM 6558 C C . LYS B 1 95 ? 6.926 8.883 -40.781 1 87.19 95 LYS B C 1
ATOM 6560 O O . LYS B 1 95 ? 6.172 8.258 -40.031 1 87.19 95 LYS B O 1
ATOM 6565 N N . ASN B 1 96 ? 6.523 9.219 -41.938 1 85.75 96 ASN B N 1
ATOM 6566 C CA . ASN B 1 96 ? 5.203 8.969 -42.5 1 85.75 96 ASN B CA 1
ATOM 6567 C C . ASN B 1 96 ? 4.09 9.383 -41.531 1 85.75 96 ASN B C 1
ATOM 6569 O O . ASN B 1 96 ? 3.156 8.617 -41.312 1 85.75 96 ASN B O 1
ATOM 6573 N N . ASN B 1 97 ? 4.18 10.484 -40.906 1 83.38 97 ASN B N 1
ATOM 6574 C CA . ASN B 1 97 ? 3.211 11.078 -39.969 1 83.38 97 ASN B CA 1
ATOM 6575 C C . ASN B 1 97 ? 3.055 10.234 -38.719 1 83.38 97 ASN B C 1
ATOM 6577 O O . ASN B 1 97 ? 1.999 10.25 -38.062 1 83.38 97 ASN B O 1
ATOM 6581 N N . LYS B 1 98 ? 4.078 9.445 -38.594 1 90.12 98 LYS B N 1
ATOM 6582 C CA . LYS B 1 98 ? 4.152 8.719 -37.312 1 90.12 98 LYS B CA 1
ATOM 6583 C C . LYS B 1 98 ? 5.285 9.258 -36.438 1 90.12 98 LYS B C 1
ATOM 6585 O O . LYS B 1 98 ? 6.352 9.609 -36.938 1 90.12 98 LYS B O 1
ATOM 6590 N N . PHE B 1 99 ? 5.004 9.305 -35.188 1 91.75 99 PHE B N 1
ATOM 6591 C CA . PHE B 1 99 ? 5.945 9.883 -34.219 1 91.75 99 PHE B CA 1
ATOM 6592 C C . PHE B 1 99 ? 6.543 8.805 -33.344 1 91.75 99 PHE B C 1
ATOM 6594 O O . PHE B 1 99 ? 5.816 8.094 -32.625 1 91.75 99 PHE B O 1
ATOM 6601 N N . TYR B 1 100 ? 7.879 8.703 -33.375 1 91.44 100 TYR B N 1
ATOM 6602 C CA . TYR B 1 100 ? 8.602 7.734 -32.562 1 91.44 100 TYR B CA 1
ATOM 6603 C C . TYR B 1 100 ? 9.133 8.383 -31.297 1 91.44 100 TYR B C 1
ATOM 6605 O O . TYR B 1 100 ? 9.977 9.281 -31.344 1 91.44 100 TYR B O 1
ATOM 6613 N N . LEU B 1 101 ? 8.586 7.93 -30.172 1 91.38 101 LEU B N 1
ATOM 6614 C CA . LEU B 1 101 ? 8.93 8.516 -28.891 1 91.38 101 LEU B CA 1
ATOM 6615 C C . LEU B 1 101 ? 9.656 7.504 -28 1 91.38 101 LEU B C 1
ATOM 6617 O O . LEU B 1 101 ? 9.375 6.305 -28.078 1 91.38 101 LEU B O 1
ATOM 6621 N N . ALA B 1 102 ? 10.664 8.039 -27.297 1 90.88 102 ALA B N 1
ATOM 6622 C CA . ALA B 1 102 ? 11.273 7.297 -26.203 1 90.88 102 ALA B CA 1
ATOM 6623 C C . ALA B 1 102 ? 10.805 7.824 -24.859 1 90.88 102 ALA B C 1
ATOM 6625 O O . ALA B 1 102 ? 11.219 8.906 -24.422 1 90.88 102 ALA B O 1
ATOM 6626 N N . ASP B 1 103 ? 9.969 7.133 -24.25 1 86.5 103 ASP B N 1
ATOM 6627 C CA . ASP B 1 103 ? 9.422 7.512 -22.953 1 86.5 103 ASP B CA 1
ATOM 6628 C C . ASP B 1 103 ? 10.164 6.805 -21.812 1 86.5 103 ASP B C 1
ATOM 6630 O O . ASP B 1 103 ? 10.117 5.574 -21.719 1 86.5 103 ASP B O 1
ATOM 6634 N N . PRO B 1 104 ? 10.812 7.656 -21.016 1 83.69 104 PRO B N 1
ATOM 6635 C CA . PRO B 1 104 ? 11.539 7.035 -19.906 1 83.69 104 PRO B CA 1
ATOM 6636 C C . PRO B 1 104 ? 10.656 6.129 -19.047 1 83.69 104 PRO B C 1
ATOM 6638 O O . PRO B 1 104 ? 11.141 5.148 -18.484 1 83.69 104 PRO B O 1
ATOM 6641 N N . GLY B 1 105 ? 9.508 6.469 -19.031 1 73.06 105 GLY B N 1
ATOM 6642 C CA . GLY B 1 105 ? 8.594 5.672 -18.234 1 73.06 105 GLY B CA 1
ATOM 6643 C C . GLY B 1 105 ? 8.023 4.488 -19 1 73.06 105 GLY B C 1
ATOM 6644 O O . GLY B 1 105 ? 7.766 3.434 -18.406 1 73.06 105 GLY B O 1
ATOM 6645 N N . ASN B 1 106 ? 7.832 4.684 -20.344 1 69.25 106 ASN B N 1
ATOM 6646 C CA . ASN B 1 106 ? 7.02 3.721 -21.078 1 69.25 106 ASN B CA 1
ATOM 6647 C C . ASN B 1 106 ? 7.793 3.088 -22.234 1 69.25 106 ASN B C 1
ATOM 6649 O O . ASN B 1 106 ? 7.25 2.279 -22.984 1 69.25 106 ASN B O 1
ATOM 6653 N N . GLY B 1 107 ? 8.961 3.371 -22.406 1 76.69 107 GLY B N 1
ATOM 6654 C CA . GLY B 1 107 ? 9.773 2.77 -23.453 1 76.69 107 GLY B CA 1
ATOM 6655 C C . GLY B 1 107 ? 9.625 3.463 -24.781 1 76.69 107 GLY B C 1
ATOM 6656 O O . GLY B 1 107 ? 9.281 4.645 -24.844 1 76.69 107 GLY B O 1
ATOM 6657 N N . LEU B 1 108 ? 10.008 2.658 -25.891 1 82.88 108 LEU B N 1
ATOM 6658 C CA . LEU B 1 108 ? 9.914 3.203 -27.234 1 82.88 108 LEU B CA 1
ATOM 6659 C C . LEU B 1 108 ? 8.508 3.043 -27.797 1 82.88 108 LEU B C 1
ATOM 6661 O O . LEU B 1 108 ? 7.984 1.927 -27.859 1 82.88 108 LEU B O 1
ATOM 6665 N N . ILE B 1 109 ? 7.867 4.117 -28.047 1 81.31 109 ILE B N 1
ATOM 6666 C CA . ILE B 1 109 ? 6.473 4.074 -28.469 1 81.31 109 ILE B CA 1
ATOM 6667 C C . ILE B 1 109 ? 6.32 4.777 -29.812 1 81.31 109 ILE B C 1
ATOM 6669 O O . ILE B 1 109 ? 7.09 5.684 -30.125 1 81.31 109 ILE B O 1
ATOM 6673 N N . ARG B 1 110 ? 5.402 4.309 -30.672 1 87.06 110 ARG B N 1
ATOM 6674 C CA . ARG B 1 110 ? 5.016 4.926 -31.938 1 87.06 110 ARG B CA 1
ATOM 6675 C C . ARG B 1 110 ? 3.594 5.469 -31.875 1 87.06 110 ARG B C 1
ATOM 6677 O O . ARG B 1 110 ? 2.664 4.746 -31.5 1 87.06 110 ARG B O 1
ATOM 6684 N N . LEU B 1 111 ? 3.396 6.699 -32 1 85.88 111 LEU B N 1
ATOM 6685 C CA . LEU B 1 111 ? 2.074 7.305 -31.906 1 85.88 111 LEU B CA 1
ATOM 6686 C C . LEU B 1 111 ? 1.652 7.93 -33.219 1 85.88 111 LEU B C 1
ATOM 6688 O O . LEU B 1 111 ? 2.5 8.344 -34.031 1 85.88 111 LEU B O 1
ATOM 6692 N N . ASN B 1 112 ? 0.325 7.902 -33.469 1 86.06 112 ASN B N 1
ATOM 6693 C CA . ASN B 1 112 ? -0.235 8.641 -34.594 1 86.06 112 ASN B CA 1
ATOM 6694 C C . ASN B 1 112 ? -0.344 10.133 -34.281 1 86.06 112 ASN B C 1
ATOM 6696 O O . ASN B 1 112 ? -0.113 10.555 -33.156 1 86.06 112 ASN B O 1
ATOM 6700 N N . THR B 1 113 ? -0.6 10.875 -35.281 1 87.38 113 THR B N 1
ATOM 6701 C CA . THR B 1 113 ? -0.613 12.328 -35.156 1 87.38 113 THR B CA 1
ATOM 6702 C C . THR B 1 113 ? -1.637 12.789 -34.125 1 87.38 113 THR B C 1
ATOM 6704 O O . THR B 1 113 ? -1.354 13.672 -33.312 1 87.38 113 THR B O 1
ATOM 6707 N N . GLU B 1 114 ? -2.701 12.109 -34.094 1 82 114 GLU B N 1
ATOM 6708 C CA . GLU B 1 114 ? -3.76 12.523 -33.188 1 82 114 GLU B CA 1
ATOM 6709 C C . GLU B 1 114 ? -3.365 12.281 -31.719 1 82 114 GLU B C 1
ATOM 6711 O O . GLU B 1 114 ? -3.5 13.172 -30.875 1 82 114 GLU B O 1
ATOM 6716 N N . ASP B 1 115 ? -2.869 11.172 -31.547 1 81.44 115 ASP B N 1
ATOM 6717 C CA . ASP B 1 115 ? -2.475 10.82 -30.188 1 81.44 115 ASP B CA 1
ATOM 6718 C C . ASP B 1 115 ? -1.304 11.68 -29.719 1 81.44 115 ASP B C 1
ATOM 6720 O O . ASP B 1 115 ? -1.233 12.055 -28.547 1 81.44 115 ASP B O 1
ATOM 6724 N N . PHE B 1 116 ? -0.522 11.969 -30.578 1 87.5 116 PHE B N 1
ATOM 6725 C CA . PHE B 1 116 ? 0.659 12.758 -30.25 1 87.5 116 PHE B CA 1
ATOM 6726 C C . PHE B 1 116 ? 0.267 14.172 -29.844 1 87.5 116 PHE B C 1
ATOM 6728 O O . PHE B 1 116 ? 0.719 14.672 -28.812 1 87.5 116 PHE B O 1
ATOM 6735 N N . VAL B 1 117 ? -0.643 14.758 -30.594 1 84.56 117 VAL B N 1
ATOM 6736 C CA . VAL B 1 117 ? -1.022 16.141 -30.359 1 84.56 117 VAL B CA 1
ATOM 6737 C C . VAL B 1 117 ? -1.798 16.25 -29.047 1 84.56 117 VAL B C 1
ATOM 6739 O O . VAL B 1 117 ? -1.606 17.203 -28.281 1 84.56 117 VAL B O 1
ATOM 6742 N N . ASN B 1 118 ? -2.471 15.266 -28.766 1 78.06 118 ASN B N 1
ATOM 6743 C CA . ASN B 1 118 ? -3.291 15.273 -27.562 1 78.06 118 ASN B CA 1
ATOM 6744 C C . ASN B 1 118 ? -2.434 15.211 -26.297 1 78.06 118 ASN B C 1
ATOM 6746 O O . ASN B 1 118 ? -2.816 15.742 -25.266 1 78.06 118 ASN B O 1
ATOM 6750 N N . ASN B 1 119 ? -1.331 14.617 -26.438 1 81.38 119 ASN B N 1
ATOM 6751 C CA . ASN B 1 119 ? -0.492 14.43 -25.266 1 81.38 119 ASN B CA 1
ATOM 6752 C C . ASN B 1 119 ? 0.574 15.516 -25.156 1 81.38 119 ASN B C 1
ATOM 6754 O O . ASN B 1 119 ? 1.05 15.812 -24.062 1 81.38 119 ASN B O 1
ATOM 6758 N N . TRP B 1 120 ? 0.899 16.062 -26.25 1 85.12 120 TRP B N 1
ATOM 6759 C CA . TRP B 1 120 ? 2.012 17 -26.266 1 85.12 120 TRP B CA 1
ATOM 6760 C C . TRP B 1 120 ? 1.516 18.438 -26.078 1 85.12 120 TRP B C 1
ATOM 6762 O O . TRP B 1 120 ? 2.146 19.219 -25.375 1 85.12 120 TRP B O 1
ATOM 6772 N N . THR B 1 121 ? 0.335 18.719 -26.594 1 76.44 121 THR B N 1
ATOM 6773 C CA . THR B 1 121 ? -0.122 20.094 -26.594 1 76.44 121 THR B CA 1
ATOM 6774 C C . THR B 1 121 ? -0.763 20.438 -25.25 1 76.44 121 THR B C 1
ATOM 6776 O O . THR B 1 121 ? -1.356 19.578 -24.594 1 76.44 121 THR B O 1
ATOM 6779 N N . ASP B 1 122 ? -0.288 21.469 -24.578 1 59.53 122 ASP B N 1
ATOM 6780 C CA . ASP B 1 122 ? -0.746 21.969 -23.297 1 59.53 122 ASP B CA 1
ATOM 6781 C C . ASP B 1 122 ? -2.234 22.297 -23.328 1 59.53 122 ASP B C 1
ATOM 6783 O O . ASP B 1 122 ? -2.961 22.031 -22.375 1 59.53 122 ASP B O 1
ATOM 6787 N N . ARG B 1 123 ? -2.727 23.484 -24.328 1 51 123 ARG B N 1
ATOM 6788 C CA . ARG B 1 123 ? -4.066 24.062 -24.375 1 51 123 ARG B CA 1
ATOM 6789 C C . ARG B 1 123 ? -4.816 23.578 -25.625 1 51 123 ARG B C 1
ATOM 6791 O O . ARG B 1 123 ? -4.234 23.469 -26.703 1 51 123 ARG B O 1
ATOM 6798 N N . GLU B 1 124 ? -5.93 22.938 -25.438 1 50.12 124 GLU B N 1
ATOM 6799 C CA . GLU B 1 124 ? -6.812 22.656 -26.562 1 50.12 124 GLU B CA 1
ATOM 6800 C C . GLU B 1 124 ? -6.723 23.75 -27.625 1 50.12 124 GLU B C 1
ATOM 6802 O O . GLU B 1 124 ? -6.773 23.469 -28.828 1 50.12 124 GLU B O 1
ATOM 6807 N N . GLU B 1 125 ? -6.543 25.031 -27.141 1 51.94 125 GLU B N 1
ATOM 6808 C CA . GLU B 1 125 ? -6.82 26.125 -28.078 1 51.94 125 GLU B CA 1
ATOM 6809 C C . GLU B 1 125 ? -5.59 26.453 -28.922 1 51.94 125 GLU B C 1
ATOM 6811 O O . GLU B 1 125 ? -5.707 26.859 -30.078 1 51.94 125 GLU B O 1
ATOM 6816 N N . SER B 1 126 ? -4.379 26.453 -28.359 1 57.41 126 SER B N 1
ATOM 6817 C CA . SER B 1 126 ? -3.291 27.016 -29.141 1 57.41 126 SER B CA 1
ATOM 6818 C C . SER B 1 126 ? -2.584 25.953 -29.969 1 57.41 126 SER B C 1
ATOM 6820 O O . SER B 1 126 ? -1.861 26.266 -30.922 1 57.41 126 SER B O 1
ATOM 6822 N N . GLY B 1 127 ? -2.838 24.797 -29.812 1 67.38 127 GLY B N 1
ATOM 6823 C CA . GLY B 1 127 ? -2.217 23.734 -30.594 1 67.38 127 GLY B CA 1
ATOM 6824 C C . GLY B 1 127 ? -0.708 23.688 -30.453 1 67.38 127 GLY B C 1
ATOM 6825 O O . GLY B 1 127 ? -0.014 23.109 -31.297 1 67.38 127 GLY B O 1
ATOM 6826 N N . GLU B 1 128 ? -0.121 24.453 -29.562 1 81.06 128 GLU B N 1
ATOM 6827 C CA . GLU B 1 128 ? 1.331 24.516 -29.422 1 81.06 128 GLU B CA 1
ATOM 6828 C C . GLU B 1 128 ? 1.806 23.703 -28.219 1 81.06 128 GLU B C 1
ATOM 6830 O O . GLU B 1 128 ? 1.069 23.547 -27.234 1 81.06 128 GLU B O 1
ATOM 6835 N N . GLY B 1 129 ? 2.977 23.094 -28.375 1 85.44 129 GLY B N 1
ATOM 6836 C CA . GLY B 1 129 ? 3.633 22.344 -27.312 1 85.44 129 GLY B CA 1
ATOM 6837 C C . GLY B 1 129 ? 5.055 22.812 -27.047 1 85.44 129 GLY B C 1
ATOM 6838 O O . GLY B 1 129 ? 5.598 23.625 -27.797 1 85.44 129 GLY B O 1
ATOM 6839 N N . LEU B 1 130 ? 5.566 22.406 -25.875 1 87.5 130 LEU B N 1
ATOM 6840 C CA . LEU B 1 130 ? 6.922 22.781 -25.484 1 87.5 130 LEU B CA 1
ATOM 6841 C C . LEU B 1 130 ? 7.918 21.703 -25.875 1 87.5 130 LEU B C 1
ATOM 6843 O O . LEU B 1 130 ? 7.637 20.5 -25.719 1 87.5 130 LEU B O 1
ATOM 6847 N N . ALA B 1 131 ? 8.984 22.125 -26.531 1 91.12 131 ALA B N 1
ATOM 6848 C CA . ALA B 1 131 ? 10.047 21.203 -26.922 1 91.12 131 ALA B CA 1
ATOM 6849 C C . ALA B 1 131 ? 11.422 21.797 -26.625 1 91.12 131 ALA B C 1
ATOM 6851 O O . ALA B 1 131 ? 11.617 23.016 -26.734 1 91.12 131 ALA B O 1
ATOM 6852 N N . LEU B 1 132 ? 12.312 20.969 -26.156 1 92.5 132 LEU B N 1
ATOM 6853 C CA . LEU B 1 132 ? 13.703 21.344 -25.922 1 92.5 132 LEU B CA 1
ATOM 6854 C C . LEU B 1 132 ? 14.609 20.703 -26.969 1 92.5 132 LEU B C 1
ATOM 6856 O O . LEU B 1 132 ? 14.758 19.484 -27 1 92.5 132 LEU B O 1
ATOM 6860 N N . LEU B 1 133 ? 15.133 21.531 -27.828 1 94 133 LEU B N 1
ATOM 6861 C CA . LEU B 1 133 ? 16.047 21.062 -28.859 1 94 133 LEU B CA 1
ATOM 6862 C C . LEU B 1 133 ? 17.484 21.031 -28.328 1 94 133 LEU B C 1
ATOM 6864 O O . LEU B 1 133 ? 17.891 21.938 -27.578 1 94 133 LEU B O 1
ATOM 6868 N N . LEU B 1 134 ? 18.172 19.984 -28.609 1 93.5 134 LEU B N 1
ATOM 6869 C CA . LEU B 1 134 ? 19.547 19.812 -28.125 1 93.5 134 LEU B CA 1
ATOM 6870 C C . LEU B 1 134 ? 20.516 19.641 -29.281 1 93.5 134 LEU B C 1
ATOM 6872 O O . LEU B 1 134 ? 20.266 18.859 -30.203 1 93.5 134 LEU B O 1
ATOM 6876 N N . TYR B 1 135 ? 21.656 20.406 -29.266 1 91.44 135 TYR B N 1
ATOM 6877 C CA . TYR B 1 135 ? 22.719 20.344 -30.266 1 91.44 135 TYR B CA 1
ATOM 6878 C C . TYR B 1 135 ? 24.062 20.031 -29.609 1 91.44 135 TYR B C 1
ATOM 6880 O O . TYR B 1 135 ? 24.531 20.797 -28.75 1 91.44 135 TYR B O 1
ATOM 6888 N N . PRO B 1 136 ? 24.656 18.953 -30 1 92.44 136 PRO B N 1
ATOM 6889 C CA . PRO B 1 136 ? 25.953 18.641 -29.391 1 92.44 136 PRO B CA 1
ATOM 6890 C C . PRO B 1 136 ? 27.031 19.641 -29.797 1 92.44 136 PRO B C 1
ATOM 6892 O O . PRO B 1 136 ? 27.078 20.078 -30.953 1 92.44 136 PRO B O 1
ATOM 6895 N N . THR B 1 137 ? 27.781 20.047 -28.828 1 90.12 137 THR B N 1
ATOM 6896 C CA . THR B 1 137 ? 28.906 20.938 -29.062 1 90.12 137 THR B CA 1
ATOM 6897 C C . THR B 1 137 ? 30.234 20.203 -28.875 1 90.12 137 THR B C 1
ATOM 6899 O O . THR B 1 137 ? 30.25 19 -28.609 1 90.12 137 THR B O 1
ATOM 6902 N N . GLU B 1 138 ? 31.328 20.891 -29.125 1 85.12 138 GLU B N 1
ATOM 6903 C CA . GLU B 1 138 ? 32.656 20.312 -28.953 1 85.12 138 GLU B CA 1
ATOM 6904 C C . GLU B 1 138 ? 32.906 19.906 -27.5 1 85.12 138 GLU B C 1
ATOM 6906 O O . GLU B 1 138 ? 33.594 18.922 -27.234 1 85.12 138 GLU B O 1
ATOM 6911 N N . GLN B 1 139 ? 32.281 20.562 -26.672 1 86.5 139 GLN B N 1
ATOM 6912 C CA . GLN B 1 139 ? 32.438 20.266 -25.25 1 86.5 139 GLN B CA 1
ATOM 6913 C C . GLN B 1 139 ? 31.797 18.922 -24.906 1 86.5 139 GLN B C 1
ATOM 6915 O O . GLN B 1 139 ? 32.281 18.188 -24.047 1 86.5 139 GLN B O 1
ATOM 6920 N N . PHE B 1 140 ? 30.734 18.688 -25.578 1 90.69 140 PHE B N 1
ATOM 6921 C CA . PHE B 1 140 ? 30.062 17.406 -25.375 1 90.69 140 PHE B CA 1
ATOM 6922 C C . PHE B 1 140 ? 30.938 16.25 -25.828 1 90.69 140 PHE B C 1
ATOM 6924 O O . PHE B 1 140 ? 31.031 15.234 -25.125 1 90.69 140 PHE B O 1
ATOM 6931 N N . GLU B 1 141 ? 31.562 16.453 -26.922 1 84.88 141 GLU B N 1
ATOM 6932 C CA . GLU B 1 141 ? 32.406 15.391 -27.5 1 84.88 141 GLU B CA 1
ATOM 6933 C C . GLU B 1 141 ? 33.656 15.164 -26.641 1 84.88 141 GLU B C 1
ATOM 6935 O O . GLU B 1 141 ? 34.188 14.07 -26.625 1 84.88 141 GLU B O 1
ATOM 6940 N N . ALA B 1 142 ? 33.969 16.141 -25.859 1 77.81 142 ALA B N 1
ATOM 6941 C CA . ALA B 1 142 ? 35.188 16.047 -25.047 1 77.81 142 ALA B CA 1
ATOM 6942 C C . ALA B 1 142 ? 34.906 15.383 -23.703 1 77.81 142 ALA B C 1
ATOM 6944 O O . ALA B 1 142 ? 35.812 14.984 -22.984 1 77.81 142 ALA B O 1
ATOM 6945 N N . GLN B 1 143 ? 33.656 15.188 -23.359 1 80.19 143 GLN B N 1
ATOM 6946 C CA . GLN B 1 143 ? 33.281 14.602 -22.078 1 80.19 143 GLN B CA 1
ATOM 6947 C C . GLN B 1 143 ? 33.594 13.109 -22.047 1 80.19 143 GLN B C 1
ATOM 6949 O O . GLN B 1 143 ? 33.469 12.43 -23.062 1 80.19 143 GLN B O 1
ATOM 6954 N N . ALA B 1 144 ? 34.219 12.586 -20.906 1 73.81 144 ALA B N 1
ATOM 6955 C CA . ALA B 1 144 ? 34.5 11.164 -20.734 1 73.81 144 ALA B CA 1
ATOM 6956 C C . ALA B 1 144 ? 33.219 10.375 -20.438 1 73.81 144 ALA B C 1
ATOM 6958 O O . ALA B 1 144 ? 32.281 10.898 -19.844 1 73.81 144 ALA B O 1
ATOM 6959 N N . ASN B 1 145 ? 33.062 9.227 -20.953 1 73.69 145 ASN B N 1
ATOM 6960 C CA . ASN B 1 145 ? 31.938 8.32 -20.672 1 73.69 145 ASN B CA 1
ATOM 6961 C C . ASN B 1 145 ? 31.922 7.883 -19.203 1 73.69 145 ASN B C 1
ATOM 6963 O O . ASN B 1 145 ? 32.969 7.527 -18.656 1 73.69 145 ASN B O 1
ATOM 6967 N N . GLU B 1 146 ? 30.859 8.219 -18.516 1 68.62 146 GLU B N 1
ATOM 6968 C CA . GLU B 1 146 ? 30.719 7.688 -17.172 1 68.62 146 GLU B CA 1
ATOM 6969 C C . GLU B 1 146 ? 30.344 6.211 -17.188 1 68.62 146 GLU B C 1
ATOM 6971 O O . GLU B 1 146 ? 29.516 5.793 -18 1 68.62 146 GLU B O 1
ATOM 6976 N N . GLN B 1 147 ? 31.203 5.363 -16.812 1 54.25 147 GLN B N 1
ATOM 6977 C CA . GLN B 1 147 ? 30.891 3.939 -16.766 1 54.25 147 GLN B CA 1
ATOM 6978 C C . GLN B 1 147 ? 29.594 3.693 -16 1 54.25 147 GLN B C 1
ATOM 6980 O O . GLN B 1 147 ? 29.406 4.215 -14.898 1 54.25 147 GLN B O 1
ATOM 6985 N N . GLY B 1 148 ? 28.562 3.58 -16.734 1 51.66 148 GLY B N 1
ATOM 6986 C CA . GLY B 1 148 ? 27.234 3.322 -16.172 1 51.66 148 GLY B CA 1
ATOM 6987 C C . GLY B 1 148 ? 27.25 2.285 -15.062 1 51.66 148 GLY B C 1
ATOM 6988 O O . GLY B 1 148 ? 28.156 1.455 -14.992 1 51.66 148 GLY B O 1
ATOM 6989 N N . SER B 1 149 ? 26.781 2.521 -13.938 1 49.38 149 SER B N 1
ATOM 6990 C CA . SER B 1 149 ? 26.688 1.521 -12.883 1 49.38 149 SER B CA 1
ATOM 6991 C C . SER B 1 149 ? 25.906 0.298 -13.344 1 49.38 149 SER B C 1
ATOM 6993 O O . SER B 1 149 ? 24.703 0.386 -13.609 1 49.38 149 SER B O 1
ATOM 6995 N N . GLU B 1 150 ? 26.469 -0.517 -14.234 1 52.09 150 GLU B N 1
ATOM 6996 C CA . GLU B 1 150 ? 25.828 -1.768 -14.648 1 52.09 150 GLU B CA 1
ATOM 6997 C C . GLU B 1 150 ? 25.203 -2.486 -13.453 1 52.09 150 GLU B C 1
ATOM 6999 O O . GLU B 1 150 ? 25.656 -2.309 -12.312 1 52.09 150 GLU B O 1
ATOM 7004 N N . VAL B 1 151 ? 24.047 -2.965 -13.711 1 57.84 151 VAL B N 1
ATOM 7005 C CA . VAL B 1 151 ? 23.391 -3.855 -12.758 1 57.84 151 VAL B CA 1
ATOM 7006 C C . VAL B 1 151 ? 24.406 -4.844 -12.195 1 57.84 151 VAL B C 1
ATOM 7008 O O . VAL B 1 151 ? 25.016 -5.621 -12.945 1 57.84 151 VAL B O 1
ATOM 7011 N N . ARG B 1 152 ? 25.031 -4.66 -11.078 1 61.25 152 ARG B N 1
ATOM 7012 C CA . ARG B 1 152 ? 26.031 -5.531 -10.484 1 61.25 152 ARG B CA 1
ATOM 7013 C C . ARG B 1 152 ? 25.391 -6.781 -9.891 1 61.25 152 ARG B C 1
ATOM 7015 O O . ARG B 1 152 ? 25.094 -6.82 -8.695 1 61.25 152 ARG B O 1
ATOM 7022 N N . TRP B 1 153 ? 24.781 -7.625 -10.867 1 69.12 153 TRP B N 1
ATOM 7023 C CA . TRP B 1 153 ? 24.344 -8.922 -10.375 1 69.12 153 TRP B CA 1
ATOM 7024 C C . TRP B 1 153 ? 25.391 -9.531 -9.445 1 69.12 153 TRP B C 1
ATOM 7026 O O . TRP B 1 153 ? 25.078 -10.375 -8.602 1 69.12 153 TRP B O 1
ATOM 7036 N N . SER B 1 154 ? 26.625 -9.07 -9.602 1 67.69 154 SER B N 1
ATOM 7037 C CA . SER B 1 154 ? 27.734 -9.594 -8.82 1 67.69 154 SER B CA 1
ATOM 7038 C C . SER B 1 154 ? 27.531 -9.344 -7.332 1 67.69 154 SER B C 1
ATOM 7040 O O . SER B 1 154 ? 27.906 -10.188 -6.504 1 67.69 154 SER B O 1
ATOM 7042 N N . PHE B 1 155 ? 26.875 -8.234 -7.133 1 68.81 155 PHE B N 1
ATOM 7043 C CA . PHE B 1 155 ? 26.641 -7.918 -5.73 1 68.81 155 PHE B CA 1
ATOM 7044 C C . PHE B 1 155 ? 25.672 -8.922 -5.113 1 68.81 155 PHE B C 1
ATOM 7046 O O . PHE B 1 155 ? 25.859 -9.352 -3.971 1 68.81 155 PHE B O 1
ATOM 7053 N N . LEU B 1 156 ? 24.734 -9.359 -5.84 1 73.81 156 LEU B N 1
ATOM 7054 C CA . LEU B 1 156 ? 23.75 -10.312 -5.332 1 73.81 156 LEU B CA 1
ATOM 7055 C C . LEU B 1 156 ? 24.359 -11.703 -5.199 1 73.81 156 LEU B C 1
ATOM 7057 O O . LEU B 1 156 ? 24.031 -12.445 -4.273 1 73.81 156 LEU B O 1
ATOM 7061 N N . PHE B 1 157 ? 25.297 -11.977 -6.133 1 76.19 157 PHE B N 1
ATOM 7062 C CA . PHE B 1 157 ? 25.938 -13.289 -6.098 1 76.19 157 PHE B CA 1
ATOM 7063 C C . PHE B 1 157 ? 26.812 -13.43 -4.855 1 76.19 157 PHE B C 1
ATOM 7065 O O . PHE B 1 157 ? 27.016 -14.547 -4.367 1 76.19 157 PHE B O 1
ATOM 7072 N N . GLY B 1 158 ? 27.219 -12.273 -4.379 1 75.75 158 GLY B N 1
ATOM 7073 C CA . GLY B 1 158 ? 28.016 -12.289 -3.164 1 75.75 158 GLY B CA 1
ATOM 7074 C C . GLY B 1 158 ? 27.266 -12.844 -1.966 1 75.75 158 GLY B C 1
ATOM 7075 O O . GLY B 1 158 ? 27.828 -13.57 -1.15 1 75.75 158 GLY B O 1
ATOM 7076 N N . TYR B 1 159 ? 25.984 -12.617 -1.912 1 78.31 159 TYR B N 1
ATOM 7077 C CA . TYR B 1 159 ? 25.156 -13.094 -0.81 1 78.31 159 TYR B CA 1
ATOM 7078 C C . TYR B 1 159 ? 24.984 -14.609 -0.881 1 78.31 159 TYR B C 1
ATOM 7080 O O . TYR B 1 159 ? 24.906 -15.281 0.15 1 78.31 159 TYR B O 1
ATOM 7088 N N . PHE B 1 160 ? 25.047 -15.133 -2.096 1 79.69 160 PHE B N 1
ATOM 7089 C CA . PHE B 1 160 ? 24.859 -16.562 -2.285 1 79.69 160 PHE B CA 1
ATOM 7090 C C . PHE B 1 160 ? 26.156 -17.312 -2.062 1 79.69 160 PHE B C 1
ATOM 7092 O O . PHE B 1 160 ? 26.156 -18.469 -1.615 1 79.69 160 PHE B O 1
ATOM 7099 N N . MET B 1 161 ? 27.281 -16.625 -2.279 1 80.81 161 MET B N 1
ATOM 7100 C CA . MET B 1 161 ? 28.594 -17.266 -2.146 1 80.81 161 MET B CA 1
ATOM 7101 C C . MET B 1 161 ? 28.922 -17.516 -0.681 1 80.81 161 MET B C 1
ATOM 7103 O O . MET B 1 161 ? 29.75 -18.375 -0.37 1 80.81 161 MET B O 1
ATOM 7107 N N . ALA B 1 162 ? 28.219 -16.75 0.165 1 81.56 162 ALA B N 1
ATOM 7108 C CA . ALA B 1 162 ? 28.406 -16.984 1.594 1 81.56 162 ALA B CA 1
ATOM 7109 C C . ALA B 1 162 ? 27.891 -18.375 1.995 1 81.56 162 ALA B C 1
ATOM 7111 O O . ALA B 1 162 ? 28.359 -18.953 2.984 1 81.56 162 ALA B O 1
ATOM 7112 N N . TYR B 1 163 ? 27.016 -18.906 1.192 1 84.12 163 TYR B N 1
ATOM 7113 C CA . TYR B 1 163 ? 26.422 -20.219 1.451 1 84.12 163 TYR B CA 1
ATOM 7114 C C . TYR B 1 163 ? 26.812 -21.219 0.362 1 84.12 163 TYR B C 1
ATOM 7116 O O . TYR B 1 163 ? 25.984 -22.031 -0.064 1 84.12 163 TYR B O 1
ATOM 7124 N N . ARG B 1 164 ? 28.016 -21.203 -0.078 1 86.25 164 ARG B N 1
ATOM 7125 C CA . ARG B 1 164 ? 28.5 -22 -1.192 1 86.25 164 ARG B CA 1
ATOM 7126 C C . ARG B 1 164 ? 28.359 -23.5 -0.898 1 86.25 164 ARG B C 1
ATOM 7128 O O . ARG B 1 164 ? 27.984 -24.281 -1.781 1 86.25 164 ARG B O 1
ATOM 7135 N N . LYS B 1 165 ? 28.578 -23.875 0.361 1 89.69 165 LYS B N 1
ATOM 7136 C CA . LYS B 1 165 ? 28.469 -25.297 0.718 1 89.69 165 LYS B CA 1
ATOM 7137 C C . LYS B 1 165 ? 27.031 -25.797 0.559 1 89.69 165 LYS B C 1
ATOM 7139 O O . LYS B 1 165 ? 26.812 -26.875 0.022 1 89.69 165 LYS B O 1
ATOM 7144 N N . LEU B 1 166 ? 26.141 -24.984 0.953 1 88.38 166 LEU B N 1
ATOM 7145 C CA . LEU B 1 166 ? 24.734 -25.375 0.853 1 88.38 166 LEU B CA 1
ATOM 7146 C C . LEU B 1 166 ? 24.266 -25.375 -0.601 1 88.38 166 LEU B C 1
ATOM 7148 O O . LEU B 1 166 ? 23.453 -26.203 -0.996 1 88.38 166 LEU B O 1
ATOM 7152 N N . ILE B 1 167 ? 24.828 -24.547 -1.39 1 86.25 167 ILE B N 1
ATOM 7153 C CA . ILE B 1 167 ? 24.469 -24.484 -2.803 1 86.25 167 ILE B CA 1
ATOM 7154 C C . ILE B 1 167 ? 25 -25.719 -3.527 1 86.25 167 ILE B C 1
ATOM 7156 O O . ILE B 1 167 ? 24.312 -26.281 -4.375 1 86.25 167 ILE B O 1
ATOM 7160 N N . ILE B 1 168 ? 26.156 -26.156 -3.166 1 88.5 168 ILE B N 1
ATOM 7161 C CA . ILE B 1 168 ? 26.719 -27.359 -3.771 1 88.5 168 ILE B CA 1
ATOM 7162 C C . ILE B 1 168 ? 25.891 -28.578 -3.391 1 88.5 168 ILE B C 1
ATOM 7164 O O . ILE B 1 168 ? 25.656 -29.453 -4.223 1 88.5 168 ILE B O 1
ATOM 7168 N N . GLN B 1 169 ? 25.469 -28.516 -2.172 1 88.94 169 GLN B N 1
ATOM 7169 C CA . GLN B 1 169 ? 24.594 -29.609 -1.728 1 88.94 169 GLN B CA 1
ATOM 7170 C C . GLN B 1 169 ? 23.266 -29.594 -2.482 1 88.94 169 GLN B C 1
ATOM 7172 O O . GLN B 1 169 ? 22.719 -30.656 -2.789 1 88.94 169 GLN B O 1
ATOM 7177 N N . LEU B 1 170 ? 22.859 -28.453 -2.76 1 86.88 170 LEU B N 1
ATOM 7178 C CA . LEU B 1 170 ? 21.609 -28.312 -3.514 1 86.88 170 LEU B CA 1
ATOM 7179 C C . LEU B 1 170 ? 21.781 -28.812 -4.941 1 86.88 170 LEU B C 1
ATOM 7181 O O . LEU B 1 170 ? 20.906 -29.484 -5.477 1 86.88 170 LEU B O 1
ATOM 7185 N N . LEU B 1 171 ? 22.906 -28.578 -5.562 1 85.69 171 LEU B N 1
ATOM 7186 C CA . LEU B 1 171 ? 23.188 -29.031 -6.922 1 85.69 171 LEU B CA 1
ATOM 7187 C C . LEU B 1 171 ? 23.328 -30.547 -6.973 1 85.69 171 LEU B C 1
ATOM 7189 O O . LEU B 1 171 ? 22.891 -31.188 -7.93 1 85.69 171 LEU B O 1
ATOM 7193 N N . PHE B 1 172 ? 23.844 -31.047 -5.938 1 88.44 172 PHE B N 1
ATOM 7194 C CA . PHE B 1 172 ? 23.969 -32.5 -5.844 1 88.44 172 PHE B CA 1
ATOM 7195 C C . PHE B 1 172 ? 22.609 -33.156 -5.668 1 88.44 172 PHE B C 1
ATOM 7197 O O . PHE B 1 172 ? 22.344 -34.219 -6.227 1 88.44 172 PHE B O 1
ATOM 7204 N N . GLY B 1 173 ? 21.844 -32.5 -4.855 1 86.12 173 GLY B N 1
ATOM 7205 C CA . GLY B 1 173 ? 20.484 -33 -4.695 1 86.12 173 GLY B CA 1
ATOM 7206 C C . GLY B 1 173 ? 19.672 -32.969 -5.977 1 86.12 173 GLY B C 1
ATOM 7207 O O . GLY B 1 173 ? 18.875 -33.875 -6.25 1 86.12 173 GLY B O 1
ATOM 7208 N N . LEU B 1 174 ? 19.938 -31.984 -6.711 1 84.62 174 LEU B N 1
ATOM 7209 C CA . LEU B 1 174 ? 19.266 -31.828 -7.996 1 84.62 174 LEU B CA 1
ATOM 7210 C C . LEU B 1 174 ? 19.688 -32.938 -8.961 1 84.62 174 LEU B C 1
ATOM 7212 O O . LEU B 1 174 ? 18.844 -33.531 -9.641 1 84.62 174 LEU B O 1
ATOM 7216 N N . ALA B 1 175 ? 20.953 -33.188 -8.992 1 85.31 175 ALA B N 1
ATOM 7217 C CA . ALA B 1 175 ? 21.484 -34.25 -9.859 1 85.31 175 ALA B CA 1
ATOM 7218 C C . ALA B 1 175 ? 20.969 -35.625 -9.438 1 85.31 175 ALA B C 1
ATOM 7220 O O . ALA B 1 175 ? 20.547 -36.438 -10.281 1 85.31 175 ALA B O 1
ATOM 7221 N N . ALA B 1 176 ? 20.953 -35.781 -8.188 1 87.81 176 ALA B N 1
ATOM 7222 C CA . ALA B 1 176 ? 20.484 -37.062 -7.664 1 87.81 176 ALA B CA 1
ATOM 7223 C C . ALA B 1 176 ? 18.984 -37.25 -7.945 1 87.81 176 ALA B C 1
ATOM 7225 O O . ALA B 1 176 ? 18.562 -38.344 -8.328 1 87.81 176 ALA B O 1
ATOM 7226 N N . GLY B 1 177 ? 18.266 -36.25 -7.723 1 84.44 177 GLY B N 1
ATOM 7227 C CA . GLY B 1 177 ? 16.844 -36.312 -8 1 84.44 177 GLY B CA 1
ATOM 7228 C C . GLY B 1 177 ? 16.531 -36.562 -9.461 1 84.44 177 GLY B C 1
ATOM 7229 O O . GLY B 1 177 ? 15.648 -37.375 -9.781 1 84.44 177 GLY B O 1
ATOM 7230 N N . SER B 1 178 ? 17.281 -35.969 -10.328 1 82.62 178 SER B N 1
ATOM 7231 C CA . SER B 1 178 ? 17.078 -36.125 -11.758 1 82.62 178 SER B CA 1
ATOM 7232 C C . SER B 1 178 ? 17.484 -37.531 -12.203 1 82.62 178 SER B C 1
ATOM 7234 O O . SER B 1 178 ? 16.828 -38.125 -13.07 1 82.62 178 SER B O 1
ATOM 7236 N N . LEU B 1 179 ? 18.484 -38.062 -11.617 1 83.81 179 LEU B N 1
ATOM 7237 C CA . LEU B 1 179 ? 18.922 -39.406 -11.953 1 83.81 179 LEU B CA 1
ATOM 7238 C C . LEU B 1 179 ? 17.906 -40.469 -11.516 1 83.81 179 LEU B C 1
ATOM 7240 O O . LEU B 1 179 ? 17.672 -41.438 -12.227 1 83.81 179 LEU B O 1
ATOM 7244 N N . LEU B 1 180 ? 17.359 -40.188 -10.375 1 86.19 180 LEU B N 1
ATOM 7245 C CA . LEU B 1 180 ? 16.328 -41.094 -9.891 1 86.19 180 LEU B CA 1
ATOM 7246 C C . LEU B 1 180 ? 15.094 -41.031 -10.781 1 86.19 180 LEU B C 1
ATOM 7248 O O . LEU B 1 180 ? 14.438 -42.062 -11.008 1 86.19 180 LEU B O 1
ATOM 7252 N N . GLN B 1 181 ? 14.805 -39.938 -11.312 1 82.44 181 GLN B N 1
ATOM 7253 C CA . GLN B 1 181 ? 13.656 -39.781 -12.195 1 82.44 181 GLN B CA 1
ATOM 7254 C C . GLN B 1 181 ? 13.898 -40.438 -13.547 1 82.44 181 GLN B C 1
ATOM 7256 O O . GLN B 1 181 ? 12.953 -40.906 -14.188 1 82.44 181 GLN B O 1
ATOM 7261 N N . LEU B 1 182 ? 15.195 -40.5 -13.93 1 83 182 LEU B N 1
ATOM 7262 C CA . LEU B 1 182 ? 15.578 -41.062 -15.219 1 83 182 LEU B CA 1
ATOM 7263 C C . LEU B 1 182 ? 15.367 -42.562 -15.25 1 83 182 LEU B C 1
ATOM 7265 O O . LEU B 1 182 ? 15.188 -43.156 -16.312 1 83 182 LEU B O 1
ATOM 7269 N N . ILE B 1 183 ? 15.242 -43.125 -14.102 1 86.38 183 ILE B N 1
ATOM 7270 C CA . ILE B 1 183 ? 15.141 -44.562 -14.008 1 86.38 183 ILE B CA 1
ATOM 7271 C C . ILE B 1 183 ? 13.695 -45 -14.25 1 86.38 183 ILE B C 1
ATOM 7273 O O . ILE B 1 183 ? 13.445 -46.094 -14.758 1 86.38 183 ILE B O 1
ATOM 7277 N N . ALA B 1 184 ? 12.75 -44.156 -14.102 1 83.75 184 ALA B N 1
ATOM 7278 C CA . ALA B 1 184 ? 11.328 -44.5 -14.117 1 83.75 184 ALA B CA 1
ATOM 7279 C C . ALA B 1 184 ? 10.891 -44.969 -15.5 1 83.75 184 ALA B C 1
ATOM 7281 O O . ALA B 1 184 ? 10.227 -46 -15.641 1 83.75 184 ALA B O 1
ATOM 7282 N N . PRO B 1 185 ? 11.305 -44.281 -16.531 1 81.44 185 PRO B N 1
ATOM 7283 C CA . PRO B 1 185 ? 10.883 -44.75 -17.859 1 81.44 185 PRO B CA 1
ATOM 7284 C C . PRO B 1 185 ? 11.43 -46.125 -18.219 1 81.44 185 PRO B C 1
ATOM 7286 O O . PRO B 1 185 ? 10.75 -46.906 -18.891 1 81.44 185 PRO B O 1
ATOM 7289 N N . PHE B 1 186 ? 12.578 -46.5 -17.766 1 84.75 186 PHE B N 1
ATOM 7290 C CA . PHE B 1 186 ? 13.164 -47.812 -18.078 1 84.75 186 PHE B CA 1
ATOM 7291 C C . PHE B 1 186 ? 12.438 -48.906 -17.328 1 84.75 186 PHE B C 1
ATOM 7293 O O . PHE B 1 186 ? 12.281 -50.031 -17.844 1 84.75 186 PHE B O 1
ATOM 7300 N N . LEU B 1 187 ? 12.039 -48.562 -16.172 1 85.12 187 LEU B N 1
ATOM 7301 C CA . LEU B 1 187 ? 11.258 -49.531 -15.414 1 85.12 187 LEU B CA 1
ATOM 7302 C C . LEU B 1 187 ? 9.891 -49.75 -16.047 1 85.12 187 LEU B C 1
ATOM 7304 O O . LEU B 1 187 ? 9.398 -50.875 -16.109 1 85.12 187 LEU B O 1
ATOM 7308 N N . THR B 1 188 ? 9.32 -48.688 -16.531 1 82.25 188 THR B N 1
ATOM 7309 C CA . THR B 1 188 ? 8.031 -48.812 -17.203 1 82.25 188 THR B CA 1
ATOM 7310 C C . THR B 1 188 ? 8.164 -49.625 -18.5 1 82.25 188 THR B C 1
ATOM 7312 O O . THR B 1 188 ? 7.289 -50.406 -18.812 1 82.25 188 THR B O 1
ATOM 7315 N N . GLN B 1 189 ? 9.227 -49.375 -19.188 1 84.69 189 GLN B N 1
ATOM 7316 C CA . GLN B 1 189 ? 9.516 -50.156 -20.391 1 84.69 189 GLN B CA 1
ATOM 7317 C C . GLN B 1 189 ? 9.625 -51.656 -20.078 1 84.69 189 GLN B C 1
ATOM 7319 O O . GLN B 1 189 ? 9.086 -52.469 -20.797 1 84.69 189 GLN B O 1
ATOM 7324 N N . SER B 1 190 ? 10.273 -51.969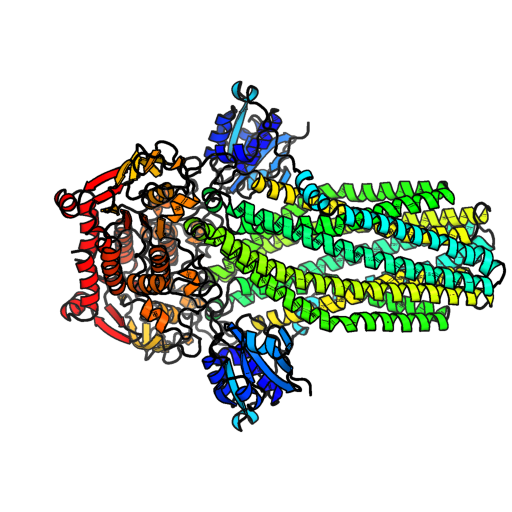 -18.969 1 86.81 190 SER B N 1
ATOM 7325 C CA . SER B 1 190 ? 10.5 -53.375 -18.578 1 86.81 190 SER B CA 1
ATOM 7326 C C . SER B 1 190 ? 9.203 -54.062 -18.188 1 86.81 190 SER B C 1
ATOM 7328 O O . SER B 1 190 ? 9.047 -55.25 -18.375 1 86.81 190 SER B O 1
ATOM 7330 N N . ILE B 1 191 ? 8.305 -53.312 -17.703 1 84.56 191 ILE B N 1
ATOM 7331 C CA . ILE B 1 191 ? 7.004 -53.875 -17.344 1 84.56 191 ILE B CA 1
ATOM 7332 C C . ILE B 1 191 ? 6.289 -54.375 -18.594 1 84.56 191 ILE B C 1
ATOM 7334 O O . ILE B 1 191 ? 5.73 -55.469 -18.594 1 84.56 191 ILE B O 1
ATOM 7338 N N . VAL B 1 192 ? 6.379 -53.594 -19.672 1 81.56 192 VAL B N 1
ATOM 7339 C CA . VAL B 1 192 ? 5.641 -53.906 -20.891 1 81.56 192 VAL B CA 1
ATOM 7340 C C . VAL B 1 192 ? 6.41 -54.969 -21.703 1 81.56 192 VAL B C 1
ATOM 7342 O O . VAL B 1 192 ? 5.863 -56 -22.078 1 81.56 192 VAL B O 1
ATOM 7345 N N . ASP B 1 193 ? 7.664 -54.719 -21.875 1 84.44 193 ASP B N 1
ATOM 7346 C CA . ASP B 1 193 ? 8.445 -55.562 -22.781 1 84.44 193 ASP B CA 1
ATOM 7347 C C . ASP B 1 193 ? 8.703 -56.938 -22.172 1 84.44 193 ASP B C 1
ATOM 7349 O O . ASP B 1 193 ? 8.695 -57.969 -22.875 1 84.44 193 ASP B O 1
ATOM 7353 N N . ILE B 1 194 ? 8.945 -56.938 -20.859 1 84.69 194 ILE B N 1
ATOM 7354 C CA . ILE B 1 194 ? 9.305 -58.219 -20.234 1 84.69 194 ILE B CA 1
ATOM 7355 C C . ILE B 1 194 ? 8.148 -58.719 -19.375 1 84.69 194 ILE B C 1
ATOM 7357 O O . ILE B 1 194 ? 7.734 -59.875 -19.484 1 84.69 194 ILE B O 1
ATOM 7361 N N . GLY B 1 195 ? 7.613 -58 -18.594 1 80.94 195 GLY B N 1
ATOM 7362 C CA . GLY B 1 195 ? 6.574 -58.406 -17.656 1 80.94 195 GLY B CA 1
ATOM 7363 C C . GLY B 1 195 ? 5.309 -58.906 -18.359 1 80.94 195 GLY B C 1
ATOM 7364 O O . GLY B 1 195 ? 4.93 -60.062 -18.234 1 80.94 195 GLY B O 1
ATOM 7365 N N . ILE B 1 196 ? 4.723 -58.031 -19.188 1 78.06 196 ILE B N 1
ATOM 7366 C CA . ILE B 1 196 ? 3.434 -58.281 -19.812 1 78.06 196 ILE B CA 1
ATOM 7367 C C . ILE B 1 196 ? 3.617 -59.281 -20.953 1 78.06 196 ILE B C 1
ATOM 7369 O O . ILE B 1 196 ? 2.852 -60.25 -21.078 1 78.06 196 ILE B O 1
ATOM 7373 N N . ASN B 1 197 ? 4.672 -59.062 -21.719 1 80.06 197 ASN B N 1
ATOM 7374 C CA . ASN B 1 197 ? 4.879 -59.906 -22.891 1 80.06 197 ASN B CA 1
ATOM 7375 C C . ASN B 1 197 ? 5.168 -61.375 -22.484 1 80.06 197 ASN B C 1
ATOM 7377 O O . ASN B 1 197 ? 4.738 -62.281 -23.172 1 80.06 197 ASN B O 1
ATOM 7381 N N . THR B 1 198 ? 5.859 -61.562 -21.328 1 84.25 198 THR B N 1
ATOM 7382 C CA . THR B 1 198 ? 6.191 -62.906 -20.906 1 84.25 198 THR B CA 1
ATOM 7383 C C . THR B 1 198 ? 5.199 -63.406 -19.859 1 84.25 198 THR B C 1
ATOM 7385 O O . THR B 1 198 ? 5.336 -64.5 -19.344 1 84.25 198 THR B O 1
ATOM 7388 N N . ARG B 1 199 ? 4.156 -62.719 -19.5 1 85 199 ARG B N 1
ATOM 7389 C CA . ARG B 1 199 ? 3.125 -63.031 -18.516 1 85 199 ARG B CA 1
ATOM 7390 C C . ARG B 1 199 ? 3.746 -63.438 -17.188 1 85 199 ARG B C 1
ATOM 7392 O O . ARG B 1 199 ? 3.363 -64.438 -16.594 1 85 199 ARG B O 1
ATOM 7399 N N . ASN B 1 200 ? 4.891 -62.75 -16.859 1 88.69 200 ASN B N 1
ATOM 7400 C CA . ASN B 1 200 ? 5.609 -63 -15.617 1 88.69 200 ASN B CA 1
ATOM 7401 C C . ASN B 1 200 ? 5.195 -62.031 -14.516 1 88.69 200 ASN B C 1
ATOM 7403 O O . ASN B 1 200 ? 5.75 -60.938 -14.406 1 88.69 200 ASN B O 1
ATOM 7407 N N . LEU B 1 201 ? 4.355 -62.5 -13.578 1 86.62 201 LEU B N 1
ATOM 7408 C CA . LEU B 1 201 ? 3.832 -61.656 -12.508 1 86.62 201 LEU B CA 1
ATOM 7409 C C . LEU B 1 201 ? 4.914 -61.344 -11.477 1 86.62 201 LEU B C 1
ATOM 7411 O O . LEU B 1 201 ? 4.91 -60.281 -10.867 1 86.62 201 LEU B O 1
ATOM 7415 N N . ASN B 1 202 ? 5.805 -62.281 -11.258 1 88.06 202 ASN B N 1
ATOM 7416 C CA . ASN B 1 202 ? 6.883 -62.062 -10.305 1 88.06 202 ASN B CA 1
ATOM 7417 C C . ASN B 1 202 ? 7.785 -60.906 -10.734 1 88.06 202 ASN B C 1
ATOM 7419 O O . ASN B 1 202 ? 8.266 -60.156 -9.891 1 88.06 202 ASN B O 1
ATOM 7423 N N . PHE B 1 203 ? 7.953 -60.812 -12.016 1 89.12 203 PHE B N 1
ATOM 7424 C CA . PHE B 1 203 ? 8.758 -59.719 -12.539 1 89.12 203 PHE B CA 1
ATOM 7425 C C . PHE B 1 203 ? 8.047 -58.375 -12.336 1 89.12 203 PHE B C 1
ATOM 7427 O O . PHE B 1 203 ? 8.68 -57.375 -12.016 1 89.12 203 PHE B O 1
ATOM 7434 N N . ILE B 1 204 ? 6.816 -58.406 -12.461 1 88.69 204 ILE B N 1
ATOM 7435 C CA . ILE B 1 204 ? 6.035 -57.188 -12.289 1 88.69 204 ILE B CA 1
ATOM 7436 C C . ILE B 1 204 ? 6.082 -56.75 -10.828 1 88.69 204 ILE B C 1
ATOM 7438 O O . ILE B 1 204 ? 6.195 -55.562 -10.539 1 88.69 204 ILE B O 1
ATOM 7442 N N . TYR B 1 205 ? 6.051 -57.688 -9.898 1 89.12 205 TYR B N 1
ATOM 7443 C CA . TYR B 1 205 ? 6.164 -57.344 -8.484 1 89.12 205 TYR B CA 1
ATOM 7444 C C . TYR B 1 205 ? 7.531 -56.75 -8.172 1 89.12 205 TYR B C 1
ATOM 7446 O O . TYR B 1 205 ? 7.637 -55.781 -7.391 1 89.12 205 TYR B O 1
ATOM 7454 N N . MET B 1 206 ? 8.516 -57.281 -8.805 1 90 206 MET B N 1
ATOM 7455 C CA . MET B 1 206 ? 9.867 -56.781 -8.594 1 90 206 MET B CA 1
ATOM 7456 C C . MET B 1 206 ? 9.984 -55.344 -9.086 1 90 206 MET B C 1
ATOM 7458 O O . MET B 1 206 ? 10.625 -54.5 -8.438 1 90 206 MET B O 1
ATOM 7462 N N . ILE B 1 207 ? 9.383 -55.031 -10.18 1 89.5 207 ILE B N 1
ATOM 7463 C CA . ILE B 1 207 ? 9.445 -53.688 -10.742 1 89.5 207 ILE B CA 1
ATOM 7464 C C . ILE B 1 207 ? 8.633 -52.719 -9.875 1 89.5 207 ILE B C 1
ATOM 7466 O O . ILE B 1 207 ? 9.008 -51.562 -9.711 1 89.5 207 ILE B O 1
ATOM 7470 N N . LEU B 1 208 ? 7.504 -53.188 -9.375 1 88.12 208 LEU B N 1
ATOM 7471 C CA . LEU B 1 208 ? 6.684 -52.375 -8.484 1 88.12 208 LEU B CA 1
ATOM 7472 C C . LEU B 1 208 ? 7.477 -51.938 -7.25 1 88.12 208 LEU B C 1
ATOM 7474 O O . LEU B 1 208 ? 7.391 -50.812 -6.812 1 88.12 208 LEU B O 1
ATOM 7478 N N . ILE B 1 209 ? 8.164 -52.844 -6.711 1 90.88 209 ILE B N 1
ATOM 7479 C CA . ILE B 1 209 ? 8.977 -52.562 -5.531 1 90.88 209 ILE B CA 1
ATOM 7480 C C . ILE B 1 209 ? 10.094 -51.594 -5.895 1 90.88 209 ILE B C 1
ATOM 7482 O O . ILE B 1 209 ? 10.391 -50.688 -5.137 1 90.88 209 ILE B O 1
ATOM 7486 N N . ALA B 1 210 ? 10.664 -51.844 -7.055 1 90.88 210 ALA B N 1
ATOM 7487 C CA . ALA B 1 210 ? 11.719 -50.938 -7.516 1 90.88 210 ALA B CA 1
ATOM 7488 C C . ALA B 1 210 ? 11.195 -49.531 -7.719 1 90.88 210 ALA B C 1
ATOM 7490 O O . ALA B 1 210 ? 11.852 -48.562 -7.34 1 90.88 210 ALA B O 1
ATOM 7491 N N . GLN B 1 211 ? 10.039 -49.406 -8.312 1 88.88 211 GLN B N 1
ATOM 7492 C CA . GLN B 1 211 ? 9.438 -48.094 -8.523 1 88.88 211 GLN B CA 1
ATOM 7493 C C . GLN B 1 211 ? 9.039 -47.469 -7.199 1 88.88 211 GLN B C 1
ATOM 7495 O O . GLN B 1 211 ? 9.148 -46.25 -7.043 1 88.88 211 GLN B O 1
ATOM 7500 N N . GLY B 1 212 ? 8.523 -48.25 -6.297 1 89.19 212 GLY B N 1
ATOM 7501 C CA . GLY B 1 212 ? 8.227 -47.719 -4.969 1 89.19 212 GLY B CA 1
ATOM 7502 C C . GLY B 1 212 ? 9.438 -47.188 -4.254 1 89.19 212 GLY B C 1
ATOM 7503 O O . GLY B 1 212 ? 9.367 -46.094 -3.643 1 89.19 212 GLY B O 1
ATOM 7504 N N . ALA B 1 213 ? 10.531 -47.906 -4.359 1 91.12 213 ALA B N 1
ATOM 7505 C CA . ALA B 1 213 ? 11.789 -47.469 -3.762 1 91.12 213 ALA B CA 1
ATOM 7506 C C . ALA B 1 213 ? 12.273 -46.188 -4.418 1 91.12 213 ALA B C 1
ATOM 7508 O O . ALA B 1 213 ? 12.82 -45.312 -3.744 1 91.12 213 ALA B O 1
ATOM 7509 N N . LEU B 1 214 ? 12.078 -46.062 -5.672 1 89.06 214 LEU B N 1
ATOM 7510 C CA . LEU B 1 214 ? 12.477 -44.875 -6.406 1 89.06 214 LEU B CA 1
ATOM 7511 C C . LEU B 1 214 ? 11.656 -43.688 -5.969 1 89.06 214 LEU B C 1
ATOM 7513 O O . LEU B 1 214 ? 12.188 -42.562 -5.855 1 89.06 214 LEU B O 1
ATOM 7517 N N . ILE B 1 215 ? 10.383 -43.906 -5.781 1 88.31 215 ILE B N 1
ATOM 7518 C CA . ILE B 1 215 ? 9.5 -42.812 -5.367 1 88.31 215 ILE B CA 1
ATOM 7519 C C . ILE B 1 215 ? 9.914 -42.312 -3.984 1 88.31 215 ILE B C 1
ATOM 7521 O O . ILE B 1 215 ? 10 -41.094 -3.752 1 88.31 215 ILE B O 1
ATOM 7525 N N . ILE B 1 216 ? 10.188 -43.188 -3.111 1 89.25 216 ILE B N 1
ATOM 7526 C CA . ILE B 1 216 ? 10.617 -42.844 -1.763 1 89.25 216 ILE B CA 1
ATOM 7527 C C . ILE B 1 216 ? 11.938 -42.062 -1.823 1 89.25 216 ILE B C 1
ATOM 7529 O O . ILE B 1 216 ? 12.117 -41.094 -1.118 1 89.25 216 ILE B O 1
ATOM 7533 N N . GLY B 1 217 ? 12.852 -42.594 -2.637 1 88.38 217 GLY B N 1
ATOM 7534 C CA . GLY B 1 217 ? 14.117 -41.906 -2.822 1 88.38 217 GLY B CA 1
ATOM 7535 C C . GLY B 1 217 ? 13.953 -40.5 -3.381 1 88.38 217 GLY B C 1
ATOM 7536 O O . GLY B 1 217 ? 14.562 -39.562 -2.883 1 88.38 217 GLY B O 1
ATOM 7537 N N . ARG B 1 218 ? 13.141 -40.344 -4.309 1 84.94 218 ARG B N 1
ATOM 7538 C CA . ARG B 1 218 ? 12.914 -39.062 -4.953 1 84.94 218 ARG B CA 1
ATOM 7539 C C . ARG B 1 218 ? 12.258 -38.062 -3.988 1 84.94 218 ARG B C 1
ATOM 7541 O O . ARG B 1 218 ? 12.633 -36.906 -3.945 1 84.94 218 ARG B O 1
ATOM 7548 N N . VAL B 1 219 ? 11.266 -38.531 -3.271 1 85.5 219 VAL B N 1
ATOM 7549 C CA . VAL B 1 219 ? 10.562 -37.688 -2.32 1 85.5 219 VAL B CA 1
ATOM 7550 C C . VAL B 1 219 ? 11.516 -37.219 -1.215 1 85.5 219 VAL B C 1
ATOM 7552 O O . VAL B 1 219 ? 11.469 -36.094 -0.774 1 85.5 219 VAL B O 1
ATOM 7555 N N . SER B 1 220 ? 12.359 -38.125 -0.826 1 88.75 220 SER B N 1
ATOM 7556 C CA . SER B 1 220 ? 13.344 -37.781 0.207 1 88.75 220 SER B CA 1
ATOM 7557 C C . SER B 1 220 ? 14.312 -36.719 -0.272 1 88.75 220 SER B C 1
ATOM 7559 O O . SER B 1 220 ? 14.602 -35.781 0.453 1 88.75 220 SER B O 1
ATOM 7561 N N . VAL B 1 221 ? 14.812 -36.875 -1.424 1 87.69 221 VAL B N 1
ATOM 7562 C CA . VAL B 1 221 ? 15.742 -35.906 -1.996 1 87.69 221 VAL B CA 1
ATOM 7563 C C . VAL B 1 221 ? 15.039 -34.562 -2.16 1 87.69 221 VAL B C 1
ATOM 7565 O O . VAL B 1 221 ? 15.625 -33.5 -1.889 1 87.69 221 VAL B O 1
ATOM 7568 N N . GLU B 1 222 ? 13.844 -34.656 -2.574 1 83.69 222 GLU B N 1
ATOM 7569 C CA . GLU B 1 222 ? 13.07 -33.406 -2.768 1 83.69 222 GLU B CA 1
ATOM 7570 C C . GLU B 1 222 ? 12.852 -32.688 -1.446 1 83.69 222 GLU B C 1
ATOM 7572 O O . GLU B 1 222 ? 12.922 -31.453 -1.391 1 83.69 222 GLU B O 1
ATOM 7577 N N . PHE B 1 223 ? 12.656 -33.469 -0.457 1 84.38 223 PHE B N 1
ATOM 7578 C CA . PHE B 1 223 ? 12.438 -32.875 0.867 1 84.38 223 PHE B CA 1
ATOM 7579 C C . PHE B 1 223 ? 13.703 -32.219 1.376 1 84.38 223 PHE B C 1
ATOM 7581 O O . PHE B 1 223 ? 13.648 -31.094 1.907 1 84.38 223 PHE B O 1
ATOM 7588 N N . ILE B 1 224 ? 14.758 -32.812 1.235 1 87.69 224 ILE B N 1
ATOM 7589 C CA . ILE B 1 224 ? 16.031 -32.281 1.691 1 87.69 224 ILE B CA 1
ATOM 7590 C C . ILE B 1 224 ? 16.375 -31.016 0.898 1 87.69 224 ILE B C 1
ATOM 7592 O O . ILE B 1 224 ? 16.797 -30.016 1.471 1 87.69 224 ILE B O 1
ATOM 7596 N N . ARG B 1 225 ? 16.203 -31.078 -0.32 1 83.88 225 ARG B N 1
ATOM 7597 C CA . ARG B 1 225 ? 16.469 -29.938 -1.185 1 83.88 225 ARG B CA 1
ATOM 7598 C C . ARG B 1 225 ? 15.586 -28.75 -0.804 1 83.88 225 ARG B C 1
ATOM 7600 O O . ARG B 1 225 ? 16.062 -27.609 -0.769 1 83.88 225 ARG B O 1
ATOM 7607 N N . SER B 1 226 ? 14.359 -29.031 -0.583 1 81.69 226 SER B N 1
ATOM 7608 C CA . SER B 1 226 ? 13.422 -27.969 -0.245 1 81.69 226 SER B CA 1
ATOM 7609 C C . SER B 1 226 ? 13.797 -27.297 1.07 1 81.69 226 SER B C 1
ATOM 7611 O O . SER B 1 226 ? 13.648 -26.078 1.216 1 81.69 226 SER B O 1
ATOM 7613 N N . TRP B 1 227 ? 14.344 -28.125 1.938 1 82.31 227 TRP B N 1
ATOM 7614 C CA . TRP B 1 227 ? 14.766 -27.594 3.23 1 82.31 227 TRP B CA 1
ATOM 7615 C C . TRP B 1 227 ? 16 -26.719 3.084 1 82.31 227 TRP B C 1
ATOM 7617 O O . TRP B 1 227 ? 16.109 -25.672 3.727 1 82.31 227 TRP B O 1
ATOM 7627 N N . ILE B 1 228 ? 16.891 -27.156 2.322 1 86.06 228 ILE B N 1
ATOM 7628 C CA . ILE B 1 228 ? 18.109 -26.391 2.086 1 86.06 228 ILE B CA 1
ATOM 7629 C C . ILE B 1 228 ? 17.766 -25.078 1.387 1 86.06 228 ILE B C 1
ATOM 7631 O O . ILE B 1 228 ? 18.281 -24.031 1.748 1 86.06 228 ILE B O 1
ATOM 7635 N N . LEU B 1 229 ? 16.891 -25.156 0.472 1 81.75 229 LEU B N 1
ATOM 7636 C CA . LEU B 1 229 ? 16.484 -23.969 -0.269 1 81.75 229 LEU B CA 1
ATOM 7637 C C . LEU B 1 229 ? 15.812 -22.953 0.653 1 81.75 229 LEU B C 1
ATOM 7639 O O . LEU B 1 229 ? 16.047 -21.75 0.538 1 81.75 229 LEU B O 1
ATOM 7643 N N . LEU B 1 230 ? 15.008 -23.453 1.51 1 78.56 230 LEU B N 1
ATOM 7644 C CA . LEU B 1 230 ? 14.328 -22.578 2.469 1 78.56 230 LEU B CA 1
ATOM 7645 C C . LEU B 1 230 ? 15.336 -21.875 3.365 1 78.56 230 LEU B C 1
ATOM 7647 O O . LEU B 1 230 ? 15.227 -20.672 3.602 1 78.56 230 LEU B O 1
ATOM 7651 N N . HIS B 1 231 ? 16.297 -22.625 3.795 1 80.38 231 HIS B N 1
ATOM 7652 C CA . HIS B 1 231 ? 17.312 -22.078 4.68 1 80.38 231 HIS B CA 1
ATOM 7653 C C . HIS B 1 231 ? 18.109 -20.984 3.979 1 80.38 231 HIS B C 1
ATOM 7655 O O . HIS B 1 231 ? 18.344 -19.922 4.551 1 80.38 231 HIS B O 1
ATOM 7661 N N . ILE B 1 232 ? 18.5 -21.219 2.83 1 82.25 232 ILE B N 1
ATOM 7662 C CA . ILE B 1 232 ? 19.281 -20.25 2.062 1 82.25 232 ILE B CA 1
ATOM 7663 C C . ILE B 1 232 ? 18.422 -19.031 1.737 1 82.25 232 ILE B C 1
ATOM 7665 O O . ILE B 1 232 ? 18.875 -17.891 1.873 1 82.25 232 ILE B O 1
ATOM 7669 N N . SER B 1 233 ? 17.156 -19.266 1.287 1 78.56 233 SER B N 1
ATOM 7670 C CA . SER B 1 233 ? 16.266 -18.203 0.859 1 78.56 233 SER B CA 1
ATOM 7671 C C . SER B 1 233 ? 15.992 -17.219 1.994 1 78.56 233 SER B C 1
ATOM 7673 O O . SER B 1 233 ? 16.078 -16 1.807 1 78.56 233 SER B O 1
ATOM 7675 N N . ILE B 1 234 ? 15.805 -17.734 3.148 1 77.94 234 ILE B N 1
ATOM 7676 C CA . ILE B 1 234 ? 15.445 -16.906 4.289 1 77.94 234 ILE B CA 1
ATOM 7677 C C . ILE B 1 234 ? 16.656 -16.094 4.742 1 77.94 234 ILE B C 1
ATOM 7679 O O . ILE B 1 234 ? 16.562 -14.898 4.992 1 77.94 234 ILE B O 1
ATOM 7683 N N . ARG B 1 235 ? 17.797 -16.703 4.824 1 79.06 235 ARG B N 1
ATOM 7684 C CA . ARG B 1 235 ? 19.016 -16.031 5.305 1 79.06 235 ARG B CA 1
ATOM 7685 C C . ARG B 1 235 ? 19.484 -14.969 4.316 1 79.06 235 ARG B C 1
ATOM 7687 O O . ARG B 1 235 ? 19.891 -13.883 4.719 1 79.06 235 ARG B O 1
ATOM 7694 N N . VAL B 1 236 ? 19.469 -15.273 3.123 1 81.31 236 VAL B N 1
ATOM 7695 C CA . VAL B 1 236 ? 19.875 -14.328 2.094 1 81.31 236 VAL B CA 1
ATOM 7696 C C . VAL B 1 236 ? 18.906 -13.148 2.057 1 81.31 236 VAL B C 1
ATOM 7698 O O . VAL B 1 236 ? 19.328 -12 1.91 1 81.31 236 VAL B O 1
ATOM 7701 N N . ASN B 1 237 ? 17.641 -13.406 2.145 1 79.38 237 ASN B N 1
ATOM 7702 C CA . ASN B 1 237 ? 16.625 -12.352 2.143 1 79.38 237 ASN B CA 1
ATOM 7703 C C . ASN B 1 237 ? 16.844 -11.367 3.287 1 79.38 237 ASN B C 1
ATOM 7705 O O . ASN B 1 237 ? 16.781 -10.148 3.088 1 79.38 237 ASN B O 1
ATOM 7709 N N . ILE B 1 238 ? 17.141 -11.891 4.465 1 80.06 238 ILE B N 1
ATOM 7710 C CA . ILE B 1 238 ? 17.328 -11.039 5.633 1 80.06 238 ILE B CA 1
ATOM 7711 C C . ILE B 1 238 ? 18.594 -10.195 5.449 1 80.06 238 ILE B C 1
ATOM 7713 O O . ILE B 1 238 ? 18.609 -9.016 5.805 1 80.06 238 ILE B O 1
ATOM 7717 N N . SER B 1 239 ? 19.578 -10.836 4.918 1 82.88 239 SER B N 1
ATOM 7718 C CA . SER B 1 239 ? 20.844 -10.125 4.734 1 82.88 239 SER B CA 1
ATOM 7719 C C . SER B 1 239 ? 20.688 -8.984 3.734 1 82.88 239 SER B C 1
ATOM 7721 O O . SER B 1 239 ? 21.203 -7.883 3.955 1 82.88 239 SER B O 1
ATOM 7723 N N . ILE B 1 240 ? 20 -9.203 2.672 1 82 240 ILE B N 1
ATOM 7724 C CA . ILE B 1 240 ? 19.797 -8.188 1.646 1 82 240 ILE B CA 1
ATOM 7725 C C . ILE B 1 240 ? 18.969 -7.035 2.215 1 82 240 ILE B C 1
ATOM 7727 O O . ILE B 1 240 ? 19.312 -5.867 2.025 1 82 240 ILE B O 1
ATOM 7731 N N . LEU B 1 241 ? 17.922 -7.352 2.902 1 83.44 241 LEU B N 1
ATOM 7732 C CA . LEU B 1 241 ? 17.031 -6.332 3.451 1 83.44 241 LEU B CA 1
ATOM 7733 C C . LEU B 1 241 ? 17.75 -5.516 4.527 1 83.44 241 LEU B C 1
ATOM 7735 O O . LEU B 1 241 ? 17.562 -4.297 4.609 1 83.44 241 LEU B O 1
ATOM 7739 N N . THR B 1 242 ? 18.5 -6.242 5.355 1 84.88 242 THR B N 1
ATOM 7740 C CA . THR B 1 242 ? 19.25 -5.559 6.41 1 84.88 242 THR B CA 1
ATOM 7741 C C . THR B 1 242 ? 20.281 -4.602 5.812 1 84.88 242 THR B C 1
ATOM 7743 O O . THR B 1 242 ? 20.422 -3.469 6.277 1 84.88 242 THR B O 1
ATOM 7746 N N . ASP B 1 243 ? 20.906 -5.055 4.836 1 84.56 243 ASP B N 1
ATOM 7747 C CA . ASP B 1 243 ? 21.891 -4.203 4.18 1 84.56 243 ASP B CA 1
ATOM 7748 C C . ASP B 1 243 ? 21.234 -2.982 3.547 1 84.56 243 ASP B C 1
ATOM 7750 O O . ASP B 1 243 ? 21.812 -1.895 3.527 1 84.56 243 ASP B O 1
ATOM 7754 N N . PHE B 1 244 ? 20.109 -3.158 3.041 1 86.31 244 PHE B N 1
ATOM 7755 C CA . PHE B 1 244 ? 19.375 -2.059 2.424 1 86.31 244 PHE B CA 1
ATOM 7756 C C . PHE B 1 244 ? 18.984 -1.014 3.463 1 86.31 244 PHE B C 1
ATOM 7758 O O . PHE B 1 244 ? 19.156 0.186 3.234 1 86.31 244 PHE B O 1
ATOM 7765 N N . ILE B 1 245 ? 18.531 -1.455 4.59 1 87.56 245 ILE B N 1
ATOM 7766 C CA . ILE B 1 245 ? 18.125 -0.533 5.645 1 87.56 245 ILE B CA 1
ATOM 7767 C C . ILE B 1 245 ? 19.359 0.19 6.195 1 87.56 245 ILE B C 1
ATOM 7769 O O . ILE B 1 245 ? 19.297 1.383 6.504 1 87.56 245 ILE B O 1
ATOM 7773 N N . ILE B 1 246 ? 20.422 -0.508 6.316 1 88.62 246 ILE B N 1
ATOM 7774 C CA . ILE B 1 246 ? 21.672 0.096 6.781 1 88.62 246 ILE B CA 1
ATOM 7775 C C . ILE B 1 246 ? 22.109 1.181 5.805 1 88.62 246 ILE B C 1
ATOM 7777 O O . ILE B 1 246 ? 22.516 2.273 6.219 1 88.62 246 ILE B O 1
ATOM 7781 N N . LYS B 1 247 ? 22.016 0.858 4.566 1 88.94 247 LYS B N 1
ATOM 7782 C CA . LYS B 1 247 ? 22.391 1.837 3.545 1 88.94 247 LYS B CA 1
ATOM 7783 C C . LYS B 1 247 ? 21.484 3.066 3.615 1 88.94 247 LYS B C 1
ATOM 7785 O O . LYS B 1 247 ? 21.953 4.199 3.5 1 88.94 247 LYS B O 1
ATOM 7790 N N . LEU B 1 248 ? 20.25 2.867 3.779 1 89.06 248 LEU B N 1
ATOM 7791 C CA . LEU B 1 248 ? 19.297 3.971 3.885 1 89.06 248 LEU B CA 1
ATOM 7792 C C . LEU B 1 248 ? 19.656 4.883 5.055 1 89.06 248 LEU B C 1
ATOM 7794 O O . LEU B 1 248 ? 19.578 6.109 4.938 1 89.06 248 LEU B O 1
ATOM 7798 N N . MET B 1 249 ? 20.078 4.273 6.176 1 90.5 249 MET B N 1
ATOM 7799 C CA . MET B 1 249 ? 20.391 5.043 7.379 1 90.5 249 MET B CA 1
ATOM 7800 C C . MET B 1 249 ? 21.703 5.82 7.203 1 90.5 249 MET B C 1
ATOM 7802 O O . MET B 1 249 ? 21.938 6.805 7.906 1 90.5 249 MET B O 1
ATOM 7806 N N . LYS B 1 250 ? 22.469 5.441 6.223 1 91.06 250 LYS B N 1
ATOM 7807 C CA . LYS B 1 250 ? 23.75 6.098 5.996 1 91.06 250 LYS B CA 1
ATOM 7808 C C . LYS B 1 250 ? 23.625 7.188 4.934 1 91.06 250 LYS B C 1
ATOM 7810 O O . LYS B 1 250 ? 24.562 7.961 4.719 1 91.06 250 LYS B O 1
ATOM 7815 N N . LEU B 1 251 ? 22.484 7.301 4.297 1 91.12 251 LEU B N 1
ATOM 7816 C CA . LEU B 1 251 ? 22.281 8.289 3.244 1 91.12 251 LEU B CA 1
ATOM 7817 C C . LEU B 1 251 ? 22.062 9.68 3.836 1 91.12 251 LEU B C 1
ATOM 7819 O O . LEU B 1 251 ? 21.609 9.805 4.977 1 91.12 251 LEU B O 1
ATOM 7823 N N . PRO B 1 252 ? 22.391 10.672 3.117 1 90.75 252 PRO B N 1
ATOM 7824 C CA . PRO B 1 252 ? 22.203 12.031 3.615 1 90.75 252 PRO B CA 1
ATOM 7825 C C . PRO B 1 252 ? 20.734 12.43 3.707 1 90.75 252 PRO B C 1
ATOM 7827 O O . PRO B 1 252 ? 19.891 11.852 3.02 1 90.75 252 PRO B O 1
ATOM 7830 N N . MET B 1 253 ? 20.484 13.422 4.477 1 88.12 253 MET B N 1
ATOM 7831 C CA . MET B 1 253 ? 19.125 13.906 4.699 1 88.12 253 MET B CA 1
ATOM 7832 C C . MET B 1 253 ? 18.531 14.469 3.414 1 88.12 253 MET B C 1
ATOM 7834 O O . MET B 1 253 ? 17.312 14.438 3.225 1 88.12 253 MET B O 1
ATOM 7838 N N . GLY B 1 254 ? 19.422 15.016 2.592 1 82.62 254 GLY B N 1
ATOM 7839 C CA . GLY B 1 254 ? 18.953 15.555 1.322 1 82.62 254 GLY B CA 1
ATOM 7840 C C . GLY B 1 254 ? 18.219 14.539 0.476 1 82.62 254 GLY B C 1
ATOM 7841 O O . GLY B 1 254 ? 17.281 14.891 -0.251 1 82.62 254 GLY B O 1
ATOM 7842 N N . PHE B 1 255 ? 18.609 13.305 0.711 1 81.31 255 PHE B N 1
ATOM 7843 C CA . PHE B 1 255 ? 17.969 12.211 -0.009 1 81.31 255 PHE B CA 1
ATOM 7844 C C . PHE B 1 255 ? 16.516 12.062 0.426 1 81.31 255 PHE B C 1
ATOM 7846 O O . PHE B 1 255 ? 15.625 11.891 -0.41 1 81.31 255 PHE B O 1
ATOM 7853 N N . PHE B 1 256 ? 16.234 12.133 1.661 1 81.06 256 PHE B N 1
ATOM 7854 C CA . PHE B 1 256 ? 14.906 11.867 2.219 1 81.06 256 PHE B CA 1
ATOM 7855 C C . PHE B 1 256 ? 13.977 13.047 1.978 1 81.06 256 PHE B C 1
ATOM 7857 O O . PHE B 1 256 ? 12.758 12.891 1.97 1 81.06 256 PHE B O 1
ATOM 7864 N N . ASP B 1 257 ? 14.578 14.164 1.74 1 73.31 257 ASP B N 1
ATOM 7865 C CA . ASP B 1 257 ? 13.789 15.359 1.465 1 73.31 257 ASP B CA 1
ATOM 7866 C C . ASP B 1 257 ? 13.258 15.352 0.031 1 73.31 257 ASP B C 1
ATOM 7868 O O . ASP B 1 257 ? 12.25 15.992 -0.267 1 73.31 257 ASP B O 1
ATOM 7872 N N . THR B 1 258 ? 14 14.688 -0.836 1 65.5 258 THR B N 1
ATOM 7873 C CA . THR B 1 258 ? 13.672 14.727 -2.256 1 65.5 258 THR B CA 1
ATOM 7874 C C . THR B 1 258 ? 12.812 13.523 -2.648 1 65.5 258 THR B C 1
ATOM 7876 O O . THR B 1 258 ? 12.148 13.547 -3.686 1 65.5 258 THR B O 1
ATOM 7879 N N . LYS B 1 259 ? 12.867 12.57 -1.766 1 68.31 259 LYS B N 1
ATOM 7880 C CA . LYS B 1 259 ? 12.156 11.344 -2.119 1 68.31 259 LYS B CA 1
ATOM 7881 C C . LYS B 1 259 ? 10.867 11.211 -1.319 1 68.31 259 LYS B C 1
ATOM 7883 O O . LYS B 1 259 ? 10.789 11.648 -0.17 1 68.31 259 LYS B O 1
ATOM 7888 N N . MET B 1 260 ? 9.938 10.68 -1.987 1 62.06 260 MET B N 1
ATOM 7889 C CA . MET B 1 260 ? 8.695 10.375 -1.285 1 62.06 260 MET B CA 1
ATOM 7890 C C . MET B 1 260 ? 8.828 9.078 -0.489 1 62.06 260 MET B C 1
ATOM 7892 O O . MET B 1 260 ? 9.531 8.156 -0.908 1 62.06 260 MET B O 1
ATOM 7896 N N . THR B 1 261 ? 8.195 9.055 0.697 1 72.12 261 THR B N 1
ATOM 7897 C CA . THR B 1 261 ? 8.195 7.867 1.543 1 72.12 261 THR B CA 1
ATOM 7898 C C . THR B 1 261 ? 7.719 6.648 0.764 1 72.12 261 THR B C 1
ATOM 7900 O O . THR B 1 261 ? 8.289 5.559 0.89 1 72.12 261 THR B O 1
ATOM 7903 N N . GLY B 1 262 ? 6.73 6.895 -0.089 1 65.12 262 GLY B N 1
ATOM 7904 C CA . GLY B 1 262 ? 6.199 5.809 -0.895 1 65.12 262 GLY B CA 1
ATOM 7905 C C . GLY B 1 262 ? 7.219 5.223 -1.854 1 65.12 262 GLY B C 1
ATOM 7906 O O . GLY B 1 262 ? 7.242 4.012 -2.084 1 65.12 262 GLY B O 1
ATOM 7907 N N . ASP B 1 263 ? 8.094 6.016 -2.344 1 68.25 263 ASP B N 1
ATOM 7908 C CA . ASP B 1 263 ? 9.117 5.559 -3.271 1 68.25 263 ASP B CA 1
ATOM 7909 C C . ASP B 1 263 ? 10.133 4.656 -2.568 1 68.25 263 ASP B C 1
ATOM 7911 O O . ASP B 1 263 ? 10.57 3.65 -3.127 1 68.25 263 ASP B O 1
ATOM 7915 N N . ILE B 1 264 ? 10.438 5.109 -1.393 1 79.75 264 ILE B N 1
ATOM 7916 C CA . ILE B 1 264 ? 11.398 4.324 -0.627 1 79.75 264 ILE B CA 1
ATOM 7917 C C . ILE B 1 264 ? 10.781 2.982 -0.244 1 79.75 264 ILE B C 1
ATOM 7919 O O . ILE B 1 264 ? 11.445 1.944 -0.312 1 79.75 264 ILE B O 1
ATOM 7923 N N . MET B 1 265 ? 9.516 3.023 0.053 1 77.69 265 MET B N 1
ATOM 7924 C CA . MET B 1 265 ? 8.82 1.787 0.392 1 77.69 265 MET B CA 1
ATOM 7925 C C . MET B 1 265 ? 8.742 0.857 -0.815 1 77.69 265 MET B C 1
ATOM 7927 O O . MET B 1 265 ? 8.859 -0.361 -0.674 1 77.69 265 MET B O 1
ATOM 7931 N N . GLN B 1 266 ? 8.516 1.39 -1.974 1 71.62 266 GLN B N 1
ATOM 7932 C CA . GLN B 1 266 ? 8.453 0.591 -3.193 1 71.62 266 GLN B CA 1
ATOM 7933 C C . GLN B 1 266 ? 9.797 -0.07 -3.486 1 71.62 266 GLN B C 1
ATOM 7935 O O . GLN B 1 266 ? 9.844 -1.207 -3.963 1 71.62 266 GLN B O 1
ATOM 7940 N N . ARG B 1 267 ? 10.844 0.614 -3.199 1 75.75 267 ARG B N 1
ATOM 7941 C CA . ARG B 1 267 ? 12.164 0.035 -3.398 1 75.75 267 ARG B CA 1
ATOM 7942 C C . ARG B 1 267 ? 12.398 -1.142 -2.457 1 75.75 267 ARG B C 1
ATOM 7944 O O . ARG B 1 267 ? 13.039 -2.125 -2.83 1 75.75 267 ARG B O 1
ATOM 7951 N N . MET B 1 268 ? 11.844 -0.929 -1.314 1 78.75 268 MET B N 1
ATOM 7952 C CA . MET B 1 268 ? 11.945 -2.035 -0.366 1 78.75 268 MET B CA 1
ATOM 7953 C C . MET B 1 268 ? 11.148 -3.244 -0.855 1 78.75 268 MET B C 1
ATOM 7955 O O . MET B 1 268 ? 11.594 -4.383 -0.697 1 78.75 268 MET B O 1
ATOM 7959 N N . ASN B 1 269 ? 10.055 -2.977 -1.486 1 75 269 ASN B N 1
ATOM 7960 C CA . ASN B 1 269 ? 9.234 -4.051 -2.041 1 75 269 ASN B CA 1
ATOM 7961 C C . ASN B 1 269 ? 9.906 -4.699 -3.248 1 75 269 ASN B C 1
ATOM 7963 O O . ASN B 1 269 ? 9.664 -5.871 -3.545 1 75 269 ASN B O 1
ATOM 7967 N N . ASP B 1 270 ? 10.656 -3.934 -3.963 1 76.06 270 ASP B N 1
ATOM 7968 C CA . ASP B 1 270 ? 11.43 -4.465 -5.082 1 76.06 270 ASP B CA 1
ATOM 7969 C C . ASP B 1 270 ? 12.383 -5.562 -4.621 1 76.06 270 ASP B C 1
ATOM 7971 O O . ASP B 1 270 ? 12.641 -6.52 -5.352 1 76.06 270 ASP B O 1
ATOM 7975 N N . GLN B 1 271 ? 12.828 -5.359 -3.41 1 77.25 271 GLN B N 1
ATOM 7976 C CA . GLN B 1 271 ? 13.711 -6.375 -2.846 1 77.25 271 GLN B CA 1
ATOM 7977 C C . GLN B 1 271 ? 12.992 -7.715 -2.723 1 77.25 271 GLN B C 1
ATOM 7979 O O . GLN B 1 271 ? 13.594 -8.773 -2.926 1 77.25 271 GLN B O 1
ATOM 7984 N N . LYS B 1 272 ? 11.695 -7.695 -2.496 1 74.62 272 LYS B N 1
ATOM 7985 C CA . LYS B 1 272 ? 10.914 -8.922 -2.383 1 74.62 272 LYS B CA 1
ATOM 7986 C C . LYS B 1 272 ? 10.82 -9.641 -3.727 1 74.62 272 LYS B C 1
ATOM 7988 O O . LYS B 1 272 ? 10.859 -10.875 -3.783 1 74.62 272 LYS B O 1
ATOM 7993 N N . LYS B 1 273 ? 10.734 -8.906 -4.758 1 75.88 273 LYS B N 1
ATOM 7994 C CA . LYS B 1 273 ? 10.688 -9.484 -6.098 1 75.88 273 LYS B CA 1
ATOM 7995 C C . LYS B 1 273 ? 12 -10.203 -6.43 1 75.88 273 LYS B C 1
ATOM 7997 O O . LYS B 1 273 ? 11.984 -11.281 -7.027 1 75.88 273 LYS B O 1
ATOM 8002 N N . ILE B 1 274 ? 13.07 -9.562 -6.027 1 78.88 274 ILE B N 1
ATOM 8003 C CA . ILE B 1 274 ? 14.383 -10.141 -6.27 1 78.88 274 ILE B CA 1
ATOM 8004 C C . ILE B 1 274 ? 14.531 -11.438 -5.465 1 78.88 274 ILE B C 1
ATOM 8006 O O . ILE B 1 274 ? 15.031 -12.438 -5.977 1 78.88 274 ILE B O 1
ATOM 8010 N N . GLU B 1 275 ? 14.023 -11.367 -4.344 1 75.94 275 GLU B N 1
ATOM 8011 C CA . GLU B 1 275 ? 14.086 -12.531 -3.469 1 75.94 275 GLU B CA 1
ATOM 8012 C C . GLU B 1 275 ? 13.273 -13.688 -4.031 1 75.94 275 GLU B C 1
ATOM 8014 O O . GLU B 1 275 ? 13.742 -14.828 -4.074 1 75.94 275 GLU B O 1
ATOM 8019 N N . THR B 1 276 ? 12.039 -13.406 -4.414 1 74.19 276 THR B N 1
ATOM 8020 C CA . THR B 1 276 ? 11.148 -14.43 -4.941 1 74.19 276 THR B CA 1
ATOM 8021 C C . THR B 1 276 ? 11.742 -15.062 -6.199 1 74.19 276 THR B C 1
ATOM 8023 O O . THR B 1 276 ? 11.617 -16.266 -6.414 1 74.19 276 THR B O 1
ATOM 8026 N N . PHE B 1 277 ? 12.438 -14.227 -6.93 1 80.81 277 PHE B N 1
ATOM 8027 C CA . PHE B 1 277 ? 13.062 -14.719 -8.156 1 80.81 277 PHE B CA 1
ATOM 8028 C C . PHE B 1 277 ? 14.242 -15.617 -7.836 1 80.81 277 PHE B C 1
ATOM 8030 O O . PHE B 1 277 ? 14.359 -16.719 -8.375 1 80.81 277 PHE B O 1
ATOM 8037 N N . LEU B 1 278 ? 15.062 -15.156 -6.98 1 74.31 278 LEU B N 1
ATOM 8038 C CA . LEU B 1 278 ? 16.312 -15.859 -6.703 1 74.31 278 LEU B CA 1
ATOM 8039 C C . LEU B 1 278 ? 16.047 -17.141 -5.926 1 74.31 278 LEU B C 1
ATOM 8041 O O . LEU B 1 278 ? 16.719 -18.156 -6.148 1 74.31 278 LEU B O 1
ATOM 8045 N N . THR B 1 279 ? 15.078 -17.094 -5.062 1 69.88 279 THR B N 1
ATOM 8046 C CA . THR B 1 279 ? 14.875 -18.25 -4.184 1 69.88 279 THR B CA 1
ATOM 8047 C C . THR B 1 279 ? 13.75 -19.141 -4.711 1 69.88 279 THR B C 1
ATOM 8049 O O . THR B 1 279 ? 13.633 -20.297 -4.309 1 69.88 279 THR B O 1
ATOM 8052 N N . GLY B 1 280 ? 12.922 -18.609 -5.574 1 73.5 280 GLY B N 1
ATOM 8053 C CA . GLY B 1 280 ? 11.812 -19.391 -6.086 1 73.5 280 GLY B CA 1
ATOM 8054 C C . GLY B 1 280 ? 11.992 -19.828 -7.527 1 73.5 280 GLY B C 1
ATOM 8055 O O . GLY B 1 280 ? 12.531 -20.906 -7.797 1 73.5 280 GLY B O 1
ATOM 8056 N N . THR B 1 281 ? 11.867 -18.953 -8.383 1 75.69 281 THR B N 1
ATOM 8057 C CA . THR B 1 281 ? 11.75 -19.219 -9.812 1 75.69 281 THR B CA 1
ATOM 8058 C C . THR B 1 281 ? 13.109 -19.609 -10.398 1 75.69 281 THR B C 1
ATOM 8060 O O . THR B 1 281 ? 13.195 -20.547 -11.203 1 75.69 281 THR B O 1
ATOM 8063 N N . ALA B 1 282 ? 14.195 -18.969 -9.93 1 77 282 ALA B N 1
ATOM 8064 C CA . ALA B 1 282 ? 15.508 -19.234 -10.508 1 77 282 ALA B CA 1
ATOM 8065 C C . ALA B 1 282 ? 16 -20.625 -10.156 1 77 282 ALA B C 1
ATOM 8067 O O . ALA B 1 282 ? 16.5 -21.359 -11.023 1 77 282 ALA B O 1
ATOM 8068 N N . LEU B 1 283 ? 15.852 -21.031 -9.016 1 72.44 283 LEU B N 1
ATOM 8069 C CA . LEU B 1 283 ? 16.328 -22.328 -8.57 1 72.44 283 LEU B CA 1
ATOM 8070 C C . LEU B 1 283 ? 15.5 -23.453 -9.164 1 72.44 283 LEU B C 1
ATOM 8072 O O . LEU B 1 283 ? 16.031 -24.484 -9.578 1 72.44 283 LEU B O 1
ATOM 8076 N N . THR B 1 284 ? 14.203 -23.312 -9.211 1 74 284 THR B N 1
ATOM 8077 C CA . THR B 1 284 ? 13.328 -24.328 -9.789 1 74 284 THR B CA 1
ATOM 8078 C C . THR B 1 284 ? 13.578 -24.469 -11.289 1 74 284 THR B C 1
ATOM 8080 O O . THR B 1 284 ? 13.5 -25.562 -11.836 1 74 284 THR B O 1
ATOM 8083 N N . THR B 1 285 ? 13.914 -23.344 -11.914 1 81 285 THR B N 1
ATOM 8084 C CA . THR B 1 285 ? 14.195 -23.375 -13.352 1 81 285 THR B CA 1
ATOM 8085 C C . THR B 1 285 ? 15.508 -24.094 -13.625 1 81 285 THR B C 1
ATOM 8087 O O . THR B 1 285 ? 15.641 -24.797 -14.625 1 81 285 THR B O 1
ATOM 8090 N N . LEU B 1 286 ? 16.375 -23.938 -12.742 1 77.38 286 LEU B N 1
ATOM 8091 C CA . LEU B 1 286 ? 17.641 -24.656 -12.883 1 77.38 286 LEU B CA 1
ATOM 8092 C C . LEU B 1 286 ? 17.406 -26.156 -12.859 1 77.38 286 LEU B C 1
ATOM 8094 O O . LEU B 1 286 ? 18.016 -26.891 -13.641 1 77.38 286 LEU B O 1
ATOM 8098 N N . PHE B 1 287 ? 16.547 -26.562 -12.023 1 75.94 287 PHE B N 1
ATOM 8099 C CA . PHE B 1 287 ? 16.172 -27.969 -11.961 1 75.94 287 PHE B CA 1
ATOM 8100 C C . PHE B 1 287 ? 15.484 -28.406 -13.25 1 75.94 287 PHE B C 1
ATOM 8102 O O . PHE B 1 287 ? 15.742 -29.5 -13.75 1 75.94 287 PHE B O 1
ATOM 8109 N N . SER B 1 288 ? 14.617 -27.578 -13.695 1 81.5 288 SER B N 1
ATOM 8110 C CA . SER B 1 288 ? 13.867 -27.891 -14.906 1 81.5 288 SER B CA 1
ATOM 8111 C C . SER B 1 288 ? 14.797 -28 -16.109 1 81.5 288 SER B C 1
ATOM 8113 O O . SER B 1 288 ? 14.625 -28.859 -16.969 1 81.5 288 SER B O 1
ATOM 8115 N N . ILE B 1 289 ? 15.797 -27.156 -16.141 1 83.19 289 ILE B N 1
ATOM 8116 C CA . ILE B 1 289 ? 16.75 -27.172 -17.25 1 83.19 289 ILE B CA 1
ATOM 8117 C C . ILE B 1 289 ? 17.578 -28.453 -17.203 1 83.19 289 ILE B C 1
ATOM 8119 O O . ILE B 1 289 ? 17.828 -29.078 -18.234 1 83.19 289 ILE B O 1
ATOM 8123 N N . PHE B 1 290 ? 17.906 -28.828 -16.062 1 82.75 290 PHE B N 1
ATOM 8124 C CA . PHE B 1 290 ? 18.672 -30.062 -15.883 1 82.75 290 PHE B CA 1
ATOM 8125 C C . PHE B 1 290 ? 17.844 -31.266 -16.328 1 82.75 290 PHE B C 1
ATOM 8127 O O . PHE B 1 290 ? 18.359 -32.156 -17.031 1 82.75 290 PHE B O 1
ATOM 8134 N N . ASN B 1 291 ? 16.625 -31.312 -15.938 1 82.31 291 ASN B N 1
ATOM 8135 C CA . ASN B 1 291 ? 15.734 -32.406 -16.344 1 82.31 291 ASN B CA 1
ATOM 8136 C C . ASN B 1 291 ? 15.523 -32.406 -17.859 1 82.31 291 ASN B C 1
ATOM 8138 O O . ASN B 1 291 ? 15.453 -33.469 -18.469 1 82.31 291 ASN B O 1
ATOM 8142 N N . LEU B 1 292 ? 15.375 -31.219 -18.359 1 85.69 292 LEU B N 1
ATOM 8143 C CA . LEU B 1 292 ? 15.195 -31.109 -19.812 1 85.69 292 LEU B CA 1
ATOM 8144 C C . LEU B 1 292 ? 16.391 -31.672 -20.547 1 85.69 292 LEU B C 1
ATOM 8146 O O . LEU B 1 292 ? 16.234 -32.406 -21.531 1 85.69 292 LEU B O 1
ATOM 8150 N N . LEU B 1 293 ? 17.562 -31.422 -20.078 1 85.19 293 LEU B N 1
ATOM 8151 C CA . LEU B 1 293 ? 18.781 -31.891 -20.734 1 85.19 293 LEU B CA 1
ATOM 8152 C C . LEU B 1 293 ? 18.922 -33.406 -20.609 1 85.19 293 LEU B C 1
ATOM 8154 O O . LEU B 1 293 ? 19.203 -34.094 -21.594 1 85.19 293 LEU B O 1
ATOM 8158 N N . ILE B 1 294 ? 18.656 -33.906 -19.453 1 84.81 294 ILE B N 1
ATOM 8159 C CA . ILE B 1 294 ? 18.828 -35.344 -19.203 1 84.81 294 ILE B CA 1
ATOM 8160 C C . ILE B 1 294 ? 17.828 -36.125 -20.031 1 84.81 294 ILE B C 1
ATOM 8162 O O . ILE B 1 294 ? 18.188 -37.094 -20.688 1 84.81 294 ILE B O 1
ATOM 8166 N N . PHE B 1 295 ? 16.547 -35.781 -20 1 87.44 295 PHE B N 1
ATOM 8167 C CA . PHE B 1 295 ? 15.523 -36.5 -20.734 1 87.44 295 PHE B CA 1
ATOM 8168 C C . PHE B 1 295 ? 15.703 -36.375 -22.234 1 87.44 295 PHE B C 1
ATOM 8170 O O . PHE B 1 295 ? 15.383 -37.281 -23 1 87.44 295 PHE B O 1
ATOM 8177 N N . SER B 1 296 ? 16.25 -35.219 -22.594 1 88.12 296 SER B N 1
ATOM 8178 C CA . SER B 1 296 ? 16.547 -35.031 -24.016 1 88.12 296 SER B CA 1
ATOM 8179 C C . SER B 1 296 ? 17.609 -36 -24.484 1 88.12 296 SER B C 1
ATOM 8181 O O . SER B 1 296 ? 17.516 -36.562 -25.594 1 88.12 296 SER B O 1
ATOM 8183 N N . ILE B 1 297 ? 18.547 -36.312 -23.672 1 88 297 ILE B N 1
ATOM 8184 C CA . ILE B 1 297 ? 19.609 -37.25 -23.984 1 88 297 ILE B CA 1
ATOM 8185 C C . ILE B 1 297 ? 19.031 -38.656 -24.078 1 88 297 ILE B C 1
ATOM 8187 O O . ILE B 1 297 ? 19.391 -39.438 -24.984 1 88 297 ILE B O 1
ATOM 8191 N N . VAL B 1 298 ? 18.125 -38.969 -23.203 1 88.5 298 VAL B N 1
ATOM 8192 C CA . VAL B 1 298 ? 17.531 -40.312 -23.188 1 88.5 298 VAL B CA 1
ATOM 8193 C C . VAL B 1 298 ? 16.672 -40.5 -24.438 1 88.5 298 VAL B C 1
ATOM 8195 O O . VAL B 1 298 ? 16.703 -41.594 -25.031 1 88.5 298 VAL B O 1
ATOM 8198 N N . ILE B 1 299 ? 15.93 -39.531 -24.844 1 89.94 299 ILE B N 1
ATOM 8199 C CA . ILE B 1 299 ? 15.102 -39.625 -26.031 1 89.94 299 ILE B CA 1
ATOM 8200 C C . ILE B 1 299 ? 15.984 -39.812 -27.266 1 89.94 299 ILE B C 1
ATOM 8202 O O . ILE B 1 299 ? 15.648 -40.562 -28.172 1 89.94 299 ILE B O 1
ATOM 8206 N N . ALA B 1 300 ? 17.125 -39.156 -27.266 1 91.12 300 ALA B N 1
ATOM 8207 C CA . ALA B 1 300 ? 18.062 -39.312 -28.375 1 91.12 300 ALA B CA 1
ATOM 8208 C C . ALA B 1 300 ? 18.609 -40.719 -28.453 1 91.12 300 ALA B C 1
ATOM 8210 O O . ALA B 1 300 ? 18.844 -41.25 -29.547 1 91.12 300 ALA B O 1
ATOM 8211 N N . TYR B 1 301 ? 18.719 -41.344 -27.281 1 88.12 301 TYR B N 1
ATOM 8212 C CA . TYR B 1 301 ? 19.203 -42.719 -27.219 1 88.12 301 TYR B CA 1
ATOM 8213 C C . TYR B 1 301 ? 18.156 -43.656 -27.766 1 88.12 301 TYR B C 1
ATOM 8215 O O . TYR B 1 301 ? 18.5 -44.656 -28.438 1 88.12 301 TYR B O 1
ATOM 8223 N N . TYR B 1 302 ? 16.859 -43.438 -27.547 1 87.25 302 TYR B N 1
ATOM 8224 C CA . TYR B 1 302 ? 15.797 -44.281 -28.047 1 87.25 302 TYR B CA 1
ATOM 8225 C C . TYR B 1 302 ? 15.641 -44.156 -29.547 1 87.25 302 TYR B C 1
ATOM 8227 O O . TYR B 1 302 ? 15.594 -45.156 -30.281 1 87.25 302 TYR B O 1
ATOM 8235 N N . ASN B 1 303 ? 15.438 -42.906 -30.031 1 92.06 303 ASN B N 1
ATOM 8236 C CA . ASN B 1 303 ? 15.242 -42.625 -31.453 1 92.06 303 ASN B CA 1
ATOM 8237 C C . ASN B 1 303 ? 15.625 -41.219 -31.812 1 92.06 303 ASN B C 1
ATOM 8239 O O . ASN B 1 303 ? 15.07 -40.25 -31.266 1 92.06 303 ASN B O 1
ATOM 8243 N N . LEU B 1 304 ? 16.438 -40.969 -32.75 1 92.06 304 LEU B N 1
ATOM 8244 C CA . LEU B 1 304 ? 16.969 -39.656 -33.125 1 92.06 304 LEU B CA 1
ATOM 8245 C C . LEU B 1 304 ? 15.898 -38.844 -33.844 1 92.06 304 LEU B C 1
ATOM 8247 O O . LEU B 1 304 ? 15.898 -37.625 -33.75 1 92.06 304 LEU B O 1
ATOM 8251 N N . THR B 1 305 ? 15.047 -39.562 -34.562 1 93.19 305 THR B N 1
ATOM 8252 C CA . THR B 1 305 ? 13.984 -38.844 -35.25 1 93.19 305 THR B CA 1
ATOM 8253 C C . THR B 1 305 ? 13.047 -38.156 -34.25 1 93.19 305 THR B C 1
ATOM 8255 O O . THR B 1 305 ? 12.648 -37 -34.438 1 93.19 305 THR B O 1
ATOM 8258 N N . ILE B 1 306 ? 12.727 -38.906 -33.188 1 93.44 306 ILE B N 1
ATOM 8259 C CA . ILE B 1 306 ? 11.859 -38.375 -32.125 1 93.44 306 ILE B CA 1
ATOM 8260 C C . ILE B 1 306 ? 12.555 -37.219 -31.422 1 93.44 306 ILE B C 1
ATOM 8262 O O . ILE B 1 306 ? 11.93 -36.219 -31.094 1 93.44 306 ILE B O 1
ATOM 8266 N N . PHE B 1 307 ? 13.828 -37.312 -31.281 1 93.12 307 PHE B N 1
ATOM 8267 C CA . PHE B 1 307 ? 14.625 -36.281 -30.641 1 93.12 307 PHE B CA 1
ATOM 8268 C C . PHE B 1 307 ? 14.586 -34.969 -31.438 1 93.12 307 PHE B C 1
ATOM 8270 O O . PHE B 1 307 ? 14.391 -33.906 -30.875 1 93.12 307 PHE B O 1
ATOM 8277 N N . PHE B 1 308 ? 14.703 -35.031 -32.656 1 93.94 308 PHE B N 1
ATOM 8278 C CA . PHE B 1 308 ? 14.727 -33.812 -33.469 1 93.94 308 PHE B CA 1
ATOM 8279 C C . PHE B 1 308 ? 13.352 -33.156 -33.531 1 93.94 308 PHE B C 1
ATOM 8281 O O . PHE B 1 308 ? 13.242 -31.938 -33.594 1 93.94 308 PHE B O 1
ATOM 8288 N N . VAL B 1 309 ? 12.312 -33.969 -33.531 1 93.31 309 VAL B N 1
ATOM 8289 C CA . VAL B 1 309 ? 10.969 -33.406 -33.5 1 93.31 309 VAL B CA 1
ATOM 8290 C C . VAL B 1 309 ? 10.727 -32.688 -32.188 1 93.31 309 VAL B C 1
ATOM 8292 O O . VAL B 1 309 ? 10.133 -31.609 -32.156 1 93.31 309 VAL B O 1
ATOM 8295 N N . PHE B 1 310 ? 11.258 -33.312 -31.141 1 91.5 310 PHE B N 1
ATOM 8296 C CA . PHE B 1 310 ? 11.133 -32.688 -29.828 1 91.5 310 PHE B CA 1
ATOM 8297 C C . PHE B 1 310 ? 11.898 -31.375 -29.781 1 91.5 310 PHE B C 1
ATOM 8299 O O . PHE B 1 310 ? 11.391 -30.375 -29.281 1 91.5 310 PHE B O 1
ATOM 8306 N N . LEU B 1 311 ? 13.031 -31.312 -30.281 1 90.94 311 LEU B N 1
ATOM 8307 C CA . LEU B 1 311 ? 13.883 -30.125 -30.266 1 90.94 311 LEU B CA 1
ATOM 8308 C C . LEU B 1 311 ? 13.273 -29.016 -31.109 1 90.94 311 LEU B C 1
ATOM 8310 O O . LEU B 1 311 ? 13.242 -27.859 -30.672 1 90.94 311 LEU B O 1
ATOM 8314 N N . THR B 1 312 ? 12.844 -29.406 -32.25 1 93.31 312 THR B N 1
ATOM 8315 C CA . THR B 1 312 ? 12.266 -28.406 -33.156 1 93.31 312 THR B CA 1
ATOM 8316 C C . THR B 1 312 ? 10.992 -27.812 -32.562 1 93.31 312 THR B C 1
ATOM 8318 O O . THR B 1 312 ? 10.766 -26.609 -32.625 1 93.31 312 THR B O 1
ATOM 8321 N N . SER B 1 313 ? 10.164 -28.656 -31.953 1 91.25 313 SER B N 1
ATOM 8322 C CA . SER B 1 313 ? 8.93 -28.172 -31.344 1 91.25 313 SER B CA 1
ATOM 8323 C C . SER B 1 313 ? 9.219 -27.281 -30.141 1 91.25 313 SER B C 1
ATOM 8325 O O . SER B 1 313 ? 8.508 -26.312 -29.891 1 91.25 313 SER B O 1
ATOM 8327 N N . SER B 1 314 ? 10.258 -27.625 -29.391 1 88.31 314 SER B N 1
ATOM 8328 C CA . SER B 1 314 ? 10.641 -26.828 -28.234 1 88.31 314 SER B CA 1
ATOM 8329 C C . SER B 1 314 ? 11.125 -25.453 -28.656 1 88.31 314 SER B C 1
ATOM 8331 O O . SER B 1 314 ? 10.805 -24.453 -28.016 1 88.31 314 SER B O 1
ATOM 8333 N N . VAL B 1 315 ? 11.852 -25.344 -29.703 1 89.12 315 VAL B N 1
ATOM 8334 C CA . VAL B 1 315 ? 12.344 -24.078 -30.234 1 89.12 315 VAL B CA 1
ATOM 8335 C C . VAL B 1 315 ? 11.172 -23.25 -30.734 1 89.12 315 VAL B C 1
ATOM 8337 O O . VAL B 1 315 ? 11.125 -22.031 -30.531 1 89.12 315 VAL B O 1
ATOM 8340 N N . LEU B 1 316 ? 10.242 -23.953 -31.375 1 91.81 316 LEU B N 1
ATOM 8341 C CA . LEU B 1 316 ? 9.047 -23.281 -31.859 1 91.81 316 LEU B CA 1
ATOM 8342 C C . LEU B 1 316 ? 8.219 -22.734 -30.703 1 91.81 316 LEU B C 1
ATOM 8344 O O . LEU B 1 316 ? 7.664 -21.625 -30.797 1 91.81 316 LEU B O 1
ATOM 8348 N N . TYR B 1 317 ? 8.156 -23.484 -29.672 1 88.38 317 TYR B N 1
ATOM 8349 C CA . TYR B 1 317 ? 7.426 -23.078 -28.484 1 88.38 317 TYR B CA 1
ATOM 8350 C C . TYR B 1 317 ? 8.047 -21.844 -27.859 1 88.38 317 TYR B C 1
ATOM 8352 O O . TYR B 1 317 ? 7.344 -20.859 -27.578 1 88.38 317 TYR B O 1
ATOM 8360 N N . ILE B 1 318 ? 9.32 -21.812 -27.688 1 84.44 318 ILE B N 1
ATOM 8361 C CA . ILE B 1 318 ? 10.039 -20.688 -27.094 1 84.44 318 ILE B CA 1
ATOM 8362 C C . ILE B 1 318 ? 9.93 -19.469 -28 1 84.44 318 ILE B C 1
ATOM 8364 O O . ILE B 1 318 ? 9.742 -18.344 -27.531 1 84.44 318 ILE B O 1
ATOM 8368 N N . GLY B 1 319 ? 10.094 -19.719 -29.297 1 87.5 319 GLY B N 1
ATOM 8369 C CA . GLY B 1 319 ? 9.938 -18.641 -30.266 1 87.5 319 GLY B CA 1
ATOM 8370 C C . GLY B 1 319 ? 8.57 -18 -30.234 1 87.5 319 GLY B C 1
ATOM 8371 O O . GLY B 1 319 ? 8.445 -16.766 -30.312 1 87.5 319 GLY B O 1
ATOM 8372 N N . TRP B 1 320 ? 7.5 -18.812 -30.047 1 88.75 320 TRP B N 1
ATOM 8373 C CA . TRP B 1 320 ? 6.125 -18.328 -29.953 1 88.75 320 TRP B CA 1
ATOM 8374 C C . TRP B 1 320 ? 5.938 -17.438 -28.734 1 88.75 320 TRP B C 1
ATOM 8376 O O . TRP B 1 320 ? 5.328 -16.375 -28.828 1 88.75 320 TRP B O 1
ATOM 8386 N N . ILE B 1 321 ? 6.527 -17.781 -27.719 1 83.81 321 ILE B N 1
ATOM 8387 C CA . ILE B 1 321 ? 6.371 -17.047 -26.469 1 83.81 321 ILE B CA 1
ATOM 8388 C C . ILE B 1 321 ? 7.129 -15.719 -26.562 1 83.81 321 ILE B C 1
ATOM 8390 O O . ILE B 1 321 ? 6.629 -14.68 -26.109 1 83.81 321 ILE B O 1
ATOM 8394 N N . THR B 1 322 ? 8.312 -15.711 -27.172 1 83.56 322 THR B N 1
ATOM 8395 C CA . THR B 1 322 ? 9.164 -14.531 -27.219 1 83.56 322 THR B CA 1
ATOM 8396 C C . THR B 1 322 ? 8.57 -13.477 -28.156 1 83.56 322 THR B C 1
ATOM 8398 O O . THR B 1 322 ? 8.812 -12.281 -27.984 1 83.56 322 THR B O 1
ATOM 8401 N N . LEU B 1 323 ? 7.805 -13.961 -29.062 1 87 323 LEU B N 1
ATOM 8402 C CA . LEU B 1 323 ? 7.199 -13.047 -30.031 1 87 323 LEU B CA 1
ATOM 8403 C C . LEU B 1 323 ? 6.223 -12.102 -29.344 1 87 323 LEU B C 1
ATOM 8405 O O . LEU B 1 323 ? 6.027 -10.969 -29.797 1 87 323 LEU B O 1
ATOM 8409 N N . PHE B 1 324 ? 5.578 -12.5 -28.281 1 86.19 324 PHE B N 1
ATOM 8410 C CA . PHE B 1 324 ? 4.547 -11.719 -27.609 1 86.19 324 PHE B CA 1
ATOM 8411 C C . PHE B 1 324 ? 5.137 -10.914 -26.453 1 86.19 324 PHE B C 1
ATOM 8413 O O . PHE B 1 324 ? 4.457 -10.07 -25.875 1 86.19 324 PHE B O 1
ATOM 8420 N N . LEU B 1 325 ? 6.348 -11.125 -26.188 1 79.88 325 LEU B N 1
ATOM 8421 C CA . LEU B 1 325 ? 6.969 -10.492 -25.031 1 79.88 325 LEU B CA 1
ATOM 8422 C C . LEU B 1 325 ? 7.004 -8.977 -25.203 1 79.88 325 LEU B C 1
ATOM 8424 O O . LEU B 1 325 ? 6.738 -8.227 -24.266 1 79.88 325 LEU B O 1
ATOM 8428 N N . LYS B 1 326 ? 7.27 -8.523 -26.344 1 75.75 326 LYS B N 1
ATOM 8429 C CA . LYS B 1 326 ? 7.371 -7.086 -26.609 1 75.75 326 LYS B CA 1
ATOM 8430 C C . LYS B 1 326 ? 6.016 -6.402 -26.453 1 75.75 326 LYS B C 1
ATOM 8432 O O . LYS B 1 326 ? 5.918 -5.332 -25.859 1 75.75 326 LYS B O 1
ATOM 8437 N N . ARG B 1 327 ? 5.02 -7.004 -27.016 1 80.56 327 ARG B N 1
ATOM 8438 C CA . ARG B 1 327 ? 3.678 -6.438 -26.922 1 80.56 327 ARG B CA 1
ATOM 8439 C C . ARG B 1 327 ? 3.178 -6.457 -25.484 1 80.56 327 ARG B C 1
ATOM 8441 O O . ARG B 1 327 ? 2.51 -5.52 -25.031 1 80.56 327 ARG B O 1
ATOM 8448 N N . ARG B 1 328 ? 3.516 -7.43 -24.812 1 80.44 328 ARG B N 1
ATOM 8449 C CA . ARG B 1 328 ? 3.125 -7.547 -23.406 1 80.44 328 ARG B CA 1
ATOM 8450 C C . ARG B 1 328 ? 3.768 -6.449 -22.562 1 80.44 328 ARG B C 1
ATOM 8452 O O . ARG B 1 328 ? 3.129 -5.891 -21.672 1 80.44 328 ARG B O 1
ATOM 8459 N N . LYS B 1 329 ? 4.969 -6.234 -22.906 1 72.75 329 LYS B N 1
ATOM 8460 C CA . LYS B 1 329 ? 5.691 -5.195 -22.188 1 72.75 329 LYS B CA 1
ATOM 8461 C C . LYS B 1 329 ? 4.996 -3.846 -22.312 1 72.75 329 LYS B C 1
ATOM 8463 O O . LYS B 1 329 ? 4.848 -3.117 -21.328 1 72.75 329 LYS B O 1
ATOM 8468 N N . VAL B 1 330 ? 4.508 -3.543 -23.5 1 74 330 VAL B N 1
ATOM 8469 C CA . VAL B 1 330 ? 3.846 -2.27 -23.766 1 74 330 VAL B CA 1
ATOM 8470 C C . VAL B 1 330 ? 2.514 -2.217 -23.016 1 74 330 VAL B C 1
ATOM 8472 O O . VAL B 1 330 ? 2.189 -1.21 -22.375 1 74 330 VAL B O 1
ATOM 8475 N N . LEU B 1 331 ? 1.75 -3.266 -23.078 1 80.5 331 LEU B N 1
ATOM 8476 C CA . LEU B 1 331 ? 0.439 -3.307 -22.438 1 80.5 331 LEU B CA 1
ATOM 8477 C C . LEU B 1 331 ? 0.573 -3.279 -20.922 1 80.5 331 LEU B C 1
ATOM 8479 O O . LEU B 1 331 ? -0.233 -2.648 -20.234 1 80.5 331 LEU B O 1
ATOM 8483 N N . ASN B 1 332 ? 1.566 -3.928 -20.453 1 74.81 332 ASN B N 1
ATOM 8484 C CA . ASN B 1 332 ? 1.794 -3.936 -19 1 74.81 332 ASN B CA 1
ATOM 8485 C C . ASN B 1 332 ? 2.15 -2.545 -18.484 1 74.81 332 ASN B C 1
ATOM 8487 O O . ASN B 1 332 ? 1.705 -2.148 -17.406 1 74.81 332 ASN B O 1
ATOM 8491 N N . TYR B 1 333 ? 2.84 -1.91 -19.266 1 62.97 333 TYR B N 1
ATOM 8492 C CA . TYR B 1 333 ? 3.211 -0.548 -18.906 1 62.97 333 TYR B CA 1
ATOM 8493 C C . TYR B 1 333 ? 1.982 0.353 -18.844 1 62.97 333 TYR B C 1
ATOM 8495 O O . TYR B 1 333 ? 1.812 1.119 -17.891 1 62.97 333 TYR B O 1
ATOM 8503 N N . LYS B 1 334 ? 1.209 0.254 -19.859 1 75.31 334 LYS B N 1
ATOM 8504 C CA . LYS B 1 334 ? -0.013 1.052 -19.891 1 75.31 334 LYS B CA 1
ATOM 8505 C C . LYS B 1 334 ? -0.938 0.687 -18.734 1 75.31 334 LYS B C 1
ATOM 8507 O O . LYS B 1 334 ? -1.556 1.563 -18.125 1 75.31 334 LYS B O 1
ATOM 8512 N N . SER B 1 335 ? -0.973 -0.545 -18.484 1 80.81 335 SER B N 1
ATOM 8513 C CA . SER B 1 335 ? -1.804 -1.019 -17.375 1 80.81 335 SER B CA 1
ATOM 8514 C C . SER B 1 335 ? -1.312 -0.473 -16.047 1 80.81 335 SER B C 1
ATOM 8516 O O . SER B 1 335 ? -2.113 -0.066 -15.195 1 80.81 335 SER B O 1
ATOM 8518 N N . PHE B 1 336 ? -0.048 -0.384 -15.922 1 68.38 336 PHE B N 1
ATOM 8519 C CA . PHE B 1 336 ? 0.539 0.12 -14.68 1 68.38 336 PHE B CA 1
ATOM 8520 C C . PHE B 1 336 ? 0.256 1.608 -14.516 1 68.38 336 PHE B C 1
ATOM 8522 O O . PHE B 1 336 ? -0.066 2.066 -13.422 1 68.38 336 PHE B O 1
ATOM 8529 N N . GLU B 1 337 ? 0.399 2.258 -15.547 1 69.44 337 GLU B N 1
ATOM 8530 C CA . GLU B 1 337 ? 0.172 3.699 -15.523 1 69.44 337 GLU B CA 1
ATOM 8531 C C . GLU B 1 337 ? -1.267 4.023 -15.133 1 69.44 337 GLU B C 1
ATOM 8533 O O . GLU B 1 337 ? -1.503 4.859 -14.258 1 69.44 337 GLU B O 1
ATOM 8538 N N . ILE B 1 338 ? -2.195 3.406 -15.727 1 80.88 338 ILE B N 1
ATOM 8539 C CA . ILE B 1 338 ? -3.605 3.676 -15.469 1 80.88 338 ILE B CA 1
ATOM 8540 C C . ILE B 1 338 ? -3.979 3.17 -14.078 1 80.88 338 ILE B C 1
ATOM 8542 O O . ILE B 1 338 ? -4.789 3.787 -13.383 1 80.88 338 ILE B O 1
ATOM 8546 N N . SER B 1 339 ? -3.375 2.098 -13.695 1 81.5 339 SER B N 1
ATOM 8547 C CA . SER B 1 339 ? -3.633 1.561 -12.367 1 81.5 339 SER B CA 1
ATOM 8548 C C . SER B 1 339 ? -3.135 2.512 -11.2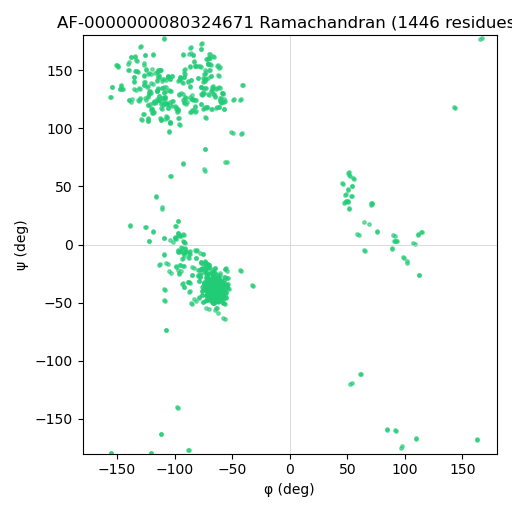81 1 81.5 339 SER B C 1
ATOM 8550 O O . SER B 1 339 ? -3.783 2.676 -10.25 1 81.5 339 SER B O 1
ATOM 8552 N N . ALA B 1 340 ? -1.979 3.127 -11.523 1 71.06 340 ALA B N 1
ATOM 8553 C CA . ALA B 1 340 ? -1.445 4.113 -10.586 1 71.06 340 ALA B CA 1
ATOM 8554 C C . ALA B 1 340 ? -2.377 5.316 -10.461 1 71.06 340 ALA B C 1
ATOM 8556 O O . ALA B 1 340 ? -2.637 5.797 -9.359 1 71.06 340 ALA B O 1
ATOM 8557 N N . LYS B 1 341 ? -2.816 5.73 -11.594 1 78.38 341 LYS B N 1
ATOM 8558 C CA . LYS B 1 341 ? -3.773 6.832 -11.609 1 78.38 341 LYS B CA 1
ATOM 8559 C C . LYS B 1 341 ? -5.055 6.457 -10.875 1 78.38 341 LYS B C 1
ATOM 8561 O O . LYS B 1 341 ? -5.625 7.277 -10.148 1 78.38 341 LYS B O 1
ATOM 8566 N N . ASN B 1 342 ? -5.484 5.277 -11.133 1 84.25 342 ASN B N 1
ATOM 8567 C CA . ASN B 1 342 ? -6.688 4.785 -10.461 1 84.25 342 ASN B CA 1
ATOM 8568 C C . ASN B 1 342 ? -6.508 4.742 -8.953 1 84.25 342 ASN B C 1
ATOM 8570 O O . ASN B 1 342 ? -7.402 5.145 -8.203 1 84.25 342 ASN B O 1
ATOM 8574 N N . GLN B 1 343 ? -5.438 4.273 -8.539 1 78.06 343 GLN B N 1
ATOM 8575 C CA . GLN B 1 343 ? -5.156 4.195 -7.109 1 78.06 343 GLN B CA 1
ATOM 8576 C C . GLN B 1 343 ? -5.105 5.582 -6.48 1 78.06 343 GLN B C 1
ATOM 8578 O O . GLN B 1 343 ? -5.641 5.797 -5.391 1 78.06 343 GLN B O 1
ATOM 8583 N N . SER B 1 344 ? -4.449 6.477 -7.133 1 77.38 344 SER B N 1
ATOM 8584 C CA . SER B 1 344 ? -4.371 7.852 -6.648 1 77.38 344 SER B CA 1
ATOM 8585 C C . SER B 1 344 ? -5.758 8.477 -6.535 1 77.38 344 SER B C 1
ATOM 8587 O O . SER B 1 344 ? -6.055 9.172 -5.562 1 77.38 344 SER B O 1
ATOM 8589 N N . THR B 1 345 ? -6.555 8.242 -7.535 1 85.19 345 THR B N 1
ATOM 8590 C CA . THR B 1 345 ? -7.898 8.805 -7.555 1 85.19 345 THR B CA 1
ATOM 8591 C C . THR B 1 345 ? -8.742 8.234 -6.418 1 85.19 345 THR B C 1
ATOM 8593 O O . THR B 1 345 ? -9.523 8.961 -5.793 1 85.19 345 THR B O 1
ATOM 8596 N N . VAL B 1 346 ? -8.602 7.047 -6.164 1 85.75 346 VAL B N 1
ATOM 8597 C CA . VAL B 1 346 ? -9.352 6.414 -5.086 1 85.75 346 VAL B CA 1
ATOM 8598 C C . VAL B 1 346 ? -8.938 7.016 -3.744 1 85.75 346 VAL B C 1
ATOM 8600 O O . VAL B 1 346 ? -9.781 7.301 -2.893 1 85.75 346 VAL B O 1
ATOM 8603 N N . VAL B 1 347 ? -7.703 7.207 -3.545 1 81.62 347 VAL B N 1
ATOM 8604 C CA . VAL B 1 347 ? -7.199 7.812 -2.318 1 81.62 347 VAL B CA 1
ATOM 8605 C C . VAL B 1 347 ? -7.773 9.219 -2.16 1 81.62 347 VAL B C 1
ATOM 8607 O O . VAL B 1 347 ? -8.172 9.609 -1.063 1 81.62 347 VAL B O 1
ATOM 8610 N N . GLN B 1 348 ? -7.816 9.922 -3.232 1 85.31 348 GLN B N 1
ATOM 8611 C CA . GLN B 1 348 ? -8.367 11.266 -3.209 1 85.31 348 GLN B CA 1
ATOM 8612 C C . GLN B 1 348 ? -9.859 11.242 -2.883 1 85.31 348 GLN B C 1
ATOM 8614 O O . GLN B 1 348 ? -10.359 12.117 -2.17 1 85.31 348 GLN B O 1
ATOM 8619 N N . LEU B 1 349 ? -10.547 10.305 -3.469 1 89.38 349 LEU B N 1
ATOM 8620 C CA . LEU B 1 349 ? -11.977 10.195 -3.223 1 89.38 349 LEU B CA 1
ATOM 8621 C C . LEU B 1 349 ? -12.258 9.945 -1.745 1 89.38 349 LEU B C 1
ATOM 8623 O O . LEU B 1 349 ? -13.18 10.539 -1.173 1 89.38 349 LEU B O 1
ATOM 8627 N N . ILE B 1 350 ? -11.43 9.172 -1.153 1 86.25 350 ILE B N 1
ATOM 8628 C CA . ILE B 1 350 ? -11.648 8.82 0.246 1 86.25 350 ILE B CA 1
ATOM 8629 C C . ILE B 1 350 ? -11.203 9.977 1.143 1 86.25 350 ILE B C 1
ATOM 8631 O O . ILE B 1 350 ? -11.93 10.383 2.051 1 86.25 350 ILE B O 1
ATOM 8635 N N . ALA B 1 351 ? -10.055 10.5 0.851 1 82.94 351 ALA B N 1
ATOM 8636 C CA . ALA B 1 351 ? -9.516 11.602 1.653 1 82.94 351 ALA B CA 1
ATOM 8637 C C . ALA B 1 351 ? -10.352 12.867 1.48 1 82.94 351 ALA B C 1
ATOM 8639 O O . ALA B 1 351 ? -10.477 13.672 2.408 1 82.94 351 ALA B O 1
ATOM 8640 N N . GLY B 1 352 ? -10.898 13.047 0.307 1 89.81 352 GLY B N 1
ATOM 8641 C CA . GLY B 1 352 ? -11.664 14.242 -0.006 1 89.81 352 GLY B CA 1
ATOM 8642 C C . GLY B 1 352 ? -13.156 14.055 0.153 1 89.81 352 GLY B C 1
ATOM 8643 O O . GLY B 1 352 ? -13.945 14.852 -0.357 1 89.81 352 GLY B O 1
ATOM 8644 N N . MET B 1 353 ? -13.555 13.07 0.892 1 91.25 353 MET B N 1
ATOM 8645 C CA . MET B 1 353 ? -14.977 12.758 0.996 1 91.25 353 MET B CA 1
ATOM 8646 C C . MET B 1 353 ? -15.75 13.914 1.624 1 91.25 353 MET B C 1
ATOM 8648 O O . MET B 1 353 ? -16.875 14.203 1.232 1 91.25 353 MET B O 1
ATOM 8652 N N . GLN B 1 354 ? -15.117 14.547 2.584 1 91.38 354 GLN B N 1
ATOM 8653 C CA . GLN B 1 354 ? -15.742 15.703 3.223 1 91.38 354 GLN B CA 1
ATOM 8654 C C . GLN B 1 354 ? -16.062 16.781 2.203 1 91.38 354 GLN B C 1
ATOM 8656 O O . GLN B 1 354 ? -17.203 17.281 2.145 1 91.38 354 GLN B O 1
ATOM 8661 N N . GLU B 1 355 ? -15.062 17.125 1.401 1 92.88 355 GLU B N 1
ATOM 8662 C CA . GLU B 1 355 ? -15.25 18.141 0.378 1 92.88 355 GLU B CA 1
ATOM 8663 C C . GLU B 1 355 ? -16.281 17.703 -0.664 1 92.88 355 GLU B C 1
ATOM 8665 O O . GLU B 1 355 ? -17.047 18.516 -1.17 1 92.88 355 GLU B O 1
ATOM 8670 N N . ILE B 1 356 ? -16.297 16.469 -1.004 1 93.62 356 ILE B N 1
ATOM 8671 C CA . ILE B 1 356 ? -17.203 15.93 -2.012 1 93.62 356 ILE B CA 1
ATOM 8672 C C . ILE B 1 356 ? -18.656 16.062 -1.541 1 93.62 356 ILE B C 1
ATOM 8674 O O . ILE B 1 356 ? -19.516 16.516 -2.301 1 93.62 356 ILE B O 1
ATOM 8678 N N . LYS B 1 357 ? -18.891 15.82 -0.319 1 92.94 357 LYS B N 1
ATOM 8679 C CA . LYS B 1 357 ? -20.234 15.891 0.233 1 92.94 357 LYS B CA 1
ATOM 8680 C C . LYS B 1 357 ? -20.672 17.328 0.448 1 92.94 357 LYS B C 1
ATOM 8682 O O . LYS B 1 357 ? -21.828 17.672 0.236 1 92.94 357 LYS B O 1
ATOM 8687 N N . LEU B 1 358 ? -19.719 18.109 0.912 1 94 358 LEU B N 1
ATOM 8688 C CA . LEU B 1 358 ? -20.031 19.516 1.179 1 94 358 LEU B CA 1
ATOM 8689 C C . LEU B 1 358 ? -20.344 20.266 -0.117 1 94 358 LEU B C 1
ATOM 8691 O O . LEU B 1 358 ? -21.109 21.234 -0.115 1 94 358 LEU B O 1
ATOM 8695 N N . ASN B 1 359 ? -19.797 19.766 -1.197 1 92.81 359 ASN B N 1
ATOM 8696 C CA . ASN B 1 359 ? -19.984 20.438 -2.473 1 92.81 359 ASN B CA 1
ATOM 8697 C C . ASN B 1 359 ? -20.891 19.641 -3.404 1 92.81 359 ASN B C 1
ATOM 8699 O O . ASN B 1 359 ? -21.047 19.984 -4.574 1 92.81 359 ASN B O 1
ATOM 8703 N N . ASN B 1 360 ? -21.469 18.609 -3.018 1 89.38 360 ASN B N 1
ATOM 8704 C CA . ASN B 1 360 ? -22.422 17.781 -3.75 1 89.38 360 ASN B CA 1
ATOM 8705 C C . ASN B 1 360 ? -21.859 17.344 -5.102 1 89.38 360 ASN B C 1
ATOM 8707 O O . ASN B 1 360 ? -22.547 17.484 -6.129 1 89.38 360 ASN B O 1
ATOM 8711 N N . CYS B 1 361 ? -20.609 16.969 -5.109 1 90.5 361 CYS B N 1
ATOM 8712 C CA . CYS B 1 361 ? -20.016 16.578 -6.383 1 90.5 361 CYS B CA 1
ATOM 8713 C C . CYS B 1 361 ? -19.734 15.078 -6.41 1 90.5 361 CYS B C 1
ATOM 8715 O O . CYS B 1 361 ? -18.766 14.641 -7.023 1 90.5 361 CYS B O 1
ATOM 8717 N N . GLU B 1 362 ? -20.516 14.281 -5.754 1 89.62 362 GLU B N 1
ATOM 8718 C CA . GLU B 1 362 ? -20.344 12.836 -5.691 1 89.62 362 GLU B CA 1
ATOM 8719 C C . GLU B 1 362 ? -20.438 12.203 -7.078 1 89.62 362 GLU B C 1
ATOM 8721 O O . GLU B 1 362 ? -19.609 11.383 -7.453 1 89.62 362 GLU B O 1
ATOM 8726 N N . GLN B 1 363 ? -21.438 12.648 -7.832 1 85.94 363 GLN B N 1
ATOM 8727 C CA . GLN B 1 363 ? -21.656 12.055 -9.148 1 85.94 363 GLN B CA 1
ATOM 8728 C C . GLN B 1 363 ? -20.516 12.383 -10.102 1 85.94 363 GLN B C 1
ATOM 8730 O O . GLN B 1 363 ? -20.047 11.508 -10.836 1 85.94 363 GLN B O 1
ATOM 8735 N N . GLN B 1 364 ? -20.125 13.586 -10.031 1 87.31 364 GLN B N 1
ATOM 8736 C CA . GLN B 1 364 ? -19.047 14 -10.922 1 87.31 364 GLN B CA 1
ATOM 8737 C C . GLN B 1 364 ? -17.766 13.242 -10.609 1 87.31 364 GLN B C 1
ATOM 8739 O O . GLN B 1 364 ? -17.078 12.781 -11.523 1 87.31 364 GLN B O 1
ATOM 8744 N N . LYS B 1 365 ? -17.438 13.188 -9.359 1 90.31 365 LYS B N 1
ATOM 8745 C CA . LYS B 1 365 ? -16.203 12.5 -8.977 1 90.31 365 LYS B CA 1
ATOM 8746 C C . LYS B 1 365 ? -16.297 11.008 -9.266 1 90.31 365 LYS B C 1
ATOM 8748 O O . LYS B 1 365 ? -15.297 10.375 -9.633 1 90.31 365 LYS B O 1
ATOM 8753 N N . ARG B 1 366 ? -17.516 10.484 -9.203 1 87.12 366 ARG B N 1
ATOM 8754 C CA . ARG B 1 366 ? -17.734 9.078 -9.547 1 87.12 366 ARG B CA 1
ATOM 8755 C C . ARG B 1 366 ? -17.516 8.844 -11.039 1 87.12 366 ARG B C 1
ATOM 8757 O O . ARG B 1 366 ? -16.875 7.863 -11.43 1 87.12 366 ARG B O 1
ATOM 8764 N N . TRP B 1 367 ? -18.016 9.711 -11.789 1 86.62 367 TRP B N 1
ATOM 8765 C CA . TRP B 1 367 ? -17.875 9.578 -13.234 1 86.62 367 TRP B CA 1
ATOM 8766 C C . TRP B 1 367 ? -16.406 9.656 -13.656 1 86.62 367 TRP B C 1
ATOM 8768 O O . TRP B 1 367 ? -15.969 8.938 -14.547 1 86.62 367 TRP B O 1
ATOM 8778 N N . GLU B 1 368 ? -15.75 10.547 -13.023 1 87 368 GLU B N 1
ATOM 8779 C CA . GLU B 1 368 ? -14.32 10.664 -13.305 1 87 368 GLU B CA 1
ATOM 8780 C C . GLU B 1 368 ? -13.586 9.359 -12.992 1 87 368 GLU B C 1
ATOM 8782 O O . GLU B 1 368 ? -12.734 8.922 -13.766 1 87 368 GLU B O 1
ATOM 8787 N N . TRP B 1 369 ? -13.883 8.805 -11.898 1 88.94 369 TRP B N 1
ATOM 8788 C CA . TRP B 1 369 ? -13.258 7.547 -11.5 1 88.94 369 TRP B CA 1
ATOM 8789 C C . TRP B 1 369 ? -13.664 6.418 -12.438 1 88.94 369 TRP B C 1
ATOM 8791 O O . TRP B 1 369 ? -12.836 5.57 -12.789 1 88.94 369 TRP B O 1
ATOM 8801 N N . GLU B 1 370 ? -15 6.391 -12.836 1 86.5 370 GLU B N 1
ATOM 8802 C CA . GLU B 1 370 ? -15.492 5.352 -13.734 1 86.5 370 GLU B CA 1
ATOM 8803 C C . GLU B 1 370 ? -14.781 5.402 -15.086 1 86.5 370 GLU B C 1
ATOM 8805 O O . GLU B 1 370 ? -14.555 4.367 -15.711 1 86.5 370 GLU B O 1
ATOM 8810 N N . ASP B 1 371 ? -14.469 6.547 -15.391 1 86.19 371 ASP B N 1
ATOM 8811 C CA . ASP B 1 371 ? -13.758 6.699 -16.656 1 86.19 371 ASP B CA 1
ATOM 8812 C C . ASP B 1 371 ? -12.359 6.094 -16.594 1 86.19 371 ASP B C 1
ATOM 8814 O O . ASP B 1 371 ? -11.914 5.426 -17.531 1 86.19 371 ASP B O 1
ATOM 8818 N N . ILE B 1 372 ? -11.68 6.391 -15.539 1 87.44 372 ILE B N 1
ATOM 8819 C CA . ILE B 1 372 ? -10.344 5.82 -15.344 1 87.44 372 ILE B CA 1
ATOM 8820 C C . ILE B 1 372 ? -10.445 4.297 -15.258 1 87.44 372 ILE B C 1
ATOM 8822 O O . ILE B 1 372 ? -9.633 3.582 -15.844 1 87.44 372 ILE B O 1
ATOM 8826 N N . GLN B 1 373 ? -11.453 3.881 -14.625 1 85.44 373 GLN B N 1
ATOM 8827 C CA . GLN B 1 373 ? -11.68 2.447 -14.469 1 85.44 373 GLN B CA 1
ATOM 8828 C C . GLN B 1 373 ? -11.977 1.788 -15.812 1 85.44 373 GLN B C 1
ATOM 8830 O O . GLN B 1 373 ? -11.539 0.664 -16.062 1 85.44 373 GLN B O 1
ATOM 8835 N N . ALA B 1 374 ? -12.758 2.463 -16.609 1 82.94 374 ALA B N 1
ATOM 8836 C CA . ALA B 1 374 ? -13.062 1.954 -17.953 1 82.94 374 ALA B CA 1
ATOM 8837 C C . ALA B 1 374 ? -11.789 1.841 -18.781 1 82.94 374 ALA B C 1
ATOM 8839 O O . ALA B 1 374 ? -11.625 0.877 -19.531 1 82.94 374 ALA B O 1
ATOM 8840 N N . GLY B 1 375 ? -10.922 2.789 -18.625 1 85.44 375 GLY B N 1
ATOM 8841 C CA . GLY B 1 375 ? -9.641 2.719 -19.312 1 85.44 375 GLY B CA 1
ATOM 8842 C C . GLY B 1 375 ? -8.789 1.538 -18.859 1 85.44 375 GLY B C 1
ATOM 8843 O O . GLY B 1 375 ? -8.203 0.846 -19.703 1 85.44 375 GLY B O 1
ATOM 8844 N N . LEU B 1 376 ? -8.766 1.313 -17.609 1 83.81 376 LEU B N 1
ATOM 8845 C CA . LEU B 1 376 ? -8.023 0.181 -17.062 1 83.81 376 LEU B CA 1
ATOM 8846 C C . LEU B 1 376 ? -8.602 -1.139 -17.562 1 83.81 376 LEU B C 1
ATOM 8848 O O . LEU B 1 376 ? -7.859 -2.066 -17.891 1 83.81 376 LEU B O 1
ATOM 8852 N N . PHE B 1 377 ? -9.867 -1.103 -17.672 1 80.44 377 PHE B N 1
ATOM 8853 C CA . PHE B 1 377 ? -10.578 -2.281 -18.172 1 80.44 377 PHE B CA 1
ATOM 8854 C C . PHE B 1 377 ? -10.188 -2.58 -19.609 1 80.44 377 PHE B C 1
ATOM 8856 O O . PHE B 1 377 ? -9.898 -3.729 -19.953 1 80.44 377 PHE B O 1
ATOM 8863 N N . ASN B 1 378 ? -10.156 -1.628 -20.344 1 85.62 378 ASN B N 1
ATOM 8864 C CA . ASN B 1 378 ? -9.844 -1.812 -21.766 1 85.62 378 ASN B CA 1
ATOM 8865 C C . ASN B 1 378 ? -8.43 -2.354 -21.953 1 85.62 378 ASN B C 1
ATOM 8867 O O . ASN B 1 378 ? -8.203 -3.221 -22.797 1 85.62 378 ASN B O 1
ATOM 8871 N N . ILE B 1 379 ? -7.543 -1.901 -21.188 1 85.19 379 ILE B N 1
ATOM 8872 C CA . ILE B 1 379 ? -6.16 -2.363 -21.297 1 85.19 379 ILE B CA 1
ATOM 8873 C C . ILE B 1 379 ? -6.051 -3.789 -20.766 1 85.19 379 ILE B C 1
ATOM 8875 O O . ILE B 1 379 ? -5.309 -4.605 -21.312 1 85.19 379 ILE B O 1
ATOM 8879 N N . ASN B 1 380 ? -6.754 -4.117 -19.734 1 81.38 380 ASN B N 1
ATOM 8880 C CA . ASN B 1 380 ? -6.734 -5.461 -19.172 1 81.38 380 ASN B CA 1
ATOM 8881 C C . ASN B 1 380 ? -7.336 -6.484 -20.125 1 81.38 380 ASN B C 1
ATOM 8883 O O . ASN B 1 380 ? -6.871 -7.625 -20.188 1 81.38 380 ASN B O 1
ATOM 8887 N N . VAL B 1 381 ? -8.367 -6.055 -20.906 1 81.56 381 VAL B N 1
ATOM 8888 C CA . VAL B 1 381 ? -8.961 -6.926 -21.922 1 81.56 381 VAL B CA 1
ATOM 8889 C C . VAL B 1 381 ? -7.93 -7.23 -23 1 81.56 381 VAL B C 1
ATOM 8891 O O . VAL B 1 381 ? -7.805 -8.375 -23.453 1 81.56 381 VAL B O 1
ATOM 8894 N N . LYS B 1 382 ? -7.18 -6.242 -23.328 1 86.19 382 LYS B N 1
ATOM 8895 C CA . LYS B 1 382 ? -6.141 -6.438 -24.328 1 86.19 382 LYS B CA 1
ATOM 8896 C C . LYS B 1 382 ? -5.051 -7.371 -23.812 1 86.19 382 LYS B C 1
ATOM 8898 O O . LYS B 1 382 ? -4.543 -8.219 -24.562 1 86.19 382 LYS B O 1
ATOM 8903 N N . ASN B 1 383 ? -4.738 -7.223 -22.562 1 82.69 383 ASN B N 1
ATOM 8904 C CA . ASN B 1 383 ? -3.754 -8.102 -21.953 1 82.69 383 ASN B CA 1
ATOM 8905 C C . ASN B 1 383 ? -4.254 -9.547 -21.875 1 82.69 383 ASN B C 1
ATOM 8907 O O . ASN B 1 383 ? -3.496 -10.484 -22.141 1 82.69 383 ASN B O 1
ATOM 8911 N N . LEU B 1 384 ? -5.457 -9.648 -21.547 1 76.69 384 LEU B N 1
ATOM 8912 C CA . LEU B 1 384 ? -6.055 -10.977 -21.438 1 76.69 384 LEU B CA 1
ATOM 8913 C C . LEU B 1 384 ? -6.156 -11.641 -22.812 1 76.69 384 LEU B C 1
ATOM 8915 O O . LEU B 1 384 ? -5.922 -12.844 -22.938 1 76.69 384 LEU B O 1
ATOM 8919 N N . ALA B 1 385 ? -6.512 -10.852 -23.766 1 83.44 385 ALA B N 1
ATOM 8920 C CA . ALA B 1 385 ? -6.559 -11.375 -25.141 1 83.44 385 ALA B CA 1
ATOM 8921 C C . ALA B 1 385 ? -5.184 -11.852 -25.594 1 83.44 385 ALA B C 1
ATOM 8923 O O . ALA B 1 385 ? -5.059 -12.93 -26.172 1 83.44 385 ALA B O 1
ATOM 8924 N N . LEU B 1 386 ? -4.223 -11.078 -25.312 1 86.31 386 LEU B N 1
ATOM 8925 C CA . LEU B 1 386 ? -2.859 -11.453 -25.656 1 86.31 386 LEU B CA 1
ATOM 8926 C C . LEU B 1 386 ? -2.451 -12.742 -24.953 1 86.31 386 LEU B C 1
ATOM 8928 O O . LEU B 1 386 ? -1.807 -13.602 -25.547 1 86.31 386 LEU B O 1
ATOM 8932 N N . ASN B 1 387 ? -2.809 -12.883 -23.734 1 82.25 387 ASN B N 1
ATOM 8933 C CA . ASN B 1 387 ? -2.525 -14.094 -22.984 1 82.25 387 ASN B CA 1
ATOM 8934 C C . ASN B 1 387 ? -3.236 -15.312 -23.562 1 82.25 387 ASN B C 1
ATOM 8936 O O . ASN B 1 387 ? -2.674 -16.406 -23.609 1 82.25 387 ASN B O 1
ATOM 8940 N N . GLN B 1 388 ? -4.422 -15.07 -24.047 1 77.69 388 GLN B N 1
ATOM 8941 C CA . GLN B 1 388 ? -5.195 -16.156 -24.656 1 77.69 388 GLN B CA 1
ATOM 8942 C C . GLN B 1 388 ? -4.57 -16.609 -25.969 1 77.69 388 GLN B C 1
ATOM 8944 O O . GLN B 1 388 ? -4.508 -17.812 -26.25 1 77.69 388 GLN B O 1
ATOM 8949 N N . TYR B 1 389 ? -4.074 -15.672 -26.672 1 85.38 389 TYR B N 1
ATOM 8950 C CA . TYR B 1 389 ? -3.396 -16.031 -27.922 1 85.38 389 TYR B CA 1
ATOM 8951 C C . TYR B 1 389 ? -2.117 -16.812 -27.641 1 85.38 389 TYR B C 1
ATOM 8953 O O . TYR B 1 389 ? -1.817 -17.781 -28.312 1 85.38 389 TYR B O 1
ATOM 8961 N N . GLN B 1 390 ? -1.514 -16.328 -26.703 1 84.19 390 GLN B N 1
ATOM 8962 C CA . GLN B 1 390 ? -0.268 -17 -26.344 1 84.19 390 GLN B CA 1
ATOM 8963 C C . GLN B 1 390 ? -0.532 -18.406 -25.828 1 84.19 390 GLN B C 1
ATOM 8965 O O . GLN B 1 390 ? 0.139 -19.359 -26.234 1 84.19 390 GLN B O 1
ATOM 8970 N N . GLN B 1 391 ? -1.469 -18.562 -24.969 1 80.19 391 GLN B N 1
ATOM 8971 C CA . GLN B 1 391 ? -1.79 -19.859 -24.391 1 80.19 391 GLN B CA 1
ATOM 8972 C C . GLN B 1 391 ? -2.354 -20.812 -25.453 1 80.19 391 GLN B C 1
ATOM 8974 O O . GLN B 1 391 ? -2.012 -21.984 -25.469 1 80.19 391 GLN B O 1
ATOM 8979 N N . GLY B 1 392 ? -3.281 -20.25 -26.266 1 81.44 392 GLY B N 1
ATOM 8980 C CA . GLY B 1 392 ? -3.842 -21.062 -27.328 1 81.44 392 GLY B CA 1
ATOM 8981 C C . GLY B 1 392 ? -2.791 -21.594 -28.281 1 81.44 392 GLY B C 1
ATOM 8982 O O . GLY B 1 392 ? -2.785 -22.781 -28.609 1 81.44 392 GLY B O 1
ATOM 8983 N N . GLY B 1 393 ? -1.865 -20.703 -28.688 1 84.75 393 GLY B N 1
ATOM 8984 C CA . GLY B 1 393 ? -0.784 -21.125 -29.562 1 84.75 393 GLY B CA 1
ATOM 8985 C C . GLY B 1 393 ? 0.165 -22.109 -28.891 1 84.75 393 GLY B C 1
ATOM 8986 O O . GLY B 1 393 ? 0.625 -23.062 -29.531 1 84.75 393 GLY B O 1
ATOM 8987 N N . SER B 1 394 ? 0.423 -21.875 -27.656 1 85.19 394 SER B N 1
ATOM 8988 C CA . SER B 1 394 ? 1.302 -22.781 -26.922 1 85.19 394 SER B CA 1
ATOM 8989 C C . SER B 1 394 ? 0.682 -24.156 -26.766 1 85.19 394 SER B C 1
ATOM 8991 O O . SER B 1 394 ? 1.379 -25.172 -26.875 1 85.19 394 SER B O 1
ATOM 8993 N N . LEU B 1 395 ? -0.591 -24.234 -26.5 1 82.69 395 LEU B N 1
ATOM 8994 C CA . LEU B 1 395 ? -1.295 -25.516 -26.391 1 82.69 395 LEU B CA 1
ATOM 8995 C C . LEU B 1 395 ? -1.266 -26.266 -27.719 1 82.69 395 LEU B C 1
ATOM 8997 O O . LEU B 1 395 ? -1.077 -27.484 -27.734 1 82.69 395 LEU B O 1
ATOM 9001 N N . PHE B 1 396 ? -1.416 -25.531 -28.734 1 84.81 396 PHE B N 1
ATOM 9002 C CA . PHE B 1 396 ? -1.399 -26.125 -30.078 1 84.81 396 PHE B CA 1
ATOM 9003 C C . PHE B 1 396 ? -0.036 -26.734 -30.375 1 84.81 396 PHE B C 1
ATOM 9005 O O . PHE B 1 396 ? 0.051 -27.875 -30.859 1 84.81 396 PHE B O 1
ATOM 9012 N N . ILE B 1 397 ? 0.974 -26.047 -30.062 1 88.62 397 ILE B N 1
ATOM 9013 C CA . ILE B 1 397 ? 2.324 -26.516 -30.344 1 88.62 397 ILE B CA 1
ATOM 9014 C C . ILE B 1 397 ? 2.641 -27.734 -29.484 1 88.62 397 ILE B C 1
ATOM 9016 O O . ILE B 1 397 ? 3.166 -28.734 -29.969 1 88.62 397 ILE B O 1
ATOM 9020 N N . ASN B 1 398 ? 2.254 -27.656 -28.234 1 85.81 398 ASN B N 1
ATOM 9021 C CA . ASN B 1 398 ? 2.553 -28.75 -27.312 1 85.81 398 ASN B CA 1
ATOM 9022 C C . ASN B 1 398 ? 1.763 -30 -27.641 1 85.81 398 ASN B C 1
ATOM 9024 O O . ASN B 1 398 ? 2.314 -31.109 -27.656 1 85.81 398 ASN B O 1
ATOM 9028 N N . GLU B 1 399 ? 0.523 -29.875 -27.844 1 83.31 399 GLU B N 1
ATOM 9029 C CA . GLU B 1 399 ? -0.301 -31.031 -28.203 1 83.31 399 GLU B CA 1
ATOM 9030 C C . GLU B 1 399 ? 0.104 -31.609 -29.562 1 83.31 399 GLU B C 1
ATOM 9032 O O . GLU B 1 399 ? 0.089 -32.812 -29.75 1 83.31 399 GLU B O 1
ATOM 9037 N N . GLY B 1 400 ? 0.381 -30.656 -30.484 1 86.19 400 GLY B N 1
ATOM 9038 C CA . GLY B 1 400 ? 0.886 -31.109 -31.781 1 86.19 400 GLY B CA 1
ATOM 9039 C C . GLY B 1 400 ? 2.176 -31.891 -31.656 1 86.19 400 GLY B C 1
ATOM 9040 O O . GLY B 1 400 ? 2.338 -32.938 -32.312 1 86.19 400 GLY B O 1
ATOM 9041 N N . LYS B 1 401 ? 3.041 -31.406 -30.859 1 89.69 401 LYS B N 1
ATOM 9042 C CA . LYS B 1 401 ? 4.297 -32.125 -30.594 1 89.69 401 LYS B CA 1
ATOM 9043 C C . LYS B 1 401 ? 4.039 -33.5 -30.016 1 89.69 401 LYS B C 1
ATOM 9045 O O . LYS B 1 401 ? 4.633 -34.469 -30.469 1 89.69 401 LYS B O 1
ATOM 9050 N N . ASN B 1 402 ? 3.174 -33.625 -29.031 1 85.75 402 ASN B N 1
ATOM 9051 C CA . ASN B 1 402 ? 2.861 -34.906 -28.406 1 85.75 402 ASN B CA 1
ATOM 9052 C C . ASN B 1 402 ? 2.264 -35.906 -29.406 1 85.75 402 ASN B C 1
ATOM 9054 O O . ASN B 1 402 ? 2.592 -37.094 -29.391 1 85.75 402 ASN B O 1
ATOM 9058 N N . LEU B 1 403 ? 1.426 -35.375 -30.266 1 86.19 403 LEU B N 1
ATOM 9059 C CA . LEU B 1 403 ? 0.785 -36.219 -31.266 1 86.19 403 LEU B CA 1
ATOM 9060 C C . LEU B 1 403 ? 1.809 -36.75 -32.281 1 86.19 403 LEU B C 1
ATOM 9062 O O . LEU B 1 403 ? 1.792 -37.906 -32.625 1 86.19 403 LEU B O 1
ATOM 9066 N N . LEU B 1 404 ? 2.627 -35.875 -32.719 1 89.69 404 LEU B N 1
ATOM 9067 C CA . LEU B 1 404 ? 3.637 -36.25 -33.719 1 89.69 404 LEU B CA 1
ATOM 9068 C C . LEU B 1 404 ? 4.598 -37.281 -33.125 1 89.69 404 LEU B C 1
ATOM 9070 O O . LEU B 1 404 ? 4.996 -38.219 -33.812 1 89.69 404 LEU B O 1
ATOM 9074 N N . ILE B 1 405 ? 4.961 -37.094 -31.938 1 90.25 405 ILE B N 1
ATOM 9075 C CA . ILE B 1 405 ? 5.891 -38 -31.297 1 90.25 405 ILE B CA 1
ATOM 9076 C C . ILE B 1 405 ? 5.211 -39.375 -31.094 1 90.25 405 ILE B C 1
ATOM 9078 O O . ILE B 1 405 ? 5.828 -40.406 -31.281 1 90.25 405 ILE B O 1
ATOM 9082 N N . ALA B 1 406 ? 3.973 -39.312 -30.641 1 84.5 406 ALA B N 1
ATOM 9083 C CA . ALA B 1 406 ? 3.225 -40.562 -30.484 1 84.5 406 ALA B CA 1
ATOM 9084 C C . ALA B 1 406 ? 3.154 -41.312 -31.797 1 84.5 406 ALA B C 1
ATOM 9086 O O . ALA B 1 406 ? 3.303 -42.531 -31.828 1 84.5 406 ALA B O 1
ATOM 9087 N N . PHE B 1 407 ? 2.971 -40.625 -32.875 1 86.44 407 PHE B N 1
ATOM 9088 C CA . PHE B 1 407 ? 2.902 -41.219 -34.188 1 86.44 407 PHE B CA 1
ATOM 9089 C C . PHE B 1 407 ? 4.25 -41.812 -34.594 1 86.44 407 PHE B C 1
ATOM 9091 O O . PHE B 1 407 ? 4.316 -42.938 -35.062 1 86.44 407 PHE B O 1
ATOM 9098 N N . LEU B 1 408 ? 5.223 -41.094 -34.438 1 90.19 408 LEU B N 1
ATOM 9099 C CA . LEU B 1 408 ? 6.551 -41.562 -34.812 1 90.19 408 LEU B CA 1
ATOM 9100 C C . LEU B 1 408 ? 6.965 -42.75 -33.969 1 90.19 408 LEU B C 1
ATOM 9102 O O . LEU B 1 408 ? 7.641 -43.688 -34.438 1 90.19 408 LEU B O 1
ATOM 9106 N N . SER B 1 409 ? 6.578 -42.75 -32.719 1 89.06 409 SER B N 1
ATOM 9107 C CA . SER B 1 409 ? 6.883 -43.875 -31.844 1 89.06 409 SER B CA 1
ATOM 9108 C C . SER B 1 409 ? 6.137 -45.125 -32.281 1 89.06 409 SER B C 1
ATOM 9110 O O . SER B 1 409 ? 6.703 -46.219 -32.281 1 89.06 409 SER B O 1
ATOM 9112 N N . ALA B 1 410 ? 4.855 -45 -32.625 1 85.81 410 ALA B N 1
ATOM 9113 C CA . ALA B 1 410 ? 4.062 -46.125 -33.094 1 85.81 410 ALA B CA 1
ATOM 9114 C C . ALA B 1 410 ? 4.641 -46.688 -34.375 1 85.81 410 ALA B C 1
ATOM 9116 O O . ALA B 1 410 ? 4.703 -47.906 -34.562 1 85.81 410 ALA B O 1
ATOM 9117 N N . ARG B 1 411 ? 4.965 -45.781 -35.281 1 87.75 411 ARG B N 1
ATOM 9118 C CA . ARG B 1 411 ? 5.574 -46.188 -36.531 1 87.75 411 ARG B CA 1
ATOM 9119 C C . ARG B 1 411 ? 6.883 -46.938 -36.281 1 87.75 411 ARG B C 1
ATOM 9121 O O . ARG B 1 411 ? 7.172 -47.938 -36.938 1 87.75 411 ARG B O 1
ATOM 9128 N N . ALA B 1 412 ? 7.656 -46.5 -35.375 1 90 412 ALA B N 1
ATOM 9129 C CA . ALA B 1 412 ? 8.93 -47.125 -35.031 1 90 412 ALA B CA 1
ATOM 9130 C C . ALA B 1 412 ? 8.727 -48.531 -34.469 1 90 412 ALA B C 1
ATOM 9132 O O . ALA B 1 412 ? 9.539 -49.438 -34.656 1 90 412 ALA B O 1
ATOM 9133 N N . VAL B 1 413 ? 7.688 -48.719 -33.75 1 87.12 413 VAL B N 1
ATOM 9134 C CA . VAL B 1 413 ? 7.375 -50.031 -33.188 1 87.12 413 VAL B CA 1
ATOM 9135 C C . VAL B 1 413 ? 6.945 -51 -34.281 1 87.12 413 VAL B C 1
ATOM 9137 O O . VAL B 1 413 ? 7.363 -52.156 -34.281 1 87.12 413 VAL B O 1
ATOM 9140 N N . ILE B 1 414 ? 6.094 -50.562 -35.219 1 86.38 414 ILE B N 1
ATOM 9141 C CA . ILE B 1 414 ? 5.574 -51.406 -36.312 1 86.38 414 ILE B CA 1
ATOM 9142 C C . ILE B 1 414 ? 6.727 -51.844 -37.188 1 86.38 414 ILE B C 1
ATOM 9144 O O . ILE B 1 414 ? 6.77 -53 -37.625 1 86.38 414 ILE B O 1
ATOM 9148 N N . TYR B 1 415 ? 7.621 -50.906 -37.469 1 88.75 415 TYR B N 1
ATOM 9149 C CA . TYR B 1 415 ? 8.742 -51.219 -38.344 1 88.75 415 TYR B CA 1
ATOM 9150 C C . TYR B 1 415 ? 9.82 -52 -37.594 1 88.75 415 TYR B C 1
ATOM 9152 O O . TYR B 1 415 ? 10.805 -52.438 -38.188 1 88.75 415 TYR B O 1
ATOM 9160 N N . GLY B 1 416 ? 9.742 -52.188 -36.25 1 85.94 416 GLY B N 1
ATOM 9161 C CA . GLY B 1 416 ? 10.641 -53 -35.438 1 85.94 416 GLY B CA 1
ATOM 9162 C C . GLY B 1 416 ? 11.828 -52.219 -34.906 1 85.94 416 GLY B C 1
ATOM 9163 O O . GLY B 1 416 ? 12.75 -52.812 -34.344 1 85.94 416 GLY B O 1
ATOM 9164 N N . ASP B 1 417 ? 11.844 -50.969 -35.062 1 88.06 417 ASP B N 1
ATOM 9165 C CA . ASP B 1 417 ? 12.961 -50.156 -34.594 1 88.06 417 ASP B CA 1
ATOM 9166 C C . ASP B 1 417 ? 12.883 -49.906 -33.094 1 88.06 417 ASP B C 1
ATOM 9168 O O . ASP B 1 417 ? 13.891 -49.562 -32.438 1 88.06 417 ASP B O 1
ATOM 9172 N N . MET B 1 418 ? 11.719 -50.031 -32.531 1 88.44 418 MET B N 1
ATOM 9173 C CA . MET B 1 418 ? 11.484 -49.844 -31.094 1 88.44 418 MET B CA 1
ATOM 9174 C C . MET B 1 418 ? 10.5 -50.875 -30.547 1 88.44 418 MET B C 1
ATOM 9176 O O . MET B 1 418 ? 9.688 -51.406 -31.312 1 88.44 418 MET B O 1
ATOM 9180 N N . THR B 1 419 ? 10.727 -51.156 -29.281 1 87.38 419 THR B N 1
ATOM 9181 C CA . THR B 1 419 ? 9.781 -52.062 -28.656 1 87.38 419 THR B CA 1
ATOM 9182 C C . THR B 1 419 ? 8.547 -51.312 -28.156 1 87.38 419 THR B C 1
ATOM 9184 O O . THR B 1 419 ? 8.547 -50.094 -28.109 1 87.38 419 THR B O 1
ATOM 9187 N N . LEU B 1 420 ? 7.508 -52.062 -27.891 1 84 420 LEU B N 1
ATOM 9188 C CA . LEU B 1 420 ? 6.297 -51.469 -27.344 1 84 420 LEU B CA 1
ATOM 9189 C C . LEU B 1 420 ? 6.578 -50.812 -26 1 84 420 LEU B C 1
ATOM 9191 O O . LEU B 1 420 ? 6.039 -49.75 -25.688 1 84 420 LEU B O 1
ATOM 9195 N N . GLY B 1 421 ? 7.367 -51.438 -25.219 1 83.62 421 GLY B N 1
ATOM 9196 C CA . GLY B 1 421 ? 7.773 -50.844 -23.953 1 83.62 421 GLY B CA 1
ATOM 9197 C C . GLY B 1 421 ? 8.539 -49.531 -24.109 1 83.62 421 GLY B C 1
ATOM 9198 O O . GLY B 1 421 ? 8.359 -48.594 -23.328 1 83.62 421 GLY B O 1
ATOM 9199 N N . ALA B 1 422 ? 9.344 -49.531 -25.125 1 87.19 422 ALA B N 1
ATOM 9200 C CA . ALA B 1 422 ? 10.094 -48.312 -25.422 1 87.19 422 ALA B CA 1
ATOM 9201 C C . ALA B 1 422 ? 9.156 -47.156 -25.797 1 87.19 422 ALA B C 1
ATOM 9203 O O . ALA B 1 422 ? 9.422 -46 -25.469 1 87.19 422 ALA B O 1
ATOM 9204 N N . MET B 1 423 ? 8.125 -47.469 -26.469 1 86.5 423 MET B N 1
ATOM 9205 C CA . MET B 1 423 ? 7.145 -46.469 -26.844 1 86.5 423 MET B CA 1
ATOM 9206 C C . MET B 1 423 ? 6.473 -45.875 -25.594 1 86.5 423 MET B C 1
ATOM 9208 O O . MET B 1 423 ? 6.305 -44.656 -25.5 1 86.5 423 MET B O 1
ATOM 9212 N N . VAL B 1 424 ? 6.098 -46.719 -24.656 1 82.31 424 VAL B N 1
ATOM 9213 C CA . VAL B 1 424 ? 5.457 -46.25 -23.438 1 82.31 424 VAL B CA 1
ATOM 9214 C C . VAL B 1 424 ? 6.43 -45.406 -22.625 1 82.31 424 VAL B C 1
ATOM 9216 O O . VAL B 1 424 ? 6.039 -44.406 -22.031 1 82.31 424 VAL B O 1
ATOM 9219 N N . ALA B 1 425 ? 7.664 -45.781 -22.656 1 85.06 425 ALA B N 1
ATOM 9220 C CA . ALA B 1 425 ? 8.695 -45.031 -21.953 1 85.06 425 ALA B CA 1
ATOM 9221 C C . ALA B 1 425 ? 8.852 -43.625 -22.578 1 85.06 425 ALA B C 1
ATOM 9223 O O . ALA B 1 425 ? 8.992 -42.625 -21.859 1 85.06 425 ALA B O 1
ATOM 9224 N N . VAL B 1 426 ? 8.867 -43.562 -23.875 1 86.31 426 VAL B N 1
ATOM 9225 C CA . VAL B 1 426 ? 9 -42.281 -24.578 1 86.31 426 VAL B CA 1
ATOM 9226 C C . VAL B 1 426 ? 7.809 -41.375 -24.266 1 86.31 426 VAL B C 1
ATOM 9228 O O . VAL B 1 426 ? 7.965 -40.188 -24.078 1 86.31 426 VAL B O 1
ATOM 9231 N N . GLN B 1 427 ? 6.645 -41.969 -24.188 1 81.38 427 GLN B N 1
ATOM 9232 C CA . GLN B 1 427 ? 5.457 -41.188 -23.844 1 81.38 427 GLN B CA 1
ATOM 9233 C C . GLN B 1 427 ? 5.555 -40.625 -22.422 1 81.38 427 GLN B C 1
ATOM 9235 O O . GLN B 1 427 ? 5.133 -39.5 -22.172 1 81.38 427 GLN B O 1
ATOM 9240 N N . TYR B 1 428 ? 6.047 -41.375 -21.531 1 78.12 428 TYR B N 1
ATOM 9241 C CA . TYR B 1 428 ? 6.266 -40.938 -20.156 1 78.12 428 TYR B CA 1
ATOM 9242 C C . TYR B 1 428 ? 7.227 -39.75 -20.125 1 78.12 428 TYR B C 1
ATOM 9244 O O . TYR B 1 428 ? 6.977 -38.75 -19.438 1 78.12 428 TYR B O 1
ATOM 9252 N N . ILE B 1 429 ? 8.281 -39.844 -20.859 1 85.12 429 ILE B N 1
ATOM 9253 C CA . ILE B 1 429 ? 9.312 -38.812 -20.891 1 85.12 429 ILE B CA 1
ATOM 9254 C C . ILE B 1 429 ? 8.734 -37.531 -21.438 1 85.12 429 ILE B C 1
ATOM 9256 O O . ILE B 1 429 ? 8.992 -36.438 -20.906 1 85.12 429 ILE B O 1
ATOM 9260 N N . ILE B 1 430 ? 7.992 -37.625 -22.422 1 83.5 430 ILE B N 1
ATOM 9261 C CA . ILE B 1 430 ? 7.398 -36.438 -23.031 1 83.5 430 ILE B CA 1
ATOM 9262 C C . ILE B 1 430 ? 6.465 -35.75 -22.031 1 83.5 430 ILE B C 1
ATOM 9264 O O . ILE B 1 430 ? 6.418 -34.531 -21.969 1 83.5 430 ILE B O 1
ATOM 9268 N N . GLY B 1 431 ? 5.707 -36.562 -21.312 1 75.81 431 GLY B N 1
ATOM 9269 C CA . GLY B 1 431 ? 4.855 -36.031 -20.266 1 75.81 431 GLY B CA 1
ATOM 9270 C C . GLY B 1 431 ? 5.625 -35.25 -19.203 1 75.81 431 GLY B C 1
ATOM 9271 O O . GLY B 1 431 ? 5.164 -34.219 -18.734 1 75.81 431 GLY B O 1
ATOM 9272 N N . GLN B 1 432 ? 6.812 -35.656 -18.906 1 76.88 432 GLN B N 1
ATOM 9273 C CA . GLN B 1 432 ? 7.648 -35.031 -17.906 1 76.88 432 GLN B CA 1
ATOM 9274 C C . GLN B 1 432 ? 8.289 -33.75 -18.438 1 76.88 432 GLN B C 1
ATOM 9276 O O . GLN B 1 432 ? 8.625 -32.844 -17.672 1 76.88 432 GLN B O 1
ATOM 9281 N N . LEU B 1 433 ? 8.453 -33.656 -19.703 1 81.5 433 LEU B N 1
ATOM 9282 C CA . LEU B 1 433 ? 9.18 -32.531 -20.312 1 81.5 433 LEU B CA 1
ATOM 9283 C C . LEU B 1 433 ? 8.25 -31.375 -20.578 1 81.5 433 LEU B C 1
ATOM 9285 O O . LEU B 1 433 ? 8.711 -30.266 -20.891 1 81.5 433 LEU B O 1
ATOM 9289 N N . ASN B 1 434 ? 6.957 -31.547 -20.375 1 75.38 434 ASN B N 1
ATOM 9290 C CA . ASN B 1 434 ? 6.008 -30.453 -20.609 1 75.38 434 ASN B CA 1
ATOM 9291 C C . ASN B 1 434 ? 6.141 -29.359 -19.562 1 75.38 434 ASN B C 1
ATOM 9293 O O . ASN B 1 434 ? 6.125 -28.172 -19.891 1 75.38 434 ASN B O 1
ATOM 9297 N N . SER B 1 435 ? 6.371 -29.672 -18.359 1 77.38 435 SER B N 1
ATOM 9298 C CA . SER B 1 435 ? 6.406 -28.734 -17.25 1 77.38 435 SER B CA 1
ATOM 9299 C C . SER B 1 435 ? 7.645 -27.844 -17.328 1 77.38 435 SER B C 1
ATOM 9301 O O . SER B 1 435 ? 7.543 -26.609 -17.234 1 77.38 435 SER B O 1
ATOM 9303 N N . PRO B 1 436 ? 8.836 -28.375 -17.641 1 76.44 436 PRO B N 1
ATOM 9304 C CA . PRO B 1 436 ? 10.047 -27.547 -17.719 1 76.44 436 PRO B CA 1
ATOM 9305 C C . PRO B 1 436 ? 9.938 -26.453 -18.781 1 76.44 436 PRO B C 1
ATOM 9307 O O . PRO B 1 436 ? 10.43 -25.328 -18.578 1 76.44 436 PRO B O 1
ATOM 9310 N N . ILE B 1 437 ? 9.242 -26.734 -19.812 1 75.5 437 ILE B N 1
ATOM 9311 C CA . ILE B 1 437 ? 9.117 -25.766 -20.891 1 75.5 437 ILE B CA 1
ATOM 9312 C C . ILE B 1 437 ? 8.227 -24.609 -20.438 1 75.5 437 ILE B C 1
ATOM 9314 O O . ILE B 1 437 ? 8.539 -23.453 -20.703 1 75.5 437 ILE B O 1
ATOM 9318 N N . GLU B 1 438 ? 7.199 -24.938 -19.719 1 75 438 GLU B N 1
ATOM 9319 C CA . GLU B 1 438 ? 6.293 -23.922 -19.188 1 75 438 GLU B CA 1
ATOM 9320 C C . GLU B 1 438 ? 6.977 -23.062 -18.125 1 75 438 GLU B C 1
ATOM 9322 O O . GLU B 1 438 ? 6.738 -21.844 -18.047 1 75 438 GLU B O 1
ATOM 9327 N N . GLN B 1 439 ? 7.793 -23.656 -17.344 1 78.19 439 GLN B N 1
ATOM 9328 C CA . GLN B 1 439 ? 8.508 -22.953 -16.281 1 78.19 439 GLN B CA 1
ATOM 9329 C C . GLN B 1 439 ? 9.516 -21.953 -16.859 1 78.19 439 GLN B C 1
ATOM 9331 O O . GLN B 1 439 ? 9.82 -20.938 -16.234 1 78.19 439 GLN B O 1
ATOM 9336 N N . MET B 1 440 ? 9.992 -22.203 -18.031 1 76.25 440 MET B N 1
ATOM 9337 C CA . MET B 1 440 ? 10.938 -21.297 -18.672 1 76.25 440 MET B CA 1
ATOM 9338 C C . MET B 1 440 ? 10.297 -19.953 -18.969 1 76.25 440 MET B C 1
ATOM 9340 O O . MET B 1 440 ? 10.953 -18.906 -18.891 1 76.25 440 MET B O 1
ATOM 9344 N N . LEU B 1 441 ? 9.078 -20.062 -19.25 1 72.44 441 LEU B N 1
ATOM 9345 C CA . LEU B 1 441 ? 8.352 -18.812 -19.484 1 72.44 441 LEU B CA 1
ATOM 9346 C C . LEU B 1 441 ? 8.305 -17.969 -18.219 1 72.44 441 LEU B C 1
ATOM 9348 O O . LEU B 1 441 ? 8.562 -16.766 -18.266 1 72.44 441 LEU B O 1
ATOM 9352 N N . GLY B 1 442 ? 7.957 -18.594 -17.125 1 74.12 442 GLY B N 1
ATOM 9353 C CA . GLY B 1 442 ? 7.938 -17.906 -15.852 1 74.12 442 GLY B CA 1
ATOM 9354 C C . GLY B 1 442 ? 9.289 -17.359 -15.453 1 74.12 442 GLY B C 1
ATOM 9355 O O . GLY B 1 442 ? 9.375 -16.266 -14.883 1 74.12 442 GLY B O 1
ATOM 9356 N N . PHE B 1 443 ? 10.32 -17.984 -15.844 1 81.44 443 PHE B N 1
ATOM 9357 C CA . PHE B 1 443 ? 11.688 -17.562 -15.539 1 81.44 443 PHE B CA 1
ATOM 9358 C C . PHE B 1 443 ? 12.047 -16.297 -16.297 1 81.44 443 PHE B C 1
ATOM 9360 O O . PHE B 1 443 ? 12.625 -15.367 -15.734 1 81.44 443 PHE B O 1
ATOM 9367 N N . ILE B 1 444 ? 11.688 -16.344 -17.531 1 77.88 444 ILE B N 1
ATOM 9368 C CA . ILE B 1 444 ? 12.039 -15.203 -18.359 1 77.88 444 ILE B CA 1
ATOM 9369 C C . ILE B 1 444 ? 11.328 -13.953 -17.844 1 77.88 444 ILE B C 1
ATOM 9371 O O . ILE B 1 444 ? 11.945 -12.891 -17.719 1 77.88 444 ILE B O 1
ATOM 9375 N N . GLN B 1 445 ? 10.148 -14.117 -17.516 1 72.25 445 GLN B N 1
ATOM 9376 C CA . GLN B 1 445 ? 9.391 -12.992 -16.984 1 72.25 445 GLN B CA 1
ATOM 9377 C C . GLN B 1 445 ? 9.93 -12.562 -15.625 1 72.25 445 GLN B C 1
ATOM 9379 O O . GLN B 1 445 ? 10.109 -11.375 -15.367 1 72.25 445 GLN B O 1
ATOM 9384 N N . GLY B 1 446 ? 10.156 -13.539 -14.766 1 77.69 446 GLY B N 1
ATOM 9385 C CA . GLY B 1 446 ? 10.711 -13.25 -13.445 1 77.69 446 GLY B CA 1
ATOM 9386 C C . GLY B 1 446 ? 12.078 -12.602 -13.5 1 77.69 446 GLY B C 1
ATOM 9387 O O . GLY B 1 446 ? 12.375 -11.703 -12.711 1 77.69 446 GLY B O 1
ATOM 9388 N N . PHE B 1 447 ? 12.812 -12.969 -14.484 1 78.62 447 PHE B N 1
ATOM 9389 C CA . PHE B 1 447 ? 14.156 -12.43 -14.656 1 78.62 447 PHE B CA 1
ATOM 9390 C C . PHE B 1 447 ? 14.102 -10.953 -15.047 1 78.62 447 PHE B C 1
ATOM 9392 O O . PHE B 1 447 ? 14.867 -10.141 -14.523 1 78.62 447 PHE B O 1
ATOM 9399 N N . GLN B 1 448 ? 13.328 -10.664 -15.922 1 72.94 448 GLN B N 1
ATOM 9400 C CA . GLN B 1 448 ? 13.188 -9.281 -16.359 1 72.94 448 GLN B CA 1
ATOM 9401 C C . GLN B 1 448 ? 12.734 -8.383 -15.219 1 72.94 448 GLN B C 1
ATOM 9403 O O . GLN B 1 448 ? 13.258 -7.281 -15.039 1 72.94 448 GLN B O 1
ATOM 9408 N N . ASP B 1 449 ? 11.773 -8.891 -14.445 1 72.69 449 ASP B N 1
ATOM 9409 C CA . ASP B 1 449 ? 11.273 -8.117 -13.312 1 72.69 449 ASP B CA 1
ATOM 9410 C C . ASP B 1 449 ? 12.367 -7.918 -12.258 1 72.69 449 ASP B C 1
ATOM 9412 O O . ASP B 1 449 ? 12.5 -6.832 -11.695 1 72.69 449 ASP B O 1
ATOM 9416 N N . ALA B 1 450 ? 13.062 -8.961 -11.977 1 77.19 450 ALA B N 1
ATOM 9417 C CA . ALA B 1 450 ? 14.141 -8.891 -11 1 77.19 450 ALA B CA 1
ATOM 9418 C C . ALA B 1 450 ? 15.242 -7.945 -11.469 1 77.19 450 ALA B C 1
ATOM 9420 O O . ALA B 1 450 ? 15.859 -7.246 -10.656 1 77.19 450 ALA B O 1
ATOM 9421 N N . LYS B 1 451 ? 15.484 -7.969 -12.742 1 76.38 451 LYS B N 1
ATOM 9422 C CA . LYS B 1 451 ? 16.516 -7.098 -13.312 1 76.38 451 LYS B CA 1
ATOM 9423 C C . LYS B 1 451 ? 16.156 -5.625 -13.109 1 76.38 451 LYS B C 1
ATOM 9425 O O . LYS B 1 451 ? 17 -4.824 -12.703 1 76.38 451 LYS B O 1
ATOM 9430 N N . ILE B 1 452 ? 15 -5.277 -13.375 1 69.94 452 ILE B N 1
ATOM 9431 C CA . ILE B 1 452 ? 14.523 -3.908 -13.195 1 69.94 452 ILE B CA 1
ATOM 9432 C C . ILE B 1 452 ? 14.617 -3.518 -11.727 1 69.94 452 ILE B C 1
ATOM 9434 O O . ILE B 1 452 ? 15.086 -2.428 -11.391 1 69.94 452 ILE B O 1
ATOM 9438 N N . SER B 1 453 ? 14.117 -4.438 -10.836 1 75.19 453 SER B N 1
ATOM 9439 C CA . SER B 1 453 ? 14.156 -4.184 -9.398 1 75.19 453 SER B CA 1
ATOM 9440 C C . SER B 1 453 ? 15.594 -4.02 -8.906 1 75.19 453 SER B C 1
ATOM 9442 O O . SER B 1 453 ? 15.859 -3.189 -8.031 1 75.19 453 SER B O 1
ATOM 9444 N N . LEU B 1 454 ? 16.484 -4.746 -9.477 1 77.44 454 LEU B N 1
ATOM 9445 C CA . LEU B 1 454 ? 17.875 -4.672 -9.086 1 77.44 454 LEU B CA 1
ATOM 9446 C C . LEU B 1 454 ? 18.5 -3.35 -9.531 1 77.44 454 LEU B C 1
ATOM 9448 O O . LEU B 1 454 ? 19.328 -2.773 -8.82 1 77.44 454 LEU B O 1
ATOM 9452 N N . GLU B 1 455 ? 18.172 -2.967 -10.648 1 71.81 455 GLU B N 1
ATOM 9453 C CA . GLU B 1 455 ? 18.656 -1.682 -11.141 1 71.81 455 GLU B CA 1
ATOM 9454 C C . GLU B 1 455 ? 18.219 -0.539 -10.227 1 71.81 455 GLU B C 1
ATOM 9456 O O . GLU B 1 455 ? 19 0.374 -9.953 1 71.81 455 GLU B O 1
ATOM 9461 N N . ARG B 1 456 ? 17.031 -0.646 -9.781 1 70.88 456 ARG B N 1
ATOM 9462 C CA . ARG B 1 456 ? 16.5 0.375 -8.875 1 70.88 456 ARG B CA 1
ATOM 9463 C C . ARG B 1 456 ? 17.219 0.335 -7.531 1 70.88 456 ARG B C 1
ATOM 9465 O O . ARG B 1 456 ? 17.531 1.381 -6.961 1 70.88 456 ARG B O 1
ATOM 9472 N N . LEU B 1 457 ? 17.453 -0.786 -7.066 1 76.5 457 LEU B N 1
ATOM 9473 C CA . LEU B 1 457 ? 18.156 -0.937 -5.797 1 76.5 457 LEU B CA 1
ATOM 9474 C C . LEU B 1 457 ? 19.609 -0.477 -5.918 1 76.5 457 LEU B C 1
ATOM 9476 O O . LEU B 1 457 ? 20.141 0.124 -4.988 1 76.5 457 LEU B O 1
ATOM 9480 N N . ASN B 1 458 ? 20.188 -0.811 -7.031 1 74.75 458 ASN B N 1
ATOM 9481 C CA . ASN B 1 458 ? 21.578 -0.45 -7.266 1 74.75 458 ASN B CA 1
ATOM 9482 C C . ASN B 1 458 ? 21.766 1.064 -7.285 1 74.75 458 ASN B C 1
ATOM 9484 O O . ASN B 1 458 ? 22.828 1.565 -6.906 1 74.75 458 ASN B O 1
ATOM 9488 N N . GLU B 1 459 ? 20.797 1.725 -7.656 1 72.06 459 GLU B N 1
ATOM 9489 C CA . GLU B 1 459 ? 20.844 3.184 -7.648 1 72.06 459 GLU B CA 1
ATOM 9490 C C . GLU B 1 459 ? 21.031 3.719 -6.23 1 72.06 459 GLU B C 1
ATOM 9492 O O . GLU B 1 459 ? 21.797 4.664 -6.016 1 72.06 459 GLU B O 1
ATOM 9497 N N . ILE B 1 460 ? 20.375 3.137 -5.355 1 78.88 460 ILE B N 1
ATOM 9498 C CA . ILE B 1 460 ? 20.469 3.578 -3.969 1 78.88 460 ILE B CA 1
ATOM 9499 C C . ILE B 1 460 ? 21.812 3.182 -3.391 1 78.88 460 ILE B C 1
ATOM 9501 O O . ILE B 1 460 ? 22.438 3.953 -2.652 1 78.88 460 ILE B O 1
ATOM 9505 N N . TYR B 1 461 ? 22.328 2.053 -3.789 1 77.69 461 TYR B N 1
ATOM 9506 C CA . TYR B 1 461 ? 23.594 1.549 -3.264 1 77.69 461 TYR B CA 1
ATOM 9507 C C . TYR B 1 461 ? 24.766 2.352 -3.807 1 77.69 461 TYR B C 1
ATOM 9509 O O . TYR B 1 461 ? 25.812 2.445 -3.162 1 77.69 461 TYR B O 1
ATOM 9517 N N . GLN B 1 462 ? 24.5 2.924 -4.891 1 75 462 GLN B N 1
ATOM 9518 C CA . GLN B 1 462 ? 25.594 3.666 -5.52 1 75 462 GLN B CA 1
ATOM 9519 C C . GLN B 1 462 ? 25.656 5.102 -4.996 1 75 462 GLN B C 1
ATOM 9521 O O . GLN B 1 462 ? 26.641 5.805 -5.211 1 75 462 GLN B O 1
ATOM 9526 N N . MET B 1 463 ? 24.688 5.426 -4.262 1 79.81 463 MET B N 1
ATOM 9527 C CA . MET B 1 463 ? 24.703 6.77 -3.688 1 79.81 463 MET B CA 1
ATOM 9528 C C . MET B 1 463 ? 25.719 6.863 -2.559 1 79.81 463 MET B C 1
ATOM 9530 O O . MET B 1 463 ? 25.938 5.895 -1.832 1 79.81 463 MET B O 1
ATOM 9534 N N . ASP B 1 464 ? 26.25 8.023 -2.49 1 82.94 464 ASP B N 1
ATOM 9535 C CA . ASP B 1 464 ? 27.281 8.219 -1.468 1 82.94 464 ASP B CA 1
ATOM 9536 C C . ASP B 1 464 ? 26.656 8.32 -0.078 1 82.94 464 ASP B C 1
ATOM 9538 O O . ASP B 1 464 ? 25.578 8.914 0.084 1 82.94 464 ASP B O 1
ATOM 9542 N N . ASP B 1 465 ? 27.344 7.754 0.852 1 88.25 465 ASP B N 1
ATOM 9543 C CA . ASP B 1 465 ? 26.922 7.867 2.248 1 88.25 465 ASP B CA 1
ATOM 9544 C C . ASP B 1 465 ? 27.141 9.289 2.771 1 88.25 465 ASP B C 1
ATOM 9546 O O . ASP B 1 465 ? 27.891 10.062 2.182 1 88.25 465 ASP B O 1
ATOM 9550 N N . GLU B 1 466 ? 26.359 9.57 3.781 1 89.38 466 GLU B N 1
ATOM 9551 C CA . GLU B 1 466 ? 26.562 10.867 4.418 1 89.38 466 GLU B CA 1
ATOM 9552 C C . GLU B 1 466 ? 28 11.047 4.879 1 89.38 466 GLU B C 1
ATOM 9554 O O . GLU B 1 466 ? 28.594 12.109 4.676 1 89.38 466 GLU B O 1
ATOM 9559 N N . GLU B 1 467 ? 28.516 10.008 5.508 1 87.38 467 GLU B N 1
ATOM 9560 C CA . GLU B 1 467 ? 29.938 9.961 5.855 1 87.38 467 GLU B CA 1
ATOM 9561 C C . GLU B 1 467 ? 30.703 9.039 4.918 1 87.38 467 GLU B C 1
ATOM 9563 O O . GLU B 1 467 ? 30.531 7.816 4.977 1 87.38 467 GLU B O 1
ATOM 9568 N N . GLN B 1 468 ? 31.406 9.602 4.059 1 81.38 468 GLN B N 1
ATOM 9569 C CA . GLN B 1 468 ? 32.156 8.781 3.107 1 81.38 468 GLN B CA 1
ATOM 9570 C C . GLN B 1 468 ? 33.188 7.93 3.816 1 81.38 468 GLN B C 1
ATOM 9572 O O . GLN B 1 468 ? 33.906 8.414 4.707 1 81.38 468 GLN B O 1
ATOM 9577 N N . PRO B 1 469 ? 33.125 6.715 3.326 1 75.25 469 PRO B N 1
ATOM 9578 C CA . PRO B 1 469 ? 34.125 5.832 3.928 1 75.25 469 PRO B CA 1
ATOM 9579 C C . PRO B 1 469 ? 35.562 6.23 3.568 1 75.25 469 PRO B C 1
ATOM 9581 O O . PRO B 1 469 ? 35.812 6.664 2.441 1 75.25 469 PRO B O 1
ATOM 9584 N N . GLY B 1 470 ? 36.406 6.359 4.465 1 69.69 470 GLY B N 1
ATOM 9585 C CA . GLY B 1 470 ? 37.812 6.66 4.207 1 69.69 470 GLY B CA 1
ATOM 9586 C C . GLY B 1 470 ? 38.219 8.047 4.676 1 69.69 470 GLY B C 1
ATOM 9587 O O . GLY B 1 470 ? 39.406 8.32 4.848 1 69.69 470 GLY B O 1
ATOM 9588 N N . GLN B 1 471 ? 37.188 8.922 4.715 1 77.5 471 GLN B N 1
ATOM 9589 C CA . GLN B 1 471 ? 37.531 10.25 5.203 1 77.5 471 GLN B CA 1
ATOM 9590 C C . GLN B 1 471 ? 37.719 10.25 6.719 1 77.5 471 GLN B C 1
ATOM 9592 O O . GLN B 1 471 ? 37 9.547 7.438 1 77.5 471 GLN B O 1
ATOM 9597 N N . GLU B 1 472 ? 38.812 10.828 7.121 1 80.19 472 GLU B N 1
ATOM 9598 C CA . GLU B 1 472 ? 39.062 10.961 8.555 1 80.19 472 GLU B CA 1
ATOM 9599 C C . GLU B 1 472 ? 38.219 12.055 9.164 1 80.19 472 GLU B C 1
ATOM 9601 O O . GLU B 1 472 ? 38.25 13.203 8.727 1 80.19 472 GLU B O 1
ATOM 9606 N N . TRP B 1 473 ? 37.375 11.727 10.023 1 86 473 TRP B N 1
ATOM 9607 C CA . TRP B 1 473 ? 36.5 12.672 10.688 1 86 473 TRP B CA 1
ATOM 9608 C C . TRP B 1 473 ? 36.969 12.945 12.117 1 86 473 TRP B C 1
ATOM 9610 O O . TRP B 1 473 ? 37.5 12.055 12.789 1 86 473 TRP B O 1
ATOM 9620 N N . ASN B 1 474 ? 36.812 14.18 12.484 1 86.25 474 ASN B N 1
ATOM 9621 C CA . ASN B 1 474 ? 37 14.523 13.883 1 86.25 474 ASN B CA 1
ATOM 9622 C C . ASN B 1 474 ? 35.812 14.125 14.742 1 86.25 474 ASN B C 1
ATOM 9624 O O . ASN B 1 474 ? 34.688 14.594 14.516 1 86.25 474 ASN B O 1
ATOM 9628 N N . GLU B 1 475 ? 36.031 13.328 15.672 1 87.56 475 GLU B N 1
ATOM 9629 C CA . GLU B 1 475 ? 34.938 12.812 16.5 1 87.56 475 GLU B CA 1
ATOM 9630 C C . GLU B 1 475 ? 34.719 13.695 17.719 1 87.56 475 GLU B C 1
ATOM 9632 O O . GLU B 1 475 ? 33.688 13.562 18.406 1 87.56 475 GLU B O 1
ATOM 9637 N N . ASN B 1 476 ? 35.594 14.648 17.891 1 86.31 476 ASN B N 1
ATOM 9638 C CA . ASN B 1 476 ? 35.469 15.523 19.062 1 86.31 476 ASN B CA 1
ATOM 9639 C C . ASN B 1 476 ? 34.969 16.922 18.672 1 86.31 476 ASN B C 1
ATOM 9641 O O . ASN B 1 476 ? 35.594 17.578 17.828 1 86.31 476 ASN B O 1
ATOM 9645 N N . VAL B 1 477 ? 33.906 17.281 19.203 1 89.69 477 VAL B N 1
ATOM 9646 C CA . VAL B 1 477 ? 33.406 18.625 19.016 1 89.69 477 VAL B CA 1
ATOM 9647 C C . VAL B 1 477 ? 34.031 19.578 20.031 1 89.69 477 VAL B C 1
ATOM 9649 O O . VAL B 1 477 ? 34.062 19.281 21.219 1 89.69 477 VAL B O 1
ATOM 9652 N N . PRO B 1 478 ? 34.562 20.656 19.5 1 85.31 478 PRO B N 1
ATOM 9653 C CA . PRO B 1 478 ? 35.125 21.609 20.453 1 85.31 478 PRO B CA 1
ATOM 9654 C C . PRO B 1 478 ? 34.094 22.109 21.453 1 85.31 478 PRO B C 1
ATOM 9656 O O . PRO B 1 478 ? 33 22.531 21.062 1 85.31 478 PRO B O 1
ATOM 9659 N N . ALA B 1 479 ? 34.406 21.906 22.703 1 78.12 479 ALA B N 1
ATOM 9660 C CA . ALA B 1 479 ? 33.469 22.25 23.781 1 78.12 479 ALA B CA 1
ATOM 9661 C C . ALA B 1 479 ? 33.406 23.75 24.016 1 78.12 479 ALA B C 1
ATOM 9663 O O . ALA B 1 479 ? 34.469 24.422 23.984 1 78.12 479 ALA B O 1
ATOM 9664 N N . GLY B 1 480 ? 32.281 24.266 24.141 1 78.12 480 GLY B N 1
ATOM 9665 C CA . GLY B 1 480 ? 32.125 25.625 24.609 1 78.12 480 GLY B CA 1
ATOM 9666 C C . GLY B 1 480 ? 32.562 26.672 23.594 1 78.12 480 GLY B C 1
ATOM 9667 O O . GLY B 1 480 ? 33.219 27.641 23.938 1 78.12 480 GLY B O 1
ATOM 9668 N N . GLN B 1 481 ? 32.312 26.375 22.344 1 86.75 481 GLN B N 1
ATOM 9669 C CA . GLN B 1 481 ? 32.688 27.344 21.312 1 86.75 481 GLN B CA 1
ATOM 9670 C C . GLN B 1 481 ? 31.438 27.891 20.625 1 86.75 481 GLN B C 1
ATOM 9672 O O . GLN B 1 481 ? 30.375 27.281 20.656 1 86.75 481 GLN B O 1
ATOM 9677 N N . GLY B 1 482 ? 31.547 29.109 20.188 1 93.62 482 GLY B N 1
ATOM 9678 C CA . GLY B 1 482 ? 30.484 29.719 19.406 1 93.62 482 GLY B CA 1
ATOM 9679 C C . GLY B 1 482 ? 30.453 29.219 17.969 1 93.62 482 GLY B C 1
ATOM 9680 O O . GLY B 1 482 ? 31.266 28.375 17.578 1 93.62 482 GLY B O 1
ATOM 9681 N N . LEU B 1 483 ? 29.453 29.609 17.219 1 96.31 483 LEU B N 1
ATOM 9682 C CA . LEU B 1 483 ? 29.281 29.25 15.812 1 96.31 483 LEU B CA 1
ATOM 9683 C C . LEU B 1 483 ? 29.469 30.469 14.922 1 96.31 483 LEU B C 1
ATOM 9685 O O . LEU B 1 483 ? 29.078 31.578 15.289 1 96.31 483 LEU B O 1
ATOM 9689 N N . SER B 1 484 ? 30.094 30.297 13.82 1 96 484 SER B N 1
ATOM 9690 C CA . SER B 1 484 ? 30.281 31.375 12.867 1 96 484 SER B CA 1
ATOM 9691 C C . SER B 1 484 ? 29.891 30.953 11.453 1 96 484 SER B C 1
ATOM 9693 O O . SER B 1 484 ? 30.344 29.906 10.969 1 96 484 SER B O 1
ATOM 9695 N N . ILE B 1 485 ? 29 31.688 10.883 1 96.75 485 ILE B N 1
ATOM 9696 C CA . ILE B 1 485 ? 28.594 31.5 9.492 1 96.75 485 ILE B CA 1
ATOM 9697 C C . ILE B 1 485 ? 29.281 32.562 8.625 1 96.75 485 ILE B C 1
ATOM 9699 O O . ILE B 1 485 ? 29.141 33.781 8.883 1 96.75 485 ILE B O 1
ATOM 9703 N N . GLU B 1 486 ? 30.016 32.125 7.625 1 96.38 486 GLU B N 1
ATOM 9704 C CA . GLU B 1 486 ? 30.766 33.031 6.789 1 96.38 486 GLU B CA 1
ATOM 9705 C C . GLU B 1 486 ? 30.312 32.969 5.332 1 96.38 486 GLU B C 1
ATOM 9707 O O . GLU B 1 486 ? 30.578 31.984 4.641 1 96.38 486 GLU B O 1
ATOM 9712 N N . HIS B 1 487 ? 29.719 34.094 4.852 1 95.75 487 HIS B N 1
ATOM 9713 C CA . HIS B 1 487 ? 29.328 34.281 3.463 1 95.75 487 HIS B CA 1
ATOM 9714 C C . HIS B 1 487 ? 28.594 33.062 2.918 1 95.75 487 HIS B C 1
ATOM 9716 O O . HIS B 1 487 ? 28.969 32.531 1.87 1 95.75 487 HIS B O 1
ATOM 9722 N N . LEU B 1 488 ? 27.641 32.719 3.664 1 95.38 488 LEU B N 1
ATOM 9723 C CA . LEU B 1 488 ? 26.922 31.484 3.365 1 95.38 488 LEU B CA 1
ATOM 9724 C C . LEU B 1 488 ? 25.828 31.719 2.326 1 95.38 488 LEU B C 1
ATOM 9726 O O . LEU B 1 488 ? 25.016 32.656 2.475 1 95.38 488 LEU B O 1
ATOM 9730 N N . SER B 1 489 ? 25.828 31 1.264 1 95.19 489 SER B N 1
ATOM 9731 C CA . SER B 1 489 ? 24.781 30.984 0.249 1 95.19 489 SER B CA 1
ATOM 9732 C C . SER B 1 489 ? 24.281 29.562 -0.008 1 95.19 489 SER B C 1
ATOM 9734 O O . SER B 1 489 ? 25.062 28.609 0.031 1 95.19 489 SER B O 1
ATOM 9736 N N . PHE B 1 490 ? 23 29.453 -0.119 1 92.88 490 PHE B N 1
ATOM 9737 C CA . PHE B 1 490 ? 22.422 28.125 -0.286 1 92.88 490 PHE B CA 1
ATOM 9738 C C . PHE B 1 490 ? 21.188 28.172 -1.164 1 92.88 490 PHE B C 1
ATOM 9740 O O . PHE B 1 490 ? 20.375 29.109 -1.068 1 92.88 490 PHE B O 1
ATOM 9747 N N . ARG B 1 491 ? 21.156 27.219 -2.012 1 84.81 491 ARG B N 1
ATOM 9748 C CA . ARG B 1 491 ? 19.984 27.016 -2.867 1 84.81 491 ARG B CA 1
ATOM 9749 C C . ARG B 1 491 ? 19.531 25.547 -2.816 1 84.81 491 ARG B C 1
ATOM 9751 O O . ARG B 1 491 ? 20.359 24.641 -2.893 1 84.81 491 ARG B O 1
ATOM 9758 N N . TYR B 1 492 ? 18.172 25.328 -2.467 1 76.81 492 TYR B N 1
ATOM 9759 C CA . TYR B 1 492 ? 17.656 23.969 -2.518 1 76.81 492 TYR B CA 1
ATOM 9760 C C . TYR B 1 492 ? 17.766 23.391 -3.93 1 76.81 492 TYR B C 1
ATOM 9762 O O . TYR B 1 492 ? 17.719 24.141 -4.91 1 76.81 492 TYR B O 1
ATOM 9770 N N . PRO B 1 493 ? 17.875 22.062 -3.869 1 67.5 493 PRO B N 1
ATOM 9771 C CA . PRO B 1 493 ? 17.953 21.469 -5.207 1 67.5 493 PRO B CA 1
ATOM 9772 C C . PRO B 1 493 ? 16.703 21.734 -6.043 1 67.5 493 PRO B C 1
ATOM 9774 O O . PRO B 1 493 ? 15.586 21.75 -5.512 1 67.5 493 PRO B O 1
ATOM 9777 N N . GLY B 1 494 ? 16.734 22.109 -7.293 1 58.19 494 GLY B N 1
ATOM 9778 C CA . GLY B 1 494 ? 15.68 22.438 -8.234 1 58.19 494 GLY B CA 1
ATOM 9779 C C . GLY B 1 494 ? 16.031 23.578 -9.164 1 58.19 494 GLY B C 1
ATOM 9780 O O . GLY B 1 494 ? 16.609 24.578 -8.742 1 58.19 494 GLY B O 1
ATOM 9781 N N . THR B 1 495 ? 16.062 23.312 -10.445 1 48.22 495 THR B N 1
ATOM 9782 C CA . THR B 1 495 ? 16.5 24.312 -11.414 1 48.22 495 THR B CA 1
ATOM 9783 C C . THR B 1 495 ? 15.586 25.547 -11.367 1 48.22 495 THR B C 1
ATOM 9785 O O . THR B 1 495 ? 14.359 25.406 -11.383 1 48.22 495 THR B O 1
ATOM 9788 N N . GLY B 1 496 ? 16.141 26.641 -11.203 1 51.81 496 GLY B N 1
ATOM 9789 C CA . GLY B 1 496 ? 15.406 27.891 -11.195 1 51.81 496 GLY B CA 1
ATOM 9790 C C . GLY B 1 496 ? 15.102 28.406 -9.797 1 51.81 496 GLY B C 1
ATOM 9791 O O . GLY B 1 496 ? 14.648 29.531 -9.625 1 51.81 496 GLY B O 1
ATOM 9792 N N . ASN B 1 497 ? 15.383 27.453 -8.922 1 61.19 497 ASN B N 1
ATOM 9793 C CA . ASN B 1 497 ? 15.156 27.922 -7.559 1 61.19 497 ASN B CA 1
ATOM 9794 C C . ASN B 1 497 ? 16.125 29.047 -7.191 1 61.19 497 ASN B C 1
ATOM 9796 O O . ASN B 1 497 ? 17.281 29.016 -7.582 1 61.19 497 ASN B O 1
ATOM 9800 N N . LEU B 1 498 ? 15.477 30.016 -6.762 1 66.25 498 LEU B N 1
ATOM 9801 C CA . LEU B 1 498 ? 16.281 31.125 -6.266 1 66.25 498 LEU B CA 1
ATOM 9802 C C . LEU B 1 498 ? 16.984 30.75 -4.961 1 66.25 498 LEU B C 1
ATOM 9804 O O . LEU B 1 498 ? 16.547 29.828 -4.258 1 66.25 498 LEU B O 1
ATOM 9808 N N . ALA B 1 499 ? 18.125 31.406 -4.844 1 82.31 499 ALA B N 1
ATOM 9809 C CA . ALA B 1 499 ? 18.844 31.203 -3.59 1 82.31 499 ALA B CA 1
ATOM 9810 C C . ALA B 1 499 ? 17.969 31.578 -2.393 1 82.31 499 ALA B C 1
ATOM 9812 O O . ALA B 1 499 ? 17.375 32.656 -2.371 1 82.31 499 ALA B O 1
ATOM 9813 N N . VAL B 1 500 ? 17.844 30.641 -1.53 1 85.62 500 VAL B N 1
ATOM 9814 C CA . VAL B 1 500 ? 17.047 30.891 -0.326 1 85.62 500 VAL B CA 1
ATOM 9815 C C . VAL B 1 500 ? 17.859 31.766 0.641 1 85.62 500 VAL B C 1
ATOM 9817 O O . VAL B 1 500 ? 17.281 32.594 1.347 1 85.62 500 VAL B O 1
ATOM 9820 N N . LEU B 1 501 ? 19.172 31.516 0.665 1 93.25 501 LEU B N 1
ATOM 9821 C CA . LEU B 1 501 ? 20.078 32.312 1.469 1 93.25 501 LEU B CA 1
ATOM 9822 C C . LEU B 1 501 ? 21.156 32.969 0.594 1 93.25 501 LEU B C 1
ATOM 9824 O O . LEU B 1 501 ? 21.719 32.312 -0.29 1 93.25 501 LEU B O 1
ATOM 9828 N N . LYS B 1 502 ? 21.328 34.25 0.824 1 94.25 502 LYS B N 1
ATOM 9829 C CA . LYS B 1 502 ? 22.281 35 0.01 1 94.25 502 LYS B CA 1
ATOM 9830 C C . LYS B 1 502 ? 23.344 35.688 0.879 1 94.25 502 LYS B C 1
ATOM 9832 O O . LYS B 1 502 ? 23.094 36.719 1.489 1 94.25 502 LYS B O 1
ATOM 9837 N N . ASP B 1 503 ? 24.469 35.188 0.858 1 94.31 503 ASP B N 1
ATOM 9838 C CA . ASP B 1 503 ? 25.656 35.781 1.47 1 94.31 503 ASP B CA 1
ATOM 9839 C C . ASP B 1 503 ? 25.391 36.125 2.934 1 94.31 503 ASP B C 1
ATOM 9841 O O . ASP B 1 503 ? 25.594 37.281 3.344 1 94.31 503 ASP B O 1
ATOM 9845 N N . ILE B 1 504 ? 25.062 35.188 3.678 1 95.62 504 ILE B N 1
ATOM 9846 C CA . ILE B 1 504 ? 24.734 35.375 5.086 1 95.62 504 ILE B CA 1
ATOM 9847 C C . ILE B 1 504 ? 26 35.25 5.93 1 95.62 504 ILE B C 1
ATOM 9849 O O . ILE B 1 504 ? 26.75 34.281 5.812 1 95.62 504 ILE B O 1
ATOM 9853 N N . SER B 1 505 ? 26.281 36.25 6.648 1 96.19 505 SER B N 1
ATOM 9854 C CA . SER B 1 505 ? 27.344 36.219 7.652 1 96.19 505 SER B CA 1
ATOM 9855 C C . SER B 1 505 ? 26.781 36.531 9.047 1 96.19 505 SER B C 1
ATOM 9857 O O . SER B 1 505 ? 26.172 37.562 9.266 1 96.19 505 SER B O 1
ATOM 9859 N N . LEU B 1 506 ? 26.984 35.562 9.945 1 95.94 506 LEU B N 1
ATOM 9860 C CA . LEU B 1 506 ? 26.406 35.656 11.273 1 95.94 506 LEU B CA 1
ATOM 9861 C C . LEU B 1 506 ? 27.297 35 12.32 1 95.94 506 LEU B C 1
ATOM 9863 O O . LEU B 1 506 ? 27.828 33.906 12.094 1 95.94 506 LEU B O 1
ATOM 9867 N N . HIS B 1 507 ? 27.453 35.719 13.359 1 95.38 507 HIS B N 1
ATOM 9868 C CA . HIS B 1 507 ? 28.188 35.188 14.492 1 95.38 507 HIS B CA 1
ATOM 9869 C C . HIS B 1 507 ? 27.266 34.875 15.664 1 95.38 507 HIS B C 1
ATOM 9871 O O . HIS B 1 507 ? 26.516 35.781 16.109 1 95.38 507 HIS B O 1
ATOM 9877 N N . ILE B 1 508 ? 27.344 33.656 16.156 1 96.06 508 ILE B N 1
ATOM 9878 C CA . ILE B 1 508 ? 26.562 33.219 17.297 1 96.06 508 ILE B CA 1
ATOM 9879 C C . ILE B 1 508 ? 27.484 32.969 18.484 1 96.06 508 ILE B C 1
ATOM 9881 O O . ILE B 1 508 ? 28.156 31.938 18.547 1 96.06 508 ILE B O 1
ATOM 9885 N N . PRO B 1 509 ? 27.422 33.844 19.406 1 94.38 509 PRO B N 1
ATOM 9886 C CA . PRO B 1 509 ? 28.359 33.719 20.531 1 94.38 509 PRO B CA 1
ATOM 9887 C C . PRO B 1 509 ? 28.062 32.531 21.422 1 94.38 509 PRO B C 1
ATOM 9889 O O . PRO B 1 509 ? 26.906 32.094 21.531 1 94.38 509 PRO B O 1
ATOM 9892 N N . GLN B 1 510 ? 29.078 32.031 22.125 1 94.31 510 GLN B N 1
ATOM 9893 C CA . GLN B 1 510 ? 28.969 30.906 23.047 1 94.31 510 GLN B CA 1
ATOM 9894 C C . GLN B 1 510 ? 28.125 31.266 24.266 1 94.31 510 GLN B C 1
ATOM 9896 O O . GLN B 1 510 ? 28.266 32.344 24.812 1 94.31 510 GLN B O 1
ATOM 9901 N N . GLY B 1 511 ? 27.234 30.359 24.594 1 93.31 511 GLY B N 1
ATOM 9902 C CA . GLY B 1 511 ? 26.5 30.469 25.844 1 93.31 511 GLY B CA 1
ATOM 9903 C C . GLY B 1 511 ? 25.406 31.531 25.781 1 93.31 511 GLY B C 1
ATOM 9904 O O . GLY B 1 511 ? 24.891 31.953 26.828 1 93.31 511 GLY B O 1
ATOM 9905 N N . LYS B 1 512 ? 25.141 32 24.594 1 94.5 512 LYS B N 1
ATOM 9906 C CA . LYS B 1 512 ? 24.109 33.031 24.438 1 94.5 512 LYS B CA 1
ATOM 9907 C C . LYS B 1 512 ? 22.969 32.531 23.547 1 94.5 512 LYS B C 1
ATOM 9909 O O . LYS B 1 512 ? 23.094 31.516 22.875 1 94.5 512 LYS B O 1
ATOM 9914 N N . THR B 1 513 ? 21.875 33.281 23.656 1 94.88 513 THR B N 1
ATOM 9915 C CA . THR B 1 513 ? 20.703 32.938 22.875 1 94.88 513 THR B CA 1
ATOM 9916 C C . THR B 1 513 ? 20.547 33.875 21.688 1 94.88 513 THR B C 1
ATOM 9918 O O . THR B 1 513 ? 20.516 35.094 21.859 1 94.88 513 THR B O 1
ATOM 9921 N N . THR B 1 514 ? 20.562 33.312 20.516 1 95.56 514 THR B N 1
ATOM 9922 C CA . THR B 1 514 ? 20.328 34.062 19.281 1 95.56 514 THR B CA 1
ATOM 9923 C C . THR B 1 514 ? 18.969 33.719 18.688 1 95.56 514 THR B C 1
ATOM 9925 O O . THR B 1 514 ? 18.672 32.531 18.469 1 95.56 514 THR B O 1
ATOM 9928 N N . ALA B 1 515 ? 18.125 34.688 18.438 1 94.44 515 ALA B N 1
ATOM 9929 C CA . ALA B 1 515 ? 16.812 34.5 17.844 1 94.44 515 ALA B CA 1
ATOM 9930 C C . ALA B 1 515 ? 16.797 34.938 16.391 1 94.44 515 ALA B C 1
ATOM 9932 O O . ALA B 1 515 ? 17.359 36 16.047 1 94.44 515 ALA B O 1
ATOM 9933 N N . ILE B 1 516 ? 16.266 34.156 15.57 1 93.25 516 ILE B N 1
ATOM 9934 C CA . ILE B 1 516 ? 16.094 34.469 14.156 1 93.25 516 ILE B CA 1
ATOM 9935 C C . ILE B 1 516 ? 14.617 34.688 13.859 1 93.25 516 ILE B C 1
ATOM 9937 O O . ILE B 1 516 ? 13.789 33.812 14.086 1 93.25 516 ILE B O 1
ATOM 9941 N N . VAL B 1 517 ? 14.305 35.906 13.367 1 88.94 517 VAL B N 1
ATOM 9942 C CA . VAL B 1 517 ? 12.922 36.25 13.07 1 88.94 517 VAL B CA 1
ATOM 9943 C C . VAL B 1 517 ? 12.805 36.75 11.633 1 88.94 517 VAL B C 1
ATOM 9945 O O . VAL B 1 517 ? 13.805 37.125 11.016 1 88.94 517 VAL B O 1
ATOM 9948 N N . GLY B 1 518 ? 11.68 36.594 11.109 1 81.88 518 GLY B N 1
ATOM 9949 C CA . GLY B 1 518 ? 11.422 37.031 9.734 1 81.88 518 GLY B CA 1
ATOM 9950 C C . GLY B 1 518 ? 10.117 36.469 9.188 1 81.88 518 GLY B C 1
ATOM 9951 O O . GLY B 1 518 ? 9.43 35.688 9.859 1 81.88 518 GLY B O 1
ATOM 9952 N N . MET B 1 519 ? 9.875 36.875 8.023 1 72.19 519 MET B N 1
ATOM 9953 C CA . MET B 1 519 ? 8.656 36.438 7.367 1 72.19 519 MET B CA 1
ATOM 9954 C C . MET B 1 519 ? 8.773 34.969 6.953 1 72.19 519 MET B C 1
ATOM 9956 O O . MET B 1 519 ? 9.875 34.406 6.922 1 72.19 519 MET B O 1
ATOM 9960 N N . SER B 1 520 ? 7.609 34.375 6.742 1 69.25 520 SER B N 1
ATOM 9961 C CA . SER B 1 520 ? 7.617 33 6.246 1 69.25 520 SER B CA 1
ATOM 9962 C C . SER B 1 520 ? 8.352 32.906 4.914 1 69.25 520 SER B C 1
ATOM 9964 O O . SER B 1 520 ? 8.172 33.75 4.035 1 69.25 520 SER B O 1
ATOM 9966 N N . GLY B 1 521 ? 9.227 32 4.824 1 73.38 521 GLY B N 1
ATOM 9967 C CA . GLY B 1 521 ? 9.969 31.797 3.59 1 73.38 521 GLY B CA 1
ATOM 9968 C C . GLY B 1 521 ? 11.25 32.594 3.521 1 73.38 521 GLY B C 1
ATOM 9969 O O . GLY B 1 521 ? 11.945 32.594 2.504 1 73.38 521 GLY B O 1
ATOM 9970 N N . SER B 1 522 ? 11.523 33.281 4.578 1 80.38 522 SER B N 1
ATOM 9971 C CA . SER B 1 522 ? 12.711 34.125 4.562 1 80.38 522 SER B CA 1
ATOM 9972 C C . SER B 1 522 ? 13.984 33.312 4.672 1 80.38 522 SER B C 1
ATOM 9974 O O . SER B 1 522 ? 15.078 33.812 4.406 1 80.38 522 SER B O 1
ATOM 9976 N N . GLY B 1 523 ? 13.906 32.031 5.047 1 87.25 523 GLY B N 1
ATOM 9977 C CA . GLY B 1 523 ? 15.07 31.172 5.105 1 87.25 523 GLY B CA 1
ATOM 9978 C C . GLY B 1 523 ? 15.461 30.781 6.52 1 87.25 523 GLY B C 1
ATOM 9979 O O . GLY B 1 523 ? 16.516 30.188 6.738 1 87.25 523 GLY B O 1
ATOM 9980 N N . LYS B 1 524 ? 14.672 31.078 7.48 1 89.81 524 LYS B N 1
ATOM 9981 C CA . LYS B 1 524 ? 14.961 30.812 8.891 1 89.81 524 LYS B CA 1
ATOM 9982 C C . LYS B 1 524 ? 15.234 29.328 9.117 1 89.81 524 LYS B C 1
ATOM 9984 O O . LYS B 1 524 ? 16.281 28.969 9.68 1 89.81 524 LYS B O 1
ATOM 9989 N N . THR B 1 525 ? 14.344 28.469 8.633 1 89.12 525 THR B N 1
ATOM 9990 C CA . THR B 1 525 ? 14.461 27.016 8.805 1 89.12 525 THR B CA 1
ATOM 9991 C C . THR B 1 525 ? 15.672 26.484 8.047 1 89.12 525 THR B C 1
ATOM 9993 O O . THR B 1 525 ? 16.328 25.547 8.5 1 89.12 525 THR B O 1
ATOM 9996 N N . THR B 1 526 ? 15.992 27.094 6.945 1 91.5 526 THR B N 1
ATOM 9997 C CA . THR B 1 526 ? 17.109 26.656 6.117 1 91.5 526 THR B CA 1
ATOM 9998 C C . THR B 1 526 ? 18.438 26.859 6.852 1 91.5 526 THR B C 1
ATOM 10000 O O . THR B 1 526 ? 19.344 26.031 6.758 1 91.5 526 THR B O 1
ATOM 10003 N N . ILE B 1 527 ? 18.531 27.953 7.57 1 94.44 527 ILE B N 1
ATOM 10004 C CA . ILE B 1 527 ? 19.734 28.203 8.336 1 94.44 527 ILE B CA 1
ATOM 10005 C C . ILE B 1 527 ? 19.953 27.078 9.352 1 94.44 527 ILE B C 1
ATOM 10007 O O . ILE B 1 527 ? 21.062 26.562 9.492 1 94.44 527 ILE B O 1
ATOM 10011 N N . LEU B 1 528 ? 18.922 26.672 10 1 94.62 528 LEU B N 1
ATOM 10012 C CA . LEU B 1 528 ? 19.016 25.609 11 1 94.62 528 LEU B CA 1
ATOM 10013 C C . LEU B 1 528 ? 19.406 24.281 10.352 1 94.62 528 LEU B C 1
ATOM 10015 O O . LEU B 1 528 ? 20.234 23.547 10.883 1 94.62 528 LEU B O 1
ATOM 10019 N N . LYS B 1 529 ? 18.828 24.016 9.234 1 93.62 529 LYS B N 1
ATOM 10020 C CA . LYS B 1 529 ? 19.125 22.781 8.523 1 93.62 529 LYS B CA 1
ATOM 10021 C C . LYS B 1 529 ? 20.594 22.719 8.109 1 93.62 529 LYS B C 1
ATOM 10023 O O . LYS B 1 529 ? 21.203 21.656 8.125 1 93.62 529 LYS B O 1
ATOM 10028 N N . LEU B 1 530 ? 21.125 23.844 7.746 1 95.19 530 LEU B N 1
ATOM 10029 C CA . LEU B 1 530 ? 22.531 23.906 7.363 1 95.19 530 LEU B CA 1
ATOM 10030 C C . LEU B 1 530 ? 23.438 23.75 8.586 1 95.19 530 LEU B C 1
ATOM 10032 O O . LEU B 1 530 ? 24.453 23.062 8.516 1 95.19 530 LEU B O 1
ATOM 10036 N N . LEU B 1 531 ? 23 24.375 9.656 1 96.06 531 LEU B N 1
ATOM 10037 C CA . LEU B 1 531 ? 23.766 24.25 10.891 1 96.06 531 LEU B CA 1
ATOM 10038 C C . LEU B 1 531 ? 23.781 22.797 11.375 1 96.06 531 LEU B C 1
ATOM 10040 O O . LEU B 1 531 ? 24.766 22.359 11.977 1 96.06 531 LEU B O 1
ATOM 10044 N N . LEU B 1 532 ? 22.734 22.125 11.07 1 95.62 532 LEU B N 1
ATOM 10045 C CA . LEU B 1 532 ? 22.609 20.734 11.492 1 95.62 532 LEU B CA 1
ATOM 10046 C C . LEU B 1 532 ? 23.172 19.781 10.438 1 95.62 532 LEU B C 1
ATOM 10048 O O . LEU B 1 532 ? 23.062 18.562 10.57 1 95.62 532 LEU B O 1
ATOM 10052 N N . ARG B 1 533 ? 23.594 20.312 9.359 1 94 533 ARG B N 1
ATOM 10053 C CA . ARG B 1 533 ? 24.281 19.609 8.281 1 94 533 ARG B CA 1
ATOM 10054 C C . ARG B 1 533 ? 23.328 18.688 7.523 1 94 533 ARG B C 1
ATOM 10056 O O . ARG B 1 533 ? 23.703 17.578 7.137 1 94 533 ARG B O 1
ATOM 10063 N N . PHE B 1 534 ? 22.141 19.141 7.434 1 91.62 534 PHE B N 1
ATOM 10064 C CA . PHE B 1 534 ? 21.219 18.438 6.551 1 91.62 534 PHE B CA 1
ATOM 10065 C C . PHE B 1 534 ? 21.656 18.578 5.098 1 91.62 534 PHE B C 1
ATOM 10067 O O . PHE B 1 534 ? 21.438 17.672 4.293 1 91.62 534 PHE B O 1
ATOM 10074 N N . TYR B 1 535 ? 22.219 19.766 4.816 1 90.62 535 TYR B N 1
ATOM 10075 C CA . TYR B 1 535 ? 22.688 20.109 3.48 1 90.62 535 TYR B CA 1
ATOM 10076 C C . TYR B 1 535 ? 24.094 20.734 3.539 1 90.62 535 TYR B C 1
ATOM 10078 O O . TYR B 1 535 ? 24.531 21.203 4.594 1 90.62 535 TYR B O 1
ATOM 10086 N N . LYS B 1 536 ? 24.703 20.641 2.396 1 89.62 536 LYS B N 1
ATOM 10087 C CA . LYS B 1 536 ? 25.969 21.344 2.236 1 89.62 536 LYS B CA 1
ATOM 10088 C C . LYS B 1 536 ? 25.75 22.703 1.561 1 89.62 536 LYS B C 1
ATOM 10090 O O . LYS B 1 536 ? 25 22.797 0.584 1 89.62 536 LYS B O 1
ATOM 10095 N N . PRO B 1 537 ? 26.297 23.703 2.205 1 93.31 537 PRO B N 1
ATOM 10096 C CA . PRO B 1 537 ? 26.141 25.016 1.57 1 93.31 537 PRO B CA 1
ATOM 10097 C C . PRO B 1 537 ? 26.812 25.078 0.198 1 93.31 537 PRO B C 1
ATOM 10099 O O . PRO B 1 537 ? 27.781 24.375 -0.055 1 93.31 537 PRO B O 1
ATOM 10102 N N . ASP B 1 538 ? 26.297 25.969 -0.652 1 89.75 538 ASP B N 1
ATOM 10103 C CA . ASP B 1 538 ? 26.859 26.172 -1.98 1 89.75 538 ASP B CA 1
ATOM 10104 C C . ASP B 1 538 ? 28.156 26.969 -1.907 1 89.75 538 ASP B C 1
ATOM 10106 O O . ASP B 1 538 ? 29.125 26.672 -2.617 1 89.75 538 ASP B O 1
ATOM 10110 N N . GLN B 1 539 ? 28.031 28.016 -1.195 1 93.06 539 GLN B N 1
ATOM 10111 C CA . GLN B 1 539 ? 29.188 28.875 -0.936 1 93.06 539 GLN B CA 1
ATOM 10112 C C . GLN B 1 539 ? 29.281 29.234 0.544 1 93.06 539 GLN B C 1
ATOM 10114 O O . GLN B 1 539 ? 28.281 29.188 1.265 1 93.06 539 GLN B O 1
ATOM 10119 N N . GLY B 1 540 ? 30.516 29.406 0.931 1 94.62 540 GLY B N 1
ATOM 10120 C CA . GLY B 1 540 ? 30.734 29.797 2.312 1 94.62 540 GLY B CA 1
ATOM 10121 C C . GLY B 1 540 ? 31.062 28.625 3.223 1 94.62 540 GLY B C 1
ATOM 10122 O O . GLY B 1 540 ? 31.359 27.531 2.75 1 94.62 540 GLY B O 1
ATOM 10123 N N . ALA B 1 541 ? 31.156 28.984 4.504 1 94.75 541 ALA B N 1
ATOM 10124 C CA . ALA B 1 541 ? 31.516 27.938 5.449 1 94.75 541 ALA B CA 1
ATOM 10125 C C . ALA B 1 541 ? 30.906 28.203 6.824 1 94.75 541 ALA B C 1
ATOM 10127 O O . ALA B 1 541 ? 30.578 29.344 7.156 1 94.75 541 ALA B O 1
ATOM 10128 N N . ILE B 1 542 ? 30.75 27.141 7.504 1 96.25 542 ILE B N 1
ATOM 10129 C CA . ILE B 1 542 ? 30.312 27.188 8.891 1 96.25 542 ILE B CA 1
ATOM 10130 C C . ILE B 1 542 ? 31.406 26.656 9.805 1 96.25 542 ILE B C 1
ATOM 10132 O O . ILE B 1 542 ? 32 25.625 9.523 1 96.25 542 ILE B O 1
ATOM 10136 N N . LYS B 1 543 ? 31.656 27.422 10.852 1 95.56 543 LYS B N 1
ATOM 10137 C CA . LYS B 1 543 ? 32.75 27.047 11.766 1 95.56 543 LYS B CA 1
ATOM 10138 C C . LYS B 1 543 ? 32.25 26.969 13.203 1 95.56 543 LYS B C 1
ATOM 10140 O O . LYS B 1 543 ? 31.328 27.703 13.602 1 95.56 543 LYS B O 1
ATOM 10145 N N . ILE B 1 544 ? 32.812 26.062 13.93 1 94.69 544 ILE B N 1
ATOM 10146 C CA . ILE B 1 544 ? 32.656 25.969 15.375 1 94.69 544 ILE B CA 1
ATOM 10147 C C . ILE B 1 544 ? 33.969 26.375 16.047 1 94.69 544 ILE B C 1
ATOM 10149 O O . ILE B 1 544 ? 34.938 25.609 16.062 1 94.69 544 ILE B O 1
ATOM 10153 N N . GLY B 1 545 ? 33.906 27.484 16.609 1 90.75 545 GLY B N 1
ATOM 10154 C CA . GLY B 1 545 ? 35.188 28.031 17.016 1 90.75 545 GLY B CA 1
ATOM 10155 C C . GLY B 1 545 ? 36.125 28.281 15.836 1 90.75 545 GLY B C 1
ATOM 10156 O O . GLY B 1 545 ? 35.812 29.062 14.938 1 90.75 545 GLY B O 1
ATOM 10157 N N . THR B 1 546 ? 37.219 27.422 15.812 1 87.81 546 THR B N 1
ATOM 10158 C CA . THR B 1 546 ? 38.188 27.562 14.719 1 87.81 546 THR B CA 1
ATOM 10159 C C . THR B 1 546 ? 38.094 26.375 13.766 1 87.81 546 THR B C 1
ATOM 10161 O O . THR B 1 546 ? 38.625 26.438 12.648 1 87.81 546 THR B O 1
ATOM 10164 N N . ALA B 1 547 ? 37.344 25.469 14.18 1 91.56 547 ALA B N 1
ATOM 10165 C CA . ALA B 1 547 ? 37.25 24.25 13.375 1 91.56 547 ALA B CA 1
ATOM 10166 C C . ALA B 1 547 ? 36.094 24.344 12.367 1 91.56 547 ALA B C 1
ATOM 10168 O O . ALA B 1 547 ? 35.031 24.859 12.68 1 91.56 547 ALA B O 1
ATOM 10169 N N . SER B 1 548 ? 36.344 23.781 11.242 1 93.06 548 SER B N 1
ATOM 10170 C CA . SER B 1 548 ? 35.312 23.734 10.227 1 93.06 548 SER B CA 1
ATOM 10171 C C . SER B 1 548 ? 34.281 22.656 10.547 1 93.06 548 SER B C 1
ATOM 10173 O O . SER B 1 548 ? 34.656 21.547 10.953 1 93.06 548 SER B O 1
ATOM 10175 N N . LEU B 1 549 ? 33.031 22.969 10.398 1 93.75 549 LEU B N 1
ATOM 10176 C CA . LEU B 1 549 ? 31.969 22.016 10.656 1 93.75 549 LEU B CA 1
ATOM 10177 C C . LEU B 1 549 ? 32.094 20.797 9.727 1 93.75 549 LEU B C 1
ATOM 10179 O O . LEU B 1 549 ? 31.719 19.688 10.102 1 93.75 549 LEU B O 1
ATOM 10183 N N . ASP B 1 550 ? 32.719 20.953 8.594 1 90.75 550 ASP B N 1
ATOM 10184 C CA . ASP B 1 550 ? 32.844 19.906 7.582 1 90.75 550 ASP B CA 1
ATOM 10185 C C . ASP B 1 550 ? 33.844 18.844 8.008 1 90.75 550 ASP B C 1
ATOM 10187 O O . ASP B 1 550 ? 33.844 17.734 7.465 1 90.75 550 ASP B O 1
ATOM 10191 N N . SER B 1 551 ? 34.656 19.156 8.961 1 89.56 551 SER B N 1
ATOM 10192 C CA . SER B 1 551 ? 35.656 18.219 9.406 1 89.56 551 SER B CA 1
ATOM 10193 C C . SER B 1 551 ? 35.156 17.375 10.578 1 89.56 551 SER B C 1
ATOM 10195 O O . SER B 1 551 ? 35.781 16.359 10.93 1 89.56 551 SER B O 1
ATOM 10197 N N . ILE B 1 552 ? 34.094 17.734 11.117 1 92.31 552 ILE B N 1
ATOM 10198 C CA . ILE B 1 552 ? 33.562 17.031 12.281 1 92.31 552 ILE B CA 1
ATOM 10199 C C . ILE B 1 552 ? 32.562 15.953 11.82 1 92.31 552 ILE B C 1
ATOM 10201 O O . ILE B 1 552 ? 31.812 16.156 10.867 1 92.31 552 ILE B O 1
ATOM 10205 N N . SER B 1 553 ? 32.656 14.859 12.477 1 91.88 553 SER B N 1
ATOM 10206 C CA . SER B 1 553 ? 31.75 13.766 12.156 1 91.88 553 SER B CA 1
ATOM 10207 C C . SER B 1 553 ? 30.297 14.164 12.406 1 91.88 553 SER B C 1
ATOM 10209 O O . SER B 1 553 ? 30 14.906 13.344 1 91.88 553 SER B O 1
ATOM 10211 N N . TYR B 1 554 ? 29.359 13.656 11.586 1 93.56 554 TYR B N 1
ATOM 10212 C CA . TYR B 1 554 ? 27.938 13.945 11.727 1 93.56 554 TYR B CA 1
ATOM 10213 C C . TYR B 1 554 ? 27.406 13.469 13.078 1 93.56 554 TYR B C 1
ATOM 10215 O O . TYR B 1 554 ? 26.672 14.188 13.75 1 93.56 554 TYR B O 1
ATOM 10223 N N . LYS B 1 555 ? 27.844 12.312 13.438 1 90.25 555 LYS B N 1
ATOM 10224 C CA . LYS B 1 555 ? 27.391 11.695 14.68 1 90.25 555 LYS B CA 1
ATOM 10225 C C . LYS B 1 555 ? 27.828 12.508 15.891 1 90.25 555 LYS B C 1
ATOM 10227 O O . LYS B 1 555 ? 27.047 12.742 16.812 1 90.25 555 LYS B O 1
ATOM 10232 N N . ALA B 1 556 ? 29.047 12.961 15.828 1 91.31 556 ALA B N 1
ATOM 10233 C CA . ALA B 1 556 ? 29.578 13.734 16.938 1 91.31 556 ALA B CA 1
ATOM 10234 C C . ALA B 1 556 ? 28.875 15.086 17.062 1 91.31 556 ALA B C 1
ATOM 10236 O O . ALA B 1 556 ? 28.516 15.508 18.172 1 91.31 556 ALA B O 1
ATOM 10237 N N . TRP B 1 557 ? 28.688 15.719 15.992 1 94.75 557 TRP B N 1
ATOM 10238 C CA . TRP B 1 557 ? 28.062 17.031 16 1 94.75 557 TRP B CA 1
ATOM 10239 C C . TRP B 1 557 ? 26.609 16.953 16.453 1 94.75 557 TRP B C 1
ATOM 10241 O O . TRP B 1 557 ? 26.203 17.656 17.375 1 94.75 557 TRP B O 1
ATOM 10251 N N . ARG B 1 558 ? 25.891 16.062 15.836 1 94.56 558 ARG B N 1
ATOM 10252 C CA . ARG B 1 558 ? 24.469 15.945 16.141 1 94.56 558 ARG B CA 1
ATOM 10253 C C . ARG B 1 558 ? 24.25 15.391 17.547 1 94.56 558 ARG B C 1
ATOM 10255 O O . ARG B 1 558 ? 23.219 15.648 18.156 1 94.56 558 ARG B O 1
ATOM 10262 N N . GLY B 1 559 ? 25.25 14.68 18.016 1 91.88 559 GLY B N 1
ATOM 10263 C CA . GLY B 1 559 ? 25.203 14.203 19.391 1 91.88 559 GLY B CA 1
ATOM 10264 C C . GLY B 1 559 ? 25.234 15.32 20.406 1 91.88 559 GLY B C 1
ATOM 10265 O O . GLY B 1 559 ? 24.688 15.188 21.5 1 91.88 559 GLY B O 1
ATOM 10266 N N . GLU B 1 560 ? 25.781 16.422 20 1 93.69 560 GLU B N 1
ATOM 10267 C CA . GLU B 1 560 ? 25.922 17.547 20.906 1 93.69 560 GLU B CA 1
ATOM 10268 C C . GLU B 1 560 ? 24.812 18.578 20.672 1 93.69 560 GLU B C 1
ATOM 10270 O O . GLU B 1 560 ? 24.797 19.641 21.297 1 93.69 560 GLU B O 1
ATOM 10275 N N . CYS B 1 561 ? 23.922 18.234 19.844 1 95.62 561 CYS B N 1
ATOM 10276 C CA . CYS B 1 561 ? 22.859 19.188 19.484 1 95.62 561 CYS B CA 1
ATOM 10277 C C . CYS B 1 561 ? 21.5 18.703 19.984 1 95.62 561 CYS B C 1
ATOM 10279 O O . CYS B 1 561 ? 21.156 17.531 19.797 1 95.62 561 CYS B O 1
ATOM 10281 N N . GLY B 1 562 ? 20.812 19.469 20.734 1 95.44 562 GLY B N 1
ATOM 10282 C CA . GLY B 1 562 ? 19.391 19.281 21 1 95.44 562 GLY B CA 1
ATOM 10283 C C . GLY B 1 562 ? 18.5 20.031 20.047 1 95.44 562 GLY B C 1
ATOM 10284 O O . GLY B 1 562 ? 18.609 21.266 19.922 1 95.44 562 GLY B O 1
ATOM 10285 N N . VAL B 1 563 ? 17.656 19.281 19.375 1 95.88 563 VAL B N 1
ATOM 10286 C CA . VAL B 1 563 ? 16.984 19.906 18.25 1 95.88 563 VAL B CA 1
ATOM 10287 C C . VAL B 1 563 ? 15.477 19.656 18.344 1 95.88 563 VAL B C 1
ATOM 10289 O O . VAL B 1 563 ? 15.047 18.562 18.688 1 95.88 563 VAL B O 1
ATOM 10292 N N . VAL B 1 564 ? 14.703 20.672 18.141 1 94.44 564 VAL B N 1
ATOM 10293 C CA . VAL B 1 564 ? 13.258 20.594 17.922 1 94.44 564 VAL B CA 1
ATOM 10294 C C . VAL B 1 564 ? 12.898 21.25 16.594 1 94.44 564 VAL B C 1
ATOM 10296 O O . VAL B 1 564 ? 12.953 22.484 16.469 1 94.44 564 VAL B O 1
ATOM 10299 N N . MET B 1 565 ? 12.555 20.422 15.695 1 91.25 565 MET B N 1
ATOM 10300 C CA . MET B 1 565 ? 12.195 20.938 14.375 1 91.25 565 MET B CA 1
ATOM 10301 C C . MET B 1 565 ? 10.688 21.188 14.281 1 91.25 565 MET B C 1
ATOM 10303 O O . MET B 1 565 ? 9.914 20.656 15.078 1 91.25 565 MET B O 1
ATOM 10307 N N . GLN B 1 566 ? 10.359 21.953 13.281 1 80.25 566 GLN B N 1
ATOM 10308 C CA . GLN B 1 566 ? 8.945 22.234 13.031 1 80.25 566 GLN B CA 1
ATOM 10309 C C . GLN B 1 566 ? 8.172 20.969 12.711 1 80.25 566 GLN B C 1
ATOM 10311 O O . GLN B 1 566 ? 7.039 20.797 13.164 1 80.25 566 GLN B O 1
ATOM 10316 N N . ASP B 1 567 ? 8.82 20.078 11.93 1 79.5 567 ASP B N 1
ATOM 10317 C CA . ASP B 1 567 ? 8.195 18.828 11.531 1 79.5 567 ASP B CA 1
ATOM 10318 C C . ASP B 1 567 ? 8.758 17.656 12.328 1 79.5 567 ASP B C 1
ATOM 10320 O O . ASP B 1 567 ? 9.188 16.656 11.75 1 79.5 567 ASP B O 1
ATOM 10324 N N . GLY B 1 568 ? 8.609 17.766 13.656 1 86.69 568 GLY B N 1
ATOM 10325 C CA . GLY B 1 568 ? 9.102 16.688 14.492 1 86.69 568 GLY B CA 1
ATOM 10326 C C . GLY B 1 568 ? 8.281 15.422 14.383 1 86.69 568 GLY B C 1
ATOM 10327 O O . GLY B 1 568 ? 7.129 15.461 13.945 1 86.69 568 GLY B O 1
ATOM 10328 N N . PHE B 1 569 ? 8.938 14.258 14.688 1 88.69 569 PHE B N 1
ATOM 10329 C CA . PHE B 1 569 ? 8.289 12.969 14.547 1 88.69 569 PHE B CA 1
ATOM 10330 C C . PHE B 1 569 ? 8.297 12.203 15.867 1 88.69 569 PHE B C 1
ATOM 10332 O O . PHE B 1 569 ? 9.297 12.227 16.594 1 88.69 569 PHE B O 1
ATOM 10339 N N . ILE B 1 570 ? 7.137 11.609 16.172 1 89.62 570 ILE B N 1
ATOM 10340 C CA . ILE B 1 570 ? 7.016 10.758 17.344 1 89.62 570 ILE B CA 1
ATOM 10341 C C . ILE B 1 570 ? 6.883 9.297 16.922 1 89.62 570 ILE B C 1
ATOM 10343 O O . ILE B 1 570 ? 6.055 8.969 16.062 1 89.62 570 ILE B O 1
ATOM 10347 N N . PHE B 1 571 ? 7.699 8.438 17.531 1 88.69 571 PHE B N 1
ATOM 10348 C CA . PHE B 1 571 ? 7.691 7.02 17.188 1 88.69 571 PHE B CA 1
ATOM 10349 C C . PHE B 1 571 ? 6.562 6.297 17.922 1 88.69 571 PHE B C 1
ATOM 10351 O O . PHE B 1 571 ? 6.098 6.75 18.969 1 88.69 571 PHE B O 1
ATOM 10358 N N . SER B 1 572 ? 6.098 5.188 17.328 1 84.12 572 SER B N 1
ATOM 10359 C CA . SER B 1 572 ? 5.148 4.316 18.016 1 84.12 572 SER B CA 1
ATOM 10360 C C . SER B 1 572 ? 5.836 3.521 19.125 1 84.12 572 SER B C 1
ATOM 10362 O O . SER B 1 572 ? 6.223 2.369 18.906 1 84.12 572 SER B O 1
ATOM 10364 N N . ASP B 1 573 ? 5.957 4.109 20.125 1 85.81 573 ASP B N 1
ATOM 10365 C CA . ASP B 1 573 ? 6.645 3.58 21.297 1 85.81 573 ASP B CA 1
ATOM 10366 C C . ASP B 1 573 ? 6.141 4.242 22.578 1 85.81 573 ASP B C 1
ATOM 10368 O O . ASP B 1 573 ? 5.215 5.055 22.547 1 85.81 573 ASP B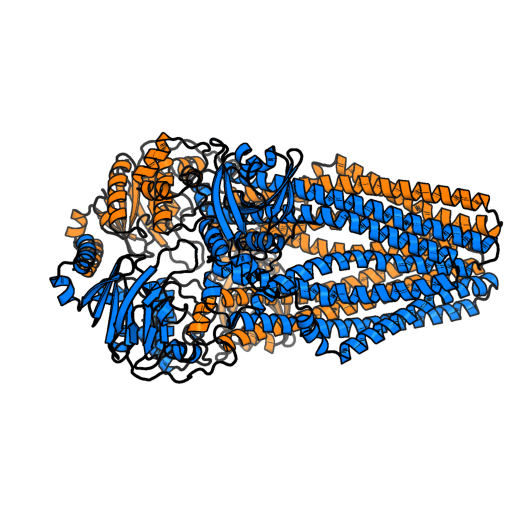 O 1
ATOM 10372 N N . THR B 1 574 ? 6.68 3.869 23.688 1 86.69 574 THR B N 1
ATOM 10373 C CA . THR B 1 574 ? 6.277 4.449 24.969 1 86.69 574 THR B CA 1
ATOM 10374 C C . THR B 1 574 ? 6.738 5.898 25.062 1 86.69 574 THR B C 1
ATOM 10376 O O . THR B 1 574 ? 7.637 6.324 24.344 1 86.69 574 THR B O 1
ATOM 10379 N N . ILE B 1 575 ? 6.105 6.648 25.969 1 91.44 575 ILE B N 1
ATOM 10380 C CA . ILE B 1 575 ? 6.488 8.031 26.219 1 91.44 575 ILE B CA 1
ATOM 10381 C C . ILE B 1 575 ? 7.945 8.094 26.672 1 91.44 575 ILE B C 1
ATOM 10383 O O . ILE B 1 575 ? 8.711 8.945 26.219 1 91.44 575 ILE B O 1
ATOM 10387 N N . GLU B 1 576 ? 8.328 7.156 27.469 1 92.94 576 GLU B N 1
ATOM 10388 C CA . GLU B 1 576 ? 9.703 7.098 27.969 1 92.94 576 GLU B CA 1
ATOM 10389 C C . GLU B 1 576 ? 10.695 6.953 26.812 1 92.94 576 GLU B C 1
ATOM 10391 O O . GLU B 1 576 ? 11.695 7.676 26.75 1 92.94 576 GLU B O 1
ATOM 10396 N N . HIS B 1 577 ? 10.406 6.105 25.906 1 91.06 577 HIS B N 1
ATOM 10397 C CA . HIS B 1 577 ? 11.32 5.816 24.797 1 91.06 577 HIS B CA 1
ATOM 10398 C C . HIS B 1 577 ? 11.297 6.926 23.75 1 91.06 577 HIS B C 1
ATOM 10400 O O . HIS B 1 577 ? 12.227 7.043 22.953 1 91.06 577 HIS B O 1
ATOM 10406 N N . ASN B 1 578 ? 10.219 7.691 23.75 1 93.06 578 ASN B N 1
ATOM 10407 C CA . ASN B 1 578 ? 10.164 8.82 22.828 1 93.06 578 ASN B CA 1
ATOM 10408 C C . ASN B 1 578 ? 10.953 10.016 23.359 1 93.06 578 ASN B C 1
ATOM 10410 O O . ASN B 1 578 ? 11.391 10.867 22.578 1 93.06 578 ASN B O 1
ATOM 10414 N N . ILE B 1 579 ? 11.055 10.055 24.703 1 95.31 579 ILE B N 1
ATOM 10415 C CA . ILE B 1 579 ? 11.844 11.133 25.297 1 95.31 579 ILE B CA 1
ATOM 10416 C C . ILE B 1 579 ? 13.312 10.727 25.344 1 95.31 579 ILE B C 1
ATOM 10418 O O . ILE B 1 579 ? 14.188 11.484 24.891 1 95.31 579 ILE B O 1
ATOM 10422 N N . ALA B 1 580 ? 13.523 9.562 25.875 1 93.62 580 ALA B N 1
ATOM 10423 C CA . ALA B 1 580 ? 14.875 9.016 25.922 1 93.62 580 ALA B CA 1
ATOM 10424 C C . ALA B 1 580 ? 15.156 8.133 24.703 1 93.62 580 ALA B C 1
ATOM 10426 O O . ALA B 1 580 ? 15.398 6.934 24.844 1 93.62 580 ALA B O 1
ATOM 10427 N N . VAL B 1 581 ? 15.242 8.805 23.594 1 87.56 581 VAL B N 1
ATOM 10428 C CA . VAL B 1 581 ? 15.375 8.055 22.344 1 87.56 581 VAL B CA 1
ATOM 10429 C C . VAL B 1 581 ? 16.781 7.445 22.25 1 87.56 581 VAL B C 1
ATOM 10431 O O . VAL B 1 581 ? 17.781 8.148 22.406 1 87.56 581 VAL B O 1
ATOM 10434 N N . GLY B 1 582 ? 17.062 6.188 22.203 1 76.69 582 GLY B N 1
ATOM 10435 C CA . GLY B 1 582 ? 18.344 5.543 22 1 76.69 582 GLY B CA 1
ATOM 10436 C C . GLY B 1 582 ? 18.969 5.016 23.281 1 76.69 582 GLY B C 1
ATOM 10437 O O . GLY B 1 582 ? 20.016 4.371 23.25 1 76.69 582 GLY B O 1
ATOM 10438 N N . GLU B 1 583 ? 18.375 5.508 24.344 1 80.75 583 GLU B N 1
ATOM 10439 C CA . GLU B 1 583 ? 18.891 5.047 25.625 1 80.75 583 GLU B CA 1
ATOM 10440 C C . GLU B 1 583 ? 17.859 4.195 26.359 1 80.75 583 GLU B C 1
ATOM 10442 O O . GLU B 1 583 ? 16.797 4.684 26.719 1 80.75 583 GLU B O 1
ATOM 10447 N N . SER B 1 584 ? 18.109 2.971 26.422 1 77.56 584 SER B N 1
ATOM 10448 C CA . SER B 1 584 ? 17.234 2.068 27.172 1 77.56 584 SER B CA 1
ATOM 10449 C C . SER B 1 584 ? 18.047 1.243 28.172 1 77.56 584 SER B C 1
ATOM 10451 O O . SER B 1 584 ? 18.938 0.483 27.797 1 77.56 584 SER B O 1
ATOM 10453 N N . PRO B 1 585 ? 17.812 1.516 29.594 1 81.31 585 PRO B N 1
ATOM 10454 C CA . PRO B 1 585 ? 16.766 2.316 30.219 1 81.31 585 PRO B CA 1
ATOM 10455 C C . PRO B 1 585 ? 17.125 3.799 30.312 1 81.31 585 PRO B C 1
ATOM 10457 O O . PRO B 1 585 ? 18.312 4.152 30.297 1 81.31 585 PRO B O 1
ATOM 10460 N N . ALA B 1 586 ? 16.172 4.605 30.344 1 91.12 586 ALA B N 1
ATOM 10461 C CA . ALA B 1 586 ? 16.375 6.047 30.453 1 91.12 586 ALA B CA 1
ATOM 10462 C C . ALA B 1 586 ? 16.938 6.422 31.828 1 91.12 586 ALA B C 1
ATOM 10464 O O . ALA B 1 586 ? 16.672 5.738 32.812 1 91.12 586 ALA B O 1
ATOM 10465 N N . ASP B 1 587 ? 17.781 7.41 31.875 1 92.62 587 ASP B N 1
ATOM 10466 C CA . ASP B 1 587 ? 18.234 7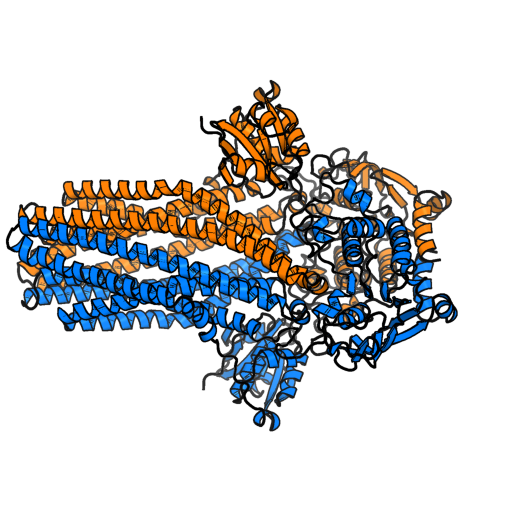.98 33.156 1 92.62 587 ASP B CA 1
ATOM 10467 C C . ASP B 1 587 ? 17.094 8.688 33.875 1 92.62 587 ASP B C 1
ATOM 10469 O O . ASP B 1 587 ? 16.562 9.688 33.375 1 92.62 587 ASP B O 1
ATOM 10473 N N . PRO B 1 588 ? 16.75 8.18 35 1 93.5 588 PRO B N 1
ATOM 10474 C CA . PRO B 1 588 ? 15.57 8.703 35.688 1 93.5 588 PRO B CA 1
ATOM 10475 C C . PRO B 1 588 ? 15.695 10.18 36.031 1 93.5 588 PRO B C 1
ATOM 10477 O O . PRO B 1 588 ? 14.719 10.922 35.938 1 93.5 588 PRO B O 1
ATOM 10480 N N . GLU B 1 589 ? 16.875 10.609 36.406 1 93.81 589 GLU B N 1
ATOM 10481 C CA . GLU B 1 589 ? 17.062 12.008 36.781 1 93.81 589 GLU B CA 1
ATOM 10482 C C . GLU B 1 589 ? 16.922 12.922 35.562 1 93.81 589 GLU B C 1
ATOM 10484 O O . GLU B 1 589 ? 16.266 13.953 35.625 1 93.81 589 GLU B O 1
ATOM 10489 N N . LYS B 1 590 ? 17.562 12.555 34.531 1 94.94 590 LYS B N 1
ATOM 10490 C CA . LYS B 1 590 ? 17.469 13.32 33.281 1 94.94 590 LYS B CA 1
ATOM 10491 C C . LYS B 1 590 ? 16.031 13.352 32.781 1 94.94 590 LYS B C 1
ATOM 10493 O O . LYS B 1 590 ? 15.562 14.375 32.281 1 94.94 590 LYS B O 1
ATOM 10498 N N . LEU B 1 591 ? 15.422 12.25 32.938 1 96.06 591 LEU B N 1
ATOM 10499 C CA . LEU B 1 591 ? 14.039 12.133 32.469 1 96.06 591 LEU B CA 1
ATOM 10500 C C . LEU B 1 591 ? 13.117 13.047 33.281 1 96.06 591 LEU B C 1
ATOM 10502 O O . LEU B 1 591 ? 12.281 13.742 32.688 1 96.06 591 LEU B O 1
ATOM 10506 N N . LYS B 1 592 ? 13.266 13.023 34.562 1 95.44 592 LYS B N 1
ATOM 10507 C CA . LYS B 1 592 ? 12.445 13.875 35.406 1 95.44 592 LYS B CA 1
ATOM 10508 C C . LYS B 1 592 ? 12.68 15.352 35.094 1 95.44 592 LYS B C 1
ATOM 10510 O O . LYS B 1 592 ? 11.734 16.141 35.062 1 95.44 592 LYS B O 1
ATOM 10515 N N . HIS B 1 593 ? 13.898 15.641 34.906 1 95.94 593 HIS B N 1
ATOM 10516 C CA . HIS B 1 593 ? 14.258 17.016 34.562 1 95.94 593 HIS B CA 1
ATOM 10517 C C . HIS B 1 593 ? 13.641 17.422 33.25 1 95.94 593 HIS B C 1
ATOM 10519 O O . HIS B 1 593 ? 13.07 18.516 33.125 1 95.94 593 HIS B O 1
ATOM 10525 N N . ALA B 1 594 ? 13.758 16.594 32.219 1 96.75 594 ALA B N 1
ATOM 10526 C CA . ALA B 1 594 ? 13.219 16.891 30.906 1 96.75 594 ALA B CA 1
ATOM 10527 C C . ALA B 1 594 ? 11.703 17.062 30.953 1 96.75 594 ALA B C 1
ATOM 10529 O O . ALA B 1 594 ? 11.148 17.953 30.312 1 96.75 594 ALA B O 1
ATOM 10530 N N . ILE B 1 595 ? 11.055 16.266 31.734 1 96.38 595 ILE B N 1
ATOM 10531 C CA . ILE B 1 595 ? 9.602 16.297 31.875 1 96.38 595 ILE B CA 1
ATOM 10532 C C . ILE B 1 595 ? 9.18 17.609 32.531 1 96.38 595 ILE B C 1
ATOM 10534 O O . ILE B 1 595 ? 8.188 18.219 32.125 1 96.38 595 ILE B O 1
ATOM 10538 N N . ARG B 1 596 ? 9.938 17.984 33.5 1 95.38 596 ARG B N 1
ATOM 10539 C CA . ARG B 1 596 ? 9.648 19.234 34.219 1 95.38 596 ARG B CA 1
ATOM 10540 C C . ARG B 1 596 ? 9.812 20.438 33.281 1 95.38 596 ARG B C 1
ATOM 10542 O O . ARG B 1 596 ? 8.945 21.312 33.25 1 95.38 596 ARG B O 1
ATOM 10549 N N . ILE B 1 597 ? 10.891 20.453 32.594 1 94.94 597 ILE B N 1
ATOM 10550 C CA . ILE B 1 597 ? 11.195 21.594 31.719 1 94.94 597 ILE B CA 1
ATOM 10551 C C . ILE B 1 597 ? 10.133 21.719 30.625 1 94.94 597 ILE B C 1
ATOM 10553 O O . ILE B 1 597 ? 9.695 22.812 30.297 1 94.94 597 ILE B O 1
ATOM 10557 N N . ALA B 1 598 ? 9.727 20.594 30.094 1 94.88 598 ALA B N 1
ATOM 10558 C CA . ALA B 1 598 ? 8.75 20.594 29.016 1 94.88 598 ALA B CA 1
ATOM 10559 C C . ALA B 1 598 ? 7.328 20.719 29.562 1 94.88 598 ALA B C 1
ATOM 10561 O O . ALA B 1 598 ? 6.371 20.828 28.781 1 94.88 598 ALA B O 1
ATOM 10562 N N . ASN B 1 599 ? 7.156 20.719 30.828 1 93.19 599 ASN B N 1
ATOM 10563 C CA . ASN B 1 599 ? 5.863 20.859 31.5 1 93.19 599 ASN B CA 1
ATOM 10564 C C . ASN B 1 599 ? 4.859 19.828 30.984 1 93.19 599 ASN B C 1
ATOM 10566 O O . ASN B 1 599 ? 3.748 20.172 30.594 1 93.19 599 ASN B O 1
ATOM 10570 N N . ILE B 1 600 ? 5.246 18.594 30.953 1 91.69 600 ILE B N 1
ATOM 10571 C CA . ILE B 1 600 ? 4.359 17.578 30.422 1 91.69 600 ILE B CA 1
ATOM 10572 C C . ILE B 1 600 ? 4.035 16.547 31.5 1 91.69 600 ILE B C 1
ATOM 10574 O O . ILE B 1 600 ? 3.432 15.508 31.219 1 91.69 600 ILE B O 1
ATOM 10578 N N . GLN B 1 601 ? 4.363 16.812 32.719 1 92.94 601 GLN B N 1
ATOM 10579 C CA . GLN B 1 601 ? 4.137 15.914 33.844 1 92.94 601 GLN B CA 1
ATOM 10580 C C . GLN B 1 601 ? 2.648 15.648 34.031 1 92.94 601 GLN B C 1
ATOM 10582 O O . GLN B 1 601 ? 2.242 14.508 34.25 1 92.94 601 GLN B O 1
ATOM 10587 N N . ASP B 1 602 ? 1.932 16.688 33.938 1 86 602 ASP B N 1
ATOM 10588 C CA . ASP B 1 602 ? 0.494 16.547 34.156 1 86 602 ASP B CA 1
ATOM 10589 C C . ASP B 1 602 ? -0.13 15.602 33.156 1 86 602 ASP B C 1
ATOM 10591 O O . ASP B 1 602 ? -1.012 14.805 33.5 1 86 602 ASP B O 1
ATOM 10595 N N . PHE B 1 603 ? 0.27 15.734 31.875 1 82.12 603 PHE B N 1
ATOM 10596 C CA . PHE B 1 603 ? -0.233 14.859 30.828 1 82.12 603 PHE B CA 1
ATOM 10597 C C . PHE B 1 603 ? 0.14 13.406 31.094 1 82.12 603 PHE B C 1
ATOM 10599 O O . PHE B 1 603 ? -0.697 12.516 30.969 1 82.12 603 PHE B O 1
ATOM 10606 N N . ILE B 1 604 ? 1.344 13.172 31.578 1 89.19 604 ILE B N 1
ATOM 10607 C CA . ILE B 1 604 ? 1.844 11.828 31.844 1 89.19 604 ILE B CA 1
ATOM 10608 C C . ILE B 1 604 ? 1.085 11.211 33.031 1 89.19 604 ILE B C 1
ATOM 10610 O O . ILE B 1 604 ? 0.708 10.039 32.969 1 89.19 604 ILE B O 1
ATOM 10614 N N . ASP B 1 605 ? 0.816 12.023 33.969 1 85.06 605 ASP B N 1
ATOM 10615 C CA . ASP B 1 605 ? 0.132 11.555 35.188 1 85.06 605 ASP B CA 1
ATOM 10616 C C . ASP B 1 605 ? -1.333 11.242 34.875 1 85.06 605 ASP B C 1
ATOM 10618 O O . ASP B 1 605 ? -1.951 10.438 35.594 1 85.06 605 ASP B O 1
ATOM 10622 N N . SER B 1 606 ? -1.779 11.898 33.906 1 74.5 606 SER B N 1
ATOM 10623 C CA . SER B 1 606 ? -3.182 11.695 33.562 1 74.5 606 SER B CA 1
ATOM 10624 C C . SER B 1 606 ? -3.387 10.375 32.812 1 74.5 606 SER B C 1
ATOM 10626 O O . SER B 1 606 ? -4.508 9.875 32.75 1 74.5 606 SER B O 1
ATOM 10628 N N . LEU B 1 607 ? -2.316 9.898 32.375 1 74 607 LEU B N 1
ATOM 10629 C CA . LEU B 1 607 ? -2.4 8.641 31.656 1 74 607 LEU B CA 1
ATOM 10630 C C . LEU B 1 607 ? -2.283 7.449 32.594 1 74 607 LEU B C 1
ATOM 10632 O O . LEU B 1 607 ? -1.423 7.434 33.469 1 74 607 LEU B O 1
ATOM 10636 N N . PRO B 1 608 ? -3.031 6.453 32.375 1 63.66 608 PRO B N 1
ATOM 10637 C CA . PRO B 1 608 ? -3.029 5.289 33.25 1 63.66 608 PRO B CA 1
ATOM 10638 C C . PRO B 1 608 ? -1.669 4.602 33.312 1 63.66 608 PRO B C 1
ATOM 10640 O O . PRO B 1 608 ? -1.3 4.055 34.375 1 63.66 608 PRO B O 1
ATOM 10643 N N . ARG B 1 609 ? -0.949 4.633 32.25 1 75.19 609 ARG B N 1
ATOM 10644 C CA . ARG B 1 609 ? 0.33 3.932 32.219 1 75.19 609 ARG B CA 1
ATOM 10645 C C . ARG B 1 609 ? 1.495 4.91 32.344 1 75.19 609 ARG B C 1
ATOM 10647 O O . ARG B 1 609 ? 2.654 4.523 32.188 1 75.19 609 ARG B O 1
ATOM 10654 N N . GLY B 1 610 ? 1.094 5.941 32.5 1 83.56 610 GLY B N 1
ATOM 10655 C CA . GLY B 1 610 ? 2.123 6.957 32.656 1 83.56 610 GLY B CA 1
ATOM 10656 C C . GLY B 1 610 ? 3.156 6.945 31.547 1 83.56 610 GLY B C 1
ATOM 10657 O O . GLY B 1 610 ? 2.803 6.965 30.359 1 83.56 610 GLY B O 1
ATOM 10658 N N . LEU B 1 611 ? 4.445 6.719 31.984 1 88.62 611 LEU B N 1
ATOM 10659 C CA . LEU B 1 611 ? 5.582 6.766 31.062 1 88.62 611 LEU B CA 1
ATOM 10660 C C . LEU B 1 611 ? 5.566 5.57 30.125 1 88.62 611 LEU B C 1
ATOM 10662 O O . LEU B 1 611 ? 6.172 5.621 29.047 1 88.62 611 LEU B O 1
ATOM 10666 N N . ASN B 1 612 ? 4.887 4.668 30.438 1 82.5 612 ASN B N 1
ATOM 10667 C CA . ASN B 1 612 ? 4.859 3.447 29.641 1 82.5 612 ASN B CA 1
ATOM 10668 C C . ASN B 1 612 ? 3.703 3.461 28.641 1 82.5 612 ASN B C 1
ATOM 10670 O O . ASN B 1 612 ? 3.492 2.486 27.922 1 82.5 612 ASN B O 1
ATOM 10674 N N . THR B 1 613 ? 3.086 4.555 28.562 1 79.88 613 THR B N 1
ATOM 10675 C CA . THR B 1 613 ? 1.979 4.68 27.625 1 79.88 613 THR B CA 1
ATOM 10676 C C . THR B 1 613 ? 2.492 4.695 26.188 1 79.88 613 THR B C 1
ATOM 10678 O O . THR B 1 613 ? 3.443 5.414 25.875 1 79.88 613 THR B O 1
ATOM 10681 N N . MET B 1 614 ? 1.91 3.867 25.406 1 77.5 614 MET B N 1
ATOM 10682 C CA . MET B 1 614 ? 2.262 3.83 23.984 1 77.5 614 MET B CA 1
ATOM 10683 C C . MET B 1 614 ? 1.628 4.996 23.234 1 77.5 614 MET B C 1
ATOM 10685 O O . MET B 1 614 ? 0.429 5.25 23.375 1 77.5 614 MET B O 1
ATOM 10689 N N . ILE B 1 615 ? 2.439 5.719 22.469 1 79.69 615 ILE B N 1
ATOM 10690 C CA . ILE B 1 615 ? 1.942 6.848 21.688 1 79.69 615 ILE B CA 1
ATOM 10691 C C . ILE B 1 615 ? 2.414 6.723 20.234 1 79.69 615 ILE B C 1
ATOM 10693 O O . ILE B 1 615 ? 3.209 5.84 19.906 1 79.69 615 ILE B O 1
ATOM 10697 N N . GLY B 1 616 ? 1.872 7.598 19.281 1 71.94 616 GLY B N 1
ATOM 10698 C CA . GLY B 1 616 ? 2.236 7.57 17.875 1 71.94 616 GLY B CA 1
ATOM 10699 C C . GLY B 1 616 ? 1.119 7.066 16.984 1 71.94 616 GLY B C 1
ATOM 10700 O O . GLY B 1 616 ? -0.045 7.039 17.391 1 71.94 616 GLY B O 1
ATOM 10701 N N . ALA B 1 617 ? 1.521 6.801 15.781 1 60.16 617 ALA B N 1
ATOM 10702 C CA . ALA B 1 617 ? 0.533 6.418 14.773 1 60.16 617 ALA B CA 1
ATOM 10703 C C . ALA B 1 617 ? -0.28 5.211 15.242 1 60.16 617 ALA B C 1
ATOM 10705 O O . ALA B 1 617 ? -1.478 5.117 14.953 1 60.16 617 ALA B O 1
ATOM 10706 N N . GLU B 1 618 ? 0.389 4.363 15.938 1 51.22 618 GLU B N 1
ATOM 10707 C CA . GLU B 1 618 ? -0.273 3.143 16.375 1 51.22 618 GLU B CA 1
ATOM 10708 C C . GLU B 1 618 ? -0.794 3.287 17.812 1 51.22 618 GLU B C 1
ATOM 10710 O O . GLU B 1 618 ? -1.423 2.369 18.344 1 51.22 618 GLU B O 1
ATOM 10715 N N . GLY B 1 619 ? -0.513 4.391 18.469 1 48.88 619 GLY B N 1
ATOM 10716 C CA . GLY B 1 619 ? -0.901 4.582 19.859 1 48.88 619 GLY B CA 1
ATOM 10717 C C . GLY B 1 619 ? -1.965 5.648 20.031 1 48.88 619 GLY B C 1
ATOM 10718 O O . GLY B 1 619 ? -2.705 5.957 19.109 1 48.88 619 GLY B O 1
ATOM 10719 N N . ASN B 1 620 ? -2.012 6.027 21.25 1 48.69 620 ASN B N 1
ATOM 10720 C CA . ASN B 1 620 ? -2.945 7.094 21.594 1 48.69 620 ASN B CA 1
ATOM 10721 C C . ASN B 1 620 ? -2.635 8.383 20.844 1 48.69 620 ASN B C 1
ATOM 10723 O O . ASN B 1 620 ? -1.468 8.727 20.641 1 48.69 620 ASN B O 1
ATOM 10727 N N . GLY B 1 621 ? -3.588 8.883 20.141 1 59.31 621 GLY B N 1
ATOM 10728 C CA . GLY B 1 621 ? -3.422 10.156 19.453 1 59.31 621 GLY B CA 1
ATOM 10729 C C . GLY B 1 621 ? -3.059 11.289 20.391 1 59.31 621 GLY B C 1
ATOM 10730 O O . GLY B 1 621 ? -3.539 11.352 21.531 1 59.31 621 GLY B O 1
ATOM 10731 N N . ILE B 1 622 ? -1.84 11.906 20.234 1 68.38 622 ILE B N 1
ATOM 10732 C CA . ILE B 1 622 ? -1.431 13.062 21.031 1 68.38 622 ILE B CA 1
ATOM 10733 C C . ILE B 1 622 ? -1.748 14.352 20.281 1 68.38 622 ILE B C 1
ATOM 10735 O O . ILE B 1 622 ? -1.774 14.367 19.047 1 68.38 622 ILE B O 1
ATOM 10739 N N . SER B 1 623 ? -2.152 15.336 21.062 1 66.19 623 SER B N 1
ATOM 10740 C CA . SER B 1 623 ? -2.402 16.656 20.469 1 66.19 623 SER B CA 1
ATOM 10741 C C . SER B 1 623 ? -1.113 17.266 19.953 1 66.19 623 SER B C 1
ATOM 10743 O O . SER B 1 623 ? -0.017 16.828 20.297 1 66.19 623 SER B O 1
ATOM 10745 N N . GLN B 1 624 ? -1.217 18.203 19.109 1 74.12 624 GLN B N 1
ATOM 10746 C CA . GLN B 1 624 ? -0.051 18.891 18.562 1 74.12 624 GLN B CA 1
ATOM 10747 C C . GLN B 1 624 ? 0.772 19.547 19.672 1 74.12 624 GLN B C 1
ATOM 10749 O O . GLN B 1 624 ? 2.002 19.578 19.594 1 74.12 624 GLN B O 1
ATOM 10754 N N . GLY B 1 625 ? 0.097 20.156 20.625 1 78.62 625 GLY B N 1
ATOM 10755 C CA . GLY B 1 625 ? 0.808 20.75 21.734 1 78.62 625 GLY B CA 1
ATOM 10756 C C . GLY B 1 625 ? 1.589 19.75 22.562 1 78.62 625 GLY B C 1
ATOM 10757 O O . GLY B 1 625 ? 2.717 20.016 22.984 1 78.62 625 GLY B O 1
ATOM 10758 N N . GLN B 1 626 ? 0.961 18.641 22.766 1 80.69 626 GLN B N 1
ATOM 10759 C CA . GLN B 1 626 ? 1.634 17.562 23.516 1 80.69 626 GLN B CA 1
ATOM 10760 C C . GLN B 1 626 ? 2.824 17.031 22.719 1 80.69 626 GLN B C 1
ATOM 10762 O O . GLN B 1 626 ? 3.863 16.703 23.297 1 80.69 626 GLN B O 1
ATOM 10767 N N . LEU B 1 627 ? 2.648 16.938 21.453 1 87.06 627 LEU B N 1
ATOM 10768 C CA . LEU B 1 627 ? 3.729 16.5 20.578 1 87.06 627 LEU B CA 1
ATOM 10769 C C . LEU B 1 627 ? 4.934 17.438 20.688 1 87.06 627 LEU B C 1
ATOM 10771 O O . LEU B 1 627 ? 6.07 16.969 20.812 1 87.06 627 LEU B O 1
ATOM 10775 N N . GLN B 1 628 ? 4.684 18.656 20.688 1 88 628 GLN B N 1
ATOM 10776 C CA . GLN B 1 628 ? 5.758 19.641 20.781 1 88 628 GLN B CA 1
ATOM 10777 C C . GLN B 1 628 ? 6.461 19.547 22.141 1 88 628 GLN B C 1
ATOM 10779 O O . GLN B 1 628 ? 7.688 19.656 22.203 1 88 628 GLN B O 1
ATOM 10784 N N . ARG B 1 629 ? 5.672 19.422 23.156 1 92.06 629 ARG B N 1
ATOM 10785 C CA . ARG B 1 629 ? 6.25 19.312 24.5 1 92.06 629 ARG B CA 1
ATOM 10786 C C . ARG B 1 629 ? 7.113 18.062 24.609 1 92.06 629 ARG B C 1
ATOM 10788 O O . ARG B 1 629 ? 8.156 18.078 25.266 1 92.06 629 ARG B O 1
ATOM 10795 N N . MET B 1 630 ? 6.68 17.047 23.969 1 92.94 630 MET B N 1
ATOM 10796 C CA . MET B 1 630 ? 7.449 15.805 23.953 1 92.94 630 MET B CA 1
ATOM 10797 C C . MET B 1 630 ? 8.773 15.992 23.234 1 92.94 630 MET B C 1
ATOM 10799 O O . MET B 1 630 ? 9.805 15.477 23.656 1 92.94 630 MET B O 1
ATOM 10803 N N . LEU B 1 631 ? 8.734 16.672 22.156 1 94.5 631 LEU B N 1
ATOM 10804 C CA . LEU B 1 631 ? 9.945 16.953 21.391 1 94.5 631 LEU B CA 1
ATOM 10805 C C . LEU B 1 631 ? 10.914 17.812 22.203 1 94.5 631 LEU B C 1
ATOM 10807 O O . LEU B 1 631 ? 12.133 17.625 22.125 1 94.5 631 LEU B O 1
ATOM 10811 N N . ILE B 1 632 ? 10.344 18.75 22.906 1 95.31 632 ILE B N 1
ATOM 10812 C CA . ILE B 1 632 ? 11.172 19.594 23.766 1 95.31 632 ILE B CA 1
ATOM 10813 C C . ILE B 1 632 ? 11.828 18.734 24.844 1 95.31 632 ILE B C 1
ATOM 10815 O O . ILE B 1 632 ? 13.023 18.859 25.109 1 95.31 632 ILE B O 1
ATOM 10819 N N . ALA B 1 633 ? 10.992 17.875 25.453 1 96.06 633 ALA B N 1
ATOM 10820 C CA . ALA B 1 633 ? 11.531 16.969 26.469 1 96.06 633 ALA B CA 1
ATOM 10821 C C . ALA B 1 633 ? 12.672 16.125 25.906 1 96.06 633 ALA B C 1
ATOM 10823 O O . ALA B 1 633 ? 13.68 15.898 26.578 1 96.06 633 ALA B O 1
ATOM 10824 N N . ARG B 1 634 ? 12.531 15.688 24.734 1 95.69 634 ARG B N 1
ATOM 10825 C CA . ARG B 1 634 ? 13.547 14.883 24.062 1 95.69 634 ARG B CA 1
ATOM 10826 C C . ARG B 1 634 ? 14.844 15.664 23.891 1 95.69 634 ARG B C 1
ATOM 10828 O O . ARG B 1 634 ? 15.93 15.141 24.156 1 95.69 634 ARG B O 1
ATOM 10835 N N . ALA B 1 635 ? 14.734 16.859 23.453 1 95.88 635 ALA B N 1
ATOM 10836 C CA . ALA B 1 635 ? 15.906 17.719 23.25 1 95.88 635 ALA B CA 1
ATOM 10837 C C . ALA B 1 635 ? 16.609 18 24.578 1 95.88 635 ALA B C 1
ATOM 10839 O O . ALA B 1 635 ? 17.828 18.016 24.641 1 95.88 635 ALA B O 1
ATOM 10840 N N . VAL B 1 636 ? 15.828 18.219 25.625 1 96.25 636 VAL B N 1
ATOM 10841 C CA . VAL B 1 636 ? 16.359 18.547 26.953 1 96.25 636 VAL B CA 1
ATOM 10842 C C . VAL B 1 636 ? 17.047 17.328 27.531 1 96.25 636 VAL B C 1
ATOM 10844 O O . VAL B 1 636 ? 18.109 17.438 28.172 1 96.25 636 VAL B O 1
ATOM 10847 N N . TYR B 1 637 ? 16.438 16.188 27.344 1 96.31 637 TYR B N 1
ATOM 10848 C CA . TYR B 1 637 ? 16.969 14.945 27.875 1 96.31 637 TYR B CA 1
ATOM 10849 C C . TYR B 1 637 ? 18.391 14.711 27.391 1 96.31 637 TYR B C 1
ATOM 10851 O O . TYR B 1 637 ? 19.234 14.188 28.141 1 96.31 637 TYR B O 1
ATOM 10859 N N . LYS B 1 638 ? 18.656 15.055 26.219 1 93.5 638 LYS B N 1
ATOM 10860 C CA . LYS B 1 638 ? 19.969 14.844 25.594 1 93.5 638 LYS B CA 1
ATOM 10861 C C . LYS B 1 638 ? 21.047 15.656 26.297 1 93.5 638 LYS B C 1
ATOM 10863 O O . LYS B 1 638 ? 22.234 15.328 26.219 1 93.5 638 LYS B O 1
ATOM 10868 N N . ASP B 1 639 ? 20.641 16.703 27.047 1 92.12 639 ASP B N 1
ATOM 10869 C CA . ASP B 1 639 ? 21.547 17.609 27.734 1 92.12 639 ASP B CA 1
ATOM 10870 C C . ASP B 1 639 ? 22.625 18.125 26.797 1 92.12 639 ASP B C 1
ATOM 10872 O O . ASP B 1 639 ? 23.828 17.969 27.062 1 92.12 639 ASP B O 1
ATOM 10876 N N . PRO B 1 640 ? 22.281 18.828 25.734 1 94.38 640 PRO B N 1
ATOM 10877 C CA . PRO B 1 640 ? 23.203 19.266 24.688 1 94.38 640 PRO B CA 1
ATOM 10878 C C . PRO B 1 640 ? 23.891 20.578 25.016 1 94.38 640 PRO B C 1
ATOM 10880 O O . PRO B 1 640 ? 23.438 21.328 25.875 1 94.38 640 PRO B O 1
ATOM 10883 N N . GLN B 1 641 ? 24.953 20.859 24.281 1 94.5 641 GLN B N 1
ATOM 10884 C CA . GLN B 1 641 ? 25.641 22.141 24.391 1 94.5 641 GLN B CA 1
ATOM 10885 C C . GLN B 1 641 ? 25.031 23.172 23.453 1 94.5 641 GLN B C 1
ATOM 10887 O O . GLN B 1 641 ? 25.047 24.375 23.734 1 94.5 641 GLN B O 1
ATOM 10892 N N . TYR B 1 642 ? 24.594 22.656 22.406 1 96.5 642 TYR B N 1
ATOM 10893 C CA . TYR B 1 642 ? 23.953 23.516 21.406 1 96.5 642 TYR B CA 1
ATOM 10894 C C . TYR B 1 642 ? 22.469 23.172 21.281 1 96.5 642 TYR B C 1
ATOM 10896 O O . TYR B 1 642 ? 22.094 22 21.234 1 96.5 642 TYR B O 1
ATOM 10904 N N . ILE B 1 643 ? 21.656 24.141 21.25 1 95.88 643 ILE B N 1
ATOM 10905 C CA . ILE B 1 643 ? 20.219 23.938 21.156 1 95.88 643 ILE B CA 1
ATOM 10906 C C . ILE B 1 643 ? 19.672 24.656 19.938 1 95.88 643 ILE B C 1
ATOM 10908 O O . ILE B 1 643 ? 19.953 25.828 19.719 1 95.88 643 ILE B O 1
ATOM 10912 N N . PHE B 1 644 ? 18.953 23.953 19.109 1 96.75 644 PHE B N 1
ATOM 10913 C CA . PHE B 1 644 ? 18.297 24.5 17.938 1 96.75 644 PHE B CA 1
ATOM 10914 C C . PHE B 1 644 ? 16.797 24.297 18 1 96.75 644 PHE B C 1
ATOM 10916 O O . PHE B 1 644 ? 16.312 23.156 17.984 1 96.75 644 PHE B O 1
ATOM 10923 N N . PHE B 1 645 ? 16 25.359 18.062 1 94.38 645 PHE B N 1
ATOM 10924 C CA . PHE B 1 645 ? 14.555 25.297 18.141 1 94.38 645 PHE B CA 1
ATOM 10925 C C . PHE B 1 645 ? 13.914 26 16.938 1 94.38 645 PHE B C 1
ATOM 10927 O O . PHE B 1 645 ? 14.109 27.203 16.734 1 94.38 645 PHE B O 1
ATOM 10934 N N . ASP B 1 646 ? 13.203 25.234 16.125 1 91.69 646 ASP B N 1
ATOM 10935 C CA . ASP B 1 646 ? 12.492 25.766 14.969 1 91.69 646 ASP B CA 1
ATOM 10936 C C . ASP B 1 646 ? 10.992 25.844 15.234 1 91.69 646 ASP B C 1
ATOM 10938 O O . ASP B 1 646 ? 10.258 24.891 14.969 1 91.69 646 ASP B O 1
ATOM 10942 N N . GLU B 1 647 ? 10.477 26.984 15.617 1 81.56 647 GLU B N 1
ATOM 10943 C CA . GLU B 1 647 ? 9.07 27.219 15.93 1 81.56 647 GLU B CA 1
ATOM 10944 C C . GLU B 1 647 ? 8.539 26.172 16.906 1 81.56 647 GLU B C 1
ATOM 10946 O O . GLU B 1 647 ? 7.469 25.609 16.703 1 81.56 647 GLU B O 1
ATOM 10951 N N . ALA B 1 648 ? 9.234 25.938 17.891 1 78.06 648 ALA B N 1
ATOM 10952 C CA . ALA B 1 648 ? 9 24.828 18.812 1 78.06 648 ALA B CA 1
ATOM 10953 C C . ALA B 1 648 ? 7.816 25.109 19.734 1 78.06 648 ALA B C 1
ATOM 10955 O O . ALA B 1 648 ? 7.336 24.219 20.438 1 78.06 648 ALA B O 1
ATOM 10956 N N . THR B 1 649 ? 7.258 26.344 19.719 1 74.12 649 THR B N 1
ATOM 10957 C CA . THR B 1 649 ? 6.195 26.656 20.672 1 74.12 649 THR B CA 1
ATOM 10958 C C . THR B 1 649 ? 4.957 27.172 19.938 1 74.12 649 THR B C 1
ATOM 10960 O O . THR B 1 649 ? 4.062 27.75 20.562 1 74.12 649 THR B O 1
ATOM 10963 N N . ASN B 1 650 ? 4.941 26.953 18.656 1 69.56 650 ASN B N 1
ATOM 10964 C CA . ASN B 1 650 ? 3.881 27.547 17.844 1 69.56 650 ASN B CA 1
ATOM 10965 C C . ASN B 1 650 ? 2.527 26.906 18.141 1 69.56 650 ASN B C 1
ATOM 10967 O O . ASN B 1 650 ? 1.487 27.547 18 1 69.56 650 ASN B O 1
ATOM 10971 N N . SER B 1 651 ? 2.58 25.656 18.516 1 65.81 651 SER B N 1
ATOM 10972 C CA . SER B 1 651 ? 1.326 24.938 18.688 1 65.81 651 SER B CA 1
ATOM 10973 C C . SER B 1 651 ? 0.897 24.922 20.141 1 65.81 651 SER B C 1
ATOM 10975 O O . SER B 1 651 ? -0.079 24.25 20.5 1 65.81 651 SER B O 1
ATOM 10977 N N . LEU B 1 652 ? 1.564 25.688 20.938 1 70.12 652 LEU B N 1
ATOM 10978 C CA . LEU B 1 652 ? 1.266 25.688 22.359 1 70.12 652 LEU B CA 1
ATOM 10979 C C . LEU B 1 652 ? 0.294 26.812 22.703 1 70.12 652 LEU B C 1
ATOM 10981 O O . LEU B 1 652 ? 0.306 27.875 22.062 1 70.12 652 LEU B O 1
ATOM 10985 N N . ASP B 1 653 ? -0.549 26.516 23.625 1 65.31 653 ASP B N 1
ATOM 10986 C CA . ASP B 1 653 ? -1.389 27.578 24.172 1 65.31 653 ASP B CA 1
ATOM 10987 C C . ASP B 1 653 ? -0.566 28.562 25 1 65.31 653 ASP B C 1
ATOM 10989 O O . ASP B 1 653 ? 0.54 28.25 25.438 1 65.31 653 ASP B O 1
ATOM 10993 N N . ALA B 1 654 ? -1.166 29.734 25.25 1 64.5 654 ALA B N 1
ATOM 10994 C CA . ALA B 1 654 ? -0.448 30.859 25.844 1 64.5 654 ALA B CA 1
ATOM 10995 C C . ALA B 1 654 ? 0.068 30.5 27.234 1 64.5 654 ALA B C 1
ATOM 10997 O O . ALA B 1 654 ? 1.202 30.828 27.594 1 64.5 654 ALA B O 1
ATOM 10998 N N . ASN B 1 655 ? -0.708 29.812 28.016 1 66.88 655 ASN B N 1
ATOM 10999 C CA . ASN B 1 655 ? -0.293 29.484 29.359 1 66.88 655 ASN B CA 1
ATOM 11000 C C . ASN B 1 655 ? 0.861 28.484 29.359 1 66.88 655 ASN B C 1
ATOM 11002 O O . ASN B 1 655 ? 1.843 28.656 30.094 1 66.88 655 ASN B O 1
ATOM 11006 N N . ASN B 1 656 ? 0.729 27.5 28.625 1 75 656 ASN B N 1
ATOM 11007 C CA . ASN B 1 656 ? 1.786 26.5 28.516 1 75 656 ASN B CA 1
ATOM 11008 C C . ASN B 1 656 ? 3.053 27.094 27.906 1 75 656 ASN B C 1
ATOM 11010 O O . ASN B 1 656 ? 4.164 26.734 28.312 1 75 656 ASN B O 1
ATOM 11014 N N . GLU B 1 657 ? 2.783 27.938 26.969 1 79 657 GLU B N 1
ATOM 11015 C CA . GLU B 1 657 ? 3.934 28.578 26.344 1 79 657 GLU B CA 1
ATOM 11016 C C . GLU B 1 657 ? 4.738 29.375 27.359 1 79 657 GLU B C 1
ATOM 11018 O O . GLU B 1 657 ? 5.969 29.312 27.375 1 79 657 GLU B O 1
ATOM 11023 N N . TRP B 1 658 ? 4.016 30.062 28.141 1 76.56 658 TRP B N 1
ATOM 11024 C CA . TRP B 1 658 ? 4.676 30.891 29.156 1 76.56 658 TRP B CA 1
ATOM 11025 C C . TRP B 1 658 ? 5.469 30.031 30.125 1 76.56 658 TRP B C 1
ATOM 11027 O O . TRP B 1 658 ? 6.625 30.328 30.438 1 76.56 658 TRP B O 1
ATOM 11037 N N . MET B 1 659 ? 4.891 29.016 30.641 1 83.75 659 MET B N 1
ATOM 11038 C CA . MET B 1 659 ? 5.543 28.141 31.609 1 83.75 659 MET B CA 1
ATOM 11039 C C . MET B 1 659 ? 6.77 27.469 31 1 83.75 659 MET B C 1
ATOM 11041 O O . MET B 1 659 ? 7.828 27.406 31.625 1 83.75 659 MET B O 1
ATOM 11045 N N . ILE B 1 660 ? 6.629 26.984 29.828 1 89.44 660 ILE B N 1
ATOM 11046 C CA . ILE B 1 660 ? 7.699 26.25 29.156 1 89.44 660 ILE B CA 1
ATOM 11047 C C . ILE B 1 660 ? 8.844 27.219 28.828 1 89.44 660 ILE B C 1
ATOM 11049 O O . ILE B 1 660 ? 10.016 26.875 29 1 89.44 660 ILE B O 1
ATOM 11053 N N . MET B 1 661 ? 8.469 28.391 28.422 1 86.12 661 MET B N 1
ATOM 11054 C CA . MET B 1 661 ? 9.5 29.359 28.062 1 86.12 661 MET B CA 1
ATOM 11055 C C . MET B 1 661 ? 10.297 29.766 29.297 1 86.12 661 MET B C 1
ATOM 11057 O O . MET B 1 661 ? 11.516 29.969 29.219 1 86.12 661 MET B O 1
ATOM 11061 N N . ASN B 1 662 ? 9.617 29.922 30.375 1 87.25 662 ASN B N 1
ATOM 11062 C CA . ASN B 1 662 ? 10.32 30.234 31.609 1 87.25 662 ASN B CA 1
ATOM 11063 C C . ASN B 1 662 ? 11.273 29.125 32.031 1 87.25 662 ASN B C 1
ATOM 11065 O O . ASN B 1 662 ? 12.391 29.391 32.469 1 87.25 662 ASN B O 1
ATOM 11069 N N . ASN B 1 663 ? 10.812 27.953 31.938 1 92.62 663 ASN B N 1
ATOM 11070 C CA . ASN B 1 663 ? 11.656 26.797 32.25 1 92.62 663 ASN B CA 1
ATOM 11071 C C . ASN B 1 663 ? 12.836 26.703 31.281 1 92.62 663 ASN B C 1
ATOM 11073 O O . ASN B 1 663 ? 13.945 26.375 31.688 1 92.62 663 ASN B O 1
ATOM 11077 N N . LEU B 1 664 ? 12.539 26.969 30.078 1 92.62 664 LEU B N 1
ATOM 11078 C CA . LEU B 1 664 ? 13.57 26.875 29.047 1 92.62 664 LEU B CA 1
ATOM 11079 C C . LEU B 1 664 ? 14.633 27.953 29.234 1 92.62 664 LEU B C 1
ATOM 11081 O O . LEU B 1 664 ? 15.805 27.719 28.938 1 92.62 664 LEU B O 1
ATOM 11085 N N . LYS B 1 665 ? 14.219 29.109 29.688 1 90 665 LYS B N 1
ATOM 11086 C CA . LYS B 1 665 ? 15.188 30.172 29.953 1 90 665 LYS B CA 1
ATOM 11087 C C . LYS B 1 665 ? 16.266 29.688 30.922 1 90 665 LYS B C 1
ATOM 11089 O O . LYS B 1 665 ? 17.453 29.984 30.719 1 90 665 LYS B O 1
ATOM 11094 N N . GLU B 1 666 ? 15.789 28.984 31.875 1 91.69 666 GLU B N 1
ATOM 11095 C CA . GLU B 1 666 ? 16.734 28.422 32.844 1 91.69 666 GLU B CA 1
ATOM 11096 C C . GLU B 1 666 ? 17.625 27.375 32.188 1 91.69 666 GLU B C 1
ATOM 11098 O O . GLU B 1 666 ? 18.828 27.328 32.406 1 91.69 666 GLU B O 1
ATOM 11103 N N . PHE B 1 667 ? 17.078 26.609 31.391 1 94.25 667 PHE B N 1
ATOM 11104 C CA . PHE B 1 667 ? 17.812 25.531 30.719 1 94.25 667 PHE B CA 1
ATOM 11105 C C . PHE B 1 667 ? 18.781 26.094 29.688 1 94.25 667 PHE B C 1
ATOM 11107 O O . PHE B 1 667 ? 19.859 25.531 29.469 1 94.25 667 PHE B O 1
ATOM 11114 N N . PHE B 1 668 ? 18.469 27.219 29.094 1 94.25 668 PHE B N 1
ATOM 11115 C CA . PHE B 1 668 ? 19.281 27.828 28.047 1 94.25 668 PHE B CA 1
ATOM 11116 C C . PHE B 1 668 ? 20.531 28.469 28.625 1 94.25 668 PHE B C 1
ATOM 11118 O O . PHE B 1 668 ? 21.5 28.719 27.906 1 94.25 668 PHE B O 1
ATOM 11125 N N . THR B 1 669 ? 20.484 28.734 29.891 1 92.19 669 THR B N 1
ATOM 11126 C CA . THR B 1 669 ? 21.609 29.438 30.516 1 92.19 669 THR B CA 1
ATOM 11127 C C . THR B 1 669 ? 22.906 28.656 30.359 1 92.19 669 THR B C 1
ATOM 11129 O O . THR B 1 669 ? 22.969 27.484 30.719 1 92.19 669 THR B O 1
ATOM 11132 N N . GLY B 1 670 ? 23.844 29.25 29.781 1 91.62 670 GLY B N 1
ATOM 11133 C CA . GLY B 1 670 ? 25.141 28.641 29.609 1 91.62 670 GLY B CA 1
ATOM 11134 C C . GLY B 1 670 ? 25.266 27.828 28.328 1 91.62 670 GLY B C 1
ATOM 11135 O O . GLY B 1 670 ? 26.328 27.281 28.031 1 91.62 670 GLY B O 1
ATOM 11136 N N . ARG B 1 671 ? 24.266 27.703 27.609 1 94.44 671 ARG B N 1
ATOM 11137 C CA . ARG B 1 671 ? 24.266 26.938 26.375 1 94.44 671 ARG B CA 1
ATOM 11138 C C . ARG B 1 671 ? 24.109 27.844 25.156 1 94.44 671 ARG B C 1
ATOM 11140 O O . ARG B 1 671 ? 23.609 28.969 25.281 1 94.44 671 ARG B O 1
ATOM 11147 N N . THR B 1 672 ? 24.656 27.453 24.062 1 95.88 672 THR B N 1
ATOM 11148 C CA . THR B 1 672 ? 24.484 28.203 22.828 1 95.88 672 THR B CA 1
ATOM 11149 C C . THR B 1 672 ? 23.156 27.844 22.156 1 95.88 672 THR B C 1
ATOM 11151 O O . THR B 1 672 ? 22.938 26.703 21.75 1 95.88 672 THR B O 1
ATOM 11154 N N . VAL B 1 673 ? 22.25 28.828 22.094 1 95.5 673 VAL B N 1
ATOM 11155 C CA . VAL B 1 673 ? 20.891 28.531 21.688 1 95.5 673 VAL B CA 1
ATOM 11156 C C . VAL B 1 673 ? 20.531 29.344 20.438 1 95.5 673 VAL B C 1
ATOM 11158 O O . VAL B 1 673 ? 20.844 30.531 20.359 1 95.5 673 VAL B O 1
ATOM 11161 N N . ILE B 1 674 ? 20.016 28.703 19.469 1 96 674 ILE B N 1
ATOM 11162 C CA . ILE B 1 674 ? 19.453 29.344 18.281 1 96 674 ILE B CA 1
ATOM 11163 C C . ILE B 1 674 ? 17.953 29.047 18.188 1 96 674 ILE B C 1
ATOM 11165 O O . ILE B 1 674 ? 17.562 27.875 18.109 1 96 674 ILE B O 1
ATOM 11169 N N . ILE B 1 675 ? 17.125 30.062 18.172 1 93.81 675 ILE B N 1
ATOM 11170 C CA . ILE B 1 675 ? 15.68 29.891 18.172 1 93.81 675 ILE B CA 1
ATOM 11171 C C . ILE B 1 675 ? 15.078 30.641 16.984 1 93.81 675 ILE B C 1
ATOM 11173 O O . ILE B 1 675 ? 15.383 31.812 16.75 1 93.81 675 ILE B O 1
ATOM 11177 N N . VAL B 1 676 ? 14.352 29.891 16.203 1 90.75 676 VAL B N 1
ATOM 11178 C CA . VAL B 1 676 ? 13.531 30.484 15.156 1 90.75 676 VAL B CA 1
ATOM 11179 C C . VAL B 1 676 ? 12.094 30.641 15.656 1 90.75 676 VAL B C 1
ATOM 11181 O O . VAL B 1 676 ? 11.469 29.656 16.078 1 90.75 676 VAL B O 1
ATOM 11184 N N . ALA B 1 677 ? 11.57 31.844 15.766 1 77.94 677 ALA B N 1
ATOM 11185 C CA . ALA B 1 677 ? 10.234 32.031 16.312 1 77.94 677 ALA B CA 1
ATOM 11186 C C . ALA B 1 677 ? 9.484 33.125 15.539 1 77.94 677 ALA B C 1
ATOM 11188 O O . ALA B 1 677 ? 10.102 33.969 14.883 1 77.94 677 ALA B O 1
ATOM 11189 N N . HIS B 1 678 ? 8.273 32.969 15.625 1 63.5 678 HIS B N 1
ATOM 11190 C CA . HIS B 1 678 ? 7.398 34 15.078 1 63.5 678 HIS B CA 1
ATOM 11191 C C . HIS B 1 678 ? 6.762 34.844 16.188 1 63.5 678 HIS B C 1
ATOM 11193 O O . HIS B 1 678 ? 6.305 35.969 15.953 1 63.5 678 HIS B O 1
ATOM 11199 N N . ARG B 1 679 ? 6.844 34.281 17.297 1 65.44 679 ARG B N 1
ATOM 11200 C CA . ARG B 1 679 ? 6.16 34.938 18.406 1 65.44 679 ARG B CA 1
ATOM 11201 C C . ARG B 1 679 ? 7.125 35.812 19.203 1 65.44 679 ARG B C 1
ATOM 11203 O O . ARG B 1 679 ? 8.266 35.406 19.453 1 65.44 679 ARG B O 1
ATOM 11210 N N . LEU B 1 680 ? 6.645 36.906 19.609 1 69.75 680 LEU B N 1
ATOM 11211 C CA . LEU B 1 680 ? 7.449 37.906 20.312 1 69.75 680 LEU B CA 1
ATOM 11212 C C . LEU B 1 680 ? 7.879 37.406 21.672 1 69.75 680 LEU B C 1
ATOM 11214 O O . LEU B 1 680 ? 8.977 37.688 22.141 1 69.75 680 LEU B O 1
ATOM 11218 N N . SER B 1 681 ? 7.102 36.594 22.344 1 68.75 681 SER B N 1
ATOM 11219 C CA . SER B 1 681 ? 7.387 36.125 23.688 1 68.75 681 SER B CA 1
ATOM 11220 C C . SER B 1 681 ? 8.656 35.281 23.719 1 68.75 681 SER B C 1
ATOM 11222 O O . SER B 1 681 ? 9.383 35.281 24.719 1 68.75 681 SER B O 1
ATOM 11224 N N . THR B 1 682 ? 8.984 34.719 22.672 1 74.06 682 THR B N 1
ATOM 11225 C CA . THR B 1 682 ? 10.133 33.844 22.594 1 74.06 682 THR B CA 1
ATOM 11226 C C . THR B 1 682 ? 11.391 34.594 22.172 1 74.06 682 THR B C 1
ATOM 11228 O O . THR B 1 682 ? 12.508 34.156 22.453 1 74.06 682 THR B O 1
ATOM 11231 N N . VAL B 1 683 ? 11.133 35.75 21.594 1 81.25 683 VAL B N 1
ATOM 11232 C CA . VAL B 1 683 ? 12.25 36.469 20.969 1 81.25 683 VAL B CA 1
ATOM 11233 C C . VAL B 1 683 ? 12.695 37.625 21.844 1 81.25 683 VAL B C 1
ATOM 11235 O O . VAL B 1 683 ? 13.844 38.062 21.766 1 81.25 683 VAL B O 1
ATOM 11238 N N . LYS B 1 684 ? 11.852 38.125 22.672 1 80.75 684 LYS B N 1
ATOM 11239 C CA . LYS B 1 684 ? 12.086 39.344 23.406 1 80.75 684 LYS B CA 1
ATOM 11240 C C . LYS B 1 684 ? 13.305 39.25 24.312 1 80.75 684 LYS B C 1
ATOM 11242 O O . LYS B 1 684 ? 14.055 40.188 24.469 1 80.75 684 LYS B O 1
ATOM 11247 N N . ASP B 1 685 ? 13.57 38.094 24.859 1 82.69 685 ASP B N 1
ATOM 11248 C CA . ASP B 1 685 ? 14.617 37.906 25.859 1 82.69 685 ASP B CA 1
ATOM 11249 C C . ASP B 1 685 ? 15.906 37.406 25.219 1 82.69 685 ASP B C 1
ATOM 11251 O O . ASP B 1 685 ? 16.875 37.062 25.906 1 82.69 685 ASP B O 1
ATOM 11255 N N . ALA B 1 686 ? 15.992 37.344 23.953 1 91.62 686 ALA B N 1
ATOM 11256 C CA . ALA B 1 686 ? 17.188 36.844 23.281 1 91.62 686 ALA B CA 1
ATOM 11257 C C . ALA B 1 686 ? 18.328 37.875 23.375 1 91.62 686 ALA B C 1
ATOM 11259 O O . ALA B 1 686 ? 18.078 39.094 23.406 1 91.62 686 ALA B O 1
ATOM 11260 N N . ASP B 1 687 ? 19.547 37.375 23.391 1 93.31 687 ASP B N 1
ATOM 11261 C CA . ASP B 1 687 ? 20.719 38.219 23.453 1 93.31 687 ASP B CA 1
ATOM 11262 C C . ASP B 1 687 ? 20.969 38.906 22.125 1 93.31 687 ASP B C 1
ATOM 11264 O O . ASP B 1 687 ? 21.531 40.031 22.078 1 93.31 687 ASP B O 1
ATOM 11268 N N . ASN B 1 688 ? 20.688 38.25 21.125 1 94 688 ASN B N 1
ATOM 11269 C CA . ASN B 1 688 ? 20.844 38.75 19.766 1 94 688 ASN B CA 1
ATOM 11270 C C . ASN B 1 688 ? 19.672 38.344 18.875 1 94 688 ASN B C 1
ATOM 11272 O O . ASN B 1 688 ? 19.297 37.156 18.844 1 94 688 ASN B O 1
ATOM 11276 N N . ILE B 1 689 ? 19.078 39.312 18.297 1 94.19 689 ILE B N 1
ATOM 11277 C CA . ILE B 1 689 ? 17.969 39.062 17.391 1 94.19 689 ILE B CA 1
ATOM 11278 C C . ILE B 1 689 ? 18.391 39.375 15.961 1 94.19 689 ILE B C 1
ATOM 11280 O O . ILE B 1 689 ? 18.891 40.469 15.672 1 94.19 689 ILE B O 1
ATOM 11284 N N . VAL B 1 690 ? 18.203 38.406 15.141 1 94.69 690 VAL B N 1
ATOM 11285 C CA . VAL B 1 690 ? 18.547 38.531 13.734 1 94.69 690 VAL B CA 1
ATOM 11286 C C . VAL B 1 690 ? 17.281 38.531 12.883 1 94.69 690 VAL B C 1
ATOM 11288 O O . VAL B 1 690 ? 16.484 37.594 12.945 1 94.69 690 VAL B O 1
ATOM 11291 N N . VAL B 1 691 ? 17.094 39.594 12.133 1 93.06 691 VAL B N 1
ATOM 11292 C CA . VAL B 1 691 ? 15.914 39.719 11.266 1 93.06 691 VAL B CA 1
ATOM 11293 C C . VAL B 1 691 ? 16.297 39.344 9.836 1 93.06 691 VAL B C 1
ATOM 11295 O O . VAL B 1 691 ? 17.188 39.938 9.242 1 93.06 691 VAL B O 1
ATOM 11298 N N . LEU B 1 692 ? 15.633 38.312 9.375 1 91.81 692 LEU B N 1
ATOM 11299 C CA . LEU B 1 692 ? 15.875 37.812 8.031 1 91.81 692 LEU B CA 1
ATOM 11300 C C . LEU B 1 692 ? 14.758 38.219 7.082 1 91.81 692 LEU B C 1
ATOM 11302 O O . LEU B 1 692 ? 13.578 38.188 7.445 1 91.81 692 LEU B O 1
ATOM 11306 N N . ASP B 1 693 ? 15.18 38.719 5.949 1 88.5 693 ASP B N 1
ATOM 11307 C CA . ASP B 1 693 ? 14.234 39.094 4.898 1 88.5 693 ASP B CA 1
ATOM 11308 C C . ASP B 1 693 ? 14.742 38.656 3.527 1 88.5 693 ASP B C 1
ATOM 11310 O O . ASP B 1 693 ? 15.828 39.031 3.109 1 88.5 693 ASP B O 1
ATOM 11314 N N . LYS B 1 694 ? 13.969 37.875 2.836 1 86.12 694 LYS B N 1
ATOM 11315 C CA . LYS B 1 694 ? 14.258 37.375 1.492 1 86.12 694 LYS B CA 1
ATOM 11316 C C . LYS B 1 694 ? 15.672 36.812 1.407 1 86.12 694 LYS B C 1
ATOM 11318 O O . LYS B 1 694 ? 16.422 37.125 0.479 1 86.12 694 LYS B O 1
ATOM 11323 N N . GLY B 1 695 ? 16.109 36.188 2.439 1 91.44 695 GLY B N 1
ATOM 11324 C CA . GLY B 1 695 ? 17.359 35.469 2.412 1 91.44 695 GLY B CA 1
ATOM 11325 C C . GLY B 1 695 ? 18.547 36.281 2.867 1 91.44 695 GLY B C 1
ATOM 11326 O O . GLY B 1 695 ? 19.688 35.812 2.789 1 91.44 695 GLY B O 1
ATOM 11327 N N . LYS B 1 696 ? 18.281 37.531 3.297 1 93.81 696 LYS B N 1
ATOM 11328 C CA . LYS B 1 696 ? 19.359 38.406 3.76 1 93.81 696 LYS B CA 1
ATOM 11329 C C . LYS B 1 696 ? 19.078 38.906 5.172 1 93.81 696 LYS B C 1
ATOM 11331 O O . LYS B 1 696 ? 17.922 39.062 5.574 1 93.81 696 LYS B O 1
ATOM 11336 N N . ILE B 1 697 ? 20.172 39.156 5.875 1 94.69 697 ILE B N 1
ATOM 11337 C CA . ILE B 1 697 ? 20.031 39.781 7.191 1 94.69 697 ILE B CA 1
ATOM 11338 C C . ILE B 1 697 ? 19.875 41.281 7.035 1 94.69 697 ILE B C 1
ATOM 11340 O O . ILE B 1 697 ? 20.75 41.969 6.496 1 94.69 697 ILE B O 1
ATOM 11344 N N . ILE B 1 698 ? 18.828 41.812 7.578 1 93.19 698 ILE B N 1
ATOM 11345 C CA . ILE B 1 698 ? 18.547 43.219 7.375 1 93.19 698 ILE B CA 1
ATOM 11346 C C . ILE B 1 698 ? 18.781 44 8.672 1 93.19 698 ILE B C 1
ATOM 11348 O O . ILE B 1 698 ? 19.047 45.188 8.648 1 93.19 698 ILE B O 1
ATOM 11352 N N . GLU B 1 699 ? 18.406 43.375 9.773 1 93.88 699 GLU B N 1
ATOM 11353 C CA . GLU B 1 699 ? 18.578 44 11.086 1 93.88 699 GLU B CA 1
ATOM 11354 C C . GLU B 1 699 ? 19.141 43 12.094 1 93.88 699 GLU B C 1
ATOM 11356 O O . GLU B 1 699 ? 18.906 41.781 11.984 1 93.88 699 GLU B O 1
ATOM 11361 N N . GLN B 1 700 ? 20 43.5 12.992 1 94.12 700 GLN B N 1
ATOM 11362 C CA . GLN B 1 700 ? 20.547 42.688 14.062 1 94.12 700 GLN B CA 1
ATOM 11363 C C . GLN B 1 700 ? 20.75 43.5 15.336 1 94.12 700 GLN B C 1
ATOM 11365 O O . GLN B 1 700 ? 21.156 44.656 15.273 1 94.12 700 GLN B O 1
ATOM 11370 N N . GLY B 1 701 ? 20.328 42.938 16.438 1 93.06 701 GLY B N 1
ATOM 11371 C CA . GLY B 1 701 ? 20.5 43.625 17.703 1 93.06 701 GLY B CA 1
ATOM 11372 C C . GLY B 1 701 ? 19.609 43.062 18.797 1 93.06 701 GLY B C 1
ATOM 11373 O O . GLY B 1 701 ? 19.141 41.938 18.719 1 93.06 701 GLY B O 1
ATOM 11374 N N . THR B 1 702 ? 19.484 43.75 19.891 1 92.06 702 THR B N 1
ATOM 11375 C CA . THR B 1 702 ? 18.609 43.344 20.984 1 92.06 702 THR B CA 1
ATOM 11376 C C . THR B 1 702 ? 17.188 43.875 20.75 1 92.06 702 THR B C 1
ATOM 11378 O O . THR B 1 702 ? 16.953 44.688 19.859 1 92.06 702 THR B O 1
ATOM 11381 N N . HIS B 1 703 ? 16.297 43.406 21.531 1 89.25 703 HIS B N 1
ATOM 11382 C CA . HIS B 1 703 ? 14.898 43.781 21.422 1 89.25 703 HIS B CA 1
ATOM 11383 C C . HIS B 1 703 ? 14.742 45.312 21.516 1 89.25 703 HIS B C 1
ATOM 11385 O O . HIS B 1 703 ? 14.062 45.938 20.688 1 89.25 703 HIS B O 1
ATOM 11391 N N . GLN B 1 704 ? 15.422 45.844 22.438 1 86.94 704 GLN B N 1
ATOM 11392 C CA . GLN B 1 704 ? 15.312 47.281 22.688 1 86.94 704 GLN B CA 1
ATOM 11393 C C . GLN B 1 704 ? 15.945 48.094 21.547 1 86.94 704 GLN B C 1
ATOM 11395 O O . GLN B 1 704 ? 15.359 49.062 21.078 1 86.94 704 GLN B O 1
ATOM 11400 N N . GLU B 1 705 ? 17.047 47.625 21.125 1 91.19 705 GLU B N 1
ATOM 11401 C CA . GLU B 1 705 ? 17.75 48.312 20.047 1 91.19 705 GLU B CA 1
ATOM 11402 C C . GLU B 1 705 ? 16.953 48.281 18.75 1 91.19 705 GLU B C 1
ATOM 11404 O O . GLU B 1 705 ? 16.844 49.312 18.062 1 91.19 705 GLU B O 1
ATOM 11409 N N . LEU B 1 706 ? 16.375 47.188 18.5 1 90.12 706 LEU B N 1
ATOM 11410 C CA . LEU B 1 706 ? 15.703 47 17.219 1 90.12 706 LEU B CA 1
ATOM 11411 C C . LEU B 1 706 ? 14.344 47.688 17.219 1 90.12 706 LEU B C 1
ATOM 11413 O O . LEU B 1 706 ? 13.883 48.156 16.172 1 90.12 706 LEU B O 1
ATOM 11417 N N . THR B 1 707 ? 13.742 47.75 18.328 1 86.62 707 THR B N 1
ATOM 11418 C CA . THR B 1 707 ? 12.477 48.469 18.422 1 86.62 707 THR B CA 1
ATOM 11419 C C . THR B 1 707 ? 12.695 49.969 18.25 1 86.62 707 THR B C 1
ATOM 11421 O O . THR B 1 707 ? 11.859 50.656 17.672 1 86.62 707 THR B O 1
ATOM 11424 N N . ASN B 1 708 ? 13.805 50.406 18.703 1 86.12 708 ASN B N 1
ATOM 11425 C CA . ASN B 1 708 ? 14.125 51.844 18.625 1 86.12 708 ASN B CA 1
ATOM 11426 C C . ASN B 1 708 ? 14.508 52.219 17.203 1 86.12 708 ASN B C 1
ATOM 11428 O O . ASN B 1 708 ? 14.312 53.375 16.797 1 86.12 708 ASN B O 1
ATOM 11432 N N . LEU B 1 709 ? 14.93 51.281 16.516 1 88.25 709 LEU B N 1
ATOM 11433 C CA . LEU B 1 709 ? 15.359 51.562 15.141 1 88.25 709 LEU B CA 1
ATOM 11434 C C . LEU B 1 709 ? 14.148 51.719 14.219 1 88.25 709 LEU B C 1
ATOM 11436 O O . LEU B 1 709 ? 14.266 52.25 13.125 1 88.25 709 LEU B O 1
ATOM 11440 N N . LYS B 1 710 ? 12.891 51.312 14.609 1 83.44 710 LYS B N 1
ATOM 11441 C CA . LYS B 1 710 ? 11.633 51.406 13.875 1 83.44 710 LYS B CA 1
ATOM 11442 C C . LYS B 1 710 ? 11.766 50.844 12.469 1 83.44 710 LYS B C 1
ATOM 11444 O O . LYS B 1 710 ? 11.344 51.469 11.492 1 83.44 710 LYS B O 1
ATOM 11449 N N . GLY B 1 711 ? 12.5 49.812 12.352 1 86.44 711 GLY B N 1
ATOM 11450 C CA . GLY B 1 711 ? 12.656 49.156 11.07 1 86.44 711 GLY B CA 1
ATOM 11451 C C . GLY B 1 711 ? 11.742 47.969 10.898 1 86.44 711 GLY B C 1
ATOM 11452 O O . GLY B 1 711 ? 10.562 48.031 11.25 1 86.44 711 GLY B O 1
ATOM 11453 N N . ALA B 1 712 ? 12.297 46.906 10.266 1 83.19 712 ALA B N 1
ATOM 11454 C CA . ALA B 1 712 ? 11.508 45.719 9.938 1 83.19 712 ALA B CA 1
ATOM 11455 C C . ALA B 1 712 ? 11.047 45 11.211 1 83.19 712 ALA B C 1
ATOM 11457 O O . ALA B 1 712 ? 9.922 44.5 11.273 1 83.19 712 ALA B O 1
ATOM 11458 N N . TYR B 1 713 ? 11.883 44.969 12.133 1 85.62 713 TYR B N 1
ATOM 11459 C CA . TYR B 1 713 ? 11.555 44.344 13.398 1 85.62 713 TYR B CA 1
ATOM 11460 C C . TYR B 1 713 ? 10.422 45.062 14.102 1 85.62 713 TYR B C 1
ATOM 11462 O O . TYR B 1 713 ? 9.508 44.438 14.641 1 85.62 713 TYR B O 1
ATOM 11470 N N . TYR B 1 714 ? 10.555 46.312 14.109 1 81.06 714 TYR B N 1
ATOM 11471 C CA . TYR B 1 714 ? 9.523 47.125 14.727 1 81.06 714 TYR B CA 1
ATOM 11472 C C . TYR B 1 714 ? 8.164 46.875 14.078 1 81.06 714 TYR B C 1
ATOM 11474 O O . TYR B 1 714 ? 7.152 46.781 14.773 1 81.06 714 TYR B O 1
ATOM 11482 N N . LEU B 1 715 ? 8.188 46.75 12.852 1 74.75 715 LEU B N 1
ATOM 11483 C CA . LEU B 1 715 ? 6.945 46.531 12.117 1 74.75 715 LEU B CA 1
ATOM 11484 C C . LEU B 1 715 ? 6.363 45.156 12.461 1 74.75 715 LEU B C 1
ATOM 11486 O O . LEU B 1 715 ? 5.145 45 12.539 1 74.75 715 LEU B O 1
ATOM 11490 N N . LEU B 1 716 ? 7.273 44.25 12.547 1 74.75 716 LEU B N 1
ATOM 11491 C CA . LEU B 1 716 ? 6.832 42.906 12.914 1 74.75 716 LEU B CA 1
ATOM 11492 C C . LEU B 1 716 ? 6.176 42.906 14.289 1 74.75 716 LEU B C 1
ATOM 11494 O O . LEU B 1 716 ? 5.141 42.25 14.492 1 74.75 716 LEU B O 1
ATOM 11498 N N . VAL B 1 717 ? 6.742 43.625 15.211 1 72.19 717 VAL B N 1
ATOM 11499 C CA . VAL B 1 717 ? 6.262 43.688 16.594 1 72.19 717 VAL B CA 1
ATOM 11500 C C . VAL B 1 717 ? 4.961 44.469 16.641 1 72.19 717 VAL B C 1
ATOM 11502 O O . VAL B 1 717 ? 4.008 44.094 17.312 1 72.19 717 VAL B O 1
ATOM 11505 N N . LYS B 1 718 ? 4.973 45.531 15.914 1 66.69 718 LYS B N 1
ATOM 11506 C CA . LYS B 1 718 ? 3.793 46.406 15.883 1 66.69 718 LYS B CA 1
ATOM 11507 C C . LYS B 1 718 ? 2.586 45.656 15.32 1 66.69 718 LYS B C 1
ATOM 11509 O O . LYS B 1 718 ? 1.481 45.75 15.859 1 66.69 718 LYS B O 1
ATOM 11514 N N . ASN B 1 719 ? 2.848 45.062 14.281 1 61.09 719 ASN B N 1
ATOM 11515 C CA . ASN B 1 719 ? 1.765 44.312 13.648 1 61.09 719 ASN B CA 1
ATOM 11516 C C . ASN B 1 719 ? 1.236 43.219 14.555 1 61.09 719 ASN B C 1
ATOM 11518 O O . ASN B 1 719 ? 0.041 42.906 14.539 1 61.09 719 ASN B O 1
ATOM 11522 N N . GLN B 1 720 ? 2.08 42.625 15.203 1 60 720 GLN B N 1
ATOM 11523 C CA . GLN B 1 720 ? 1.661 41.594 16.125 1 60 720 GLN B CA 1
ATOM 11524 C C . GLN B 1 720 ? 0.897 42.188 17.312 1 60 720 GLN B C 1
ATOM 11526 O O . GLN B 1 720 ? -0.056 41.562 17.812 1 60 720 GLN B O 1
ATOM 11531 N N . LEU B 1 721 ? 1.449 43.375 17.734 1 52.06 721 LEU B N 1
ATOM 11532 C CA . LEU B 1 721 ? 0.795 44.062 18.844 1 52.06 721 LEU B CA 1
ATOM 11533 C C . LEU B 1 721 ? -0.529 44.688 18.406 1 52.06 721 LEU B C 1
ATOM 11535 O O . LEU B 1 721 ? -1.504 44.656 19.156 1 52.06 721 LEU B O 1
ATOM 11539 N N . GLU B 1 722 ? -0.437 45.406 17.234 1 43.97 722 GLU B N 1
ATOM 11540 C CA . GLU B 1 722 ? -1.677 45.969 16.734 1 43.97 722 GLU B CA 1
ATOM 11541 C C . GLU B 1 722 ? -2.738 44.906 16.5 1 43.97 722 GLU B C 1
ATOM 11543 O O . GLU B 1 722 ? -3.936 45.156 16.641 1 43.97 722 GLU B O 1
ATOM 11548 N N . LEU B 1 723 ? -2.338 43.906 15.93 1 40.97 723 LEU B N 1
ATOM 11549 C CA . LEU B 1 723 ? -3.289 42.812 15.82 1 40.97 723 LEU B CA 1
ATOM 11550 C C . LEU B 1 723 ? -3.828 42.438 17.188 1 40.97 723 LEU B C 1
ATOM 11552 O O . LEU B 1 723 ? -4.934 41.875 17.297 1 40.97 723 LEU B O 1
ATOM 11556 N N . GLY B 1 724 ? -3.15 42.719 18.328 1 36.94 724 GLY B N 1
ATOM 11557 C CA . GLY B 1 724 ? -3.65 42.562 19.688 1 36.94 724 GLY B CA 1
ATOM 11558 C C . GLY B 1 724 ? -4.238 43.812 20.25 1 36.94 724 GLY B C 1
ATOM 11559 O O . GLY B 1 724 ? -4.828 43.812 21.344 1 36.94 724 GLY B O 1
ATOM 11560 N N . THR B 1 725 ? -3.963 45.125 19.828 1 35.16 725 THR B N 1
ATOM 11561 C CA . THR B 1 725 ? -4.559 46.344 20.375 1 35.16 725 THR B CA 1
ATOM 11562 C C . THR B 1 725 ? -5.863 46.656 19.641 1 35.16 725 THR B C 1
ATOM 11564 O O . THR B 1 725 ? -5.961 46.5 18.438 1 35.16 725 THR B O 1
#

Nearest PDB structures (foldseek):
  4a82-assembly1_A  TM=8.335E-01  e=2.432E-38  Homo sapiens
  4mrn-assembly1_A  TM=8.800E-01  e=1.153E-34  Novosphingobium aromaticivorans DSM 12444
  4q4j-assembly1_A  TM=8.972E-01  e=3.613E-33  Thermotoga maritima MSB8
  4q4a-assembly1_A  TM=9.082E-01  e=1.364E-32  Thermotoga maritima MSB8
  6qv0-assembly1_A  TM=8.173E-01  e=2.232E-32  Thermotoga maritima MSB8

Sequence (1450 aa):
MSFPFYKQFDLMDCGPTCLRMIARHYGRSFKIQTLRQYCEINREGVSLLGIHNAAEKIGFETDAIRTDLEGLKDAELPAILHWRQNHFVVLYKIKNNKFYLADPGNGLIRLNTEDFVNNWTDREESGEGLALLLYPTEQFEAQANEQGSEVRWSFLFGYFMAYRKLIIQLLFGLAAGSLLQLIAPFLTQSIVDIGINTRNLNFIYMILIAQGALIIGRVSVEFIRSWILLHISIRVNISILTDFIIKLMKLPMGFFDTKMTGDIMQRMNDQKKIETFLTGTALTTLFSIFNLLIFSIVIAYYNLTIFFVFLTSSVLYIGWITLFLKRRKVLNYKSFEISAKNQSTVVQLIAGMQEIKLNNCEQQKRWEWEDIQAGLFNINVKNLALNQYQQGGSLFINEGKNLLIAFLSARAVIYGDMTLGAMVAVQYIIGQLNSPIEQMLGFIQGFQDAKISLERLNEIYQMDDEEQPGQEWNENVPAGQGLSIEHLSFRYPGTGNLAVLKDISLHIPQGKTTAIVGMSGSGKTTILKLLLRFYKPDQGAIKIGTASLDSISYKAWRGECGVVMQDGFIFSDTIEHNIAVGESPADPEKLKHAIRIANIQDFIDSLPRGLNTMIGAEGNGISQGQLQRMLIARAVYKDPQYIFFDEATNSLDANNEWMIMNNLKEFFTGRTVIIVAHRLSTVKDADNIVVLDKGKIIEQGTHQELTNLKGAYYLLVKNQLELGTMSFPFYKQFDLMDCGPTCLRMIARHYGRSFKIQTLRQYCEINREGVSLLGIHNAAEKIGFETDAIRTDLEGLKDAELPAILHWRQNHFVVLYKIKNNKFYLADPGNGLIRLNTEDFVNNWTDREESGEGLALLLYPTEQFEAQANEQGSEVRWSFLFGYFMAYRKLIIQLLFGLAAGSLLQLIAPFLTQSIVDIGINTRNLNFIYMILIAQGALIIGRVSVEFIRSWILLHISIRVNISILTDFIIKLMKLPMGFFDTKMTGDIMQRMNDQKKIETFLTGTALTTLFSIFNLLIFSIVIAYYNLTIFFVFLTSSVLYIGWITLFLKRRKVLNYKSFEISAKNQSTVVQLIAGMQEIKLNNCEQQKRWEWEDIQAGLFNINVKNLALNQYQQGGSLFINEGKNLLIAFLSARAVIYGDMTLGAMVAVQYIIGQLNSPIEQMLGFIQGFQDAKISLERLNEIYQMDDEEQPGQEWNENVPAGQGLSIEHLSFRYPGTGNLAVLKDISLHIPQGKTTAIVGMSGSGKTTILKLLLRFYKPDQGAIKIGTASLDSISYKAWRGECGVVMQDGFIFSDTIEHNIAVGESPADPEKLKHAIRIANIQDFIDSLPRGLNTMIGAEGNGISQGQLQRMLIARAVYKDPQYIFFDEATNSLDANNEWMIMNNLKEFFTGRTVIIVAHRLSTVKDADNIVVLDKGKIIEQGTHQELTNLKGAYYLLVKNQLELGT

Organism: NCBI:txid1503925

InterPro domains:
  IPR003439 ABC transporter-like, ATP-binding domain [PF00005] (501-650)
  IPR003439 ABC transporter-like, ATP-binding domain [PS50893] (483-719)
  IPR003593 AAA+ ATPase domain [SM00382] (510-702)
  IPR005074 Peptidase C39, bacteriocin processing [PF03412] (3-121)
  IPR005074 Peptidase C39, bacteriocin processing [PS50990] (8-127)
  IPR011527 ABC transporter type 1, transmembrane domain [PF00664] (170-436)
  IPR011527 ABC transporter type 1, transmembrane domain [PS50929] (168-449)
  IPR017871 ABC transporter-like, conserved site [PS00211] (622-636)
  IPR027417 P-loop containing nucleoside triphosphate hydrolase [G3DSA:3.40.50.300] (478-723)
  IPR027417 P-loop containing nucleoside triphosphate hydrolase [SSF52540] (477-720)
  IPR036640 ABC transporter type 1, transmembrane domain superfamily [G3DSA:1.20.1560.10] (155-467)
  IPR036640 ABC transporter type 1, transmembrane domain superfamily [SSF90123] (156-466)
  IPR039421 Type 1 protein exporter [PTHR43394] (136-721)

Solvent-accessible surface area (backbone atoms only — not comparable to full-atom values): 74472 Å² total; per-residue (Å²): 131,81,77,56,80,51,72,37,82,47,91,54,28,23,46,37,30,36,52,40,27,54,39,38,64,77,70,37,42,60,38,64,66,59,35,32,60,50,14,17,50,29,70,87,20,53,43,73,61,4,43,48,50,26,40,43,73,57,20,30,47,68,50,82,43,78,37,39,70,72,54,56,72,73,47,69,68,48,25,42,29,43,28,68,87,77,40,37,28,25,41,59,47,79,58,94,72,29,40,33,31,41,27,14,84,67,40,81,43,78,36,47,58,68,59,44,49,66,36,33,28,79,46,93,81,74,53,35,25,47,35,38,33,59,40,82,38,74,56,30,71,67,55,76,63,40,79,56,84,62,73,58,64,62,61,60,49,52,58,52,56,76,42,46,70,60,51,52,51,42,54,50,36,48,52,50,37,46,54,51,57,61,48,50,36,58,52,53,14,44,40,42,56,46,16,52,68,64,61,34,65,70,54,41,52,54,47,51,51,50,51,51,51,41,51,54,51,37,50,50,36,50,50,52,38,52,49,52,48,49,55,51,38,54,54,41,46,50,51,54,53,50,50,50,53,54,50,59,72,37,40,40,56,57,55,63,68,40,44,54,70,66,57,57,51,49,53,57,51,30,50,52,48,37,42,48,28,60,56,43,46,49,51,54,42,52,51,28,51,50,45,48,53,54,52,49,52,52,40,40,70,72,37,56,69,56,32,52,52,51,51,52,46,49,52,50,46,53,50,59,55,57,67,49,47,63,60,47,53,51,48,51,45,52,40,49,54,43,46,52,51,44,53,53,50,51,50,46,52,64,72,30,39,67,57,31,58,46,53,66,21,57,66,55,55,47,50,55,49,50,49,47,50,51,52,43,46,54,45,49,52,53,49,49,50,51,50,47,50,52,51,51,53,47,50,49,49,52,52,48,45,52,50,50,44,52,48,53,39,52,52,31,32,58,76,64,75,36,49,70,13,51,38,55,19,52,54,51,51,55,62,63,48,52,57,38,59,56,45,48,54,56,36,55,54,41,46,54,53,27,49,55,33,44,42,53,50,46,54,62,69,68,48,69,44,59,71,54,87,86,63,84,59,38,68,71,67,78,78,88,47,27,43,37,36,41,50,27,22,32,55,67,67,28,45,82,55,60,62,40,30,51,59,35,66,48,77,44,59,54,40,34,40,37,25,40,34,55,56,90,83,14,35,69,68,55,53,53,38,45,74,69,56,44,48,79,66,75,36,60,49,49,27,46,60,88,42,52,53,86,45,39,28,68,64,39,53,29,59,36,37,16,57,29,54,72,83,66,72,71,59,71,37,27,48,48,51,56,31,33,54,70,42,86,79,59,56,65,66,47,48,53,50,13,33,58,38,31,64,44,52,68,64,35,67,69,35,92,54,31,55,66,32,50,26,29,90,82,32,51,82,70,55,68,40,56,47,37,31,41,38,45,17,23,22,50,43,63,66,40,55,32,36,40,33,33,46,57,58,71,65,41,54,73,68,60,39,52,55,28,49,56,39,41,53,61,67,44,60,72,22,27,32,41,35,35,45,85,51,54,81,75,43,55,79,28,68,32,37,37,33,30,50,81,15,29,76,79,47,75,37,32,52,70,58,37,48,70,64,62,44,73,60,25,49,55,44,42,52,47,13,49,62,25,102,132,82,77,58,80,49,72,36,81,46,92,53,29,24,46,37,28,38,52,42,27,54,39,39,64,77,71,37,42,61,38,62,65,58,35,34,59,50,16,17,49,29,69,88,21,55,44,72,61,4,44,48,51,25,40,44,72,58,19,30,48,69,48,81,44,78,36,37,70,72,54,53,72,73,48,68,68,47,26,41,29,44,28,69,87,76,41,37,28,24,41,60,47,78,56,94,72,28,41,34,31,42,26,14,84,66,42,79,42,78,35,48,58,68,60,45,49,67,36,33,30,80,46,93,82,73,52,33,25,49,37,37,33,60,40,83,37,74,58,31,72,67,53,77,62,40,78,55,84,63,71,56,63,62,62,59,49,52,57,51,57,76,42,46,70,60,50,52,50,41,52,50,34,46,52,51,37,46,54,51,56,63,46,50,38,58,52,52,14,43,39,43,57,48,18,50,69,64,61,33,66,69,55,41,52,54,48,50,52,50,50,50,52,41,50,53,51,37,51,50,38,50,50,51,38,53,50,52,49,50,54,51,40,54,52,42,46,51,51,54,53,51,51,49,52,52,50,60,72,37,40,41,54,58,56,62,68,38,44,54,70,66,55,56,51,49,52,56,51,29,51,51,48,37,41,48,28,61,56,43,47,50,53,54,41,52,49,28,52,51,45,47,52,54,53,49,51,52,40,41,70,72,36,55,69,56,32,50,52,50,50,53,45,50,51,50,48,53,51,57,55,57,67,48,47,63,59,46,52,50,48,50,43,53,42,50,52,44,48,51,52,45,52,52,49,50,51,45,54,63,72,28,39,65,57,31,58,45,53,66,22,56,65,55,56,45,50,54,50,49,49,46,50,50,51,41,46,55,44,49,52,53,48,50,50,51,50,47,50,50,50,51,52,46,50,49,50,52,53,49,46,54,50,53,44,53,48,52,38,52,51,31,31,59,74,63,73,36,50,72,13,52,40,55,19,53,53,50,51,54,63,63,48,53,56,39,60,56,45,48,54,56,36,53,54,40,48,55,53,27,49,55,33,43,42,50,50,47,55,61,69,67,48,70,46,59,70,52,86,84,64,84,57,38,67,72,67,78,75,89,48,27,42,38,37,41,48,28,22,33,57,66,66,29,45,82,55,62,62,41,31,52,59,34,64,48,78,42,59,55,40,33,38,36,24,41,32,56,57,89,83,13,35,68,69,56,54,53,37,43,74,69,57,42,49,78,67,74,38,59,48,49,26,48,61,90,42,51,53,87,47,39,29,68,63,38,52,28,60,36,38,17,58,28,53,72,82,65,71,71,58,70,37,28,48,48,50,55,31,33,54,69,41,86,78,60,56,65,67,47,48,52,50,14,32,58,38,32,64,42,53,67,62,36,68,71,36,95,54,31,56,64,32,52,26,30,89,84,33,50,84,70,53,66,40,55,48,37,31,43,38,45,17,23,21,51,43,64,64,41,54,32,37,42,34,34,46,56,58,72,64,42,54,73,68,58,37,51,54,28,49,57,40,42,53,62,64,44,59,72,22,28,33,39,35,34,45,86,51,54,82,74,43,55,80,28,67,31,35,36,33,31,50,81,15,30,77,76,47,74,36,34,53,69,58,37,49,72,63,62,45,72,61,24,51,55,46,44,51,46,12,50,63,24,101

Foldseek 3Di:
DDQDAAADLDPLQQLLRQLQSVLVVVPAHDESVLSCQQQLAFLLHGDPLSSCRSLVVLAKDKDKDWAAPVVVVVADDFKWACWQVRGIWTFHDDDPQWTWIHTNQQGTDIDHNVVVQVTAPDDPPPNIGIIMHIGGDPSNVVDHHDPYPPLCVVVLVVLVVVVVVLVVLLVVLLVQLLVLVLCVLVLLLCCVQPCVVVVPVVSVVVSVVVVVVSVVVNVVSVVVSVVSLVVSLVSSLVVVLVVLVVLVVQAFLLVVRRDDPVSSVVLSVLSVLLSCLVSPLVSVLVSLVVNLVVLLVVVCVLPVVLSVLVVVLLVVLVVLLVVCVVVLSNLVSQLVVLVVVLVVLVVCCVVCVVVCVVVVCVVVSVVVSVVSVVSSVVSVVVNVVSVCVSVVVNVCSLVVSLVVSLVVLVVCCVVPSHPPSSSSSNNVSSVSSPVSSVSVSVSVVSVVSSSSSSVSSVVSVPDAGPDHPPQQADLDDDPQFWKWWAQFWAFRRHRPTDILAGGDTDTFGGQFEEEEEEDPSLCQLVVVCVQLPSDDTPDTFMDTHPHTPVRHDSCNSVLQEQEDAPPDAADQFFLCCRQVPPDPPADPVLLVLLCQLLVCQVVQVPDPVRRRATDHPVGDDDDPSNVLSSSSSNSSSSLHQEYEEEQSCVRPDPVSSVSNLVSVVVSSGRHRYYYYHLDCVNQQPGQKYFYGGSNYTDDMGHNVVVCVVCPPSVVSVCVVVVVVD/DDQDAAADLDPLQQLLRQLQSVLVVVPAHDESVLSCQQQLAFLLHGDPLSSCRSLVVLAKHKDKDKAAPVVVVVADDFKWACWQVRGIWTFHDADPQWTWIQTNQQGTDIDHNVVVQVTAPDDPPPNIGIIMHIGGDPSNVVDHHDPYPPLCVVVLVVLVVVVVVLVVLLVVLLVQLLVLVLVVLVLLLCCVPPCVVVVPVVSVVVSVVVVVVSVVVNVVSVVVSVVSLVVSLVSSLVVVLVVLVVLVVQAFLLVVRRDDPVSSVVLSVLSVLLSCLVSPLVSVLVSLVVNLVVLLVVVCVLPVVLSVLVVVLLVVLVVLLVVCPVVLSNLVSQLVVLVVVLVVLVVCCVVCVVVCVVVVCVVVSVVVSVVSVVSSVVSVVVNVVSVCVSVVVNVCSLVVSLVVSLVVLVVCCVVPSHPPSSSVSNNVSSVSSPVSSVSVSVSVVSVVSSSSSSVSSVVSVPDAGPDHPPAQADLDDDPQFWKWWAQFWAFRRHRPTDILAGGDTDTFGGQFEEEEEEDPSLCQLVVVCVQLPSDDTPDTFMDGHPHTPVRHDSCNSVLQEQEDAPPDAADQFFLCCRQVPPDPPADPVLLVLLCQLLVCQVVQVPDPVRRRATDHPVGDDDDPSNVLSSSSSNSSSSLHQEYEEEQSCVRPDPVSSVSNLVSVVVSSGRHRYYYYHLDCVNQQPGQKYFYGGSNYTDDMGHNVVVCVVCPPSVVSVCVVVVVVD

Radius of gyration: 37.16 Å; Cα contacts (8 Å, |Δi|>4): 2284; chains: 2; bounding box: 78×115×84 Å

pLDDT: mean 83.45, std 10.05, range [35.16, 96.75]

Secondary structure (DSSP, 8-state):
-PPP----SSGGGHHHHHHHHHHHHTT----HHHHHHHHT-BTTB--HHHHHHHHHHTTEEEEEEEE-HHHHHTS-SSEEEEETTTEEEEEEEEETTEEEEEETTTEEEEEEHHHHHHHHBS-TTT--EEEEEEEE-HHHHHSPP-------HHHHHHHHHTTHHHHHHHHHHHHHHHHHHHHHHHHHHHIIIIIIHHT-HHHHHHHHHHHHHHHHHHHHHHHHHHHHHHHHHHHHHHHHHHHHHHHHHHS-HHHHHHS-HHHHHHHHHHHHHHHHIIIIIHHHHHHHHHHHHHHHHHHHHH-HHHHHHHHHHHHHHHHHHHHHHHHHHHHHHHHHHHHHHHHHHHHHHHHTHHHHHHTT-HHHHHHHHHHHHHHHHHHHHHHHHHHHHHHHHHHHHHHHHHHHHHHHHHHHHHTTSS-HHHHHHHHHHHHHHHHHHHHHHHHHHHHHHHHHHHHHHHHHHHSPPSS-TT---B--PPTT--EEEEEEEE--SSTTPPPSEEEEEEEE-TT-EEEEEE-TTSSHHHHHHHHTTSS--SEEEEEETTEEGGGB-HHHHHHTEEEE-TT----SEEHHHHHSTT-SSPPHHHHHHHHHHHT-HHHHHHSTTGGG-EESTTSBPPPHHHHHHHHHHHHHHT--SEEEEESTTTTS-HHHHHHHHHHHHHHHTTSEEEEE-SSHHHHTT-SEEEEEETTEEEEEE-HHHHHHHTSHHHHHHHHHHHTT-/-PPP----SSGGGHHHHHHHHHHHHTT----HHHHHHHHT-BTTB--HHHHHHHHHHTTEEEEEEEE-HHHHHTS-SSEEEEETTTEEEEEEEEETTEEEEEETTTEEEEEEHHHHHHHH-S-TTT--EEEEEEEE-HHHHHSPP-------HHHHHHHHHTTHHHHHHHHHHHHHHHHHHHHHHHHHHHIIIIIITTT-HHHHHHHHHHHHHHHHHHHHHHHHHHHHHHHHHHHHHHHHHHHHHHHHHHS-HHHHHHS-HHHHHHHHHHHHHHHHIIIIIHHHHHHHHHHHHHHHHHHHHH-HHHHHHHHHHHHHHHHHHHHHHHHHHHHHHHHHHHHHHHHHHHHHHHHTHHHHHHTT-HHHHHHHHHHHHHHHHHHHHHHHHHHHHHHHHHHHHHHHHHHHHHHHHHHHHHTTSS-HHHHHHHHHHHHHHHHHHHHHHHHHHHHHHHHHHHHHHHHHHHSPPSS-TT---B--PPTT--EEEEEEEE--SSTTPPPSEEEEEEEE-TT-EEEEEE-TTSSHHHHHHHHTTSS--SEEEEEETTEEGGGB-HHHHHHTEEEE-TT----SEEHHHHHSTT-SSPPHHHHHHHHHHHT-HHHHHHSTTGGG-EESTTSBPPPHHHHHHHHHHHHHHT--SEEEEESTTTTS-HHHHHHHHHHHHHHHTTSEEEEE-SSHHHHTT-SEEEEEETTEEEEEE-HHHHHHHTSHHHHHHHHHHHTT-